Protein AF-0000000082337049 (afdb_homodimer)

Nearest PDB structures (foldseek):
  9dze-assembly1_S  TM=2.254E-01  e=1.108E+00  synthetic construct
  5g5p-assembly1_B  TM=1.837E-01  e=4.618E+00  Saccharomyces cerevisiae

pLDDT: mean 73.56, std 24.33, range [17.11, 98.38]

Structure (mmCIF, N/CA/C/O backbone):
data_AF-0000000082337049-model_v1
#
loop_
_entity.id
_entity.type
_entity.pdbx_description
1 polymer 'Transcription factor domain-containing protein'
#
loop_
_atom_site.group_PDB
_atom_site.id
_atom_site.type_symbol
_atom_site.label_atom_id
_atom_site.label_alt_id
_atom_site.label_comp_id
_atom_site.label_asym_id
_atom_site.label_entity_id
_atom_site.label_seq_id
_atom_site.pdbx_PDB_ins_code
_atom_site.Cartn_x
_atom_site.Cartn_y
_atom_site.Cartn_z
_atom_site.occupancy
_atom_site.B_iso_or_equiv
_atom_site.auth_seq_id
_atom_site.auth_comp_id
_atom_site.auth_asym_id
_atom_site.auth_atom_id
_atom_site.pdbx_PDB_model_num
ATOM 1 N N . MET A 1 1 ? 36.562 -21.688 10.922 1 17.11 1 MET A N 1
ATOM 2 C CA . MET A 1 1 ? 35.25 -22.328 10.797 1 17.11 1 MET A CA 1
ATOM 3 C C . MET A 1 1 ? 34.125 -21.297 10.766 1 17.11 1 MET A C 1
ATOM 5 O O . MET A 1 1 ? 33 -21.609 10.422 1 17.11 1 MET A O 1
ATOM 9 N N . TYR A 1 2 ? 34.375 -20.062 11.398 1 21.53 2 TYR A N 1
ATOM 10 C CA . TYR A 1 2 ? 33.625 -18.859 11.719 1 21.53 2 TYR A CA 1
ATOM 11 C C . TYR A 1 2 ? 33.312 -18.062 10.461 1 21.53 2 TYR A C 1
ATOM 13 O O . TYR A 1 2 ? 32.375 -17.266 10.438 1 21.53 2 TYR A O 1
ATOM 21 N N . GLU A 1 3 ? 34.125 -18.125 9.523 1 24.75 3 GLU A N 1
ATOM 22 C CA . GLU A 1 3 ? 34.25 -17.266 8.344 1 24.75 3 GLU A CA 1
ATOM 23 C C . GLU A 1 3 ? 33.156 -17.609 7.316 1 24.75 3 GLU A C 1
ATOM 25 O O . GLU A 1 3 ? 32.781 -16.75 6.508 1 24.75 3 GLU A O 1
ATOM 30 N N . VAL A 1 4 ? 32.781 -18.828 7.363 1 28.33 4 VAL A N 1
ATOM 31 C CA . VAL A 1 4 ? 31.891 -19.328 6.316 1 28.33 4 VAL A CA 1
ATOM 32 C C . VAL A 1 4 ? 30.469 -18.797 6.535 1 28.33 4 VAL A C 1
ATOM 34 O O . VAL A 1 4 ? 29.781 -18.453 5.578 1 28.33 4 VAL A O 1
ATOM 37 N N . SER A 1 5 ? 30.109 -18.641 7.828 1 30.53 5 SER A N 1
ATOM 38 C CA . SER A 1 5 ? 28.734 -18.344 8.219 1 30.53 5 SER A CA 1
ATOM 39 C C . SER A 1 5 ? 28.344 -16.922 7.797 1 30.53 5 SER A C 1
ATOM 41 O O . SER A 1 5 ? 27.25 -16.719 7.273 1 30.53 5 SER A O 1
ATOM 43 N N . LEU A 1 6 ? 29.234 -16 8.047 1 28.12 6 LEU A N 1
ATOM 44 C CA . LEU A 1 6 ? 29.047 -14.602 7.684 1 28.12 6 LEU A CA 1
ATOM 45 C C . LEU A 1 6 ? 28.875 -14.453 6.18 1 28.12 6 LEU A C 1
ATOM 47 O O . LEU A 1 6 ? 28.031 -13.664 5.723 1 28.12 6 LEU A O 1
ATOM 51 N N . TYR A 1 7 ? 29.609 -15.352 5.555 1 26.38 7 TYR A N 1
ATOM 52 C CA . TYR A 1 7 ? 29.562 -15.234 4.102 1 26.38 7 TYR A CA 1
ATOM 53 C C . TYR A 1 7 ? 28.203 -15.648 3.566 1 26.38 7 TYR A C 1
ATOM 55 O O . TYR A 1 7 ? 27.672 -15.031 2.639 1 26.38 7 TYR A O 1
ATOM 63 N N . GLU A 1 8 ? 27.656 -16.688 4.23 1 34.69 8 GLU A N 1
ATOM 64 C CA . GLU A 1 8 ? 26.328 -17.125 3.789 1 34.69 8 GLU A CA 1
ATOM 65 C C . GLU A 1 8 ? 25.297 -16.016 4 1 34.69 8 GLU A C 1
ATOM 67 O O . GLU A 1 8 ? 24.453 -15.781 3.131 1 34.69 8 GLU A O 1
ATOM 72 N N . GLU A 1 9 ? 25.438 -15.445 5.137 1 36.62 9 GLU A N 1
ATOM 73 C CA . GLU A 1 9 ? 24.516 -14.352 5.426 1 36.62 9 GLU A CA 1
ATOM 74 C C . GLU A 1 9 ? 24.719 -13.195 4.449 1 36.62 9 GLU A C 1
ATOM 76 O O . GLU A 1 9 ? 23.734 -12.594 3.992 1 36.62 9 GLU A O 1
ATOM 81 N N . ILE A 1 10 ? 26 -12.977 4.195 1 33.16 10 ILE A N 1
ATOM 82 C CA . ILE A 1 10 ? 26.312 -11.883 3.277 1 33.16 10 ILE A CA 1
ATOM 83 C C . ILE A 1 10 ? 25.812 -12.227 1.879 1 33.16 10 ILE A C 1
ATOM 85 O O . ILE A 1 10 ? 25.219 -11.383 1.203 1 33.16 10 ILE A O 1
ATOM 89 N N . MET A 1 11 ? 26.109 -13.516 1.624 1 34.97 11 MET A N 1
ATOM 90 C CA . MET A 1 11 ? 25.688 -13.891 0.28 1 34.97 11 MET A CA 1
ATOM 91 C C . MET A 1 11 ? 24.156 -13.852 0.162 1 34.97 11 MET A C 1
ATOM 93 O O . MET A 1 11 ? 23.625 -13.383 -0.843 1 34.97 11 MET A O 1
ATOM 97 N N . LEU A 1 12 ? 23.641 -14.406 1.204 1 38.03 12 LEU A N 1
ATOM 98 C CA . LEU A 1 12 ? 22.188 -14.383 1.16 1 38.03 12 LEU A CA 1
ATOM 99 C C . LEU A 1 12 ? 21.672 -12.945 1.192 1 38.03 12 LEU A C 1
ATOM 101 O O . LEU A 1 12 ? 20.734 -12.602 0.462 1 38.03 12 LEU A O 1
ATOM 105 N N . ARG A 1 13 ? 22.328 -12.289 2.09 1 39.44 13 ARG A N 1
ATOM 106 C CA . ARG A 1 13 ? 21.938 -10.883 2.123 1 39.44 13 ARG A CA 1
ATOM 107 C C . ARG A 1 13 ? 22.297 -10.188 0.816 1 39.44 13 ARG A C 1
ATOM 109 O O . ARG A 1 13 ? 21.531 -9.359 0.312 1 39.44 13 ARG A O 1
ATOM 116 N N . ALA A 1 14 ? 23.578 -10.469 0.424 1 35.12 14 ALA A N 1
ATOM 117 C CA . ALA A 1 14 ? 24 -9.867 -0.84 1 35.12 14 ALA A CA 1
ATOM 118 C C . ALA A 1 14 ? 23.094 -10.32 -1.987 1 35.12 14 ALA A C 1
ATOM 120 O O . ALA A 1 14 ? 22.734 -9.523 -2.852 1 35.12 14 ALA A O 1
ATOM 121 N N . CYS A 1 15 ? 23.047 -11.617 -2.004 1 34.19 15 CYS A N 1
ATOM 122 C CA . CYS A 1 15 ? 22.141 -12.117 -3.021 1 34.19 15 CYS A CA 1
ATOM 123 C C . CYS A 1 15 ? 20.734 -11.547 -2.828 1 34.19 15 CYS A C 1
ATOM 125 O O . CYS A 1 15 ? 20.062 -11.188 -3.799 1 34.19 15 CYS A O 1
ATOM 127 N N . TYR A 1 16 ? 20.438 -11.656 -1.552 1 31.75 16 TYR A N 1
ATOM 128 C CA . TYR A 1 16 ? 19.156 -11.016 -1.273 1 31.75 16 TYR A CA 1
ATOM 129 C C . TYR A 1 16 ? 19.219 -9.523 -1.585 1 31.75 16 TYR A C 1
ATOM 131 O O . TYR A 1 16 ? 18.297 -8.977 -2.195 1 31.75 16 TYR A O 1
ATOM 139 N N . ASP A 1 17 ? 20.281 -8.891 -1.075 1 35.31 17 ASP A N 1
ATOM 140 C CA . ASP A 1 17 ? 20.469 -7.469 -1.357 1 35.31 17 ASP A CA 1
ATOM 141 C C . ASP A 1 17 ? 20.625 -7.223 -2.857 1 35.31 17 ASP A C 1
ATOM 143 O O . ASP A 1 17 ? 20.125 -6.219 -3.375 1 35.31 17 ASP A O 1
ATOM 147 N N . SER A 1 18 ? 21.5 -8.023 -3.504 1 31.12 18 SER A N 1
ATOM 148 C CA . SER A 1 18 ? 21.609 -7.918 -4.953 1 31.12 18 SER A CA 1
ATOM 149 C C . SER A 1 18 ? 20.312 -8.305 -5.637 1 31.12 18 SER A C 1
ATOM 151 O O . SER A 1 18 ? 19.938 -7.715 -6.652 1 31.12 18 SER A O 1
ATOM 153 N N . ALA A 1 19 ? 19.844 -9.5 -5.32 1 30.38 19 ALA A N 1
ATOM 154 C CA . ALA A 1 19 ? 18.516 -9.758 -5.848 1 30.38 19 ALA A CA 1
ATOM 155 C C . ALA A 1 19 ? 17.516 -8.703 -5.355 1 30.38 19 ALA A C 1
ATOM 157 O O . ALA A 1 19 ? 16.578 -8.359 -6.066 1 30.38 19 ALA A O 1
ATOM 158 N N . VAL A 1 20 ? 17.672 -8.328 -3.977 1 29.47 20 VAL A N 1
ATOM 159 C CA . VAL A 1 20 ? 17.016 -7.125 -3.471 1 29.47 20 VAL A CA 1
ATOM 160 C C . VAL A 1 20 ? 18 -5.949 -3.527 1 29.47 20 VAL A C 1
ATOM 162 O O . VAL A 1 20 ? 19.203 -6.137 -3.418 1 29.47 20 VAL A O 1
ATOM 165 N N . GLY A 1 21 ? 18.047 -5.09 -4.516 1 26.38 21 GLY A N 1
ATOM 166 C CA . GLY A 1 21 ? 18.828 -3.904 -4.812 1 26.38 21 GLY A CA 1
ATOM 167 C C . GLY A 1 21 ? 19.5 -3.312 -3.59 1 26.38 21 GLY A C 1
ATOM 168 O O . GLY A 1 21 ? 19.781 -2.113 -3.545 1 26.38 21 GLY A O 1
ATOM 169 N N . ILE A 1 22 ? 19.734 -4.121 -2.549 1 25.06 22 ILE A N 1
ATOM 170 C CA . ILE A 1 22 ? 20.375 -3.4 -1.458 1 25.06 22 ILE A CA 1
ATOM 171 C C . ILE A 1 22 ? 21.891 -3.387 -1.673 1 25.06 22 ILE A C 1
ATOM 173 O O . ILE A 1 22 ? 22.516 -4.438 -1.832 1 25.06 22 ILE A O 1
ATOM 177 N N . GLN A 1 23 ? 22.547 -2.359 -2.166 1 24.55 23 GLN A N 1
ATOM 178 C CA . GLN A 1 23 ? 23.984 -2.051 -2.207 1 24.55 23 GLN A CA 1
ATOM 179 C C . GLN A 1 23 ? 24.609 -2.215 -0.83 1 24.55 23 GLN A C 1
ATOM 181 O O . GLN A 1 23 ? 24.281 -1.487 0.106 1 24.55 23 GLN A O 1
ATOM 186 N N . CYS A 1 24 ? 24.906 -3.389 -0.401 1 23.39 24 CYS A N 1
ATOM 187 C CA . CYS A 1 24 ? 25.75 -3.447 0.786 1 23.39 24 CYS A CA 1
ATOM 188 C C . CYS A 1 24 ? 27.172 -2.979 0.473 1 23.39 24 CYS A C 1
ATOM 190 O O . CYS A 1 24 ? 27.812 -3.508 -0.433 1 23.39 24 CYS A O 1
ATOM 192 N N . GLU A 1 25 ? 27.781 -1.831 0.875 1 22.2 25 GLU A N 1
ATOM 193 C CA . GLU A 1 25 ? 29.141 -1.283 0.884 1 22.2 25 GLU A CA 1
ATOM 194 C C . GLU A 1 25 ? 30.078 -2.139 1.733 1 22.2 25 GLU A C 1
ATOM 196 O O . GLU A 1 25 ? 29.969 -2.146 2.963 1 22.2 25 GLU A O 1
ATOM 201 N N . THR A 1 26 ? 30.484 -3.371 1.387 1 21.8 26 THR A N 1
ATOM 202 C CA . THR A 1 26 ? 31.578 -4.043 2.082 1 21.8 26 THR A CA 1
ATOM 203 C C . THR A 1 26 ? 32.906 -3.328 1.822 1 21.8 26 THR A C 1
ATOM 205 O O . THR A 1 26 ? 33.406 -3.352 0.703 1 21.8 26 THR A O 1
ATOM 208 N N . GLU A 1 27 ? 33.531 -2.252 2.5 1 21.09 27 GLU A N 1
ATOM 209 C CA . GLU A 1 27 ? 34.844 -1.648 2.488 1 21.09 27 GLU A CA 1
ATOM 210 C C . GLU A 1 27 ? 35.875 -2.555 3.168 1 21.09 27 GLU A C 1
ATOM 212 O O . GLU A 1 27 ? 36.25 -2.311 4.312 1 21.09 27 GLU A O 1
ATOM 217 N N . GLY A 1 28 ? 35.969 -3.881 3.244 1 20.52 28 GLY A N 1
ATOM 218 C CA . GLY A 1 28 ? 37.188 -4.352 3.889 1 20.52 28 GLY A CA 1
ATOM 219 C C . GLY A 1 28 ? 38.438 -4.07 3.08 1 20.52 28 GLY A C 1
ATOM 220 O O . GLY A 1 28 ? 38.406 -4.129 1.848 1 20.52 28 GLY A O 1
ATOM 221 N N . GLU A 1 29 ? 39.594 -3.334 3.662 1 19.11 29 GLU A N 1
ATOM 222 C CA . GLU A 1 29 ? 40.969 -2.947 3.316 1 19.11 29 GLU A CA 1
ATOM 223 C C . GLU A 1 29 ? 41.844 -4.172 3.102 1 19.11 29 GLU A C 1
ATOM 225 O O . GLU A 1 29 ? 42.219 -4.844 4.059 1 19.11 29 GLU A O 1
ATOM 230 N N . TYR A 1 30 ? 41.688 -5.18 2.42 1 18.12 30 TYR A N 1
ATOM 231 C CA . TYR A 1 30 ? 42.844 -6.039 2.184 1 18.12 30 TYR A CA 1
ATOM 232 C C . TYR A 1 30 ? 43.969 -5.258 1.529 1 18.12 30 TYR A C 1
ATOM 234 O O . TYR A 1 30 ? 43.812 -4.707 0.439 1 18.12 30 TYR A O 1
ATOM 242 N N . ARG A 1 31 ? 45.125 -4.789 2.365 1 19.52 31 ARG A N 1
ATOM 243 C CA . ARG A 1 31 ? 46.406 -4.109 2.117 1 19.52 31 ARG A CA 1
ATOM 244 C C . ARG A 1 31 ? 47.344 -4.977 1.282 1 19.52 31 ARG A C 1
ATOM 246 O O . ARG A 1 31 ? 48.562 -4.902 1.427 1 19.52 31 ARG A O 1
ATOM 253 N N . GLY A 1 32 ? 47.062 -6.078 0.606 1 17.61 32 GLY A N 1
ATOM 254 C CA . GLY A 1 32 ? 48.219 -6.691 -0.01 1 17.61 32 GLY A CA 1
ATOM 255 C C . GLY A 1 32 ? 49 -5.742 -0.905 1 17.61 32 GLY A C 1
ATOM 256 O O . GLY A 1 32 ? 48.438 -4.77 -1.419 1 17.61 32 GLY A O 1
ATOM 257 N N . GLY A 1 33 ? 50.438 -5.508 -0.771 1 17.89 33 GLY A N 1
ATOM 258 C CA . GLY A 1 33 ? 51.562 -4.77 -1.292 1 17.89 33 GLY A CA 1
ATOM 259 C C . GLY A 1 33 ? 51.812 -5.016 -2.77 1 17.89 33 GLY A C 1
ATOM 260 O O . GLY A 1 33 ? 52.844 -4.605 -3.311 1 17.89 33 GLY A O 1
ATOM 261 N N . MET A 1 34 ? 51.281 -5.941 -3.438 1 18.14 34 MET A N 1
ATOM 262 C CA . MET A 1 34 ? 52.156 -6.246 -4.574 1 18.14 34 MET A CA 1
ATOM 263 C C . MET A 1 34 ? 52.5 -4.977 -5.344 1 18.14 34 MET A C 1
ATOM 265 O O . MET A 1 34 ? 51.719 -4.031 -5.391 1 18.14 34 MET A O 1
ATOM 269 N N . ALA A 1 35 ? 53.812 -4.867 -5.82 1 18.5 35 ALA A N 1
ATOM 270 C CA . ALA A 1 35 ? 54.812 -4.027 -6.5 1 18.5 35 ALA A CA 1
ATOM 271 C C . ALA A 1 35 ? 54.219 -3.432 -7.781 1 18.5 35 ALA A C 1
ATOM 273 O O . ALA A 1 35 ? 53.219 -3.936 -8.312 1 18.5 35 ALA A O 1
ATOM 274 N N . GLU A 1 36 ? 55.094 -2.607 -8.617 1 17.95 36 GLU A N 1
ATOM 275 C CA . GLU A 1 36 ? 55.219 -1.424 -9.469 1 17.95 36 GLU A CA 1
ATOM 276 C C . GLU A 1 36 ? 54.719 -1.704 -10.883 1 17.95 36 GLU A C 1
ATOM 278 O O . GLU A 1 36 ? 54.312 -0.787 -11.594 1 17.95 36 GLU A O 1
ATOM 283 N N . ASP A 1 37 ? 55.031 -2.918 -11.398 1 17.64 37 ASP A N 1
ATOM 284 C CA . ASP A 1 37 ? 55.625 -2.775 -12.727 1 17.64 37 ASP A CA 1
ATOM 285 C C . ASP A 1 37 ? 54.656 -2.078 -13.68 1 17.64 37 ASP A C 1
ATOM 287 O O . ASP A 1 37 ? 53.438 -1.988 -13.406 1 17.64 37 ASP A O 1
ATOM 291 N N . SER A 1 38 ? 54.844 -2.389 -15.07 1 20.14 38 SER A N 1
ATOM 292 C CA . SER A 1 38 ? 55 -1.72 -16.359 1 20.14 38 SER A CA 1
ATOM 293 C C . SER A 1 38 ? 53.656 -1.335 -16.953 1 20.14 38 SER A C 1
ATOM 295 O O . SER A 1 38 ? 52.625 -1.968 -16.656 1 20.14 38 SER A O 1
ATOM 297 N N . GLN A 1 39 ? 53.594 -0.153 -17.641 1 19.86 39 GLN A N 1
ATOM 298 C CA . GLN A 1 39 ? 52.812 0.885 -18.281 1 19.86 39 GLN A CA 1
ATOM 299 C C . GLN A 1 39 ? 51.969 0.307 -19.422 1 19.86 39 GLN A C 1
ATOM 301 O O . GLN A 1 39 ? 51.875 0.904 -20.5 1 19.86 39 GLN A O 1
ATOM 306 N N . VAL A 1 40 ? 51.844 -1.018 -19.562 1 20.39 40 VAL A N 1
ATOM 307 C CA . VAL A 1 40 ? 51.469 -1.242 -20.953 1 20.39 40 VAL A CA 1
ATOM 308 C C . VAL A 1 40 ? 50.281 -0.356 -21.328 1 20.39 40 VAL A C 1
ATOM 310 O O . VAL A 1 40 ? 49.312 -0.267 -20.562 1 20.39 40 VAL A O 1
ATOM 313 N N . HIS A 1 41 ? 50.469 0.646 -22.312 1 19.8 41 HIS A N 1
ATOM 314 C CA . HIS A 1 41 ? 49.875 1.744 -23.062 1 19.8 41 HIS A CA 1
ATOM 315 C C . HIS A 1 41 ? 48.531 1.324 -23.688 1 19.8 41 HIS A C 1
ATOM 317 O O . HIS A 1 41 ? 48.469 1.079 -24.891 1 19.8 41 HIS A O 1
ATOM 323 N N . LEU A 1 42 ? 47.938 0.273 -23.25 1 21 42 LEU A N 1
ATOM 324 C CA . LEU A 1 42 ? 46.875 -0.065 -24.203 1 21 42 LEU A CA 1
ATOM 325 C C . LEU A 1 42 ? 45.969 1.127 -24.453 1 21 42 LEU A C 1
ATOM 327 O O . LEU A 1 42 ? 45.188 1.517 -23.562 1 21 42 LEU A O 1
ATOM 331 N N . THR A 1 43 ? 46.344 2.219 -25.234 1 20.25 43 THR A N 1
ATOM 332 C CA . THR A 1 43 ? 45.875 3.572 -25.547 1 20.25 43 THR A CA 1
ATOM 333 C C . THR A 1 43 ? 44.438 3.568 -26 1 20.25 43 THR A C 1
ATOM 335 O O . THR A 1 43 ? 43.688 4.535 -25.766 1 20.25 43 THR A O 1
ATOM 338 N N . LYS A 1 44 ? 44.188 2.83 -27.094 1 26.08 44 LYS A N 1
ATOM 339 C CA . LYS A 1 44 ? 43.188 3.381 -28.016 1 26.08 44 LYS A CA 1
ATOM 340 C C . LYS A 1 44 ? 41.812 3.344 -27.406 1 26.08 44 LYS A C 1
ATOM 342 O O . LYS A 1 44 ? 41.406 2.33 -26.828 1 26.08 44 LYS A O 1
ATOM 347 N N . PRO A 1 45 ? 41.188 4.512 -27.344 1 24.02 45 PRO A N 1
ATOM 348 C CA . PRO A 1 45 ? 40.062 4.871 -26.469 1 24.02 45 PRO A CA 1
ATOM 349 C C . PRO A 1 45 ? 38.781 4.105 -26.797 1 24.02 45 PRO A C 1
ATOM 351 O O . PRO A 1 45 ? 38.375 4.043 -27.953 1 24.02 45 PRO A O 1
ATOM 354 N N . LEU A 1 46 ? 38.562 2.939 -26.297 1 24.44 46 LEU A N 1
ATOM 355 C CA . LEU A 1 46 ? 37.438 2.066 -26.625 1 24.44 46 LEU A CA 1
ATOM 356 C C . LEU A 1 46 ? 36.156 2.869 -26.781 1 24.44 46 LEU A C 1
ATOM 358 O O . LEU A 1 46 ? 35.062 2.295 -26.938 1 24.44 46 LEU A O 1
ATOM 362 N N . ASP A 1 47 ? 36.188 4.211 -26.703 1 27.55 47 ASP A N 1
ATOM 363 C CA . ASP A 1 47 ? 35.188 5.262 -26.922 1 27.55 47 ASP A CA 1
ATOM 364 C C . ASP A 1 47 ? 34.5 5.094 -28.266 1 27.55 47 ASP A C 1
ATOM 366 O O . ASP A 1 47 ? 33.281 5.289 -28.375 1 27.55 47 ASP A O 1
ATOM 370 N N . ASN A 1 48 ? 35.312 4.965 -29.328 1 27.72 48 ASN A N 1
ATOM 371 C CA . ASN A 1 48 ? 34.906 5.051 -30.734 1 27.72 48 ASN A CA 1
ATOM 372 C C . ASN A 1 48 ? 34.094 3.834 -31.156 1 27.72 48 ASN A C 1
ATOM 374 O O . ASN A 1 48 ? 33.406 3.871 -32.188 1 27.72 48 ASN A O 1
ATOM 378 N N . LEU A 1 49 ? 34.562 2.707 -30.625 1 27.52 49 LEU A N 1
ATOM 379 C CA . LEU A 1 49 ? 33.938 1.522 -31.203 1 27.52 49 LEU A CA 1
ATOM 380 C C . LEU A 1 49 ? 32.469 1.451 -30.812 1 27.52 49 LEU A C 1
ATOM 382 O O . LEU A 1 49 ? 31.625 1.032 -31.625 1 27.52 49 LEU A O 1
ATOM 386 N N . VAL A 1 50 ? 32.156 1.869 -29.656 1 28.34 50 VAL A N 1
ATOM 387 C CA . VAL A 1 50 ? 30.766 1.696 -29.234 1 28.34 50 VAL A CA 1
ATOM 388 C C . VAL A 1 50 ? 29.859 2.664 -30 1 28.34 50 VAL A C 1
ATOM 390 O O . VAL A 1 50 ? 28.703 2.363 -30.266 1 28.34 50 VAL A O 1
ATOM 393 N N . THR A 1 51 ? 30.406 3.754 -30.578 1 31.25 51 THR A N 1
ATOM 394 C CA . THR A 1 51 ? 29.766 4.68 -31.5 1 31.25 51 THR A CA 1
ATOM 395 C C . THR A 1 51 ? 29.422 3.977 -32.812 1 31.25 51 THR A C 1
ATOM 397 O O . THR A 1 51 ? 28.359 4.207 -33.375 1 31.25 51 THR A O 1
ATOM 400 N N . GLU A 1 52 ? 30.422 3.305 -33.406 1 31.08 52 GLU A N 1
ATOM 401 C CA . GLU A 1 52 ? 30.297 2.695 -34.719 1 31.08 52 GLU A CA 1
ATOM 402 C C . GLU A 1 52 ? 29.328 1.507 -34.688 1 31.08 52 GLU A C 1
ATOM 404 O O . GLU A 1 52 ? 28.594 1.273 -35.656 1 31.08 52 GLU A O 1
ATOM 409 N N . LEU A 1 53 ? 29.438 0.668 -33.719 1 29.89 53 LEU A N 1
ATOM 410 C CA . LEU A 1 53 ? 28.531 -0.482 -33.719 1 29.89 53 LEU A CA 1
ATOM 411 C C . LEU A 1 53 ? 27.078 -0.041 -33.562 1 29.89 53 LEU A C 1
ATOM 413 O O . LEU A 1 53 ? 26.172 -0.661 -34.125 1 29.89 53 LEU A O 1
ATOM 417 N N . HIS A 1 54 ? 26.719 1.064 -32.938 1 28.47 54 HIS A N 1
ATOM 418 C CA . HIS A 1 54 ? 25.406 1.712 -32.969 1 28.47 54 HIS A CA 1
ATOM 419 C C . HIS A 1 54 ? 24.984 2.072 -34.375 1 28.47 54 HIS A C 1
ATOM 421 O O . HIS A 1 54 ? 23.812 1.915 -34.719 1 28.47 54 HIS A O 1
ATOM 427 N N . ASP A 1 55 ? 25.812 2.672 -35.094 1 32.59 55 ASP A N 1
ATOM 428 C CA . ASP A 1 55 ? 25.578 3.006 -36.5 1 32.59 55 ASP A CA 1
ATOM 429 C C . ASP A 1 55 ? 25.234 1.757 -37.312 1 32.59 55 ASP A C 1
ATOM 431 O O . ASP A 1 55 ? 24.422 1.811 -38.219 1 32.59 55 ASP A O 1
ATOM 435 N N . PHE A 1 56 ? 26.125 0.799 -37.312 1 30.16 56 PHE A N 1
ATOM 436 C CA . PHE A 1 56 ? 26.016 -0.378 -38.156 1 30.16 56 PHE A CA 1
ATOM 437 C C . PHE A 1 56 ? 24.75 -1.153 -37.844 1 30.16 56 PHE A C 1
ATOM 439 O O . PHE A 1 56 ? 24.062 -1.645 -38.75 1 30.16 56 PHE A O 1
ATOM 446 N N . LEU A 1 57 ? 24.641 -1.582 -36.5 1 31.77 57 LEU A N 1
ATOM 447 C CA . LEU A 1 57 ? 23.531 -2.521 -36.344 1 31.77 57 LEU A CA 1
ATOM 448 C C . LEU A 1 57 ? 22.188 -1.825 -36.5 1 31.77 57 LEU A C 1
ATOM 450 O O . LEU A 1 57 ? 21.141 -2.461 -36.406 1 31.77 57 LEU A O 1
ATOM 454 N N . GLY A 1 58 ? 21.828 -0.929 -37.562 1 30.12 58 GLY A N 1
ATOM 455 C CA . GLY A 1 58 ? 20.703 -0.22 -38.125 1 30.12 58 GLY A CA 1
ATOM 456 C C . GLY A 1 58 ? 19.719 0.278 -37.094 1 30.12 58 GLY A C 1
ATOM 457 O O . GLY A 1 58 ? 18.516 0.348 -37.344 1 30.12 58 GLY A O 1
ATOM 458 N N . LEU A 1 59 ? 20.156 0.354 -35.938 1 30.16 59 LEU A N 1
ATOM 459 C CA . LEU A 1 59 ? 19.25 0.837 -34.906 1 30.16 59 LEU A CA 1
ATOM 460 C C . LEU A 1 59 ? 18.656 2.188 -35.312 1 30.16 59 LEU A C 1
ATOM 462 O O . LEU A 1 59 ? 19.375 3.117 -35.656 1 30.16 59 LEU A O 1
ATOM 466 N N . GLY A 1 60 ? 17.438 2.195 -35.781 1 31.3 60 GLY A N 1
ATOM 467 C CA . GLY A 1 60 ? 16.609 3.184 -36.469 1 31.3 60 GLY A CA 1
ATOM 468 C C . GLY A 1 60 ? 16.688 4.562 -35.844 1 31.3 60 GLY A C 1
ATOM 469 O O . GLY A 1 60 ? 17.188 4.711 -34.719 1 31.3 60 GLY A O 1
ATOM 470 N N . HIS A 1 61 ? 16.5 5.668 -36.656 1 31.23 61 HIS A N 1
ATOM 471 C CA . HIS A 1 61 ? 16.359 7.109 -36.5 1 31.23 61 HIS A CA 1
ATOM 472 C C . HIS A 1 61 ? 15.602 7.449 -35.219 1 31.23 61 HIS A C 1
ATOM 474 O O . HIS A 1 61 ? 14.43 7.098 -35.094 1 31.23 61 HIS A O 1
ATOM 480 N N . SER A 1 62 ? 16.156 7.453 -34.125 1 33.09 62 SER A N 1
ATOM 481 C CA . SER A 1 62 ? 15.664 7.898 -32.812 1 33.09 62 SER A CA 1
ATOM 482 C C . SER A 1 62 ? 14.969 9.258 -32.938 1 33.09 62 SER A C 1
ATOM 484 O O . SER A 1 62 ? 15.594 10.242 -33.312 1 33.09 62 SER A O 1
ATOM 486 N N . SER A 1 63 ? 13.797 9.5 -33.5 1 37 63 SER A N 1
ATOM 487 C CA . SER A 1 63 ? 13 10.719 -33.469 1 37 63 SER A CA 1
ATOM 488 C C . SER A 1 63 ? 13.258 11.516 -32.188 1 37 63 SER A C 1
ATOM 490 O O . SER A 1 63 ? 13.422 10.93 -31.109 1 37 63 SER A O 1
ATOM 492 N N . LEU A 1 64 ? 13.922 12.656 -32.062 1 40.06 64 LEU A N 1
ATOM 493 C CA . LEU A 1 64 ? 14.32 13.609 -31.031 1 40.06 64 LEU A CA 1
ATOM 494 C C . LEU A 1 64 ? 13.234 13.758 -29.969 1 40.06 64 LEU A C 1
ATOM 496 O O . LEU A 1 64 ? 12.242 14.453 -30.188 1 40.06 64 LEU A O 1
ATOM 500 N N . GLY A 1 65 ? 12.82 12.781 -29.297 1 49.12 65 GLY A N 1
ATOM 501 C CA . GLY A 1 65 ? 11.766 12.711 -28.297 1 49.12 65 GLY A CA 1
ATOM 502 C C . GLY A 1 65 ? 11.766 13.891 -27.344 1 49.12 65 GLY A C 1
ATOM 503 O O . GLY A 1 65 ? 12.719 14.664 -27.297 1 49.12 65 GLY A O 1
ATOM 504 N N . PHE A 1 66 ? 10.648 14.508 -26.938 1 61.81 66 PHE A N 1
ATOM 505 C CA . PHE A 1 66 ? 10.383 15.641 -26.047 1 61.81 66 PHE A CA 1
ATOM 506 C C . PHE A 1 66 ? 11.281 15.594 -24.828 1 61.81 66 PHE A C 1
ATOM 508 O O . PHE A 1 66 ? 11.383 14.555 -24.156 1 61.81 66 PHE A O 1
ATOM 515 N N . VAL A 1 67 ? 12.398 16.453 -24.828 1 67.88 67 VAL A N 1
ATOM 516 C CA . VAL A 1 67 ? 13.164 16.656 -23.609 1 67.88 67 VAL A CA 1
ATOM 517 C C . VAL A 1 67 ? 12.617 17.844 -22.828 1 67.88 67 VAL A C 1
ATOM 519 O O . VAL A 1 67 ? 12.641 18.969 -23.328 1 67.88 67 VAL A O 1
ATOM 522 N N . PRO A 1 68 ? 12.062 17.594 -21.734 1 77.31 68 PRO A N 1
ATOM 523 C CA . PRO A 1 68 ? 11.484 18.688 -20.969 1 77.31 68 PRO A CA 1
ATOM 524 C C . PRO A 1 68 ? 12.539 19.656 -20.438 1 77.31 68 PRO A C 1
ATOM 526 O O . PRO A 1 68 ? 13.672 19.25 -20.172 1 77.31 68 PRO A O 1
ATOM 529 N N . VAL A 1 69 ? 12.258 20.922 -20.516 1 80.31 69 VAL A N 1
ATOM 530 C CA . VAL A 1 69 ? 13.133 21.938 -19.953 1 80.31 69 VAL A CA 1
ATOM 531 C C . VAL A 1 69 ? 12.836 22.094 -18.469 1 80.31 69 VAL A C 1
ATOM 533 O O . VAL A 1 69 ? 11.781 22.625 -18.094 1 80.31 69 VAL A O 1
ATOM 536 N N . LEU A 1 70 ? 13.719 21.562 -17.703 1 88.12 70 LEU A N 1
ATOM 537 C CA . LEU A 1 70 ? 13.555 21.641 -16.25 1 88.12 70 LEU A CA 1
ATOM 538 C C . LEU A 1 70 ? 14.57 22.594 -15.633 1 88.12 70 LEU A C 1
ATOM 540 O O . LEU A 1 70 ? 15.664 22.781 -16.172 1 88.12 70 LEU A O 1
ATOM 544 N N . PRO A 1 71 ? 14.094 23.344 -14.625 1 91.19 71 PRO A N 1
ATOM 545 C CA . PRO A 1 71 ? 15.086 24.156 -13.914 1 91.19 71 PRO A CA 1
ATOM 546 C C . PRO A 1 71 ? 16.281 23.344 -13.445 1 91.19 71 PRO A C 1
ATOM 548 O O . PRO A 1 71 ? 16.203 22.109 -13.344 1 91.19 71 PRO A O 1
ATOM 551 N N . GLN A 1 72 ? 17.328 23.938 -13.117 1 90.44 72 GLN A N 1
ATOM 552 C CA . GLN A 1 72 ? 18.578 23.266 -12.781 1 90.44 72 GLN A CA 1
ATOM 553 C C . GLN A 1 72 ? 18.484 22.562 -11.422 1 90.44 72 GLN A C 1
ATOM 555 O O . GLN A 1 72 ? 19.172 21.578 -11.172 1 90.44 72 GLN A O 1
ATOM 560 N N . PHE A 1 73 ? 17.594 23.109 -10.625 1 93.62 73 PHE A N 1
ATOM 561 C CA . PHE A 1 73 ? 17.531 22.562 -9.273 1 93.62 73 PHE A CA 1
ATOM 562 C C . PHE A 1 73 ? 16.766 21.25 -9.258 1 93.62 73 PHE A C 1
ATOM 564 O O . PHE A 1 73 ? 16.734 20.562 -8.242 1 93.62 73 PHE A O 1
ATOM 571 N N . VAL A 1 74 ? 16.219 20.844 -10.398 1 93.44 74 VAL A N 1
ATOM 572 C CA . VAL A 1 74 ? 15.438 19.609 -10.477 1 93.44 74 VAL A CA 1
ATOM 573 C C . VAL A 1 74 ? 16.328 18.469 -10.984 1 93.44 74 VAL A C 1
ATOM 575 O O . VAL A 1 74 ? 17.109 18.656 -11.914 1 93.44 74 VAL A O 1
ATOM 578 N N . GLN A 1 75 ? 16.141 17.391 -10.328 1 91.31 75 GLN A N 1
ATOM 579 C CA . GLN A 1 75 ? 16.859 16.188 -10.719 1 91.31 75 GLN A CA 1
ATOM 580 C C . GLN A 1 75 ? 16.469 15.742 -12.117 1 91.31 75 GLN A C 1
ATOM 582 O O . GLN A 1 75 ? 15.289 15.82 -12.492 1 91.31 75 GLN A O 1
ATOM 587 N N . SER A 1 76 ? 17.453 15.219 -12.836 1 86.44 76 SER A N 1
ATOM 588 C CA . SER A 1 76 ? 17.203 14.727 -14.188 1 86.44 76 SER A CA 1
ATOM 589 C C . SER A 1 76 ? 16.312 13.484 -14.164 1 86.44 76 SER A C 1
ATOM 591 O O . SER A 1 76 ? 16.359 12.695 -13.219 1 86.44 76 SER A O 1
ATOM 593 N N . LEU A 1 77 ? 15.531 13.367 -15.094 1 86.88 77 LEU A N 1
ATOM 594 C CA . LEU A 1 77 ? 14.625 12.227 -15.195 1 86.88 77 LEU A CA 1
ATOM 595 C C . LEU A 1 77 ? 15.398 10.953 -15.539 1 86.88 77 LEU A C 1
ATOM 597 O O . LEU A 1 77 ? 16.5 11.023 -16.109 1 86.88 77 LEU A O 1
ATOM 601 N N . PRO A 1 78 ? 14.758 9.852 -15.102 1 82.94 78 PRO A N 1
ATOM 602 C CA . PRO A 1 78 ? 15.422 8.602 -15.469 1 82.94 78 PRO A CA 1
ATOM 603 C C . PRO A 1 78 ? 15.484 8.383 -16.969 1 82.94 78 PRO A C 1
ATOM 605 O O . PRO A 1 78 ? 14.578 8.789 -17.703 1 82.94 78 PRO A O 1
ATOM 608 N N . GLY A 1 79 ? 16.531 7.941 -17.484 1 74.44 79 GLY A N 1
ATOM 609 C CA . GLY A 1 79 ? 16.797 7.789 -18.906 1 74.44 79 GLY A CA 1
ATOM 610 C C . GLY A 1 79 ? 15.867 6.789 -19.594 1 74.44 79 GLY A C 1
ATOM 611 O O . GLY A 1 79 ? 15.688 6.832 -20.812 1 74.44 79 GLY A O 1
ATOM 612 N N . ASN A 1 80 ? 15.234 5.934 -18.891 1 78.38 80 ASN A N 1
ATOM 613 C CA . ASN A 1 80 ? 14.492 4.848 -19.516 1 78.38 80 ASN A CA 1
ATOM 614 C C . ASN A 1 80 ? 12.992 5.145 -19.562 1 78.38 80 ASN A C 1
ATOM 616 O O . ASN A 1 80 ? 12.172 4.223 -19.547 1 78.38 80 ASN A O 1
ATOM 620 N N . VAL A 1 81 ? 12.617 6.406 -19.688 1 84 81 VAL A N 1
ATOM 621 C CA . VAL A 1 81 ? 11.188 6.719 -19.781 1 84 81 VAL A CA 1
ATOM 622 C C . VAL A 1 81 ? 10.758 6.73 -21.25 1 84 81 VAL A C 1
ATOM 624 O O . VAL A 1 81 ? 11.328 7.457 -22.062 1 84 81 VAL A O 1
ATOM 627 N N . PRO A 1 82 ? 9.805 5.906 -21.609 1 86 82 PRO A N 1
ATOM 628 C CA . PRO A 1 82 ? 9.312 5.871 -22.984 1 86 82 PRO A CA 1
ATOM 629 C C . PRO A 1 82 ? 8.805 7.23 -23.469 1 86 82 PRO A C 1
ATOM 631 O O . PRO A 1 82 ? 8.305 8.023 -22.656 1 86 82 PRO A O 1
ATOM 634 N N . GLU A 1 83 ? 8.914 7.469 -24.703 1 85.38 83 GLU A N 1
ATOM 635 C CA . GLU A 1 83 ? 8.547 8.75 -25.312 1 85.38 83 GLU A CA 1
ATOM 636 C C . GLU A 1 83 ? 7.066 9.055 -25.094 1 85.38 83 GLU A C 1
ATOM 638 O O . GLU A 1 83 ? 6.691 10.203 -24.875 1 85.38 83 GLU A O 1
ATOM 643 N N . GLU A 1 84 ? 6.223 8.039 -25.234 1 87.31 84 GLU A N 1
ATOM 644 C CA . GLU A 1 84 ? 4.789 8.234 -25.047 1 87.31 84 GLU A CA 1
ATOM 645 C C . GLU A 1 84 ? 4.477 8.711 -23.641 1 87.31 84 GLU A C 1
ATOM 647 O O . GLU A 1 84 ? 3.576 9.531 -23.438 1 87.31 84 GLU A O 1
ATOM 652 N N . ASP A 1 85 ? 5.219 8.203 -22.719 1 90.44 85 ASP A N 1
ATOM 653 C CA . ASP A 1 85 ? 5.035 8.617 -21.328 1 90.44 85 ASP A CA 1
ATOM 654 C C . ASP A 1 85 ? 5.52 10.047 -21.125 1 90.44 85 ASP A C 1
ATOM 656 O O . ASP A 1 85 ? 4.891 10.82 -20.391 1 90.44 85 ASP A O 1
ATOM 660 N N . MET A 1 86 ? 6.594 10.383 -21.797 1 89.81 86 MET A N 1
ATOM 661 C CA . MET A 1 86 ? 7.148 11.734 -21.672 1 89.81 86 MET A CA 1
ATOM 662 C C . MET A 1 86 ? 6.18 12.773 -22.234 1 89.81 86 MET A C 1
ATOM 664 O O . MET A 1 86 ? 6.012 13.844 -21.641 1 89.81 86 MET A O 1
ATOM 668 N N . GLU A 1 87 ? 5.617 12.414 -23.297 1 89 87 GLU A N 1
ATOM 669 C CA . GLU A 1 87 ? 4.645 13.32 -23.906 1 89 87 GLU A CA 1
ATOM 670 C C . GLU A 1 87 ? 3.416 13.492 -23.031 1 89 87 GLU A C 1
ATOM 672 O O . GLU A 1 87 ? 2.889 14.594 -22.891 1 89 87 GLU A O 1
ATOM 677 N N . TYR A 1 88 ? 2.955 12.422 -22.484 1 92.38 88 TYR A N 1
ATOM 678 C CA . TYR A 1 88 ? 1.81 12.469 -21.594 1 92.38 88 TYR A CA 1
ATOM 679 C C . TYR A 1 88 ? 2.113 13.328 -20.359 1 92.38 88 TYR A C 1
ATOM 681 O O . TYR A 1 88 ? 1.285 14.141 -19.938 1 92.38 88 TYR A O 1
ATOM 689 N N . LEU A 1 89 ? 3.287 13.117 -19.781 1 92.69 89 LEU A N 1
ATOM 690 C CA . LEU A 1 89 ? 3.697 13.883 -18.609 1 92.69 89 LEU A CA 1
ATOM 691 C C . LEU A 1 89 ? 3.76 15.375 -18.938 1 92.69 89 LEU A C 1
ATOM 693 O O . LEU A 1 89 ? 3.426 16.219 -18.094 1 92.69 89 LEU A O 1
ATOM 697 N N . GLU A 1 90 ? 4.152 15.68 -20.156 1 90.06 90 GLU A N 1
ATOM 698 C CA . GLU A 1 90 ? 4.203 17.078 -20.594 1 90.06 90 GLU A CA 1
ATOM 699 C C . GLU A 1 90 ? 2.803 17.672 -20.703 1 90.06 90 GLU A C 1
ATOM 701 O O . GLU A 1 90 ? 2.578 18.812 -20.328 1 90.06 90 GLU A O 1
ATOM 706 N N . ILE A 1 91 ? 1.904 16.875 -21.266 1 90.25 91 ILE A N 1
ATOM 707 C CA . ILE A 1 91 ? 0.531 17.328 -21.453 1 90.25 91 ILE A CA 1
ATOM 708 C C . ILE A 1 91 ? -0.118 17.578 -20.094 1 90.25 91 ILE A C 1
ATOM 710 O O . ILE A 1 91 ? -0.912 18.5 -19.922 1 90.25 91 ILE A O 1
ATOM 714 N N . LYS A 1 92 ? 0.236 16.75 -19.109 1 91.56 92 LYS A N 1
ATOM 715 C CA . LYS A 1 92 ? -0.324 16.891 -17.766 1 91.56 92 LYS A CA 1
ATOM 716 C C . LYS A 1 92 ? 0.33 18.047 -17.016 1 91.56 92 LYS A C 1
ATOM 718 O O . LYS A 1 92 ? -0.137 18.438 -15.938 1 91.56 92 LYS A O 1
ATOM 723 N N . GLY A 1 93 ? 1.367 18.625 -17.516 1 90.56 93 GLY A N 1
ATOM 724 C CA . GLY A 1 93 ? 2.002 19.797 -16.969 1 90.56 93 GLY A CA 1
ATOM 725 C C . GLY A 1 93 ? 2.914 19.5 -15.789 1 90.56 93 GLY A C 1
ATOM 726 O O . GLY A 1 93 ? 3.137 20.344 -14.93 1 90.56 93 GLY A O 1
ATOM 727 N N . VAL A 1 94 ? 3.395 18.25 -15.703 1 93.38 94 VAL A N 1
ATOM 728 C CA . VAL A 1 94 ? 4.199 17.828 -14.562 1 93.38 94 VAL A CA 1
ATOM 729 C C . VAL A 1 94 ? 5.543 18.562 -14.578 1 93.38 94 VAL A C 1
ATOM 731 O O . VAL A 1 94 ? 6.148 18.766 -13.523 1 93.38 94 VAL A O 1
ATOM 734 N N . PHE A 1 95 ? 5.988 19.031 -15.758 1 93.12 95 PHE A N 1
ATOM 735 C CA . PHE A 1 95 ? 7.297 19.672 -15.867 1 93.12 95 PHE A CA 1
ATOM 736 C C . PHE A 1 95 ? 7.191 21.172 -15.688 1 93.12 95 PHE A C 1
ATOM 738 O O . PHE A 1 95 ? 8.203 21.875 -15.672 1 93.12 95 PHE A O 1
ATOM 745 N N . ARG A 1 96 ? 6.043 21.641 -15.438 1 91.38 96 ARG A N 1
ATOM 746 C CA . ARG A 1 96 ? 5.836 23.062 -15.227 1 91.38 96 ARG A CA 1
ATOM 747 C C . ARG A 1 96 ? 5.965 23.422 -13.75 1 91.38 96 ARG A C 1
ATOM 749 O O . ARG A 1 96 ? 5.223 22.906 -12.914 1 91.38 96 ARG A O 1
ATOM 756 N N . VAL A 1 97 ? 6.867 24.328 -13.484 1 92.81 97 VAL A N 1
ATOM 757 C CA . VAL A 1 97 ? 7.086 24.797 -12.125 1 92.81 97 VAL A CA 1
ATOM 758 C C . VAL A 1 97 ? 6.426 26.172 -11.945 1 92.81 97 VAL A C 1
ATOM 760 O O . VAL A 1 97 ? 6.281 26.922 -12.906 1 92.81 97 VAL A O 1
ATOM 763 N N . PRO A 1 98 ? 5.961 26.406 -10.781 1 94.12 98 PRO A N 1
ATOM 764 C CA . PRO A 1 98 ? 5.332 27.703 -10.547 1 94.12 98 PRO A CA 1
ATOM 765 C C . PRO A 1 98 ? 6.301 28.859 -10.742 1 94.12 98 PRO A C 1
ATOM 767 O O . PRO A 1 98 ? 7.52 28.688 -10.648 1 94.12 98 PRO A O 1
ATOM 770 N N . ASP A 1 99 ? 5.684 30 -11.023 1 92.56 99 ASP A N 1
ATOM 771 C CA . ASP A 1 99 ? 6.484 31.203 -11.141 1 92.56 99 ASP A CA 1
ATOM 772 C C . ASP A 1 99 ? 7.211 31.516 -9.828 1 92.56 99 ASP A C 1
ATOM 774 O O . ASP A 1 99 ? 6.844 30.984 -8.773 1 92.56 99 ASP A O 1
ATOM 778 N N . ILE A 1 100 ? 8.203 32.406 -9.867 1 93.25 100 ILE A N 1
ATOM 779 C CA . ILE A 1 100 ? 9.102 32.656 -8.742 1 93.25 100 ILE A CA 1
ATOM 780 C C . ILE A 1 100 ? 8.312 33.25 -7.574 1 93.25 100 ILE A C 1
ATOM 782 O O . ILE A 1 100 ? 8.578 32.906 -6.418 1 93.25 100 ILE A O 1
ATOM 786 N N . ILE A 1 101 ? 7.367 34.125 -7.84 1 93.19 101 ILE A N 1
ATOM 787 C CA . ILE A 1 101 ? 6.602 34.75 -6.781 1 93.19 101 ILE A CA 1
ATOM 788 C C . ILE A 1 101 ? 5.742 33.719 -6.062 1 93.19 101 ILE A C 1
ATOM 790 O O . ILE A 1 101 ? 5.766 33.625 -4.832 1 93.19 101 ILE A O 1
ATOM 794 N N . LEU A 1 102 ? 5 32.969 -6.82 1 95.75 102 LEU A N 1
ATOM 795 C CA . LEU A 1 102 ? 4.164 31.938 -6.223 1 95.75 102 LEU A CA 1
ATOM 796 C C . LEU A 1 102 ? 5.016 30.875 -5.535 1 95.75 102 LEU A C 1
ATOM 798 O O . LEU A 1 102 ? 4.656 30.375 -4.469 1 95.75 102 LEU A O 1
ATOM 802 N N . ARG A 1 103 ? 6.066 30.531 -6.156 1 95.75 103 ARG A N 1
ATOM 803 C CA . ARG A 1 103 ? 6.969 29.531 -5.613 1 95.75 103 ARG A CA 1
ATOM 804 C C . ARG A 1 103 ? 7.48 29.938 -4.234 1 95.75 103 ARG A C 1
ATOM 806 O O . ARG A 1 103 ? 7.492 29.125 -3.305 1 95.75 103 ARG A O 1
ATOM 813 N N . HIS A 1 104 ? 7.875 31.172 -4.059 1 95 104 HIS A N 1
ATOM 814 C CA . HIS A 1 104 ? 8.391 31.672 -2.787 1 95 104 HIS A CA 1
ATOM 815 C C . HIS A 1 104 ? 7.281 31.734 -1.737 1 95 104 HIS A C 1
ATOM 817 O O . HIS A 1 104 ? 7.516 31.422 -0.565 1 95 104 HIS A O 1
ATOM 823 N N . GLU A 1 105 ? 6.121 32.125 -2.225 1 95.94 105 GLU A N 1
ATOM 824 C CA . GLU A 1 105 ? 5 32.188 -1.289 1 95.94 105 GLU A CA 1
ATOM 825 C C . GLU A 1 105 ? 4.613 30.781 -0.825 1 95.94 105 GLU A C 1
ATOM 827 O O . GLU A 1 105 ? 4.234 30.594 0.332 1 95.94 105 GLU A O 1
ATOM 832 N N . LEU A 1 106 ? 4.672 29.844 -1.731 1 97.19 106 LEU A N 1
ATOM 833 C CA . LEU A 1 106 ? 4.367 28.469 -1.376 1 97.19 106 LEU A CA 1
ATOM 834 C C . LEU A 1 106 ? 5.414 27.906 -0.42 1 97.19 106 LEU A C 1
ATOM 836 O O . LEU A 1 106 ? 5.074 27.203 0.536 1 97.19 106 LEU A O 1
ATOM 840 N N . LEU A 1 107 ? 6.672 28.203 -0.672 1 97.06 107 LEU A N 1
ATOM 841 C CA . LEU A 1 107 ? 7.734 27.734 0.208 1 97.06 107 LEU A CA 1
ATOM 842 C C . LEU A 1 107 ? 7.598 28.344 1.6 1 97.06 107 LEU A C 1
ATOM 844 O O . LEU A 1 107 ? 7.812 27.656 2.604 1 97.06 107 LEU A O 1
ATOM 848 N N . LYS A 1 108 ? 7.23 29.609 1.645 1 95.06 108 LYS A N 1
ATOM 849 C CA . LYS A 1 108 ? 6.988 30.266 2.926 1 95.06 108 LYS A CA 1
ATOM 850 C C . LYS A 1 108 ? 5.844 29.594 3.682 1 95.06 108 LYS A C 1
ATOM 852 O O . LYS A 1 108 ? 5.953 29.344 4.883 1 95.06 108 LYS A O 1
ATOM 857 N N . ALA A 1 109 ? 4.781 29.344 2.965 1 94.81 109 ALA A N 1
ATOM 858 C CA . ALA A 1 109 ? 3.625 28.688 3.566 1 94.81 109 ALA A CA 1
ATOM 859 C C . ALA A 1 109 ? 3.986 27.281 4.059 1 94.81 109 ALA A C 1
ATOM 861 O O . ALA A 1 109 ? 3.494 26.844 5.098 1 94.81 109 ALA A O 1
ATOM 862 N N . PHE A 1 110 ? 4.793 26.625 3.322 1 96.62 110 PHE A N 1
ATOM 863 C CA . PHE A 1 110 ? 5.215 25.281 3.715 1 96.62 110 PHE A CA 1
ATOM 864 C C . PHE A 1 110 ? 6.004 25.328 5.02 1 96.62 110 PHE A C 1
ATOM 866 O O . PHE A 1 110 ? 5.742 24.547 5.934 1 96.62 110 PHE A O 1
ATOM 873 N N . VAL A 1 111 ? 6.949 26.203 5.121 1 95.88 111 VAL A N 1
ATOM 874 C CA . VAL A 1 111 ? 7.863 26.281 6.254 1 95.88 111 VAL A CA 1
ATOM 875 C C . VAL A 1 111 ? 7.094 26.672 7.512 1 95.88 111 VAL A C 1
ATOM 877 O O . VAL A 1 111 ? 7.379 26.172 8.602 1 95.88 111 VAL A O 1
ATOM 880 N N . GLU A 1 112 ? 6.043 27.422 7.34 1 93.56 112 GLU A N 1
ATOM 881 C CA . GLU A 1 112 ? 5.359 27.969 8.508 1 93.56 112 GLU A CA 1
ATOM 882 C C . GLU A 1 112 ? 4.184 27.094 8.922 1 93.56 112 GLU A C 1
ATOM 884 O O . GLU A 1 112 ? 3.898 26.953 10.117 1 93.56 112 GLU A O 1
ATOM 889 N N . ASN A 1 113 ? 3.559 26.531 7.922 1 93.31 113 ASN A N 1
ATOM 890 C CA . ASN A 1 113 ? 2.266 25.953 8.258 1 93.31 113 ASN A CA 1
ATOM 891 C C . ASN A 1 113 ? 2.275 24.438 8.078 1 93.31 113 ASN A C 1
ATOM 893 O O . ASN A 1 113 ? 1.438 23.734 8.648 1 93.31 113 ASN A O 1
ATOM 897 N N . VAL A 1 114 ? 3.131 23.875 7.332 1 95.12 114 VAL A N 1
ATOM 898 C CA . VAL A 1 114 ? 3.111 22.438 7.066 1 95.12 114 VAL A CA 1
ATOM 899 C C . VAL A 1 114 ? 4.254 21.766 7.824 1 95.12 114 VAL A C 1
ATOM 901 O O . VAL A 1 114 ? 4.031 20.797 8.555 1 95.12 114 VAL A O 1
ATOM 904 N N . TYR A 1 115 ? 5.449 22.328 7.73 1 95.94 115 TYR A N 1
ATOM 905 C CA . TYR A 1 115 ? 6.668 21.719 8.25 1 95.94 115 TYR A CA 1
ATOM 906 C C . TYR A 1 115 ? 6.566 21.5 9.758 1 95.94 115 TYR A C 1
ATOM 908 O O . TYR A 1 115 ? 6.992 20.453 10.266 1 95.94 115 TYR A O 1
ATOM 916 N N . PRO A 1 116 ? 5.996 22.422 10.5 1 93.81 116 PRO A N 1
ATOM 917 C CA . PRO A 1 116 ? 5.934 22.219 11.945 1 93.81 116 PRO A CA 1
ATOM 918 C C . PRO A 1 116 ? 5.082 21 12.328 1 93.81 116 PRO A C 1
ATOM 920 O O . PRO A 1 116 ? 5.324 20.375 13.367 1 93.81 116 PRO A O 1
ATOM 923 N N . PHE A 1 117 ? 4.121 20.734 11.484 1 93.12 117 PHE A N 1
ATOM 924 C CA . PHE A 1 117 ? 3.256 19.594 11.773 1 93.12 117 PHE A CA 1
ATOM 925 C C . PHE A 1 117 ? 3.852 18.297 11.227 1 93.12 117 PHE A C 1
ATOM 927 O O . PHE A 1 117 ? 3.623 17.219 11.773 1 93.12 117 PHE A O 1
ATOM 934 N N . LEU A 1 118 ? 4.527 18.438 10.148 1 95.69 118 LEU A N 1
ATOM 935 C CA . LEU A 1 118 ? 5.109 17.281 9.469 1 95.69 118 LEU A CA 1
ATOM 936 C C . LEU A 1 118 ? 6.512 17.594 8.969 1 95.69 118 LEU A C 1
ATOM 938 O O . LEU A 1 118 ? 6.719 17.797 7.766 1 95.69 118 LEU A O 1
ATOM 942 N N . PRO A 1 119 ? 7.457 17.531 9.898 1 97.06 119 PRO A N 1
ATOM 943 C CA . PRO A 1 119 ? 8.836 17.844 9.516 1 97.06 119 PRO A CA 1
ATOM 944 C C . PRO A 1 119 ? 9.508 16.688 8.773 1 97.06 119 PRO A C 1
ATOM 946 O O . PRO A 1 119 ? 10.438 16.078 9.297 1 97.06 119 PRO A O 1
ATOM 949 N N . VAL A 1 120 ? 9.227 16.531 7.547 1 96.88 120 VAL A N 1
ATOM 950 C CA . VAL A 1 120 ? 9.625 15.344 6.785 1 96.88 120 VAL A CA 1
ATOM 951 C C . VAL A 1 120 ? 10.93 15.625 6.043 1 96.88 120 VAL A C 1
ATOM 953 O O . VAL A 1 120 ? 11.578 14.695 5.547 1 96.88 120 VAL A O 1
ATOM 956 N N . LEU A 1 121 ? 11.336 16.875 5.918 1 95.62 121 LEU A N 1
ATOM 957 C CA . LEU A 1 121 ? 12.539 17.141 5.137 1 95.62 121 LEU A CA 1
ATOM 958 C C . LEU A 1 121 ? 13.438 18.156 5.84 1 95.62 121 LEU A C 1
ATOM 960 O O . LEU A 1 121 ? 13.039 18.75 6.84 1 95.62 121 LEU A O 1
ATOM 964 N N . ASP A 1 122 ? 14.609 18.156 5.383 1 94.31 122 ASP A N 1
ATOM 965 C CA . ASP A 1 122 ? 15.539 19.203 5.82 1 94.31 122 ASP A CA 1
ATOM 966 C C . ASP A 1 122 ? 15.344 20.484 5.02 1 94.31 122 ASP A C 1
ATOM 968 O O . ASP A 1 122 ? 15.609 20.516 3.814 1 94.31 122 ASP A O 1
ATOM 972 N N . LEU A 1 123 ? 15.023 21.562 5.719 1 95.12 123 LEU A N 1
ATOM 973 C CA . LEU A 1 123 ? 14.602 22.797 5.066 1 95.12 123 LEU A CA 1
ATOM 974 C C . LEU A 1 123 ? 15.75 23.406 4.273 1 95.12 123 LEU A C 1
ATOM 976 O O . LEU A 1 123 ? 15.578 23.812 3.123 1 95.12 123 LEU A O 1
ATOM 980 N N . GLU A 1 124 ? 16.891 23.422 4.797 1 92.56 124 GLU A N 1
ATOM 981 C CA . GLU A 1 124 ? 18.016 24.078 4.137 1 92.56 124 GLU A CA 1
ATOM 982 C C . GLU A 1 124 ? 18.422 23.328 2.869 1 92.56 124 GLU A C 1
ATOM 984 O O . GLU A 1 124 ? 18.641 23.938 1.821 1 92.56 124 GLU A O 1
ATOM 989 N N . SER A 1 125 ? 18.547 22.031 2.994 1 92.25 125 SER A N 1
ATOM 990 C CA . SER A 1 125 ? 18.969 21.203 1.87 1 92.25 125 SER A CA 1
ATOM 991 C C . SER A 1 125 ? 17.938 21.219 0.748 1 92.25 125 SER A C 1
ATOM 993 O O . SER A 1 125 ? 18.281 21.078 -0.426 1 92.25 125 SER A O 1
ATOM 995 N N . PHE A 1 126 ? 16.734 21.453 1.037 1 96.19 126 PHE A N 1
ATOM 996 C CA . PHE A 1 126 ? 15.672 21.422 0.039 1 96.19 126 PHE A CA 1
ATOM 997 C C . PHE A 1 126 ? 15.477 22.797 -0.586 1 96.19 126 PHE A C 1
ATOM 999 O O . PHE A 1 126 ? 15.312 22.922 -1.804 1 96.19 126 PHE A O 1
ATOM 1006 N N . ILE A 1 127 ? 15.469 23.891 0.234 1 96.06 127 ILE A N 1
ATOM 1007 C CA . ILE A 1 127 ? 15.055 25.219 -0.226 1 96.06 127 ILE A CA 1
ATOM 1008 C C . ILE A 1 127 ? 16.234 25.906 -0.901 1 96.06 127 ILE A C 1
ATOM 1010 O O . ILE A 1 127 ? 16.047 26.625 -1.891 1 96.06 127 ILE A O 1
ATOM 1014 N N . LEU A 1 128 ? 17.422 25.719 -0.439 1 94.12 128 LEU A N 1
ATOM 1015 C CA . LEU A 1 128 ? 18.578 26.469 -0.931 1 94.12 128 LEU A CA 1
ATOM 1016 C C . LEU A 1 128 ? 18.812 26.203 -2.416 1 94.12 128 LEU A C 1
ATOM 1018 O O . LEU A 1 128 ? 18.984 27.141 -3.199 1 94.12 128 LEU A O 1
ATOM 1022 N N . PRO A 1 129 ? 18.797 24.875 -2.814 1 95.12 129 PRO A N 1
ATOM 1023 C CA . PRO A 1 129 ? 18.969 24.641 -4.25 1 95.12 129 PRO A CA 1
ATOM 1024 C C . PRO A 1 129 ? 17.875 25.281 -5.094 1 95.12 129 PRO A C 1
ATOM 1026 O O . PRO A 1 129 ? 18.125 25.703 -6.227 1 95.12 129 PRO A O 1
ATOM 1029 N N . ILE A 1 130 ? 16.734 25.406 -4.633 1 95.19 130 ILE A N 1
ATOM 1030 C CA . ILE A 1 130 ? 15.602 25.969 -5.375 1 95.19 130 ILE A CA 1
ATOM 1031 C C . ILE A 1 130 ? 15.789 27.469 -5.555 1 95.19 130 ILE A C 1
ATOM 1033 O O . ILE A 1 130 ? 15.57 28 -6.645 1 95.19 130 ILE A O 1
ATOM 1037 N N . ILE A 1 131 ? 16.203 28.125 -4.488 1 93 131 ILE A N 1
ATOM 1038 C CA . ILE A 1 131 ? 16.375 29.562 -4.512 1 93 131 ILE A CA 1
ATOM 1039 C C . ILE A 1 131 ? 17.562 29.938 -5.41 1 93 131 ILE A C 1
ATOM 1041 O O . ILE A 1 131 ? 17.5 30.922 -6.156 1 93 131 ILE A O 1
ATOM 1045 N N . LEU A 1 132 ? 18.609 29.141 -5.352 1 92.19 132 LEU A N 1
ATOM 1046 C CA . LEU A 1 132 ? 19.828 29.453 -6.102 1 92.19 132 LEU A CA 1
ATOM 1047 C C . LEU A 1 132 ? 19.75 28.875 -7.516 1 92.19 132 LEU A C 1
ATOM 1049 O O . LEU A 1 132 ? 20.547 29.234 -8.383 1 92.19 132 LEU A O 1
ATOM 1053 N N . ASN A 1 133 ? 18.75 28.062 -7.75 1 91.56 133 ASN A N 1
ATOM 1054 C CA . ASN A 1 133 ? 18.656 27.328 -9.008 1 91.56 133 ASN A CA 1
ATOM 1055 C C . ASN A 1 133 ? 19.984 26.641 -9.352 1 91.56 133 ASN A C 1
ATOM 1057 O O . ASN A 1 133 ? 20.5 26.797 -10.453 1 91.56 133 ASN A O 1
ATOM 1061 N N . ASP A 1 134 ? 20.516 26.016 -8.312 1 84.69 134 ASP A N 1
ATOM 1062 C CA . ASP A 1 134 ? 21.797 25.328 -8.406 1 84.69 134 ASP A CA 1
ATOM 1063 C C . ASP A 1 134 ? 21.625 23.859 -8.797 1 84.69 134 ASP A C 1
ATOM 1065 O O . ASP A 1 134 ? 20.703 23.203 -8.32 1 84.69 134 ASP A O 1
ATOM 1069 N N . GLY A 1 135 ? 22.375 23.375 -9.695 1 84.19 135 GLY A N 1
ATOM 1070 C CA . GLY A 1 135 ? 22.312 22 -10.141 1 84.19 135 GLY A CA 1
ATOM 1071 C C . GLY A 1 135 ? 23.234 21.078 -9.375 1 84.19 135 GLY A C 1
ATOM 1072 O O . GLY A 1 135 ? 23.297 19.875 -9.648 1 84.19 135 GLY A O 1
ATOM 1073 N N . ALA A 1 136 ? 23.859 21.562 -8.375 1 85.19 136 ALA A N 1
ATOM 1074 C CA . ALA A 1 136 ? 24.828 20.766 -7.625 1 85.19 136 ALA A CA 1
ATOM 1075 C C . ALA A 1 136 ? 24.125 19.75 -6.73 1 85.19 136 ALA A C 1
ATOM 1077 O O . ALA A 1 136 ? 24.578 18.609 -6.605 1 85.19 136 ALA A O 1
ATOM 1078 N N . GLN A 1 137 ? 23.078 20.188 -6.109 1 88.75 137 GLN A N 1
ATOM 1079 C CA . GLN A 1 137 ? 22.25 19.312 -5.285 1 88.75 137 GLN A CA 1
ATOM 1080 C C . GLN A 1 137 ? 20.781 19.359 -5.719 1 88.75 137 GLN A C 1
ATOM 1082 O O . GLN A 1 137 ? 19.953 19.922 -5.016 1 88.75 137 GLN A O 1
ATOM 1087 N N . PRO A 1 138 ? 20.547 18.703 -6.723 1 92.75 138 PRO A N 1
ATOM 1088 C CA . PRO A 1 138 ? 19.203 18.797 -7.281 1 92.75 138 PRO A CA 1
ATOM 1089 C C . PRO A 1 138 ? 18.141 18.141 -6.395 1 92.75 138 PRO A C 1
ATOM 1091 O O . PRO A 1 138 ? 18.469 17.219 -5.625 1 92.75 138 PRO A O 1
ATOM 1094 N N . VAL A 1 139 ? 16.969 18.688 -6.504 1 94.88 139 VAL A N 1
ATOM 1095 C CA . VAL A 1 139 ? 15.844 18.203 -5.719 1 94.88 139 VAL A CA 1
ATOM 1096 C C . VAL A 1 139 ? 14.938 17.344 -6.586 1 94.88 139 VAL A C 1
ATOM 1098 O O . VAL A 1 139 ? 14.836 17.547 -7.797 1 94.88 139 VAL A O 1
ATOM 1101 N N . SER A 1 140 ? 14.375 16.328 -5.996 1 95.75 140 SER A N 1
ATOM 1102 C CA . SER A 1 140 ? 13.438 15.469 -6.707 1 95.75 140 SER A CA 1
ATOM 1103 C C . SER A 1 140 ? 12.211 16.25 -7.168 1 95.75 140 SER A C 1
ATOM 1105 O O . SER A 1 140 ? 11.641 17.031 -6.398 1 95.75 140 SER A O 1
ATOM 1107 N N . LEU A 1 141 ? 11.844 16.078 -8.398 1 96.56 141 LEU A N 1
ATOM 1108 C CA . LEU A 1 141 ? 10.68 16.766 -8.938 1 96.56 141 LEU A CA 1
ATOM 1109 C C . LEU A 1 141 ? 9.406 16.344 -8.203 1 96.56 141 LEU A C 1
ATOM 1111 O O . LEU A 1 141 ? 8.516 17.172 -7.98 1 96.56 141 LEU A O 1
ATOM 1115 N N . LEU A 1 142 ? 9.289 15.07 -7.863 1 97.62 142 LEU A N 1
ATOM 1116 C CA . LEU A 1 142 ? 8.148 14.57 -7.109 1 97.62 142 LEU A CA 1
ATOM 1117 C C . LEU A 1 142 ? 8.047 15.258 -5.75 1 97.62 142 LEU A C 1
ATOM 1119 O O . LEU A 1 142 ? 6.977 15.719 -5.363 1 97.62 142 LEU A O 1
ATOM 1123 N N . LEU A 1 143 ? 9.156 15.281 -5.055 1 98.12 143 LEU A N 1
ATOM 1124 C CA . LEU A 1 143 ? 9.164 15.922 -3.742 1 98.12 143 LEU A CA 1
ATOM 1125 C C . LEU A 1 143 ? 8.828 17.406 -3.857 1 98.12 143 LEU A C 1
ATOM 1127 O O . LEU A 1 143 ? 8.117 17.953 -3.02 1 98.12 143 LEU A O 1
ATOM 1131 N N . PHE A 1 144 ? 9.398 18.062 -4.852 1 98 144 PHE A N 1
ATOM 1132 C CA . PHE A 1 144 ? 9.133 19.469 -5.09 1 98 144 PHE A CA 1
ATOM 1133 C C . PHE A 1 144 ? 7.637 19.719 -5.238 1 98 144 PHE A C 1
ATOM 1135 O O . PHE A 1 144 ? 7.078 20.578 -4.559 1 98 144 PHE A O 1
ATOM 1142 N N . HIS A 1 145 ? 6.973 18.953 -6.133 1 97.94 145 HIS A N 1
ATOM 1143 C CA . HIS A 1 145 ? 5.547 19.156 -6.363 1 97.94 145 HIS A CA 1
ATOM 1144 C C . HIS A 1 145 ? 4.734 18.797 -5.125 1 97.94 145 HIS A C 1
ATOM 1146 O O . HIS A 1 145 ? 3.697 19.406 -4.855 1 97.94 145 HIS A O 1
ATOM 1152 N N . ALA A 1 146 ? 5.129 17.75 -4.387 1 98.25 146 ALA A N 1
ATOM 1153 C CA . ALA A 1 146 ? 4.426 17.391 -3.158 1 98.25 146 ALA A CA 1
ATOM 1154 C C . ALA A 1 146 ? 4.484 18.516 -2.135 1 98.25 146 ALA A C 1
ATOM 1156 O O . ALA A 1 146 ? 3.494 18.797 -1.452 1 98.25 146 ALA A O 1
ATOM 1157 N N . VAL A 1 147 ? 5.652 19.141 -2.035 1 98.31 147 VAL A N 1
ATOM 1158 C CA . VAL A 1 147 ? 5.809 20.281 -1.121 1 98.31 147 VAL A CA 1
ATOM 1159 C C . VAL A 1 147 ? 4.934 21.438 -1.58 1 98.31 147 VAL A C 1
ATOM 1161 O O . VAL A 1 147 ? 4.242 22.062 -0.77 1 98.31 147 VAL A O 1
ATOM 1164 N N . MET A 1 148 ? 4.977 21.75 -2.889 1 98.06 148 MET A N 1
ATOM 1165 C CA . MET A 1 148 ? 4.121 22.812 -3.422 1 98.06 148 MET A CA 1
ATOM 1166 C C . MET A 1 148 ? 2.652 22.516 -3.15 1 98.06 148 MET A C 1
ATOM 1168 O O . MET A 1 148 ? 1.904 23.406 -2.723 1 98.06 148 MET A O 1
ATOM 1172 N N . PHE A 1 149 ? 2.27 21.312 -3.342 1 96.75 149 PHE A N 1
ATOM 1173 C CA . PHE A 1 149 ? 0.893 20.891 -3.119 1 96.75 149 PHE A CA 1
ATOM 1174 C C . PHE A 1 149 ? 0.479 21.125 -1.672 1 96.75 149 PHE A C 1
ATOM 1176 O O . PHE A 1 149 ? -0.577 21.703 -1.411 1 96.75 149 PHE A O 1
ATOM 1183 N N . SER A 1 150 ? 1.228 20.641 -0.748 1 95.75 150 SER A N 1
ATOM 1184 C CA . SER A 1 150 ? 0.871 20.734 0.664 1 95.75 150 SER A CA 1
ATOM 1185 C C . SER A 1 150 ? 0.748 22.188 1.104 1 95.75 150 SER A C 1
ATOM 1187 O O . SER A 1 150 ? -0.064 22.516 1.975 1 95.75 150 SER A O 1
ATOM 1189 N N . ALA A 1 151 ? 1.503 23.047 0.475 1 96.25 151 ALA A N 1
ATOM 1190 C CA . ALA A 1 151 ? 1.539 24.469 0.855 1 96.25 151 ALA A CA 1
ATOM 1191 C C . ALA A 1 151 ? 0.364 25.219 0.248 1 96.25 151 ALA A C 1
ATOM 1193 O O . ALA A 1 151 ? 0.009 26.312 0.718 1 96.25 151 ALA A O 1
ATOM 1194 N N . THR A 1 152 ? -0.299 24.719 -0.807 1 94.75 152 THR A N 1
ATOM 1195 C CA . THR A 1 152 ? -1.374 25.422 -1.506 1 94.75 152 THR A CA 1
ATOM 1196 C C . THR A 1 152 ? -2.557 25.656 -0.573 1 94.75 152 THR A C 1
ATOM 1198 O O . THR A 1 152 ? -3.363 26.562 -0.807 1 94.75 152 THR A O 1
ATOM 1201 N N . ALA A 1 153 ? -2.648 24.891 0.46 1 91.25 153 ALA A N 1
ATOM 1202 C CA . ALA A 1 153 ? -3.762 25.016 1.396 1 91.25 153 ALA A CA 1
ATOM 1203 C C . ALA A 1 153 ? -3.646 26.312 2.203 1 91.25 153 ALA A C 1
ATOM 1205 O O . ALA A 1 153 ? -4.641 26.812 2.734 1 91.25 153 ALA A O 1
ATOM 1206 N N . PHE A 1 154 ? -2.465 26.984 2.213 1 92.19 154 PHE A N 1
ATOM 1207 C CA . PHE A 1 154 ? -2.246 28.047 3.186 1 92.19 154 PHE A CA 1
ATOM 1208 C C . PHE A 1 154 ? -1.831 29.328 2.492 1 92.19 154 PHE A C 1
ATOM 1210 O O . PHE A 1 154 ? -1.572 30.344 3.152 1 92.19 154 PHE A O 1
ATOM 1217 N N . VAL A 1 155 ? -1.779 29.312 1.258 1 92.75 155 VAL A N 1
ATOM 1218 C CA . VAL A 1 155 ? -1.376 30.516 0.526 1 92.75 155 VAL A CA 1
ATOM 1219 C C . VAL A 1 155 ? -2.561 31.469 0.408 1 92.75 155 VAL A C 1
ATOM 1221 O O . VAL A 1 155 ? -3.717 31.047 0.419 1 92.75 155 VAL A O 1
ATOM 1224 N N . GLU A 1 156 ? -2.252 32.719 0.287 1 91 156 GLU A N 1
ATOM 1225 C CA . GLU A 1 156 ? -3.297 33.719 0.154 1 91 156 GLU A CA 1
ATOM 1226 C C . GLU A 1 156 ? -3.982 33.656 -1.207 1 91 156 GLU A C 1
ATOM 1228 O O . GLU A 1 156 ? -3.352 33.281 -2.203 1 91 156 GLU A O 1
ATOM 1233 N N . LEU A 1 157 ? -5.176 34.094 -1.297 1 90.5 157 LEU A N 1
ATOM 1234 C CA . LEU A 1 157 ? -6.016 33.969 -2.484 1 90.5 157 LEU A CA 1
ATOM 1235 C C . LEU A 1 157 ? -5.477 34.812 -3.625 1 90.5 157 LEU A C 1
ATOM 1237 O O . LEU A 1 157 ? -5.602 34.469 -4.797 1 90.5 157 LEU A O 1
ATOM 1241 N N . LYS A 1 158 ? -4.863 35.906 -3.242 1 93.62 158 LYS A N 1
ATOM 1242 C CA . LYS A 1 158 ? -4.336 36.812 -4.266 1 93.62 158 LYS A CA 1
ATOM 1243 C C . LYS A 1 158 ? -3.314 36.094 -5.148 1 93.62 158 LYS A C 1
ATOM 1245 O O . LYS A 1 158 ? -3.299 36.312 -6.367 1 93.62 158 LYS A O 1
ATOM 1250 N N . HIS A 1 159 ? -2.502 35.312 -4.535 1 93.81 159 HIS A N 1
ATOM 1251 C CA . HIS A 1 159 ? -1.465 34.594 -5.281 1 93.81 159 HIS A CA 1
ATOM 1252 C C . HIS A 1 159 ? -2.059 33.469 -6.121 1 93.81 159 HIS A C 1
ATOM 1254 O O . HIS A 1 159 ? -1.521 33.125 -7.18 1 93.81 159 HIS A O 1
ATOM 1260 N N . ILE A 1 160 ? -3.188 32.906 -5.703 1 93.69 160 ILE A N 1
ATOM 1261 C CA . ILE A 1 160 ? -3.871 31.859 -6.434 1 93.69 160 ILE A CA 1
ATOM 1262 C C . ILE A 1 160 ? -4.473 32.406 -7.719 1 93.69 160 ILE A C 1
ATOM 1264 O O . ILE A 1 160 ? -4.309 31.828 -8.797 1 93.69 160 ILE A O 1
ATOM 1268 N N . HIS A 1 161 ? -5.051 33.594 -7.57 1 94.19 161 HIS A N 1
ATOM 1269 C CA . HIS A 1 161 ? -5.668 34.219 -8.727 1 94.19 161 HIS A CA 1
ATOM 1270 C C . HIS A 1 161 ? -4.613 34.719 -9.719 1 94.19 161 HIS A C 1
ATOM 1272 O O . HIS A 1 161 ? -4.801 34.594 -10.93 1 94.19 161 HIS A O 1
ATOM 1278 N N . ASN A 1 162 ? -3.568 35.188 -9.18 1 93.38 162 ASN A N 1
ATOM 1279 C CA . ASN A 1 162 ? -2.484 35.656 -10.039 1 93.38 162 ASN A CA 1
ATOM 1280 C C . ASN A 1 162 ? -1.86 34.531 -10.836 1 93.38 162 ASN A C 1
ATOM 1282 O O . ASN A 1 162 ? -1.321 34.75 -11.922 1 93.38 162 ASN A O 1
ATOM 1286 N N . ALA A 1 163 ? -1.93 33.312 -10.273 1 93.19 163 ALA A N 1
ATOM 1287 C CA . ALA A 1 163 ? -1.371 32.156 -10.945 1 93.19 163 ALA A CA 1
ATOM 1288 C C . ALA A 1 163 ? -2.338 31.609 -12 1 93.19 163 ALA A C 1
ATOM 1290 O O . ALA A 1 163 ? -1.979 30.734 -12.781 1 93.19 163 ALA A O 1
ATOM 1291 N N . GLY A 1 164 ? -3.584 32.125 -12.055 1 92 164 GLY A N 1
ATOM 1292 C CA . GLY A 1 164 ? -4.523 31.75 -13.102 1 92 164 GLY A CA 1
ATOM 1293 C C . GLY A 1 164 ? -5.598 30.797 -12.641 1 92 164 GLY A C 1
ATOM 1294 O O . GLY A 1 164 ? -6.363 30.266 -13.453 1 92 164 GLY A O 1
ATOM 1295 N N . TYR A 1 165 ? -5.621 30.5 -11.352 1 92.31 165 TYR A N 1
ATOM 1296 C CA . TYR A 1 165 ? -6.637 29.594 -10.828 1 92.31 165 TYR A CA 1
ATOM 1297 C C . TYR A 1 165 ? -7.777 30.359 -10.18 1 92.31 165 TYR A C 1
ATOM 1299 O O . TYR A 1 165 ? -7.562 31.453 -9.633 1 92.31 165 TYR A O 1
ATOM 1307 N N . GLU A 1 166 ? -8.906 29.797 -10.164 1 90.62 166 GLU A N 1
ATOM 1308 C CA . GLU A 1 166 ? -10.078 30.469 -9.633 1 90.62 166 GLU A CA 1
ATOM 1309 C C . GLU A 1 166 ? -10.25 30.188 -8.141 1 90.62 166 GLU A C 1
ATOM 1311 O O . GLU A 1 166 ? -10.656 31.078 -7.383 1 90.62 166 GLU A O 1
ATOM 1316 N N . THR A 1 167 ? -10.031 29.016 -7.832 1 88.62 167 THR A N 1
ATOM 1317 C CA . THR A 1 167 ? -10.25 28.625 -6.441 1 88.62 167 THR A CA 1
ATOM 1318 C C . THR A 1 167 ? -9.031 27.906 -5.879 1 88.62 167 THR A C 1
ATOM 1320 O O . THR A 1 167 ? -8.195 27.406 -6.637 1 88.62 167 THR A O 1
ATOM 1323 N N . ARG A 1 168 ? -8.938 27.922 -4.586 1 90.31 168 ARG A N 1
ATOM 1324 C CA . ARG A 1 168 ? -7.875 27.203 -3.896 1 90.31 168 ARG A CA 1
ATOM 1325 C C . ARG A 1 168 ? -7.945 25.703 -4.184 1 90.31 168 ARG A C 1
ATOM 1327 O O . ARG A 1 168 ? -6.918 25.031 -4.309 1 90.31 168 ARG A O 1
ATOM 1334 N N . LYS A 1 169 ? -9.125 25.25 -4.262 1 85.88 169 LYS A N 1
ATOM 1335 C CA . LYS A 1 169 ? -9.328 23.828 -4.531 1 85.88 169 LYS A CA 1
ATOM 1336 C C . LYS A 1 169 ? -8.75 23.438 -5.891 1 85.88 169 LYS A C 1
ATOM 1338 O O . LYS A 1 169 ? -8.148 22.375 -6.027 1 85.88 169 LYS A O 1
ATOM 1343 N N . GLU A 1 170 ? -8.961 24.25 -6.828 1 89.69 170 GLU A N 1
ATOM 1344 C CA . GLU A 1 170 ? -8.453 24 -8.172 1 89.69 170 GLU A CA 1
ATOM 1345 C C . GLU A 1 170 ? -6.926 23.969 -8.188 1 89.69 170 GLU A C 1
ATOM 1347 O O . GLU A 1 170 ? -6.32 23.125 -8.852 1 89.69 170 GLU A O 1
ATOM 1352 N N . LEU A 1 171 ? -6.359 24.984 -7.555 1 93.56 171 LEU A N 1
ATOM 1353 C CA . LEU A 1 171 ? -4.902 25.031 -7.469 1 93.56 171 LEU A CA 1
ATOM 1354 C C . LEU A 1 171 ? -4.363 23.797 -6.75 1 93.56 171 LEU A C 1
ATOM 1356 O O . LEU A 1 171 ? -3.389 23.188 -7.199 1 93.56 171 LEU A O 1
ATOM 1360 N N . ARG A 1 172 ? -4.949 23.453 -5.629 1 92.44 172 ARG A N 1
ATOM 1361 C CA . ARG A 1 172 ? -4.531 22.297 -4.836 1 92.44 172 ARG A CA 1
ATOM 1362 C C . ARG A 1 172 ? -4.641 21.016 -5.641 1 92.44 172 ARG A C 1
ATOM 1364 O O . ARG A 1 172 ? -3.732 20.172 -5.613 1 92.44 172 ARG A O 1
ATOM 1371 N N . GLU A 1 173 ? -5.715 20.812 -6.355 1 90.19 173 GLU A N 1
ATOM 1372 C CA . GLU A 1 173 ? -5.914 19.625 -7.184 1 90.19 173 GLU A CA 1
ATOM 1373 C C . GLU A 1 173 ? -4.875 19.547 -8.297 1 90.19 173 GLU A C 1
ATOM 1375 O O . GLU A 1 173 ? -4.375 18.469 -8.609 1 90.19 173 GLU A O 1
ATOM 1380 N N . ALA A 1 174 ? -4.613 20.672 -8.891 1 93.38 174 ALA A N 1
ATOM 1381 C CA . ALA A 1 174 ? -3.641 20.703 -9.977 1 93.38 174 ALA A CA 1
ATOM 1382 C C . ALA A 1 174 ? -2.27 20.234 -9.5 1 93.38 174 ALA A C 1
ATOM 1384 O O . ALA A 1 174 ? -1.61 19.438 -10.172 1 93.38 174 ALA A O 1
ATOM 1385 N N . TYR A 1 175 ? -1.8 20.703 -8.398 1 95.62 175 TYR A N 1
ATOM 1386 C CA . TYR A 1 175 ? -0.483 20.344 -7.887 1 95.62 175 TYR A CA 1
ATOM 1387 C C . TYR A 1 175 ? -0.489 18.922 -7.332 1 95.62 175 TYR A C 1
ATOM 1389 O O . TYR A 1 175 ? 0.518 18.219 -7.41 1 95.62 175 TYR A O 1
ATOM 1397 N N . TYR A 1 176 ? -1.605 18.531 -6.762 1 94.5 176 TYR A N 1
ATOM 1398 C CA . TYR A 1 176 ? -1.723 17.156 -6.312 1 94.5 176 TYR A CA 1
ATOM 1399 C C . TYR A 1 176 ? -1.583 16.188 -7.48 1 94.5 176 TYR A C 1
ATOM 1401 O O . TYR A 1 176 ? -0.883 15.172 -7.379 1 94.5 176 TYR A O 1
ATOM 1409 N N . LEU A 1 177 ? -2.242 16.484 -8.555 1 93.62 177 LEU A N 1
ATOM 1410 C CA . LEU A 1 177 ? -2.238 15.609 -9.719 1 93.62 177 LEU A CA 1
ATOM 1411 C C . LEU A 1 177 ? -0.85 15.555 -10.352 1 93.62 177 LEU A C 1
ATOM 1413 O O . LEU A 1 177 ? -0.453 14.516 -10.891 1 93.62 177 LEU A O 1
ATOM 1417 N N . LYS A 1 178 ? -0.124 16.688 -10.25 1 95.94 178 LYS A N 1
ATOM 1418 C CA . LYS A 1 178 ? 1.249 16.672 -10.742 1 95.94 178 LYS A CA 1
ATOM 1419 C C . LYS A 1 178 ? 2.104 15.672 -9.961 1 95.94 178 LYS A C 1
ATOM 1421 O O . LYS A 1 178 ? 2.832 14.875 -10.555 1 95.94 178 LYS A O 1
ATOM 1426 N N . ALA A 1 179 ? 1.984 15.75 -8.648 1 96.62 179 ALA A N 1
ATOM 1427 C CA . ALA A 1 179 ? 2.748 14.844 -7.797 1 96.62 179 ALA A CA 1
ATOM 1428 C C . ALA A 1 179 ? 2.295 13.398 -7.988 1 96.62 179 ALA A C 1
ATOM 1430 O O . ALA A 1 179 ? 3.121 12.492 -8.102 1 96.62 179 ALA A O 1
ATOM 1431 N N . ARG A 1 180 ? 1.018 13.219 -8.039 1 94.56 180 ARG A N 1
ATOM 1432 C CA . ARG A 1 180 ? 0.45 11.883 -8.188 1 94.56 180 ARG A CA 1
ATOM 1433 C C . ARG A 1 180 ? 0.896 11.242 -9.5 1 94.56 180 ARG A C 1
ATOM 1435 O O . ARG A 1 180 ? 1.243 10.062 -9.539 1 94.56 180 ARG A O 1
ATOM 1442 N N . THR A 1 181 ? 0.843 11.984 -10.57 1 95.31 181 THR A N 1
ATOM 1443 C CA . THR A 1 181 ? 1.24 11.477 -11.883 1 95.31 181 THR A CA 1
ATOM 1444 C C . THR A 1 181 ? 2.705 11.047 -11.875 1 95.31 181 THR A C 1
ATOM 1446 O O . THR A 1 181 ? 3.059 10 -12.422 1 95.31 181 THR A O 1
ATOM 1449 N N . LEU A 1 182 ? 3.551 11.82 -11.273 1 95.31 182 LEU A N 1
ATOM 1450 C CA . LEU A 1 182 ? 4.965 11.477 -11.18 1 95.31 182 LEU A CA 1
ATOM 1451 C C . LEU A 1 182 ? 5.164 10.188 -10.398 1 95.31 182 LEU A C 1
ATOM 1453 O O . LEU A 1 182 ? 6.012 9.359 -10.75 1 95.31 182 LEU A O 1
ATOM 1457 N N . TYR A 1 183 ? 4.391 10.016 -9.344 1 95.31 183 TYR A N 1
ATOM 1458 C CA . TYR A 1 183 ? 4.465 8.797 -8.555 1 95.31 183 TYR A CA 1
ATOM 1459 C C . TYR A 1 183 ? 3.996 7.586 -9.359 1 95.31 183 TYR A C 1
ATOM 1461 O O . TYR A 1 183 ? 4.629 6.527 -9.32 1 95.31 183 TYR A O 1
ATOM 1469 N N . ASP A 1 184 ? 2.92 7.754 -10.047 1 92.06 184 ASP A N 1
ATOM 1470 C CA . ASP A 1 184 ? 2.334 6.648 -10.797 1 92.06 184 ASP A CA 1
ATOM 1471 C C . ASP A 1 184 ? 3.264 6.195 -11.922 1 92.06 184 ASP A C 1
ATOM 1473 O O . ASP A 1 184 ? 3.301 5.012 -12.258 1 92.06 184 ASP A O 1
ATOM 1477 N N . PHE A 1 185 ? 4.047 7.078 -12.445 1 91.88 185 PHE A N 1
ATOM 1478 C CA . PHE A 1 185 ? 4.91 6.742 -13.57 1 91.88 185 PHE A CA 1
ATOM 1479 C C . PHE A 1 185 ? 6.297 6.336 -13.086 1 91.88 185 PHE A C 1
ATOM 1481 O O . PHE A 1 185 ? 7.215 6.164 -13.891 1 91.88 185 PHE A O 1
ATOM 1488 N N . ASP A 1 186 ? 6.527 6.227 -11.836 1 89.75 186 ASP A N 1
ATOM 1489 C CA . ASP A 1 186 ? 7.758 5.727 -11.227 1 89.75 186 ASP A CA 1
ATOM 1490 C C . ASP A 1 186 ? 8.961 6.562 -11.648 1 89.75 186 ASP A C 1
ATOM 1492 O O . ASP A 1 186 ? 10.008 6.02 -12 1 89.75 186 ASP A O 1
ATOM 1496 N N . ILE A 1 187 ? 8.781 7.812 -11.633 1 89.31 187 ILE A N 1
ATOM 1497 C CA . ILE A 1 187 ? 9.875 8.695 -12.016 1 89.31 187 ILE A CA 1
ATOM 1498 C C . ILE A 1 187 ? 10.898 8.773 -10.883 1 89.31 187 ILE A C 1
ATOM 1500 O O . ILE A 1 187 ? 12.094 8.93 -11.133 1 89.31 187 ILE A O 1
ATOM 1504 N N . GLU A 1 188 ? 10.383 8.656 -9.641 1 90.88 188 GLU A N 1
ATOM 1505 C CA . GLU A 1 188 ? 11.227 8.688 -8.453 1 90.88 188 GLU A CA 1
ATOM 1506 C C . GLU A 1 188 ? 11.422 7.281 -7.883 1 90.88 188 GLU A C 1
ATOM 1508 O O . GLU A 1 188 ? 10.453 6.547 -7.688 1 90.88 188 GLU A O 1
ATOM 1513 N N . ARG A 1 189 ? 12.758 6.965 -7.625 1 87.38 189 ARG A N 1
ATOM 1514 C CA . ARG A 1 189 ? 13.023 5.605 -7.164 1 87.38 189 ARG A CA 1
ATOM 1515 C C . ARG A 1 189 ? 13.578 5.609 -5.742 1 87.38 189 ARG A C 1
ATOM 1517 O O . ARG A 1 189 ? 13.641 4.562 -5.094 1 87.38 189 ARG A O 1
ATOM 1524 N N . ASP A 1 190 ? 13.992 6.816 -5.309 1 91.31 190 ASP A N 1
ATOM 1525 C CA . ASP A 1 190 ? 14.5 6.895 -3.941 1 91.31 190 ASP A CA 1
ATOM 1526 C C . ASP A 1 190 ? 13.375 6.699 -2.928 1 91.31 190 ASP A C 1
ATOM 1528 O O . ASP A 1 190 ? 12.438 7.492 -2.873 1 91.31 190 ASP A O 1
ATOM 1532 N N . ARG A 1 191 ? 13.508 5.707 -2.145 1 92.31 191 ARG A N 1
ATOM 1533 C CA . ARG A 1 191 ? 12.445 5.324 -1.221 1 92.31 191 ARG A CA 1
ATOM 1534 C C . ARG A 1 191 ? 12.234 6.395 -0.155 1 92.31 191 ARG A C 1
ATOM 1536 O O . ARG A 1 191 ? 11.109 6.609 0.299 1 92.31 191 ARG A O 1
ATOM 1543 N N . VAL A 1 192 ? 13.289 7.07 0.306 1 94.19 192 VAL A N 1
ATOM 1544 C CA . VAL A 1 192 ? 13.156 8.125 1.309 1 94.19 192 VAL A CA 1
ATOM 1545 C C . VAL A 1 192 ? 12.336 9.281 0.739 1 94.19 192 VAL A C 1
ATOM 1547 O O . VAL A 1 192 ? 11.438 9.789 1.399 1 94.19 192 VAL A O 1
ATOM 1550 N N . VAL A 1 193 ? 12.68 9.648 -0.482 1 96.38 193 VAL A N 1
ATOM 1551 C CA . VAL A 1 193 ? 11.984 10.742 -1.149 1 96.38 193 VAL A CA 1
ATOM 1552 C C . VAL A 1 193 ? 10.516 10.359 -1.368 1 96.38 193 VAL A C 1
ATOM 1554 O O . VAL A 1 193 ? 9.625 11.203 -1.243 1 96.38 193 VAL A O 1
ATOM 1557 N N . LEU A 1 194 ? 10.297 9.102 -1.682 1 96.94 194 LEU A N 1
ATOM 1558 C CA . LEU A 1 194 ? 8.93 8.617 -1.873 1 96.94 194 LEU A CA 1
ATOM 1559 C C . LEU A 1 194 ? 8.125 8.742 -0.584 1 96.94 194 LEU A C 1
ATOM 1561 O O . LEU A 1 194 ? 6.98 9.203 -0.604 1 96.94 194 LEU A O 1
ATOM 1565 N N . ILE A 1 195 ? 8.719 8.352 0.533 1 96.88 195 ILE A N 1
ATOM 1566 C CA . ILE A 1 195 ? 8.023 8.438 1.813 1 96.88 195 ILE A CA 1
ATOM 1567 C C . ILE A 1 195 ? 7.711 9.898 2.135 1 96.88 195 ILE A C 1
ATOM 1569 O O . ILE A 1 195 ? 6.598 10.219 2.549 1 96.88 195 ILE A O 1
ATOM 1573 N N . GLN A 1 196 ? 8.656 10.75 1.915 1 98.12 196 GLN A N 1
ATOM 1574 C CA . GLN A 1 196 ? 8.461 12.172 2.17 1 98.12 196 GLN A CA 1
ATOM 1575 C C . GLN A 1 196 ? 7.316 12.734 1.334 1 98.12 196 GLN A C 1
ATOM 1577 O O . GLN A 1 196 ? 6.438 13.422 1.859 1 98.12 196 GLN A O 1
ATOM 1582 N N . ALA A 1 197 ? 7.355 12.43 0.082 1 98.12 197 ALA A N 1
ATOM 1583 C CA . ALA A 1 197 ? 6.352 12.953 -0.839 1 98.12 197 ALA A CA 1
ATOM 1584 C C . ALA A 1 197 ? 4.977 12.375 -0.539 1 98.12 197 ALA A C 1
ATOM 1586 O O . ALA A 1 197 ? 3.979 13.102 -0.507 1 98.12 197 ALA A O 1
ATOM 1587 N N . LEU A 1 198 ? 4.895 11.102 -0.289 1 96.94 198 LEU A N 1
ATOM 1588 C CA . LEU A 1 198 ? 3.617 10.438 -0.065 1 96.94 198 LEU A CA 1
ATOM 1589 C C . LEU A 1 198 ? 2.988 10.898 1.247 1 96.94 198 LEU A C 1
ATOM 1591 O O . LEU A 1 198 ? 1.764 11.016 1.346 1 96.94 198 LEU A O 1
ATOM 1595 N N . LEU A 1 199 ? 3.762 11.141 2.24 1 96.94 199 LEU A N 1
ATOM 1596 C CA . LEU A 1 199 ? 3.24 11.656 3.502 1 96.94 199 LEU A CA 1
ATOM 1597 C C . LEU A 1 199 ? 2.555 13 3.299 1 96.94 199 LEU A C 1
ATOM 1599 O O . LEU A 1 199 ? 1.504 13.266 3.887 1 96.94 199 LEU A O 1
ATOM 1603 N N . LEU A 1 200 ? 3.195 13.766 2.473 1 97 200 LEU A N 1
ATOM 1604 C CA . LEU A 1 200 ? 2.6 15.062 2.184 1 97 200 LEU A CA 1
ATOM 1605 C C . LEU A 1 200 ? 1.317 14.906 1.372 1 97 200 LEU A C 1
ATOM 1607 O O . LEU A 1 200 ? 0.372 15.68 1.54 1 97 200 LEU A O 1
ATOM 1611 N N . MET A 1 201 ? 1.319 13.922 0.573 1 94.44 201 MET A N 1
ATOM 1612 C CA . MET A 1 201 ? 0.16 13.695 -0.284 1 94.44 201 MET A CA 1
ATOM 1613 C C . MET A 1 201 ? -1.023 13.18 0.528 1 94.44 201 MET A C 1
ATOM 1615 O O . MET A 1 201 ? -2.164 13.219 0.064 1 94.44 201 MET A O 1
ATOM 1619 N N . THR A 1 202 ? -0.843 12.664 1.723 1 91.25 202 THR A N 1
ATOM 1620 C CA . THR A 1 202 ? -1.932 12.195 2.57 1 91.25 202 THR A CA 1
ATOM 1621 C C . THR A 1 202 ? -2.832 13.352 2.992 1 91.25 202 THR A C 1
ATOM 1623 O O . THR A 1 202 ? -3.936 13.133 3.498 1 91.25 202 THR A O 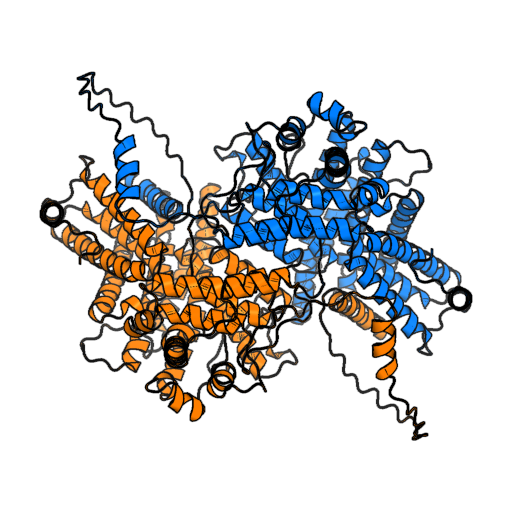1
ATOM 1626 N N . TYR A 1 203 ? -2.406 14.562 2.744 1 88.38 203 TYR A N 1
ATOM 1627 C CA . TYR A 1 203 ? -3.191 15.734 3.129 1 88.38 203 TYR A CA 1
ATOM 1628 C C . TYR A 1 203 ? -4.363 15.945 2.178 1 88.38 203 TYR A C 1
ATOM 1630 O O . TYR A 1 203 ? -5.219 16.797 2.416 1 88.38 203 TYR A O 1
ATOM 1638 N N . TRP A 1 204 ? -4.312 15.109 1.129 1 83.94 204 TRP A N 1
ATOM 1639 C CA . TRP A 1 204 ? -5.379 15.266 0.144 1 83.94 204 TRP A CA 1
ATOM 1640 C C . TRP A 1 204 ? -6.254 14.023 0.081 1 83.94 204 TRP A C 1
ATOM 1642 O O . TRP A 1 204 ? -5.75 12.898 0.155 1 83.94 204 TRP A O 1
ATOM 1652 N N . HIS A 1 205 ? -7.523 14.289 0.092 1 73.31 205 HIS A N 1
ATOM 1653 C CA . HIS A 1 205 ? -8.484 13.219 -0.163 1 73.31 205 HIS A CA 1
ATOM 1654 C C . HIS A 1 205 ? -9.328 13.523 -1.398 1 73.31 205 HIS A C 1
ATOM 1656 O O . HIS A 1 205 ? -10.133 14.453 -1.393 1 73.31 205 HIS A O 1
ATOM 1662 N N . GLU A 1 206 ? -9.078 12.828 -2.504 1 63.59 206 GLU A N 1
ATOM 1663 C CA . GLU A 1 206 ? -9.711 13.094 -3.793 1 63.59 206 GLU A CA 1
ATOM 1664 C C . GLU A 1 206 ? -11.211 12.836 -3.736 1 63.59 206 GLU A C 1
ATOM 1666 O O . GLU A 1 206 ? -12.008 13.727 -4.039 1 63.59 206 GLU A O 1
ATOM 1671 N N . SER A 1 207 ? -11.539 11.602 -3.6 1 64.44 207 SER A N 1
ATOM 1672 C CA . SER A 1 207 ? -12.945 11.203 -3.539 1 64.44 207 SER A CA 1
ATOM 1673 C C . SER A 1 207 ? -13.148 10.047 -2.557 1 64.44 207 SER A C 1
ATOM 1675 O O . SER A 1 207 ? -12.242 9.242 -2.348 1 64.44 207 SER A O 1
ATOM 1677 N N . PRO A 1 208 ? -14.25 10.25 -1.934 1 64.88 208 PRO A N 1
ATOM 1678 C CA . PRO A 1 208 ? -14.523 9.148 -1.01 1 64.88 208 PRO A CA 1
ATOM 1679 C C . PRO A 1 208 ? -14.586 7.793 -1.713 1 64.88 208 PRO A C 1
ATOM 1681 O O . PRO A 1 208 ? -14.391 6.754 -1.078 1 64.88 208 PRO A O 1
ATOM 1684 N N . GLU A 1 209 ? -14.758 7.836 -2.996 1 67.44 209 GLU A N 1
ATOM 1685 C CA . GLU A 1 209 ? -14.914 6.582 -3.725 1 67.44 209 GLU A CA 1
ATOM 1686 C C . GLU A 1 209 ? -13.578 6.062 -4.234 1 67.44 209 GLU A C 1
ATOM 1688 O O . GLU A 1 209 ? -13.469 4.91 -4.66 1 67.44 209 GLU A O 1
ATOM 1693 N N . ASN A 1 210 ? -12.664 6.922 -4.094 1 75.62 210 ASN A N 1
ATOM 1694 C CA . ASN A 1 210 ? -11.359 6.5 -4.582 1 75.62 210 ASN A CA 1
ATOM 1695 C C . ASN A 1 210 ? -10.633 5.629 -3.561 1 75.62 210 ASN A C 1
ATOM 1697 O O . ASN A 1 210 ? -10.414 6.051 -2.422 1 75.62 210 ASN A O 1
ATOM 1701 N N . PRO A 1 211 ? -10.258 4.43 -4.004 1 78.56 211 PRO A N 1
ATOM 1702 C CA . PRO A 1 211 ? -9.578 3.529 -3.068 1 78.56 211 PRO A CA 1
ATOM 1703 C C . PRO A 1 211 ? -8.195 4.043 -2.654 1 78.56 211 PRO A C 1
ATOM 1705 O O . PRO A 1 211 ? -7.656 3.607 -1.635 1 78.56 211 PRO A O 1
ATOM 1708 N N . LYS A 1 212 ? -7.664 4.895 -3.449 1 85.88 212 LYS A N 1
ATOM 1709 C CA . LYS A 1 212 ? -6.363 5.453 -3.092 1 85.88 212 LYS A CA 1
ATOM 1710 C C . LYS A 1 212 ? -6.516 6.684 -2.201 1 85.88 212 LYS A C 1
ATOM 1712 O O . LYS A 1 212 ? -6.199 7.801 -2.613 1 85.88 212 LYS A O 1
ATOM 1717 N N . ASP A 1 213 ? -6.91 6.477 -1.023 1 81.44 213 ASP A N 1
ATOM 1718 C CA . ASP A 1 213 ? -7.121 7.531 -0.036 1 81.44 213 ASP A CA 1
ATOM 1719 C C . ASP A 1 213 ? -5.887 7.719 0.838 1 81.44 213 ASP A C 1
ATOM 1721 O O . ASP A 1 213 ? -4.812 7.203 0.524 1 81.44 213 ASP A O 1
ATOM 1725 N N . SER A 1 214 ? -6.008 8.539 1.869 1 84 214 SER A N 1
ATOM 1726 C CA . SER A 1 214 ? -4.891 8.82 2.764 1 84 214 SER A CA 1
ATOM 1727 C C . SER A 1 214 ? -4.363 7.551 3.416 1 84 214 SER A C 1
ATOM 1729 O O . SER A 1 214 ? -3.16 7.41 3.637 1 84 214 SER A O 1
ATOM 1731 N N . GLN A 1 215 ? -5.262 6.609 3.721 1 83.31 215 GLN A N 1
ATOM 1732 C CA . GLN A 1 215 ? -4.84 5.344 4.312 1 83.31 215 GLN A CA 1
ATOM 1733 C C . GLN A 1 215 ? -3.996 4.531 3.332 1 83.31 215 GLN A C 1
ATOM 1735 O O . GLN A 1 215 ? -3.057 3.846 3.736 1 83.31 215 GLN A O 1
ATOM 1740 N N . HIS A 1 216 ? -4.445 4.609 2.098 1 86.5 216 HIS A N 1
ATOM 1741 C CA . HIS A 1 216 ? -3.668 3.941 1.059 1 86.5 216 HIS A CA 1
ATOM 1742 C C . HIS A 1 216 ? -2.229 4.441 1.043 1 86.5 216 HIS A C 1
ATOM 1744 O O . HIS A 1 216 ? -1.288 3.645 1.051 1 86.5 216 HIS A O 1
ATOM 1750 N N . TRP A 1 217 ? -2.055 5.73 1.006 1 91.25 217 TRP A N 1
ATOM 1751 C CA . TRP A 1 217 ? -0.718 6.316 0.939 1 91.25 217 TRP A CA 1
ATOM 1752 C C . TRP A 1 217 ? 0.077 6 2.201 1 91.25 217 TRP A C 1
ATOM 1754 O O . TRP A 1 217 ? 1.287 5.77 2.139 1 91.25 217 TRP A O 1
ATOM 1764 N N . LEU A 1 218 ? -0.599 6.031 3.311 1 90.69 218 LEU A N 1
ATOM 1765 C CA . LEU A 1 218 ? 0.076 5.723 4.566 1 90.69 218 LEU A CA 1
ATOM 1766 C C . LEU A 1 218 ? 0.572 4.277 4.574 1 90.69 218 LEU A C 1
ATOM 1768 O O . LEU A 1 218 ? 1.677 4 5.047 1 90.69 218 LEU A O 1
ATOM 1772 N N . ASN A 1 219 ? -0.23 3.406 4.105 1 88.38 219 ASN A N 1
ATOM 1773 C CA . ASN A 1 219 ? 0.173 2.006 4.039 1 88.38 219 ASN A CA 1
ATOM 1774 C C . ASN A 1 219 ? 1.384 1.813 3.129 1 88.38 219 ASN A C 1
ATOM 1776 O O . ASN A 1 219 ? 2.266 1.006 3.426 1 88.38 219 ASN A O 1
ATOM 1780 N N . VAL A 1 220 ? 1.315 2.473 2.047 1 91.19 220 VAL A N 1
ATOM 1781 C CA . VAL A 1 220 ? 2.453 2.398 1.136 1 91.19 220 VAL A CA 1
ATOM 1782 C C . VAL A 1 220 ? 3.703 2.939 1.824 1 91.19 220 VAL A C 1
ATOM 1784 O O . VAL A 1 220 ? 4.789 2.375 1.685 1 91.19 220 VAL A O 1
ATOM 1787 N N . CYS A 1 221 ? 3.547 4.027 2.592 1 93.31 221 CYS A N 1
ATOM 1788 C CA . CYS A 1 221 ? 4.676 4.602 3.312 1 93.31 221 CYS A CA 1
ATOM 1789 C C . CYS A 1 221 ? 5.23 3.617 4.332 1 93.31 221 CYS A C 1
ATOM 1791 O O . CYS A 1 221 ? 6.449 3.48 4.473 1 93.31 221 CYS A O 1
ATOM 1793 N N . TRP A 1 222 ? 4.395 2.969 5.008 1 88.88 222 TRP A N 1
ATOM 1794 C CA . TRP A 1 222 ? 4.832 1.989 5.996 1 88.88 222 TRP A CA 1
ATOM 1795 C C . TRP A 1 222 ? 5.617 0.86 5.336 1 88.88 222 TRP A C 1
ATOM 1797 O O . TRP A 1 222 ? 6.664 0.448 5.832 1 88.88 222 TRP A O 1
ATOM 1807 N N . SER A 1 223 ? 5.055 0.378 4.234 1 84.38 223 SER A N 1
ATOM 1808 C CA . SER A 1 223 ? 5.727 -0.695 3.51 1 84.38 223 SER A CA 1
ATOM 1809 C C . SER A 1 223 ? 7.109 -0.262 3.037 1 84.38 223 SER A C 1
ATOM 1811 O O . SER A 1 223 ? 8.078 -1.009 3.176 1 84.38 223 SER A O 1
ATOM 1813 N N . LEU A 1 224 ? 7.203 0.931 2.516 1 88 224 LEU A N 1
ATOM 1814 C CA . LEU A 1 224 ? 8.484 1.473 2.074 1 88 224 LEU A CA 1
ATOM 1815 C C . LEU A 1 224 ? 9.43 1.657 3.254 1 88 224 LEU A C 1
ATOM 1817 O O . LEU A 1 224 ? 10.633 1.393 3.139 1 88 224 LEU A O 1
ATOM 1821 N N . GLY A 1 225 ? 8.875 2.133 4.363 1 87.88 225 GLY A N 1
ATOM 1822 C CA . GLY A 1 225 ? 9.688 2.359 5.547 1 87.88 225 GLY A CA 1
ATOM 1823 C C . GLY A 1 225 ? 10.305 1.088 6.102 1 87.88 225 GLY A C 1
ATOM 1824 O O . GLY A 1 225 ? 11.492 1.059 6.434 1 87.88 225 GLY A O 1
ATOM 1825 N N . VAL A 1 226 ? 9.57 0.034 6.141 1 77.44 226 VAL A N 1
ATOM 1826 C CA . VAL A 1 226 ? 10.055 -1.24 6.66 1 77.44 226 VAL A CA 1
ATOM 1827 C C . VAL A 1 226 ? 11.109 -1.816 5.715 1 77.44 226 VAL A C 1
ATOM 1829 O O . VAL A 1 226 ? 12.094 -2.418 6.164 1 77.44 226 VAL A O 1
ATOM 1832 N N . SER A 1 227 ? 10.883 -1.569 4.457 1 75.88 227 SER A N 1
ATOM 1833 C CA . SER A 1 227 ? 11.812 -2.111 3.471 1 75.88 227 SER A CA 1
ATOM 1834 C C . SER A 1 227 ? 13.195 -1.481 3.611 1 75.88 227 SER A C 1
ATOM 1836 O O . SER A 1 227 ? 14.203 -2.107 3.277 1 75.88 227 SER A O 1
ATOM 1838 N N . ILE A 1 228 ? 13.266 -0.258 4.117 1 82.25 228 ILE A N 1
ATOM 1839 C CA . ILE A 1 228 ? 14.562 0.4 4.242 1 82.25 228 ILE A CA 1
ATOM 1840 C C . ILE A 1 228 ? 15.008 0.393 5.703 1 82.25 228 ILE A C 1
ATOM 1842 O O . ILE A 1 228 ? 16.047 0.96 6.043 1 82.25 228 ILE A O 1
ATOM 1846 N N . GLY A 1 229 ? 14.242 -0.175 6.551 1 79.12 229 GLY A N 1
ATOM 1847 C CA . GLY A 1 229 ? 14.602 -0.281 7.953 1 79.12 229 GLY A CA 1
ATOM 1848 C C . GLY A 1 229 ? 14.352 0.996 8.734 1 79.12 229 GLY A C 1
ATOM 1849 O O . GLY A 1 229 ? 15.164 1.391 9.57 1 79.12 229 GLY A O 1
ATOM 1850 N N . LEU A 1 230 ? 13.32 1.661 8.422 1 85.56 230 LEU A N 1
ATOM 1851 C CA . LEU A 1 230 ? 12.961 2.883 9.133 1 85.56 230 LEU A CA 1
ATOM 1852 C C . LEU A 1 230 ? 12.602 2.58 10.586 1 85.56 230 LEU A C 1
ATOM 1854 O O . LEU A 1 230 ? 12.664 3.463 11.445 1 85.56 230 LEU A O 1
ATOM 1858 N N . ASP A 1 231 ? 12.242 1.374 10.898 1 77.94 231 ASP A N 1
ATOM 1859 C CA . ASP A 1 231 ? 11.805 0.97 12.227 1 77.94 231 ASP A CA 1
ATOM 1860 C C . ASP A 1 231 ? 13 0.605 13.109 1 77.94 231 ASP A C 1
ATOM 1862 O O . ASP A 1 231 ? 12.836 0.345 14.305 1 77.94 231 ASP A O 1
ATOM 1866 N N . CYS A 1 232 ? 14.109 0.634 12.5 1 76.62 232 CYS A N 1
ATOM 1867 C CA . CYS A 1 232 ? 15.312 0.291 13.25 1 76.62 232 CYS A CA 1
ATOM 1868 C C . CYS A 1 232 ? 16 1.542 13.781 1 76.62 232 CYS A C 1
ATOM 1870 O O . CYS A 1 232 ? 15.859 2.625 13.211 1 76.62 232 CYS A O 1
ATOM 1872 N N . ASP A 1 233 ? 16.734 1.305 14.836 1 78.69 233 ASP A N 1
ATOM 1873 C CA . ASP A 1 233 ? 17.469 2.424 15.406 1 78.69 233 ASP A CA 1
ATOM 1874 C C . ASP A 1 233 ? 18.609 2.846 14.484 1 78.69 233 ASP A C 1
ATOM 1876 O O . ASP A 1 233 ? 19.531 2.061 14.219 1 78.69 233 ASP A O 1
ATOM 1880 N N . PRO A 1 234 ? 18.531 4.027 14.023 1 80.81 234 PRO A N 1
ATOM 1881 C CA . PRO A 1 234 ? 19.547 4.484 13.078 1 80.81 234 PRO A CA 1
ATOM 1882 C C . PRO A 1 234 ? 20.906 4.719 13.734 1 80.81 234 PRO A C 1
ATOM 1884 O O . PRO A 1 234 ? 21.922 4.82 13.039 1 80.81 234 PRO A O 1
ATOM 1887 N N . SER A 1 235 ? 21 4.855 15.016 1 77.88 235 SER A N 1
ATOM 1888 C CA . SER A 1 235 ? 22.25 5.148 15.703 1 77.88 235 SER A CA 1
ATOM 1889 C C . SER A 1 235 ? 23.266 4.039 15.484 1 77.88 235 SER A C 1
ATOM 1891 O O . SER A 1 235 ? 24.484 4.281 15.547 1 77.88 235 SER A O 1
ATOM 1893 N N . THR A 1 236 ? 22.797 2.883 15.203 1 72.69 236 THR A N 1
ATOM 1894 C CA . THR A 1 236 ? 23.688 1.746 15.039 1 72.69 236 THR A CA 1
ATOM 1895 C C . THR A 1 236 ? 24.062 1.561 13.57 1 72.69 236 THR A C 1
ATOM 1897 O O . THR A 1 236 ? 24.953 0.768 13.242 1 72.69 236 THR A O 1
ATOM 1900 N N . SER A 1 237 ? 23.516 2.447 12.805 1 72.81 237 SER A N 1
ATOM 1901 C CA . SER A 1 237 ? 23.75 2.314 11.367 1 72.81 237 SER A CA 1
ATOM 1902 C C . SER A 1 237 ? 24.859 3.254 10.906 1 72.81 237 SER A C 1
ATOM 1904 O O . SER A 1 237 ? 25.125 4.285 11.531 1 72.81 237 SER A O 1
ATOM 1906 N N . PRO A 1 238 ? 25.5 2.855 9.938 1 80.44 238 PRO A N 1
ATOM 1907 C CA . PRO A 1 238 ? 26.594 3.682 9.422 1 80.44 238 PRO A CA 1
ATOM 1908 C C . PRO A 1 238 ? 26.094 4.902 8.656 1 80.44 238 PRO A C 1
ATOM 1910 O O . PRO A 1 238 ? 26.891 5.582 7.992 1 80.44 238 PRO A O 1
ATOM 1913 N N . MET A 1 239 ? 25.031 5.355 8.914 1 84.31 239 MET A N 1
ATOM 1914 C CA . MET A 1 239 ? 24.484 6.508 8.211 1 84.31 239 MET A CA 1
ATOM 1915 C C . MET A 1 239 ? 25.078 7.809 8.734 1 84.31 239 MET A C 1
ATOM 1917 O O . MET A 1 239 ? 25.531 7.871 9.883 1 84.31 239 MET A O 1
ATOM 1921 N N . THR A 1 240 ? 25.094 8.836 7.887 1 88.25 240 THR A N 1
ATOM 1922 C CA . THR A 1 240 ? 25.516 10.164 8.312 1 88.25 240 THR A CA 1
ATOM 1923 C C . THR A 1 240 ? 24.547 10.727 9.352 1 88.25 240 THR A C 1
ATOM 1925 O O . THR A 1 240 ? 23.375 10.352 9.391 1 88.25 240 THR A O 1
ATOM 1928 N N . PRO A 1 241 ? 25.031 11.555 10.18 1 88.31 241 PRO A N 1
ATOM 1929 C CA . PRO A 1 241 ? 24.172 12.148 11.203 1 88.31 241 PRO A CA 1
ATOM 1930 C C . PRO A 1 241 ? 22.953 12.852 10.602 1 88.31 241 PRO A C 1
ATOM 1932 O O . PRO A 1 241 ? 21.859 12.82 11.188 1 88.31 241 PRO A O 1
ATOM 1935 N N . GLN A 1 242 ? 23.172 13.477 9.562 1 88.94 242 GLN A N 1
ATOM 1936 C CA . GLN A 1 242 ? 22.047 14.156 8.922 1 88.94 242 GLN A CA 1
ATOM 1937 C C . GLN A 1 242 ? 20.984 13.172 8.477 1 88.94 242 GLN A C 1
ATOM 1939 O O . GLN A 1 242 ? 19.781 13.438 8.625 1 88.94 242 GLN A O 1
ATOM 1944 N N . ARG A 1 243 ? 21.438 12.125 7.988 1 89.81 243 ARG A N 1
ATOM 1945 C CA . ARG A 1 243 ? 20.5 11.094 7.539 1 89.81 243 ARG A CA 1
ATOM 1946 C C . ARG A 1 243 ? 19.797 10.43 8.719 1 89.81 243 ARG A C 1
ATOM 1948 O O . ARG A 1 243 ? 18.641 10.039 8.625 1 89.81 243 ARG A O 1
ATOM 1955 N N . GLN A 1 244 ? 20.531 10.32 9.781 1 91.31 244 GLN A N 1
ATOM 1956 C CA . GLN A 1 244 ? 19.953 9.742 10.984 1 91.31 244 GLN A CA 1
ATOM 1957 C C . GLN A 1 244 ? 18.812 10.609 11.508 1 91.31 244 GLN A C 1
ATOM 1959 O O . GLN A 1 244 ? 17.797 10.086 11.984 1 91.31 244 GLN A O 1
ATOM 1964 N N . LYS A 1 245 ? 19.016 11.891 11.43 1 92.94 245 LYS A N 1
ATOM 1965 C CA . LYS A 1 245 ? 17.984 12.82 11.883 1 92.94 245 LYS A CA 1
ATOM 1966 C C . LYS A 1 245 ? 16.703 12.672 11.047 1 92.94 245 LYS A C 1
ATOM 1968 O O . LYS A 1 245 ? 15.609 12.609 11.594 1 92.94 245 LYS A O 1
ATOM 1973 N N . ILE A 1 246 ? 16.922 12.594 9.773 1 93.94 246 ILE A N 1
ATOM 1974 C CA . ILE A 1 246 ? 15.789 12.484 8.867 1 93.94 246 ILE A CA 1
ATOM 1975 C C . ILE A 1 246 ? 15.086 11.141 9.086 1 93.94 246 ILE A C 1
ATOM 1977 O O . ILE A 1 246 ? 13.859 11.055 9.016 1 93.94 246 ILE A O 1
ATOM 1981 N N . TRP A 1 247 ? 15.883 10.102 9.344 1 92.25 247 TRP A N 1
ATOM 1982 C CA . TRP A 1 247 ? 15.352 8.766 9.578 1 92.25 247 TRP A CA 1
ATOM 1983 C C . TRP A 1 247 ? 14.406 8.75 10.773 1 92.25 247 TRP A C 1
ATOM 1985 O O . TRP A 1 247 ? 13.289 8.242 10.68 1 92.25 247 TRP A O 1
ATOM 1995 N N . LYS A 1 248 ? 14.836 9.344 11.797 1 92.62 248 LYS A N 1
ATOM 1996 C CA . LYS A 1 248 ? 14.047 9.383 13.023 1 92.62 248 LYS A CA 1
ATOM 1997 C C . LYS A 1 248 ? 12.797 10.25 12.844 1 92.62 248 LYS A C 1
ATOM 1999 O O . LYS A 1 248 ? 11.711 9.875 13.281 1 92.62 248 LYS A O 1
ATOM 2004 N N . ARG A 1 249 ? 12.93 11.328 12.242 1 95.94 249 ARG A N 1
ATOM 2005 C CA . ARG A 1 249 ? 11.789 12.219 12.031 1 95.94 249 ARG A CA 1
ATOM 2006 C C . ARG A 1 249 ? 10.75 11.57 11.133 1 95.94 249 ARG A C 1
ATOM 2008 O O . ARG A 1 249 ? 9.547 11.68 11.375 1 95.94 249 ARG A O 1
ATOM 2015 N N . LEU A 1 250 ? 11.195 10.906 10.094 1 95.88 250 LEU A N 1
ATOM 2016 C CA . LEU A 1 250 ? 10.266 10.273 9.164 1 95.88 250 LEU A CA 1
ATOM 2017 C C . LEU A 1 250 ? 9.461 9.188 9.867 1 95.88 250 LEU A C 1
ATOM 2019 O O . LEU A 1 250 ? 8.258 9.047 9.633 1 95.88 250 LEU A O 1
ATOM 2023 N N . TRP A 1 251 ? 10.133 8.445 10.688 1 93.31 251 TRP A N 1
ATOM 2024 C CA . TRP A 1 251 ? 9.422 7.41 11.438 1 93.31 251 TRP A CA 1
ATOM 2025 C C . TRP A 1 251 ? 8.305 8.016 12.273 1 93.31 251 TRP A C 1
ATOM 2027 O O . TRP A 1 251 ? 7.168 7.527 12.242 1 93.31 251 TRP A O 1
ATOM 2037 N N . TRP A 1 252 ? 8.602 9.008 12.953 1 94.56 252 TRP A N 1
ATOM 2038 C CA . TRP A 1 252 ? 7.621 9.57 13.875 1 94.56 252 TRP A CA 1
ATOM 2039 C C . TRP A 1 252 ? 6.562 10.375 13.125 1 94.56 252 TRP A C 1
ATOM 2041 O O . TRP A 1 252 ? 5.418 10.477 13.578 1 94.56 252 TRP A O 1
ATOM 2051 N N . CYS A 1 253 ? 6.973 10.977 11.977 1 96.25 253 CYS A N 1
ATOM 2052 C CA . CYS A 1 253 ? 5.961 11.602 11.133 1 96.25 253 CYS A CA 1
ATOM 2053 C C . CYS A 1 253 ? 4.941 10.57 10.656 1 96.25 253 CYS A C 1
ATOM 2055 O O . CYS A 1 253 ? 3.738 10.836 10.656 1 96.25 253 CYS A O 1
ATOM 2057 N N . LEU A 1 254 ? 5.445 9.461 10.25 1 93.94 254 LEU A N 1
ATOM 2058 C CA . LEU A 1 254 ? 4.57 8.375 9.82 1 93.94 254 LEU A CA 1
ATOM 2059 C C . LEU A 1 254 ? 3.688 7.898 10.969 1 93.94 254 LEU A C 1
ATOM 2061 O O . LEU A 1 254 ? 2.479 7.734 10.797 1 93.94 254 LEU A O 1
ATOM 2065 N N . TYR A 1 255 ? 4.301 7.738 12.102 1 91.69 255 TYR A N 1
ATOM 2066 C CA . TYR A 1 255 ? 3.596 7.254 13.281 1 91.69 255 TYR A CA 1
ATOM 2067 C C . TYR A 1 255 ? 2.496 8.219 13.703 1 91.69 255 TYR A C 1
ATOM 2069 O O . TYR A 1 255 ? 1.367 7.809 13.977 1 91.69 255 TYR A O 1
ATOM 2077 N N . THR A 1 256 ? 2.844 9.453 13.766 1 93.12 256 THR A N 1
ATOM 2078 C CA . THR A 1 256 ? 1.886 10.461 14.203 1 93.12 256 THR A CA 1
ATOM 2079 C C . THR A 1 256 ? 0.75 10.609 13.195 1 93.12 256 THR A C 1
ATOM 2081 O O . THR A 1 256 ? -0.418 10.711 13.578 1 93.12 256 THR A O 1
ATOM 2084 N N . ARG A 1 257 ? 1.103 10.633 11.945 1 92.44 257 ARG A N 1
ATOM 2085 C CA . ARG A 1 257 ? 0.073 10.789 10.922 1 92.44 257 ARG A CA 1
ATOM 2086 C C . ARG A 1 257 ? -0.882 9.602 10.922 1 92.44 257 ARG A C 1
ATOM 2088 O O . ARG A 1 257 ? -2.094 9.773 10.766 1 92.44 257 ARG A O 1
ATOM 2095 N N . ASP A 1 258 ? -0.381 8.43 11.07 1 89.62 258 ASP A N 1
ATOM 2096 C CA . ASP A 1 258 ? -1.188 7.211 11.086 1 89.62 258 ASP A CA 1
ATOM 2097 C C . ASP A 1 258 ? -2.141 7.195 12.273 1 89.62 258 ASP A C 1
ATOM 2099 O O . ASP A 1 258 ? -3.33 6.91 12.125 1 89.62 258 ASP A O 1
ATOM 2103 N N . THR A 1 259 ? -1.627 7.504 13.43 1 89.5 259 THR A N 1
ATOM 2104 C CA . THR A 1 259 ? -2.439 7.465 14.641 1 89.5 259 THR A CA 1
ATOM 2105 C C . THR A 1 259 ? -3.521 8.539 14.594 1 89.5 259 THR A C 1
ATOM 2107 O O . THR A 1 259 ? -4.648 8.305 15.039 1 89.5 259 THR A O 1
ATOM 2110 N N . LEU A 1 260 ? -3.133 9.664 14.102 1 88.69 260 LEU A N 1
ATOM 2111 C CA . LEU A 1 260 ? -4.105 10.75 14.047 1 88.69 260 LEU A CA 1
ATOM 2112 C C . LEU A 1 260 ? -5.203 10.445 13.031 1 88.69 260 LEU A C 1
ATOM 2114 O O . LEU A 1 260 ? -6.367 10.781 13.25 1 88.69 260 LEU A O 1
ATOM 2118 N N . LEU A 1 261 ? -4.844 9.852 11.969 1 84.19 261 LEU A N 1
ATOM 2119 C CA . LEU A 1 261 ? -5.84 9.469 10.977 1 84.19 261 LEU A CA 1
ATOM 2120 C C . LEU A 1 261 ? -6.738 8.359 11.516 1 84.19 261 LEU A C 1
ATOM 2122 O O . LEU A 1 261 ? -7.941 8.336 11.234 1 84.19 261 LEU A O 1
ATOM 2126 N N . ALA A 1 262 ? -6.156 7.426 12.211 1 82.81 262 ALA A N 1
ATOM 2127 C CA . ALA A 1 262 ? -6.938 6.34 12.797 1 82.81 262 ALA A CA 1
ATOM 2128 C C . ALA A 1 262 ? -7.922 6.867 13.844 1 82.81 262 ALA A C 1
ATOM 2130 O O . ALA A 1 262 ? -9.039 6.367 13.953 1 82.81 262 ALA A O 1
ATOM 2131 N N . LEU A 1 263 ? -7.477 7.758 14.57 1 78.31 263 LEU A N 1
ATOM 2132 C CA . LEU A 1 263 ? -8.344 8.367 15.578 1 78.31 263 LEU A CA 1
ATOM 2133 C C . LEU A 1 263 ? -9.547 9.031 14.93 1 78.31 263 LEU A C 1
ATOM 2135 O O . LEU A 1 263 ? -10.672 8.906 15.414 1 78.31 263 LEU A O 1
ATOM 2139 N N . ASN A 1 264 ? -9.242 9.523 13.828 1 66.19 264 ASN A N 1
ATOM 2140 C CA . ASN A 1 264 ? -10.242 10.367 13.188 1 66.19 264 ASN A CA 1
ATOM 2141 C C . ASN A 1 264 ? -11.211 9.547 12.344 1 66.19 264 ASN A C 1
ATOM 2143 O O . ASN A 1 264 ? -12.414 9.812 12.344 1 66.19 264 ASN A O 1
ATOM 2147 N N . LEU A 1 265 ? -10.648 8.648 11.68 1 59.28 265 LEU A N 1
ATOM 2148 C CA . LEU A 1 265 ? -11.461 7.93 10.703 1 59.28 265 LEU A CA 1
ATOM 2149 C C . LEU A 1 265 ? -11.953 6.602 11.281 1 59.28 265 LEU A C 1
ATOM 2151 O O . LEU A 1 265 ? -12.773 5.922 10.664 1 59.28 265 LEU A O 1
ATOM 2155 N N . ARG A 1 266 ? -11.602 6.406 12.469 1 57.03 266 ARG A N 1
ATOM 2156 C CA . ARG A 1 266 ? -11.953 5.148 13.117 1 57.03 266 ARG A CA 1
ATOM 2157 C C . ARG A 1 266 ? -11.539 3.957 12.266 1 57.03 266 ARG A C 1
ATOM 2159 O O . ARG A 1 266 ? -12.336 3.043 12.039 1 57.03 266 ARG A O 1
ATOM 2166 N N . ARG A 1 267 ? -10.516 4.164 11.688 1 64.12 267 ARG A N 1
ATOM 2167 C CA . ARG A 1 267 ? -9.938 3.107 10.867 1 64.12 267 ARG A CA 1
ATOM 2168 C C . ARG A 1 267 ? -8.812 2.389 11.602 1 64.12 267 ARG A C 1
ATOM 2170 O O . ARG A 1 267 ? -8.266 2.914 12.578 1 64.12 267 ARG A O 1
ATOM 2177 N N . PRO A 1 268 ? -8.672 1.156 11.148 1 65.5 268 PRO A N 1
ATOM 2178 C CA . PRO A 1 268 ? -7.594 0.421 11.805 1 65.5 268 PRO A CA 1
ATOM 2179 C C . PRO A 1 268 ? -6.215 1.01 11.508 1 65.5 268 PRO A C 1
ATOM 2181 O O . PRO A 1 268 ? -6.02 1.648 10.469 1 65.5 268 PRO A O 1
ATOM 2184 N N . LEU A 1 269 ? -5.438 0.875 12.547 1 68.06 269 LEU A N 1
ATOM 2185 C CA . LEU A 1 269 ? -4.059 1.324 12.383 1 68.06 269 LEU A CA 1
ATOM 2186 C C . LEU A 1 269 ? -3.352 0.527 11.297 1 68.06 269 LEU A C 1
ATOM 2188 O O . LEU A 1 269 ? -3.553 -0.684 11.18 1 68.06 269 LEU A O 1
ATOM 2192 N N . CYS A 1 270 ? -2.703 1.235 10.484 1 61.47 270 CYS A N 1
ATOM 2193 C CA . CYS A 1 270 ? -1.923 0.585 9.438 1 61.47 270 CYS A CA 1
ATOM 2194 C C . CYS A 1 270 ? -0.73 -0.157 10.031 1 61.47 270 CYS A C 1
ATOM 2196 O O . CYS A 1 270 ? -0.387 -1.249 9.57 1 61.47 270 CYS A O 1
ATOM 2198 N N . TYR A 1 271 ? -0.192 0.536 11.016 1 61.19 271 TYR A N 1
ATOM 2199 C CA . TYR A 1 271 ? 1 -0.045 11.625 1 61.19 271 TYR A CA 1
ATOM 2200 C C . TYR A 1 271 ? 0.625 -1.036 12.719 1 61.19 271 TYR A C 1
ATOM 2202 O O . TYR A 1 271 ? -0.135 -0.705 13.633 1 61.19 271 TYR A O 1
ATOM 2210 N N . GLY A 1 272 ? 0.66 -2.311 12.523 1 57.03 272 GLY A N 1
ATOM 2211 C CA . GLY A 1 272 ? 0.184 -3.32 13.453 1 57.03 272 GLY A CA 1
ATOM 2212 C C . GLY A 1 272 ? 1.064 -3.465 14.68 1 57.03 272 GLY A C 1
ATOM 2213 O O . GLY A 1 272 ? 0.627 -3.99 15.711 1 57.03 272 GLY A O 1
ATOM 2214 N N . GLN A 1 273 ? 2.471 -3.539 14.633 1 55.75 273 GLN A N 1
ATOM 2215 C CA . GLN A 1 273 ? 3.209 -4.078 15.773 1 55.75 273 GLN A CA 1
ATOM 2216 C C . GLN A 1 273 ? 3.932 -2.969 16.531 1 55.75 273 GLN A C 1
ATOM 2218 O O . GLN A 1 273 ? 4.859 -2.352 16.016 1 55.75 273 GLN A O 1
ATOM 2223 N N . ASP A 1 274 ? 3.225 -2.258 17.438 1 51.5 274 ASP A N 1
ATOM 2224 C CA . ASP A 1 274 ? 3.877 -1.229 18.25 1 51.5 274 ASP A CA 1
ATOM 2225 C C . ASP A 1 274 ? 5.043 -1.809 19.047 1 51.5 274 ASP A C 1
ATOM 2227 O O . ASP A 1 274 ? 6.051 -1.132 19.266 1 51.5 274 ASP A O 1
ATOM 2231 N N . ASP A 1 275 ? 4.742 -2.965 19.641 1 50.69 275 ASP A N 1
ATOM 2232 C CA . ASP A 1 275 ? 5.59 -3.355 20.75 1 50.69 275 ASP A CA 1
ATOM 2233 C C . ASP A 1 275 ? 7.062 -3.371 20.359 1 50.69 275 ASP A C 1
ATOM 2235 O O . ASP A 1 275 ? 7.945 -3.328 21.219 1 50.69 275 ASP A O 1
ATOM 2239 N N . ASP A 1 276 ? 7.301 -3.434 19.016 1 50.78 276 ASP A N 1
ATOM 2240 C CA . ASP A 1 276 ? 8.688 -3.832 18.766 1 50.78 276 ASP A CA 1
ATOM 2241 C C . ASP A 1 276 ? 9.508 -2.66 18.234 1 50.78 276 ASP A C 1
ATOM 2243 O O . ASP A 1 276 ? 10.648 -2.842 17.812 1 50.78 276 ASP A O 1
ATOM 2247 N N . SER A 1 277 ? 8.844 -1.528 18.125 1 56.66 277 SER A N 1
ATOM 2248 C CA . SER A 1 277 ? 9.703 -0.51 17.531 1 56.66 277 SER A CA 1
ATOM 2249 C C . SER A 1 277 ? 10.766 -0.037 18.516 1 56.66 277 SER A C 1
ATOM 2251 O O . SER A 1 277 ? 10.445 0.301 19.656 1 56.66 277 SER A O 1
ATOM 2253 N N . GLN A 1 278 ? 11.875 -0.39 18.297 1 61.34 278 GLN A N 1
ATOM 2254 C CA . GLN A 1 278 ? 13.07 -0.074 19.078 1 61.34 278 GLN A CA 1
ATOM 2255 C C . GLN A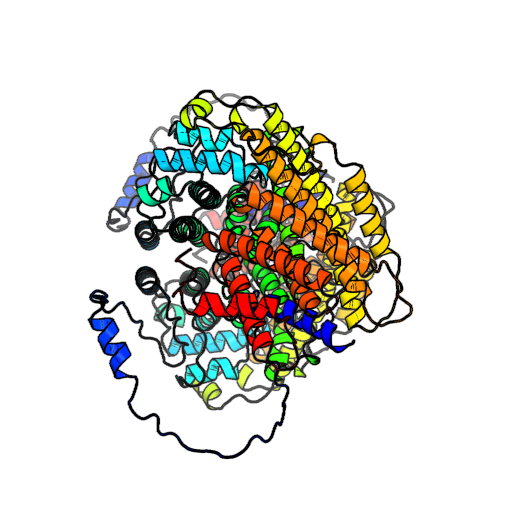 1 278 ? 13.516 1.367 18.844 1 61.34 278 GLN A C 1
ATOM 2257 O O . GLN A 1 278 ? 14.594 1.77 19.281 1 61.34 278 GLN A O 1
ATOM 2262 N N . LEU A 1 279 ? 12.609 2.176 18.266 1 75 279 LEU A N 1
ATOM 2263 C CA . LEU A 1 279 ? 13.148 3.492 17.938 1 75 279 LEU A CA 1
ATOM 2264 C C . LEU A 1 279 ? 12.906 4.469 19.078 1 75 279 LEU A C 1
ATOM 2266 O O . LEU A 1 279 ? 11.797 4.566 19.609 1 75 279 LEU A O 1
ATOM 2270 N N . PRO A 1 280 ? 13.977 5.031 19.453 1 84.69 280 PRO A N 1
ATOM 2271 C CA . PRO A 1 280 ? 13.836 6.062 20.484 1 84.69 280 PRO A CA 1
ATOM 2272 C C . PRO A 1 280 ? 12.984 7.246 20.016 1 84.69 280 PRO A C 1
ATOM 2274 O O . PRO A 1 280 ? 12.867 7.488 18.812 1 84.69 280 PRO A O 1
ATOM 2277 N N . LEU A 1 281 ? 12.414 7.875 20.969 1 90.94 281 LEU A N 1
ATOM 2278 C CA . LEU A 1 281 ? 11.602 9.055 20.703 1 90.94 281 LEU A CA 1
ATOM 2279 C C . LEU A 1 281 ? 12.438 10.156 20.062 1 90.94 281 LEU A C 1
ATOM 2281 O O . LEU A 1 281 ? 13.633 10.273 20.328 1 90.94 281 LEU A O 1
ATOM 2285 N N . VAL A 1 282 ? 11.852 10.898 19.25 1 93.38 282 VAL A N 1
ATOM 2286 C CA . VAL A 1 282 ? 12.516 12.039 18.609 1 93.38 282 VAL A CA 1
ATOM 2287 C C . VAL A 1 282 ? 12.867 13.086 19.656 1 93.38 282 VAL A C 1
ATOM 2289 O O . VAL A 1 282 ? 12.094 13.328 20.594 1 93.38 282 VAL A O 1
ATOM 2292 N N . SER A 1 283 ? 14.008 13.648 19.531 1 94.38 283 SER A N 1
ATOM 2293 C CA . SER A 1 283 ? 14.492 14.68 20.438 1 94.38 283 SER A CA 1
ATOM 2294 C C . SER A 1 283 ? 14.812 15.969 19.688 1 94.38 283 SER A C 1
ATOM 2296 O O . SER A 1 283 ? 14.758 16 18.453 1 94.38 283 SER A O 1
ATOM 2298 N N . LEU A 1 284 ? 15.133 17.062 20.406 1 95 284 LEU A N 1
ATOM 2299 C CA . LEU A 1 284 ? 15.438 18.359 19.812 1 95 284 LEU A CA 1
ATOM 2300 C C . LEU A 1 284 ? 16.672 18.281 18.922 1 95 284 LEU A C 1
ATOM 2302 O O . LEU A 1 284 ? 16.797 19.047 17.969 1 95 284 LEU A O 1
ATOM 2306 N N . GLU A 1 285 ? 17.453 17.281 19.141 1 93.19 285 GLU A N 1
ATOM 2307 C CA . GLU A 1 285 ? 18.688 17.125 18.391 1 93.19 285 GLU A CA 1
ATOM 2308 C C . GLU A 1 285 ? 18.422 16.609 16.984 1 93.19 285 GLU A C 1
ATOM 2310 O O . GLU A 1 285 ? 19.25 16.719 16.094 1 93.19 285 GLU A O 1
ATOM 2315 N N . ASP A 1 286 ? 17.312 16.078 16.859 1 94.38 286 ASP A N 1
ATOM 2316 C CA . ASP A 1 286 ? 16.969 15.508 15.562 1 94.38 286 ASP A CA 1
ATOM 2317 C C . ASP A 1 286 ? 16.438 16.578 14.609 1 94.38 286 ASP A C 1
ATOM 2319 O O . ASP A 1 286 ? 16.188 16.297 13.438 1 94.38 286 ASP A O 1
ATOM 2323 N N . PHE A 1 287 ? 16.25 17.797 15.125 1 95.25 287 PHE A N 1
ATOM 2324 C CA . PHE A 1 287 ? 15.789 18.922 14.312 1 95.25 287 PHE A CA 1
ATOM 2325 C C . PHE A 1 287 ? 16.938 19.875 14.008 1 95.25 287 PHE A C 1
ATOM 2327 O O . PHE A 1 287 ? 17.891 19.969 14.789 1 95.25 287 PHE A O 1
ATOM 2334 N N . ASN A 1 288 ? 16.875 20.469 12.883 1 90.94 288 ASN A N 1
ATOM 2335 C CA . ASN A 1 288 ? 17.875 21.469 12.531 1 90.94 288 ASN A CA 1
ATOM 2336 C C . ASN A 1 288 ? 17.453 22.875 12.969 1 90.94 288 ASN A C 1
ATOM 2338 O O . ASN A 1 288 ? 17.016 23.672 12.148 1 90.94 288 ASN A O 1
ATOM 2342 N N . ILE A 1 289 ? 17.719 23.078 14.25 1 92.88 289 ILE A N 1
ATOM 2343 C CA . ILE A 1 289 ? 17.359 24.359 14.844 1 92.88 289 ILE A CA 1
ATOM 2344 C C . ILE A 1 289 ? 18.531 25.328 14.719 1 92.88 289 ILE A C 1
ATOM 2346 O O . ILE A 1 289 ? 19.656 24.984 15.086 1 92.88 289 ILE A O 1
ATOM 2350 N N . GLY A 1 290 ? 18.359 26.406 14.125 1 89.88 290 GLY A N 1
ATOM 2351 C CA . GLY A 1 290 ? 19.422 27.391 13.953 1 89.88 290 GLY A CA 1
ATOM 2352 C C . GLY A 1 290 ? 19.125 28.391 12.852 1 89.88 290 GLY A C 1
ATOM 2353 O O . GLY A 1 290 ? 18.016 28.406 12.289 1 89.88 290 GLY A O 1
ATOM 2354 N N . TYR A 1 291 ? 20.062 29.203 12.672 1 88.19 291 TYR A N 1
ATOM 2355 C CA . TYR A 1 291 ? 19.922 30.219 11.641 1 88.19 291 TYR A CA 1
ATOM 2356 C C . TYR A 1 291 ? 20.062 29.609 10.25 1 88.19 291 TYR A C 1
ATOM 2358 O O . TYR A 1 291 ? 20.922 28.781 10.016 1 88.19 291 TYR A O 1
ATOM 2366 N N . HIS A 1 292 ? 19.125 29.953 9.414 1 89.5 292 HIS A N 1
ATOM 2367 C CA . HIS A 1 292 ? 19.188 29.5 8.031 1 89.5 292 HIS A CA 1
ATOM 2368 C C . HIS A 1 292 ? 20.016 30.453 7.172 1 89.5 292 HIS A C 1
ATOM 2370 O O . HIS A 1 292 ? 20.359 31.547 7.617 1 89.5 292 HIS A O 1
ATOM 2376 N N . SER A 1 293 ? 20.391 30.031 6.066 1 89.62 293 SER A N 1
ATOM 2377 C CA . SER A 1 293 ? 21.188 30.844 5.156 1 89.62 293 SER A CA 1
ATOM 2378 C C . SER A 1 293 ? 20.516 32.188 4.863 1 89.62 293 SER A C 1
ATOM 2380 O O . SER A 1 293 ? 19.297 32.25 4.742 1 89.62 293 SER A O 1
ATOM 2382 N N . THR A 1 294 ? 21.328 33.219 4.758 1 90.88 294 THR A N 1
ATOM 2383 C CA . THR A 1 294 ? 20.828 34.562 4.488 1 90.88 294 THR A CA 1
ATOM 2384 C C . THR A 1 294 ? 20.109 34.625 3.139 1 90.88 294 THR A C 1
ATOM 2386 O O . THR A 1 294 ? 19.188 35.406 2.951 1 90.88 294 THR A O 1
ATOM 2389 N N . LYS A 1 295 ? 20.547 33.781 2.277 1 91.12 295 LYS A N 1
ATOM 2390 C CA . LYS A 1 295 ? 19.938 33.719 0.954 1 91.12 295 LYS A CA 1
ATOM 2391 C C . LYS A 1 295 ? 18.484 33.281 1.041 1 91.12 295 LYS A C 1
ATOM 2393 O O . LYS A 1 295 ? 17.609 33.812 0.346 1 91.12 295 LYS A O 1
ATOM 2398 N N . ILE A 1 296 ? 18.25 32.312 1.91 1 92.62 296 ILE A N 1
ATOM 2399 C CA . ILE A 1 296 ? 16.906 31.797 2.104 1 92.62 296 ILE A CA 1
ATOM 2400 C C . ILE A 1 296 ? 16.031 32.844 2.775 1 92.62 296 ILE A C 1
ATOM 2402 O O . ILE A 1 296 ? 14.906 33.094 2.35 1 92.62 296 ILE A O 1
ATOM 2406 N N . ILE A 1 297 ? 16.594 33.531 3.764 1 91.5 297 ILE A N 1
ATOM 2407 C CA . ILE A 1 297 ? 15.867 34.531 4.543 1 91.5 297 ILE A CA 1
ATOM 2408 C C . ILE A 1 297 ? 15.5 35.719 3.65 1 91.5 297 ILE A C 1
ATOM 2410 O O . ILE A 1 297 ? 14.383 36.219 3.73 1 91.5 297 ILE A O 1
ATOM 2414 N N . THR A 1 298 ? 16.406 36.094 2.816 1 90.81 298 THR A N 1
ATOM 2415 C CA . THR A 1 298 ? 16.172 37.219 1.94 1 90.81 298 THR A CA 1
ATOM 2416 C C . THR A 1 298 ? 15.148 36.875 0.857 1 90.81 298 THR A C 1
ATOM 2418 O O . THR A 1 298 ? 14.305 37.719 0.51 1 90.81 298 THR A O 1
ATOM 2421 N N . ALA A 1 299 ? 15.242 35.719 0.314 1 90.75 299 ALA A N 1
ATOM 2422 C CA . ALA A 1 299 ? 14.367 35.312 -0.784 1 90.75 299 ALA A CA 1
ATOM 2423 C C . ALA A 1 299 ? 12.93 35.156 -0.31 1 90.75 299 ALA A C 1
ATOM 2425 O O . ALA A 1 299 ? 11.992 35.594 -0.98 1 90.75 299 ALA A O 1
ATOM 2426 N N . LEU A 1 300 ? 12.656 34.406 0.766 1 91.31 300 LEU A N 1
ATOM 2427 C CA . LEU A 1 300 ? 11.305 34.156 1.247 1 91.31 300 LEU A CA 1
ATOM 2428 C C . LEU A 1 300 ? 10.75 35.344 2.01 1 91.31 300 LEU A C 1
ATOM 2430 O O . LEU A 1 300 ? 9.547 35.594 2.01 1 91.31 300 LEU A O 1
ATOM 2434 N N . GLY A 1 301 ? 11.492 36.094 2.568 1 84.75 301 GLY A N 1
ATOM 2435 C CA . GLY A 1 301 ? 11.102 37.312 3.268 1 84.75 301 GLY A CA 1
ATOM 2436 C C . GLY A 1 301 ? 9.977 37.094 4.266 1 84.75 301 GLY A C 1
ATOM 2437 O O . GLY A 1 301 ? 9.094 36.281 4.039 1 84.75 301 GLY A O 1
ATOM 2438 N N . GLY A 1 302 ? 9.992 37.75 5.359 1 77.94 302 GLY A N 1
ATOM 2439 C CA . GLY A 1 302 ? 8.875 37.844 6.289 1 77.94 302 GLY A CA 1
ATOM 2440 C C . GLY A 1 302 ? 8.477 36.531 6.887 1 77.94 302 GLY A C 1
ATOM 2441 O O . GLY A 1 302 ? 7.289 36.25 7.062 1 77.94 302 GLY A O 1
ATOM 2442 N N . CYS A 1 303 ? 9.359 35.594 6.945 1 84.62 303 CYS A N 1
ATOM 2443 C CA . CYS A 1 303 ? 9.055 34.312 7.539 1 84.62 303 CYS A CA 1
ATOM 2444 C C . CYS A 1 303 ? 9.586 34.219 8.961 1 84.62 303 CYS A C 1
ATOM 2446 O O . CYS A 1 303 ? 10.797 34.062 9.172 1 84.62 303 CYS A O 1
ATOM 2448 N N . ASP A 1 304 ? 8.711 34.281 9.922 1 83.06 304 ASP A N 1
ATOM 2449 C CA . ASP A 1 304 ? 9.086 34.312 11.328 1 83.06 304 ASP A CA 1
ATOM 2450 C C . ASP A 1 304 ? 9.797 33 11.719 1 83.06 304 ASP A C 1
ATOM 2452 O O . ASP A 1 304 ? 10.711 33 12.547 1 83.06 304 ASP A O 1
ATOM 2456 N N . PHE A 1 305 ? 9.43 32 11.148 1 88.75 305 PHE A N 1
ATOM 2457 C CA . PHE A 1 305 ? 10.008 30.703 11.477 1 88.75 305 PHE A CA 1
ATOM 2458 C C . PHE A 1 305 ? 11.5 30.688 11.188 1 88.75 305 PHE A C 1
ATOM 2460 O O . PHE A 1 305 ? 12.289 30.141 11.969 1 88.75 305 PHE A O 1
ATOM 2467 N N . LEU A 1 306 ? 11.898 31.312 10.133 1 88.69 306 LEU A N 1
ATOM 2468 C CA . LEU A 1 306 ? 13.297 31.266 9.703 1 88.69 306 LEU A CA 1
ATOM 2469 C C . LEU A 1 306 ? 14.148 32.219 10.531 1 88.69 306 LEU A C 1
ATOM 2471 O O . LEU A 1 306 ? 15.359 32.031 10.656 1 88.69 306 LEU A O 1
ATOM 2475 N N . LEU A 1 307 ? 13.5 33.188 11.102 1 86.94 307 LEU A N 1
ATOM 2476 C CA . LEU A 1 307 ? 14.242 34.25 11.781 1 86.94 307 LEU A CA 1
ATOM 2477 C C . LEU A 1 307 ? 14.273 34.031 13.289 1 86.94 307 LEU A C 1
ATOM 2479 O O . LEU A 1 307 ? 15.172 34.5 13.977 1 86.94 307 LEU A O 1
ATOM 2483 N N . ASN A 1 308 ? 13.32 33.312 13.773 1 91.06 308 ASN A N 1
ATOM 2484 C CA . ASN A 1 308 ? 13.133 33.156 15.219 1 91.06 308 ASN A CA 1
ATOM 2485 C C . ASN A 1 308 ? 13.523 31.781 15.695 1 91.06 308 ASN A C 1
ATOM 2487 O O . ASN A 1 308 ? 12.727 30.844 15.609 1 91.06 308 ASN A O 1
ATOM 2491 N N . ILE A 1 309 ? 14.641 31.672 16.359 1 92.94 309 ILE A N 1
ATOM 2492 C CA . ILE A 1 309 ? 15.18 30.391 16.828 1 92.94 309 ILE A CA 1
ATOM 2493 C C . ILE A 1 309 ? 14.289 29.844 17.938 1 92.94 309 ILE A C 1
ATOM 2495 O O . ILE A 1 309 ? 14.078 28.625 18.031 1 92.94 309 ILE A O 1
ATOM 2499 N N . GLN A 1 310 ? 13.844 30.734 18.734 1 92.69 310 GLN A N 1
ATOM 2500 C CA . GLN A 1 310 ? 12.984 30.297 19.844 1 92.69 310 GLN A CA 1
ATOM 2501 C C . GLN A 1 310 ? 11.68 29.703 19.312 1 92.69 310 GLN A C 1
ATOM 2503 O O . GLN A 1 310 ? 11.164 28.734 19.875 1 92.69 310 GLN A O 1
ATOM 2508 N N . LEU A 1 311 ? 11.148 30.328 18.312 1 93.94 311 LEU A N 1
ATOM 2509 C CA . LEU A 1 311 ? 9.945 29.797 17.688 1 93.94 311 LEU A CA 1
ATOM 2510 C C . LEU A 1 311 ? 10.211 28.406 17.109 1 93.94 311 LEU A C 1
ATOM 2512 O O . LEU A 1 311 ? 9.391 27.5 17.266 1 93.94 311 LEU A O 1
ATOM 2516 N N . GLN A 1 312 ? 11.359 28.219 16.453 1 94.94 312 GLN A N 1
ATOM 2517 C CA . GLN A 1 312 ? 11.734 26.922 15.898 1 94.94 312 GLN A CA 1
ATOM 2518 C C . GLN A 1 312 ? 11.789 25.859 17 1 94.94 312 GLN A C 1
ATOM 2520 O O . GLN A 1 312 ? 11.297 24.75 16.812 1 94.94 312 GLN A O 1
ATOM 2525 N N . ARG A 1 313 ? 12.383 26.203 18.062 1 95.06 313 ARG A N 1
ATOM 2526 C CA . ARG A 1 313 ? 12.547 25.281 19.172 1 95.06 313 ARG A CA 1
ATOM 2527 C C . ARG A 1 313 ? 11.188 24.891 19.766 1 95.06 313 ARG A C 1
ATOM 2529 O O . ARG A 1 313 ? 10.953 23.719 20.031 1 95.06 313 ARG A O 1
ATOM 2536 N N . GLN A 1 314 ? 10.359 25.859 19.938 1 94.62 314 GLN A N 1
ATOM 2537 C CA . GLN A 1 314 ? 9.047 25.594 20.516 1 94.62 314 GLN A CA 1
ATOM 2538 C C . GLN A 1 314 ? 8.203 24.719 19.594 1 94.62 314 GLN A C 1
ATOM 2540 O O . GLN A 1 314 ? 7.473 23.844 20.062 1 94.62 314 GLN A O 1
ATOM 2545 N N . LEU A 1 315 ? 8.297 25 18.344 1 94.94 315 LEU A N 1
ATOM 2546 C CA . LEU A 1 315 ? 7.543 24.188 17.391 1 94.94 315 LEU A CA 1
ATOM 2547 C C . LEU A 1 315 ? 8.094 22.766 17.328 1 94.94 315 LEU A C 1
ATOM 2549 O O . LEU A 1 315 ? 7.328 21.812 17.203 1 94.94 315 LEU A O 1
ATOM 2553 N N . ALA A 1 316 ? 9.398 22.609 17.391 1 96.56 316 ALA A N 1
ATOM 2554 C CA . ALA A 1 316 ? 10 21.281 17.453 1 96.56 316 ALA A CA 1
ATOM 2555 C C . ALA A 1 316 ? 9.555 20.547 18.719 1 96.56 316 ALA A C 1
ATOM 2557 O O . ALA A 1 316 ? 9.273 19.344 18.672 1 96.56 316 ALA A O 1
ATOM 2558 N N . MET A 1 317 ? 9.516 21.297 19.781 1 96.38 317 MET A N 1
ATOM 2559 C CA . MET A 1 317 ? 9.023 20.703 21.031 1 96.38 317 MET A CA 1
ATOM 2560 C C . MET A 1 317 ? 7.566 20.281 20.891 1 96.38 317 MET A C 1
ATOM 2562 O O . MET A 1 317 ? 7.156 19.266 21.453 1 96.38 317 MET A O 1
ATOM 2566 N N . GLY A 1 318 ? 6.855 21.109 20.203 1 95.75 318 GLY A N 1
ATOM 2567 C CA . GLY A 1 318 ? 5.477 20.75 19.922 1 95.75 318 GLY A CA 1
ATOM 2568 C C . GLY A 1 318 ? 5.352 19.422 19.188 1 95.75 318 GLY A C 1
ATOM 2569 O O . GLY A 1 318 ? 4.484 18.609 19.5 1 95.75 318 GLY A O 1
ATOM 2570 N N . PHE A 1 319 ? 6.195 19.203 18.234 1 96.81 319 PHE A N 1
ATOM 2571 C CA . PHE A 1 319 ? 6.152 17.953 17.484 1 96.81 319 PHE A CA 1
ATOM 2572 C C . PHE A 1 319 ? 6.535 16.781 18.375 1 96.81 319 PHE A C 1
ATOM 2574 O O . PHE A 1 319 ? 5.969 15.695 18.25 1 96.81 319 PHE A O 1
ATOM 2581 N N . ILE A 1 320 ? 7.488 16.953 19.188 1 96.88 320 ILE A N 1
ATOM 2582 C CA . ILE A 1 320 ? 7.922 15.898 20.094 1 96.88 320 ILE A CA 1
ATOM 2583 C C . ILE A 1 320 ? 6.762 15.492 21 1 96.88 320 ILE A C 1
ATOM 2585 O O . ILE A 1 320 ? 6.52 14.297 21.203 1 96.88 320 ILE A O 1
ATOM 2589 N N . GLU A 1 321 ? 6.059 16.469 21.469 1 96.5 321 GLU A N 1
ATOM 2590 C CA . GLU A 1 321 ? 4.91 16.172 22.328 1 96.5 321 GLU A CA 1
ATOM 2591 C C . GLU A 1 321 ? 3.787 15.508 21.531 1 96.5 321 GLU A C 1
ATOM 2593 O O . GLU A 1 321 ? 3.057 14.664 22.062 1 96.5 321 GLU A O 1
ATOM 2598 N N . LYS A 1 322 ? 3.693 15.984 20.375 1 95.25 322 LYS A N 1
ATOM 2599 C CA . LYS A 1 322 ? 2.725 15.328 19.5 1 95.25 322 LYS A CA 1
ATOM 2600 C C . LYS A 1 322 ? 3.062 13.852 19.312 1 95.25 322 LYS A C 1
ATOM 2602 O O . LYS A 1 322 ? 2.168 13 19.281 1 95.25 322 LYS A O 1
ATOM 2607 N N . ALA A 1 323 ? 4.285 13.547 19.156 1 94.94 323 ALA A N 1
ATOM 2608 C CA . ALA A 1 323 ? 4.723 12.156 19.062 1 94.94 323 ALA A CA 1
ATOM 2609 C C . ALA A 1 323 ? 4.402 11.383 20.328 1 94.94 323 ALA A C 1
ATOM 2611 O O . ALA A 1 323 ? 3.943 10.234 20.266 1 94.94 323 ALA A O 1
ATOM 2612 N N . LYS A 1 324 ? 4.645 12.023 21.438 1 94.62 324 LYS A N 1
ATOM 2613 C CA . LYS A 1 324 ? 4.367 11.375 22.703 1 94.62 324 LYS A CA 1
ATOM 2614 C C . LYS A 1 324 ? 2.879 11.062 22.844 1 94.62 324 LYS A C 1
ATOM 2616 O O . LYS A 1 324 ? 2.508 9.961 23.266 1 94.62 324 LYS A O 1
ATOM 2621 N N . ILE A 1 325 ? 2.086 12.047 22.547 1 94.69 325 ILE A N 1
ATOM 2622 C CA . ILE A 1 325 ? 0.655 11.812 22.719 1 94.69 325 ILE A CA 1
ATOM 2623 C C . ILE A 1 325 ? 0.173 10.789 21.688 1 94.69 325 ILE A C 1
ATOM 2625 O O . ILE A 1 325 ? -0.766 10.031 21.953 1 94.69 325 ILE A O 1
ATOM 2629 N N . SER A 1 326 ? 0.775 10.742 20.531 1 92.62 326 SER A N 1
ATOM 2630 C CA . SER A 1 326 ? 0.399 9.758 19.516 1 92.62 326 SER A CA 1
ATOM 2631 C C . SER A 1 326 ? 0.629 8.336 20.016 1 92.62 326 SER A C 1
ATOM 2633 O O . SER A 1 326 ? -0.108 7.418 19.656 1 92.62 326 SER A O 1
ATOM 2635 N N . MET A 1 327 ? 1.626 8.133 20.797 1 90.56 327 MET A N 1
ATOM 2636 C CA . MET A 1 327 ? 1.857 6.82 21.406 1 90.56 327 MET A CA 1
ATOM 2637 C C . MET A 1 327 ? 0.715 6.438 22.328 1 90.56 327 MET A C 1
ATOM 2639 O O . MET A 1 327 ? 0.318 5.273 22.391 1 90.56 327 MET A O 1
ATOM 2643 N N . LEU A 1 328 ? 0.262 7.41 23.016 1 90.62 328 LEU A N 1
ATOM 2644 C CA . LEU A 1 328 ? -0.852 7.168 23.922 1 90.62 328 LEU A CA 1
ATOM 2645 C C . LEU A 1 328 ? -2.145 6.934 23.156 1 90.62 328 LEU A C 1
ATOM 2647 O O . LEU A 1 328 ? -2.984 6.129 23.562 1 90.62 328 LEU A O 1
ATOM 2651 N N . ILE A 1 329 ? -2.271 7.727 22.094 1 89.44 329 ILE A N 1
ATOM 2652 C CA . ILE A 1 329 ? -3.43 7.523 21.234 1 89.44 329 ILE A CA 1
ATOM 2653 C C . ILE A 1 329 ? -3.426 6.094 20.688 1 89.44 329 ILE A C 1
ATOM 2655 O O . ILE A 1 329 ? -4.473 5.445 20.625 1 89.44 329 ILE A O 1
ATOM 2659 N N . TYR A 1 330 ? -2.287 5.664 20.312 1 86.06 330 TYR A N 1
ATOM 2660 C CA . TYR A 1 330 ? -2.148 4.301 19.812 1 86.06 330 TYR A CA 1
ATOM 2661 C C . TYR A 1 330 ? -2.656 3.289 20.828 1 86.06 330 TYR A C 1
ATOM 2663 O O . TYR A 1 330 ? -3.408 2.373 20.484 1 86.06 330 TYR A O 1
ATOM 2671 N N . ARG A 1 331 ? -2.277 3.426 21.969 1 83.38 331 ARG A N 1
ATOM 2672 C CA . ARG A 1 331 ? -2.705 2.523 23.031 1 83.38 331 ARG A CA 1
ATOM 2673 C C . ARG A 1 331 ? -4.215 2.602 23.25 1 83.38 331 ARG A C 1
ATOM 2675 O O . ARG A 1 331 ? -4.867 1.583 23.469 1 83.38 331 ARG A O 1
ATOM 2682 N N . ALA A 1 332 ? -4.688 3.803 23.188 1 84.31 332 ALA A N 1
ATOM 2683 C CA . ALA A 1 332 ? -6.129 3.996 23.359 1 84.31 332 ALA A CA 1
ATOM 2684 C C . ALA A 1 332 ? -6.906 3.311 22.25 1 84.31 332 ALA A C 1
ATOM 2686 O O . ALA A 1 332 ? -7.977 2.742 22.484 1 84.31 332 ALA A O 1
ATOM 2687 N N . LEU A 1 333 ? -6.371 3.389 21.094 1 81.5 333 LEU A N 1
ATOM 2688 C CA . LEU A 1 333 ? -7.039 2.773 19.953 1 81.5 333 LEU A CA 1
ATOM 2689 C C . LEU A 1 333 ? -6.992 1.253 20.047 1 81.5 333 LEU A C 1
ATOM 2691 O O . LEU A 1 333 ? -7.938 0.571 19.656 1 81.5 333 LEU A O 1
ATOM 2695 N N . LEU A 1 334 ? -5.906 0.737 20.547 1 77.12 334 LEU A N 1
ATOM 2696 C CA . LEU A 1 334 ? -5.809 -0.705 20.75 1 77.12 334 LEU A CA 1
ATOM 2697 C C . LEU A 1 334 ? -6.848 -1.188 21.766 1 77.12 334 LEU A C 1
ATOM 2699 O O . LEU A 1 334 ? -7.441 -2.254 21.578 1 77.12 334 LEU A O 1
ATOM 2703 N N . VAL A 1 335 ? -6.973 -0.427 22.812 1 76 335 VAL A N 1
ATOM 2704 C CA . VAL A 1 335 ? -7.965 -0.759 23.844 1 76 335 VAL A CA 1
ATOM 2705 C C . VAL A 1 335 ? -9.367 -0.737 23.234 1 76 335 VAL A C 1
ATOM 2707 O O . VAL A 1 335 ? -10.172 -1.631 23.484 1 76 335 VAL A O 1
ATOM 2710 N N . ARG A 1 336 ? -9.562 0.201 22.438 1 72.75 336 ARG A N 1
ATOM 2711 C CA . ARG A 1 336 ? -10.859 0.328 21.766 1 72.75 336 ARG A CA 1
ATOM 2712 C C . ARG A 1 336 ? -11.117 -0.857 20.844 1 72.75 336 ARG A C 1
ATOM 2714 O O . ARG A 1 336 ? -12.219 -1.413 20.844 1 72.75 336 ARG A O 1
ATOM 2721 N N . ASP A 1 337 ? -10.195 -1.2 20.062 1 69.38 337 ASP A N 1
ATOM 2722 C CA . ASP A 1 337 ? -10.352 -2.299 19.109 1 69.38 337 ASP A CA 1
ATOM 2723 C C . ASP A 1 337 ? -10.555 -3.627 19.844 1 69.38 337 ASP A C 1
ATOM 2725 O O . ASP A 1 337 ? -11.336 -4.469 19.406 1 69.38 337 ASP A O 1
ATOM 2729 N N . HIS A 1 338 ? -9.805 -3.787 20.859 1 69 338 HIS A N 1
ATOM 2730 C CA . HIS A 1 338 ? -9.953 -4.996 21.672 1 69 338 HIS A CA 1
ATOM 2731 C C . HIS A 1 338 ? -11.352 -5.086 22.266 1 69 338 HIS A C 1
ATOM 2733 O O . HIS A 1 338 ? -11.945 -6.164 22.312 1 69 338 HIS A O 1
ATOM 2739 N N . GLN A 1 339 ? -11.828 -4.039 22.703 1 65.56 339 GLN A N 1
ATOM 2740 C CA . GLN A 1 339 ? -13.164 -3.998 23.281 1 65.56 339 GLN A CA 1
ATOM 2741 C C . GLN A 1 339 ? -14.234 -4.258 22.234 1 65.56 339 GLN A C 1
ATOM 2743 O O . GLN A 1 339 ? -15.227 -4.945 22.516 1 65.56 339 GLN A O 1
ATOM 2748 N N . GLU A 1 340 ? -14.016 -3.744 21.109 1 62.97 340 GLU A N 1
ATOM 2749 C CA . GLU A 1 340 ? -14.977 -3.947 20.031 1 62.97 340 GLU A CA 1
ATOM 2750 C C . GLU A 1 340 ? -14.984 -5.402 19.578 1 62.97 340 GLU A C 1
ATOM 2752 O O . GLU A 1 340 ? -16.047 -5.953 19.266 1 62.97 340 GLU A O 1
ATOM 2757 N N . LYS A 1 341 ? -13.875 -5.941 19.531 1 61.91 341 LYS A N 1
ATOM 2758 C CA . LYS A 1 341 ? -13.773 -7.348 19.141 1 61.91 341 LYS A CA 1
ATOM 2759 C C . LYS A 1 341 ? -14.445 -8.242 20.188 1 61.91 341 LYS A C 1
ATOM 2761 O O . LYS A 1 341 ? -15.141 -9.195 19.828 1 61.91 341 LYS A O 1
ATOM 2766 N N . HIS A 1 342 ? -14.18 -7.961 21.359 1 62.28 342 HIS A N 1
ATOM 2767 C CA . HIS A 1 342 ? -14.781 -8.742 22.438 1 62.28 342 HIS A CA 1
ATOM 2768 C C . HIS A 1 342 ? -16.297 -8.562 22.453 1 62.28 342 HIS A C 1
ATOM 2770 O O . HIS A 1 342 ? -17.031 -9.5 22.781 1 62.28 342 HIS A O 1
ATOM 2776 N N . ARG A 1 343 ? -16.641 -7.457 22.125 1 56.38 343 ARG A N 1
ATOM 2777 C CA . ARG A 1 343 ? -18.078 -7.211 22.047 1 56.38 343 ARG A CA 1
ATOM 2778 C C . ARG A 1 343 ? -18.703 -8.039 20.938 1 56.38 343 ARG A C 1
ATOM 2780 O O . ARG A 1 343 ? -19.812 -8.578 21.094 1 56.38 343 ARG A O 1
ATOM 2787 N N . ARG A 1 344 ? -18.016 -8.148 20.016 1 55.81 344 ARG A N 1
ATOM 2788 C CA . ARG A 1 344 ? -18.516 -8.922 18.891 1 55.81 344 ARG A CA 1
ATOM 2789 C C . ARG A 1 344 ? -18.531 -10.406 19.203 1 55.81 344 ARG A C 1
ATOM 2791 O O . ARG A 1 344 ? -19.406 -11.141 18.734 1 55.81 344 ARG A O 1
ATOM 2798 N N . GLN A 1 345 ? -17.484 -10.891 20.016 1 54.78 345 GLN A N 1
ATOM 2799 C CA . GLN A 1 345 ? -17.391 -12.305 20.375 1 54.78 345 GLN A CA 1
ATOM 2800 C C . GLN A 1 345 ? -18.25 -12.617 21.594 1 54.78 345 GLN A C 1
ATOM 2802 O O . GLN A 1 345 ? -18.453 -13.781 21.938 1 54.78 345 GLN A O 1
ATOM 2807 N N . GLY A 1 346 ? -18.984 -11.695 22.016 1 52.44 346 GLY A N 1
ATOM 2808 C CA . GLY A 1 346 ? -19.828 -11.922 23.172 1 52.44 346 GLY A CA 1
ATOM 2809 C C . GLY A 1 346 ? -19.062 -12.172 24.453 1 52.44 346 GLY A C 1
ATOM 2810 O O . GLY A 1 346 ? -19.625 -12.633 25.453 1 52.44 346 GLY A O 1
ATOM 2811 N N . SER A 1 347 ? -17.812 -12.266 24.328 1 49.41 347 SER A N 1
ATOM 2812 C CA . SER A 1 347 ? -17.062 -12.609 25.516 1 49.41 347 SER A CA 1
ATOM 2813 C C . SER A 1 347 ? -16.875 -11.391 26.422 1 49.41 347 SER A C 1
ATOM 2815 O O . SER A 1 347 ? -16.469 -10.328 25.969 1 49.41 347 SER A O 1
ATOM 2817 N N . LEU A 1 348 ? -17.75 -11.312 27.422 1 44.66 348 LEU A N 1
ATOM 2818 C CA . LEU A 1 348 ? -17.828 -10.289 28.453 1 44.66 348 LEU A CA 1
ATOM 2819 C C . LEU A 1 348 ? -16.531 -10.195 29.234 1 44.66 348 LEU A C 1
ATOM 2821 O O . LEU A 1 348 ? -16.516 -10.305 30.453 1 44.66 348 LEU A O 1
ATOM 2825 N N . GLU A 1 349 ? -15.5 -10.648 28.812 1 45.16 349 GLU A N 1
ATOM 2826 C CA . GLU A 1 349 ? -14.445 -10.484 29.797 1 45.16 349 GLU A CA 1
ATOM 2827 C C . GLU A 1 349 ? -14.109 -9.016 30.016 1 45.16 349 GLU A C 1
ATOM 2829 O O . GLU A 1 349 ? -13.789 -8.297 29.062 1 45.16 349 GLU A O 1
ATOM 2834 N N . SER A 1 350 ? -14.758 -8.406 30.984 1 45.12 350 SER A N 1
ATOM 2835 C CA . SER A 1 350 ? -14.625 -7.102 31.625 1 45.12 350 SER A CA 1
ATOM 2836 C C . SER A 1 350 ? -13.164 -6.77 31.891 1 45.12 350 SER A C 1
ATOM 2838 O O . SER A 1 350 ? -12.656 -7.031 33 1 45.12 350 SER A O 1
ATOM 2840 N N . SER A 1 351 ? -12.266 -7.07 31.266 1 44.97 351 SER A N 1
ATOM 2841 C CA . SER A 1 351 ? -10.945 -6.734 31.781 1 44.97 351 SER A CA 1
ATOM 2842 C C . SER A 1 351 ? -10.766 -5.227 31.922 1 44.97 351 SER A C 1
ATOM 2844 O O . SER A 1 351 ? -10.773 -4.5 30.922 1 44.97 351 SER A O 1
ATOM 2846 N N . LYS A 1 352 ? -11.43 -4.508 32.969 1 48.38 352 LYS A N 1
ATOM 2847 C CA . LYS A 1 352 ? -11.359 -3.176 33.562 1 48.38 352 LYS A CA 1
ATOM 2848 C C . LYS A 1 352 ? -10.016 -2.512 33.281 1 48.38 352 LYS A C 1
ATOM 2850 O O . LYS A 1 352 ? -9.945 -1.294 33.094 1 48.38 352 LYS A O 1
ATOM 2855 N N . ASP A 1 353 ? -8.773 -3.186 32.938 1 62.81 353 ASP A N 1
ATOM 2856 C CA . ASP A 1 353 ? -7.398 -2.812 33.219 1 62.81 353 ASP A CA 1
ATOM 2857 C C . ASP A 1 353 ? -6.762 -2.072 32.062 1 62.81 353 ASP A C 1
ATOM 2859 O O . ASP A 1 353 ? -6.176 -1.004 32.25 1 62.81 353 ASP A O 1
ATOM 2863 N N . PRO A 1 354 ? -7.332 -2.174 30.844 1 66.31 354 PRO A N 1
ATOM 2864 C CA . PRO A 1 354 ? -6.52 -1.522 29.812 1 66.31 354 PRO A CA 1
ATOM 2865 C C . PRO A 1 354 ? -7.012 -0.116 29.484 1 66.31 354 PRO A C 1
ATOM 2867 O O . PRO A 1 354 ? -6.203 0.768 29.188 1 66.31 354 PRO A O 1
ATOM 2870 N N . GLY A 1 355 ? -8.289 0.214 29.781 1 72.81 355 GLY A N 1
ATOM 2871 C CA . GLY A 1 355 ? -8.82 1.543 29.531 1 72.81 355 GLY A CA 1
ATOM 2872 C C . GLY A 1 355 ? -8.398 2.564 30.578 1 72.81 355 GLY A C 1
ATOM 2873 O O . GLY A 1 355 ? -8.094 3.709 30.234 1 72.81 355 GLY A O 1
ATOM 2874 N N . TRP A 1 356 ? -8.352 2.115 31.75 1 77.38 356 TRP A N 1
ATOM 2875 C CA . TRP A 1 356 ? -7.949 2.994 32.844 1 77.38 356 TRP A CA 1
ATOM 2876 C C . TRP A 1 356 ? -6.477 3.375 32.719 1 77.38 356 TRP A C 1
ATOM 2878 O O . TRP A 1 356 ? -6.102 4.52 33 1 77.38 356 TRP A O 1
ATOM 2888 N N . GLU A 1 357 ? -5.746 2.408 32.312 1 82.06 357 GLU A N 1
ATOM 2889 C CA . GLU A 1 357 ? -4.324 2.682 32.125 1 82.06 357 GLU A CA 1
ATOM 2890 C C . GLU A 1 357 ? -4.094 3.695 31.016 1 82.06 357 GLU A C 1
ATOM 2892 O O . GLU A 1 357 ? -3.207 4.547 31.109 1 82.06 357 GLU A O 1
ATOM 2897 N N . ALA A 1 358 ? -4.891 3.576 30.031 1 85.31 358 ALA A N 1
ATOM 2898 C CA . ALA A 1 358 ? -4.777 4.508 28.922 1 85.31 358 ALA A CA 1
ATOM 2899 C C . ALA A 1 358 ? -5.184 5.918 29.328 1 85.31 358 ALA A C 1
ATOM 2901 O O . ALA A 1 358 ? -4.539 6.898 28.938 1 85.31 358 ALA A O 1
ATOM 2902 N N . LEU A 1 359 ? -6.199 6.031 30.203 1 83.81 359 LEU A N 1
ATOM 2903 C CA . LEU A 1 359 ? -6.656 7.328 30.672 1 83.81 359 LEU A CA 1
ATOM 2904 C C . LEU A 1 359 ? -5.625 7.961 31.609 1 83.81 359 LEU A C 1
ATOM 2906 O O . LEU A 1 359 ? -5.391 9.172 31.547 1 83.81 359 LEU A O 1
ATOM 2910 N N . GLN A 1 360 ? -5.102 7.133 32.344 1 87.75 360 GLN A N 1
ATOM 2911 C CA . GLN A 1 360 ? -4.078 7.625 33.281 1 87.75 360 GLN A CA 1
ATOM 2912 C C . GLN A 1 360 ? -2.861 8.141 32.5 1 87.75 360 GLN A C 1
ATOM 2914 O O . GLN A 1 360 ? -2.258 9.141 32.906 1 87.75 360 GLN A O 1
ATOM 2919 N N . GLY A 1 361 ? -2.529 7.402 31.5 1 90.19 361 GLY A N 1
ATOM 2920 C CA . GLY A 1 361 ? -1.421 7.848 30.656 1 90.19 361 GLY A CA 1
ATOM 2921 C C . GLY A 1 361 ? -1.674 9.188 30 1 90.19 361 GLY A C 1
ATOM 2922 O O . GLY A 1 361 ? -0.773 10.023 29.922 1 90.19 361 GLY A O 1
ATOM 2923 N N . LEU A 1 362 ? -2.84 9.43 29.609 1 91.56 362 LEU A N 1
ATOM 2924 C CA . LEU A 1 362 ? -3.219 10.68 28.953 1 91.56 362 LEU A CA 1
ATOM 2925 C C . LEU A 1 362 ? -3.219 11.836 29.953 1 91.56 362 LEU A C 1
ATOM 2927 O O . LEU A 1 362 ? -2.76 12.938 29.641 1 91.56 362 LEU A O 1
ATOM 2931 N N . GLN A 1 363 ? -3.746 11.523 31.094 1 91.06 363 GLN A N 1
ATOM 2932 C CA . GLN A 1 363 ? -3.777 12.555 32.125 1 91.06 363 GLN A CA 1
ATOM 2933 C C . GLN A 1 363 ? -2.367 12.93 32.562 1 91.06 363 GLN A C 1
ATOM 2935 O O . GLN A 1 363 ? -2.07 14.102 32.812 1 91.06 363 GLN A O 1
ATOM 2940 N N . ALA A 1 364 ? -1.597 11.914 32.656 1 94.56 364 ALA A N 1
ATOM 2941 C CA . ALA A 1 364 ? -0.206 12.172 33.031 1 94.56 364 ALA A CA 1
ATOM 2942 C C . ALA A 1 364 ? 0.488 13.031 31.969 1 94.56 364 ALA A C 1
ATOM 2944 O O . ALA A 1 364 ? 1.265 13.93 32.312 1 94.56 364 ALA A O 1
ATOM 2945 N N . TRP A 1 365 ? 0.264 12.734 30.766 1 95.62 365 TRP A N 1
ATOM 2946 C CA . TRP A 1 365 ? 0.838 13.508 29.672 1 95.62 365 TRP A CA 1
ATOM 2947 C C . TRP A 1 365 ? 0.373 14.961 29.734 1 95.62 365 TRP A C 1
ATOM 2949 O O . TRP A 1 365 ? 1.168 15.883 29.531 1 95.62 365 TRP A O 1
ATOM 2959 N N . CYS A 1 366 ? -0.884 15.203 29.984 1 93 366 CYS A N 1
ATOM 2960 C CA . CYS A 1 366 ? -1.449 16.547 30.047 1 93 366 CYS A CA 1
ATOM 2961 C C . CYS A 1 366 ? -0.827 17.344 31.172 1 93 366 CYS A C 1
ATOM 2963 O O . CYS A 1 366 ? -0.564 18.547 31.031 1 93 366 CYS A O 1
ATOM 2965 N N . GLU A 1 367 ? -0.568 16.641 32.219 1 93.38 367 GLU A N 1
ATOM 2966 C CA . GLU A 1 367 ? -0.001 17.312 33.406 1 93.38 367 GLU A CA 1
ATOM 2967 C C . GLU A 1 367 ? 1.479 17.625 33.188 1 93.38 367 GLU A C 1
ATOM 2969 O O . GLU A 1 367 ? 1.994 18.594 33.75 1 93.38 367 GLU A O 1
ATOM 2974 N N . GLU A 1 368 ? 2.133 16.812 32.438 1 94.19 368 GLU A N 1
ATOM 2975 C CA . GLU A 1 368 ? 3.568 16.969 32.219 1 94.19 368 GLU A CA 1
ATOM 2976 C C . GLU A 1 368 ? 3.859 17.859 31.031 1 94.19 368 GLU A C 1
ATOM 2978 O O . GLU A 1 368 ? 5.016 18.203 30.766 1 94.19 368 GLU A O 1
ATOM 2983 N N . LEU A 1 369 ? 2.838 18.25 30.375 1 94.75 369 LEU A N 1
ATOM 2984 C CA . LEU A 1 369 ? 3.025 19.109 29.203 1 94.75 369 LEU A CA 1
ATOM 2985 C C . LEU A 1 369 ? 3.678 20.422 29.594 1 94.75 369 LEU A C 1
ATOM 2987 O O . LEU A 1 369 ? 3.223 21.094 30.531 1 94.75 369 LEU A O 1
ATOM 2991 N N . PRO A 1 370 ? 4.785 20.766 28.984 1 93.31 370 PRO A N 1
ATOM 2992 C CA . PRO A 1 370 ? 5.426 22.047 29.281 1 93.31 370 PRO A CA 1
ATOM 2993 C C . PRO A 1 370 ? 4.465 23.219 29.188 1 93.31 370 PRO A C 1
ATOM 2995 O O . PRO A 1 370 ? 3.602 23.25 28.297 1 93.31 370 PRO A O 1
ATOM 2998 N N . VAL A 1 371 ? 4.691 24.266 29.906 1 91.19 371 VAL A N 1
ATOM 2999 C CA . VAL A 1 371 ? 3.805 25.422 30.016 1 91.19 371 VAL A CA 1
ATOM 3000 C C . VAL A 1 371 ? 3.746 26.156 28.688 1 91.19 371 VAL A C 1
ATOM 3002 O O . VAL A 1 371 ? 2.705 26.703 28.312 1 91.19 371 VAL A O 1
ATOM 3005 N N . GLU A 1 372 ? 4.859 26.062 27.969 1 89.81 372 GLU A N 1
ATOM 3006 C CA . GLU A 1 372 ? 4.949 26.766 26.703 1 89.81 372 GLU A CA 1
ATOM 3007 C C . GLU A 1 372 ? 4.02 26.156 25.656 1 89.81 372 GLU A C 1
ATOM 3009 O O . GLU A 1 372 ? 3.646 26.812 24.688 1 89.81 372 GLU A O 1
ATOM 3014 N N . LEU A 1 373 ? 3.602 24.938 25.906 1 93.06 373 LEU A N 1
ATOM 3015 C CA . LEU A 1 373 ? 2.818 24.219 24.891 1 93.06 373 LEU A CA 1
ATOM 3016 C C . LEU A 1 373 ? 1.382 24.031 25.359 1 93.06 373 LEU A C 1
ATOM 3018 O O . LEU A 1 373 ? 0.577 23.406 24.672 1 93.06 373 LEU A O 1
ATOM 3022 N N . GLN A 1 374 ? 1.021 24.578 26.453 1 93.81 374 GLN A N 1
ATOM 3023 C CA . GLN A 1 374 ? -0.337 24.453 26.969 1 93.81 374 GLN A CA 1
ATOM 3024 C C . GLN A 1 374 ? -1.266 25.484 26.344 1 93.81 374 GLN A C 1
ATOM 3026 O O . GLN A 1 374 ? -0.868 26.625 26.125 1 93.81 374 GLN A O 1
ATOM 3031 N N . TYR A 1 375 ? -2.393 25.094 26.062 1 93.88 375 TYR A N 1
ATOM 3032 C CA . TYR A 1 375 ? -3.371 25.969 25.438 1 93.88 375 TYR A CA 1
ATOM 3033 C C . TYR A 1 375 ? -4.047 26.859 26.484 1 93.88 375 TYR A C 1
ATOM 3035 O O . TYR A 1 375 ? -4.434 26.391 27.547 1 93.88 375 TYR A O 1
ATOM 3043 N N . ALA A 1 376 ? -4.113 28.094 26.172 1 89.5 376 ALA A N 1
ATOM 3044 C CA . ALA A 1 376 ? -4.895 29.078 26.906 1 89.5 376 ALA A CA 1
ATOM 3045 C C . ALA A 1 376 ? -5.543 30.094 25.953 1 89.5 376 ALA A C 1
ATOM 3047 O O . ALA A 1 376 ? -4.91 30.547 25 1 89.5 376 ALA A O 1
ATOM 3048 N N . PRO A 1 377 ? -6.855 30.219 26.141 1 87.69 377 PRO A N 1
ATOM 3049 C CA . PRO A 1 377 ? -7.508 31.188 25.266 1 87.69 377 PRO A CA 1
ATOM 3050 C C . PRO A 1 377 ? -6.836 32.562 25.297 1 87.69 377 PRO A C 1
ATOM 3052 O O . PRO A 1 377 ? -6.383 33 26.359 1 87.69 377 PRO A O 1
ATOM 3055 N N . LEU A 1 378 ? -6.691 33.062 24.172 1 80.62 378 LEU A N 1
ATOM 3056 C CA . LEU A 1 378 ? -6.016 34.375 24.094 1 80.62 378 LEU A CA 1
ATOM 3057 C C . LEU A 1 378 ? -7.016 35.5 24.203 1 80.62 378 LEU A C 1
ATOM 3059 O O . LEU A 1 378 ? -8.133 35.406 23.688 1 80.62 378 LEU A O 1
ATOM 3063 N N . GLN A 1 379 ? -6.719 36.406 25.062 1 68.62 379 GLN A N 1
ATOM 3064 C CA . GLN A 1 379 ? -7.586 37.562 25.312 1 68.62 379 GLN A CA 1
ATOM 3065 C C . GLN A 1 379 ? -7.359 38.656 24.281 1 68.62 379 GLN A C 1
ATOM 3067 O O . GLN A 1 379 ? -8.25 39.469 24.031 1 68.62 379 GLN A O 1
ATOM 3072 N N . SER A 1 380 ? -6.215 38.594 23.625 1 70.5 380 SER A N 1
ATOM 3073 C CA . SER A 1 380 ? -5.938 39.719 22.734 1 70.5 380 SER A CA 1
ATOM 3074 C C . SER A 1 380 ? -6.035 39.312 21.266 1 70.5 380 SER A C 1
ATOM 3076 O O . SER A 1 380 ? -5.629 38.188 20.906 1 70.5 380 SER A O 1
ATOM 3078 N N . ASP A 1 381 ? -6.586 40.25 20.531 1 67.69 381 ASP A N 1
ATOM 3079 C CA . ASP A 1 381 ? -6.773 40.031 19.094 1 67.69 381 ASP A CA 1
ATOM 3080 C C . ASP A 1 381 ? -5.52 40.406 18.312 1 67.69 381 ASP A C 1
ATOM 3082 O O . ASP A 1 381 ? -5.379 40.031 17.141 1 67.69 381 ASP A O 1
ATOM 3086 N N . ASN A 1 382 ? -4.695 41.125 18.922 1 73.12 382 ASN A N 1
ATOM 3087 C CA . ASN A 1 382 ? -3.527 41.594 18.172 1 73.12 382 ASN A CA 1
ATOM 3088 C C . ASN A 1 382 ? -2.312 40.688 18.453 1 73.12 382 ASN A C 1
ATOM 3090 O O . ASN A 1 382 ? -1.446 41.062 19.25 1 73.12 382 ASN A O 1
ATOM 3094 N N . LEU A 1 383 ? -2.312 39.594 17.797 1 80.88 383 LEU A N 1
ATOM 3095 C CA . LEU A 1 383 ? -1.256 38.625 18.047 1 80.88 383 LEU A CA 1
ATOM 3096 C C . LEU A 1 383 ? -0.207 38.688 16.938 1 80.88 383 LEU A C 1
ATOM 3098 O O . LEU A 1 383 ? -0.536 38.906 15.773 1 80.88 383 LEU A O 1
ATOM 3102 N N . ASP A 1 384 ? 1.02 38.594 17.422 1 85.81 384 ASP A N 1
ATOM 3103 C CA . ASP A 1 384 ? 2.105 38.469 16.453 1 85.81 384 ASP A CA 1
ATOM 3104 C C . ASP A 1 384 ? 1.997 37.125 15.703 1 85.81 384 ASP A C 1
ATOM 3106 O O . ASP A 1 384 ? 1.326 36.219 16.172 1 85.81 384 ASP A O 1
ATOM 3110 N N . HIS A 1 385 ? 2.551 37.156 14.539 1 86.94 385 HIS A N 1
ATOM 3111 C CA . HIS A 1 385 ? 2.459 35.969 13.672 1 86.94 385 HIS A CA 1
ATOM 3112 C C . HIS A 1 385 ? 3.041 34.75 14.344 1 86.94 385 HIS A C 1
ATOM 3114 O O . HIS A 1 385 ? 2.486 33.656 14.234 1 86.94 385 HIS A O 1
ATOM 3120 N N . ALA A 1 386 ? 4.145 34.844 14.992 1 89.06 386 ALA A N 1
ATOM 3121 C CA . ALA A 1 386 ? 4.781 33.75 15.695 1 89.06 386 ALA A CA 1
ATOM 3122 C C . ALA A 1 386 ? 3.863 33.188 16.781 1 89.06 386 ALA A C 1
ATOM 3124 O O . ALA A 1 386 ? 3.781 31.969 16.953 1 89.06 386 ALA A O 1
ATOM 3125 N N . THR A 1 387 ? 3.213 34.062 17.438 1 89.31 387 THR A N 1
ATOM 3126 C CA . THR A 1 387 ? 2.305 33.656 18.5 1 89.31 387 THR A CA 1
ATOM 3127 C C . THR A 1 387 ? 1.094 32.938 17.922 1 89.31 387 THR A C 1
ATOM 3129 O O . THR A 1 387 ? 0.575 31.984 18.547 1 89.31 387 THR A O 1
ATOM 3132 N N . LYS A 1 388 ? 0.692 33.375 16.797 1 90.69 388 LYS A N 1
ATOM 3133 C CA . LYS A 1 388 ? -0.43 32.719 16.141 1 90.69 388 LYS A CA 1
ATOM 3134 C C . LYS A 1 388 ? -0.08 31.281 15.781 1 90.69 388 LYS A C 1
ATOM 3136 O O . LYS A 1 388 ? -0.887 30.375 15.984 1 90.69 388 LYS A O 1
ATOM 3141 N N . LEU A 1 389 ? 1.112 31.109 15.281 1 91.44 389 LEU A N 1
ATOM 3142 C CA . LEU A 1 389 ? 1.556 29.781 14.898 1 91.44 389 LEU A CA 1
ATOM 3143 C C . LEU A 1 389 ? 1.609 28.859 16.109 1 91.44 389 LEU A C 1
ATOM 3145 O O . LEU A 1 389 ? 1.167 27.703 16.031 1 91.44 389 LEU A O 1
ATOM 3149 N N . LEU A 1 390 ? 2.094 29.328 17.188 1 93.06 390 LEU A N 1
ATOM 3150 C CA . LEU A 1 390 ? 2.199 28.531 18.406 1 93.06 390 LEU A CA 1
ATOM 3151 C C . LEU A 1 390 ? 0.82 28.234 18.984 1 93.06 390 LEU A C 1
ATOM 3153 O O . LEU A 1 390 ? 0.584 27.141 19.516 1 93.06 390 LEU A O 1
ATOM 3157 N N . HIS A 1 391 ? -0.022 29.266 18.859 1 93.31 391 HIS A N 1
ATOM 3158 C CA . HIS A 1 391 ? -1.37 29.109 19.391 1 93.31 391 HIS A CA 1
ATOM 3159 C C . HIS A 1 391 ? -2.131 28.016 18.656 1 93.31 391 HIS A C 1
ATOM 3161 O O . HIS A 1 391 ? -2.902 27.266 19.266 1 93.31 391 HIS A O 1
ATOM 3167 N N . ILE A 1 392 ? -1.93 27.953 17.406 1 92.81 392 ILE A N 1
ATOM 3168 C CA . ILE A 1 392 ? -2.57 26.922 16.609 1 92.81 392 ILE A CA 1
ATOM 3169 C C . ILE A 1 392 ? -2.113 25.547 17.094 1 92.81 392 ILE A C 1
ATOM 3171 O O . ILE A 1 392 ? -2.928 24.625 17.25 1 92.81 392 ILE A O 1
ATOM 3175 N N . GLN A 1 393 ? -0.867 25.375 17.297 1 92.62 393 GLN A N 1
ATOM 3176 C CA . GLN A 1 393 ? -0.305 24.094 17.734 1 92.62 393 GLN A CA 1
ATOM 3177 C C . GLN A 1 393 ? -0.824 23.719 19.109 1 92.62 393 GLN A C 1
ATOM 3179 O O . GLN A 1 393 ? -1.153 22.547 19.359 1 92.62 393 GLN A O 1
ATOM 3184 N N . ARG A 1 394 ? -0.851 24.688 19.969 1 94.56 394 ARG A N 1
ATOM 3185 C CA . ARG A 1 394 ? -1.337 24.438 21.312 1 94.56 394 ARG A CA 1
ATOM 3186 C C . ARG A 1 394 ? -2.803 24.016 21.312 1 94.56 394 ARG A C 1
ATOM 3188 O O . ARG A 1 394 ? -3.186 23.062 21.984 1 94.56 394 ARG A O 1
ATOM 3195 N N . ALA A 1 395 ? -3.539 24.766 20.578 1 93.94 395 ALA A N 1
ATOM 3196 C CA . ALA A 1 395 ? -4.965 24.469 20.484 1 93.94 395 ALA A CA 1
ATOM 3197 C C . ALA A 1 395 ? -5.199 23.078 19.875 1 93.94 395 ALA A C 1
ATOM 3199 O O . ALA A 1 395 ? -6.031 22.312 20.375 1 93.94 395 ALA A O 1
ATOM 3200 N N . TRP A 1 396 ? -4.488 22.859 18.875 1 92.38 396 TRP A N 1
ATOM 3201 C CA . TRP A 1 396 ? -4.656 21.578 18.188 1 92.38 396 TRP A CA 1
ATOM 3202 C C . TRP A 1 396 ? -4.277 20.422 19.109 1 92.38 396 TRP A C 1
ATOM 3204 O O . TRP A 1 396 ? -4.953 19.391 19.125 1 92.38 396 TRP A O 1
ATOM 3214 N N . MET A 1 397 ? -3.23 20.484 19.828 1 93.38 397 MET A N 1
ATOM 3215 C CA . MET A 1 397 ? -2.797 19.453 20.75 1 93.38 397 MET A CA 1
ATOM 3216 C C . MET A 1 397 ? -3.859 19.188 21.812 1 93.38 397 MET A C 1
ATOM 3218 O O . MET A 1 397 ? -4.102 18.047 22.188 1 93.38 397 MET A O 1
ATOM 3222 N N . ARG A 1 398 ? -4.441 20.234 22.219 1 94 398 ARG A N 1
ATOM 3223 C CA . ARG A 1 398 ? -5.504 20.094 23.203 1 94 398 ARG A CA 1
ATOM 3224 C C . ARG A 1 398 ? -6.715 19.375 22.625 1 94 398 ARG A C 1
ATOM 3226 O O . ARG A 1 398 ? -7.34 18.547 23.281 1 94 398 ARG A O 1
ATOM 3233 N N . VAL A 1 399 ? -7.016 19.781 21.469 1 91.75 399 VAL A N 1
ATOM 3234 C CA . VAL A 1 399 ? -8.156 19.156 20.797 1 91.75 399 VAL A CA 1
ATOM 3235 C C . VAL A 1 399 ? -7.902 17.656 20.641 1 91.75 399 VAL A C 1
ATOM 3237 O O . VAL A 1 399 ? -8.805 16.844 20.844 1 91.75 399 VAL A O 1
ATOM 3240 N N . ILE A 1 400 ? -6.742 17.266 20.25 1 91.44 400 ILE A N 1
ATOM 3241 C CA . ILE A 1 400 ? -6.391 15.867 20.078 1 91.44 400 ILE A CA 1
ATOM 3242 C C . ILE A 1 400 ? -6.5 15.133 21.422 1 91.44 400 ILE A C 1
ATOM 3244 O O . ILE A 1 400 ? -6.969 14 21.469 1 91.44 400 ILE A O 1
ATOM 3248 N N . PHE A 1 401 ? -5.996 15.797 22.391 1 93.12 401 PHE A N 1
ATOM 3249 C CA . PHE A 1 401 ? -6.086 15.234 23.734 1 93.12 401 PHE A CA 1
ATOM 3250 C C . PHE A 1 401 ? -7.539 14.969 24.109 1 93.12 401 PHE A C 1
ATOM 3252 O O . PHE A 1 401 ? -7.879 13.867 24.562 1 93.12 401 PHE A O 1
ATOM 3259 N N . LEU A 1 402 ? -8.43 15.891 23.891 1 90.38 402 LEU A N 1
ATOM 3260 C CA . LEU A 1 402 ? -9.844 15.773 24.234 1 90.38 402 LEU A CA 1
ATOM 3261 C C . LEU A 1 402 ? -10.516 14.703 23.375 1 90.38 402 LEU A C 1
ATOM 3263 O O . LEU A 1 402 ? -11.328 13.922 23.875 1 90.38 402 LEU A O 1
ATOM 3267 N N . ALA A 1 403 ? -10.156 14.711 22.156 1 86.88 403 ALA A N 1
ATOM 3268 C CA . ALA A 1 403 ? -10.734 13.719 21.25 1 86.88 403 ALA A CA 1
ATOM 3269 C C . ALA A 1 403 ? -10.344 12.305 21.672 1 86.88 403 ALA A C 1
ATOM 3271 O O . ALA A 1 403 ? -11.141 11.367 21.547 1 86.88 403 ALA A O 1
ATOM 3272 N N . THR A 1 404 ? -9.141 12.109 22.109 1 88.25 404 THR A N 1
ATOM 3273 C CA . THR A 1 404 ? -8.664 10.805 22.547 1 88.25 404 THR A CA 1
ATOM 3274 C C . THR A 1 404 ? -9.422 10.336 23.781 1 88.25 404 THR A C 1
ATOM 3276 O O . THR A 1 404 ? -9.812 9.172 23.891 1 88.25 404 THR A O 1
ATOM 3279 N N . ILE A 1 405 ? -9.633 11.266 24.641 1 85.94 405 ILE A N 1
ATOM 3280 C CA . ILE A 1 405 ? -10.398 10.93 25.844 1 85.94 405 ILE A CA 1
ATOM 3281 C C . ILE A 1 405 ? -11.828 10.562 25.453 1 85.94 405 ILE A C 1
ATOM 3283 O O . ILE A 1 405 ? -12.414 9.633 26.016 1 85.94 405 ILE A O 1
ATOM 3287 N N . GLY A 1 406 ? -12.375 11.242 24.531 1 80 406 GLY A N 1
ATOM 3288 C CA . GLY A 1 406 ? -13.727 10.953 24.062 1 80 406 GLY A CA 1
ATOM 3289 C C . GLY A 1 406 ? -13.859 9.57 23.453 1 80 406 GLY A C 1
ATOM 3290 O O . GLY A 1 406 ? -14.906 8.93 23.578 1 80 406 GLY A O 1
ATOM 3291 N N . THR A 1 407 ? -12.906 9.156 22.781 1 76.31 407 THR A N 1
ATOM 3292 C CA . THR A 1 407 ? -12.938 7.84 22.156 1 76.31 407 THR A CA 1
ATOM 3293 C C . THR A 1 407 ? -12.945 6.734 23.203 1 76.31 407 THR A C 1
ATOM 3295 O O . THR A 1 407 ? -13.516 5.664 22.984 1 76.31 407 THR A O 1
ATOM 3298 N N . LEU A 1 408 ? -12.258 6.938 24.266 1 74.19 408 LEU A N 1
ATOM 3299 C CA . LEU A 1 408 ? -12.219 5.953 25.344 1 74.19 408 LEU A CA 1
ATOM 3300 C C . LEU A 1 408 ? -13.547 5.918 26.094 1 74.19 408 LEU A C 1
ATOM 3302 O O . LEU A 1 408 ? -13.953 4.871 26.594 1 74.19 408 LEU A O 1
ATOM 3306 N N . HIS A 1 409 ? -14.234 7.02 26.172 1 61.88 409 HIS A N 1
ATOM 3307 C CA . HIS A 1 409 ? -15.523 7.125 26.844 1 61.88 409 HIS A CA 1
ATOM 3308 C C . HIS A 1 409 ? -16.625 6.457 26.031 1 61.88 409 HIS A C 1
ATOM 3310 O O . HIS A 1 409 ? -17.484 5.777 26.594 1 61.88 409 HIS A O 1
ATOM 3316 N N . ARG A 1 410 ? -16.766 6.695 24.859 1 54.28 410 ARG A N 1
ATOM 3317 C CA . ARG A 1 410 ? -17.828 6.219 23.984 1 54.28 410 ARG A CA 1
ATOM 3318 C C . ARG A 1 410 ? -17.984 4.703 24.078 1 54.28 410 ARG A C 1
ATOM 3320 O O . ARG A 1 410 ? -19.094 4.176 23.969 1 54.28 410 ARG A O 1
ATOM 3327 N N . GLU A 1 411 ? -17.016 3.877 24.312 1 50.44 411 GLU A N 1
ATOM 3328 C CA . GLU A 1 411 ? -17.031 2.416 24.312 1 50.44 411 GLU A CA 1
ATOM 3329 C C . GLU A 1 411 ? -17.641 1.879 25.609 1 50.44 411 GLU A C 1
ATOM 3331 O O . GLU A 1 411 ? -18.281 0.825 25.609 1 50.44 411 GLU A O 1
ATOM 3336 N N . SER A 1 412 ? -17.5 2.535 26.797 1 44.72 412 SER A N 1
ATOM 3337 C CA . SER A 1 412 ? -17.984 2.023 28.078 1 44.72 412 SER A CA 1
ATOM 3338 C C . SER A 1 412 ? -19.5 2.084 28.172 1 44.72 412 SER A C 1
ATOM 3340 O O . SER A 1 412 ? -20.109 1.514 29.078 1 44.72 412 SER A O 1
ATOM 3342 N N . GLN A 1 413 ? -20.188 2.732 27.328 1 41.09 413 GLN A N 1
ATOM 3343 C CA . GLN A 1 413 ? -21.641 2.809 27.484 1 41.09 413 GLN A CA 1
ATOM 3344 C C . GLN A 1 413 ? -22.312 1.571 26.906 1 41.09 413 GLN A C 1
ATOM 3346 O O . GLN A 1 413 ? -23.531 1.569 26.703 1 41.09 413 GLN A O 1
ATOM 3351 N N . SER A 1 414 ? -21.562 0.487 26.719 1 39.56 414 SER A N 1
ATOM 3352 C CA . SER A 1 414 ? -22.25 -0.767 26.422 1 39.56 414 SER A CA 1
ATOM 3353 C C . SER A 1 414 ? -23.109 -1.225 27.594 1 39.56 414 SER A C 1
ATOM 3355 O O . SER A 1 414 ? -22.734 -0.998 28.75 1 39.56 414 SER A O 1
ATOM 3357 N N . PRO A 1 415 ? -24.438 -1.688 27.469 1 36.09 415 PRO A N 1
ATOM 3358 C CA . PRO A 1 415 ? -25.375 -2.111 28.516 1 36.09 415 PRO A CA 1
ATOM 3359 C C . PRO A 1 415 ? -24.781 -3.178 29.438 1 36.09 415 PRO A C 1
ATOM 3361 O O . PRO A 1 415 ? -25.484 -3.727 30.281 1 36.09 415 PRO A O 1
ATOM 3364 N N . SER A 1 416 ? -23.719 -3.883 29.234 1 35.12 416 SER A N 1
ATOM 3365 C CA . SER A 1 416 ? -23.531 -4.887 30.266 1 35.12 416 SER A CA 1
ATOM 3366 C C . SER A 1 416 ? -23.234 -4.238 31.625 1 35.12 416 SER A C 1
ATOM 3368 O O . SER A 1 416 ? -22.469 -3.283 31.703 1 35.12 416 SER A O 1
ATOM 3370 N N . PRO A 1 417 ? -24.094 -4.512 32.688 1 33.94 417 PRO A N 1
ATOM 3371 C CA . PRO A 1 417 ? -23.984 -4.051 34.062 1 33.94 417 PRO A CA 1
ATOM 3372 C C . PRO A 1 417 ? -22.547 -3.924 34.531 1 33.94 417 PRO A C 1
ATOM 3374 O O . PRO A 1 417 ? -22.219 -3.006 35.312 1 33.94 417 PRO A O 1
ATOM 3377 N N . SER A 1 418 ? -21.766 -5.031 34.469 1 33.16 418 SER A N 1
ATOM 3378 C CA . SER A 1 418 ? -20.516 -5.176 35.188 1 33.16 418 SER A CA 1
ATOM 3379 C C . SER A 1 418 ? -19.438 -4.258 34.625 1 33.16 418 SER A C 1
ATOM 3381 O O . SER A 1 418 ? -18.344 -4.133 35.188 1 33.16 418 SER A O 1
ATOM 3383 N N . LEU A 1 419 ? -19.359 -4.16 33.438 1 34.25 419 LEU A N 1
ATOM 3384 C CA . LEU A 1 419 ? -18.281 -3.301 32.969 1 34.25 419 LEU A CA 1
ATOM 3385 C C . LEU A 1 419 ? -18.578 -1.835 33.25 1 34.25 419 LEU A C 1
ATOM 3387 O O . LEU A 1 419 ? -19.156 -1.135 32.438 1 34.25 419 LEU A O 1
ATOM 3391 N N . GLN A 1 420 ? -19 -1.387 34.344 1 33.81 420 GLN A N 1
ATOM 3392 C CA . GLN A 1 420 ? -18.859 -0.089 35 1 33.81 420 GLN A CA 1
ATOM 3393 C C . GLN A 1 420 ? -17.531 0.565 34.625 1 33.81 420 GLN A C 1
ATOM 3395 O O . GLN A 1 420 ? -16.844 1.093 35.5 1 33.81 420 GLN A O 1
ATOM 3400 N N . VAL A 1 421 ? -16.766 0.036 33.719 1 34.97 421 VAL A N 1
ATOM 3401 C CA . VAL A 1 421 ? -15.5 0.681 33.406 1 34.97 421 VAL A CA 1
ATOM 3402 C C . VAL A 1 421 ? -15.703 2.188 33.281 1 34.97 421 VAL A C 1
ATOM 3404 O O . VAL A 1 421 ? -16.828 2.658 33.156 1 34.97 421 VAL A O 1
ATOM 3407 N N . LEU A 1 422 ? -14.438 3.035 32.781 1 38.75 422 LEU A N 1
ATOM 3408 C CA . LEU A 1 422 ? -14.242 4.48 32.781 1 38.75 422 LEU A CA 1
ATOM 3409 C C . LEU A 1 422 ? -15.344 5.188 32 1 38.75 422 LEU A C 1
ATOM 3411 O O . LEU A 1 422 ? -15.336 5.199 30.781 1 38.75 422 LEU A O 1
ATOM 3415 N N . SER A 1 423 ? -16.484 4.938 32.156 1 42.19 423 SER A N 1
ATOM 3416 C CA . SER A 1 423 ? -17.578 5.82 31.734 1 42.19 423 SER A CA 1
ATOM 3417 C C . SER A 1 423 ? -17.203 7.285 31.906 1 42.19 423 SER A C 1
ATOM 3419 O O . SER A 1 423 ? -16.969 7.738 33.031 1 42.19 423 SER A O 1
ATOM 3421 N N . LEU A 1 424 ? -16.344 7.844 31.234 1 48.34 424 LEU A N 1
ATOM 3422 C CA . LEU A 1 424 ? -16.547 9.281 31.391 1 48.34 424 LEU A CA 1
ATOM 3423 C C . LEU A 1 424 ? -18.016 9.594 31.609 1 48.34 424 LEU A C 1
ATOM 3425 O O . LEU A 1 424 ? -18.891 9 30.969 1 48.34 424 LEU A O 1
ATOM 3429 N N . SER A 1 425 ? -18.391 9.891 32.812 1 55.41 425 SER A N 1
ATOM 3430 C CA . SER A 1 425 ? -19.75 10.336 33.094 1 55.41 425 SER A CA 1
ATOM 3431 C C . SER A 1 425 ? -20.297 11.172 31.953 1 55.41 425 SER A C 1
ATOM 3433 O O . SER A 1 425 ? -19.547 11.742 31.172 1 55.41 425 SER A O 1
ATOM 3435 N N . GLY A 1 426 ? -21.453 10.789 31.438 1 61.25 426 GLY A N 1
ATOM 3436 C CA . GLY A 1 426 ? -22.172 11.664 30.531 1 61.25 426 GLY A CA 1
ATOM 3437 C C . GLY A 1 426 ? -21.781 13.125 30.672 1 61.25 426 GLY A C 1
ATOM 3438 O O . GLY A 1 426 ? -21.625 13.828 29.672 1 61.25 426 GLY A O 1
ATOM 3439 N N . VAL A 1 427 ? -21.359 13.367 31.906 1 68.62 427 VAL A N 1
ATOM 3440 C CA . VAL A 1 427 ? -21.016 14.75 32.219 1 68.62 427 VAL A CA 1
ATOM 3441 C C . VAL A 1 427 ? -19.609 15.047 31.688 1 68.62 427 VAL A C 1
ATOM 3443 O O . VAL A 1 427 ? -19.359 16.125 31.125 1 68.62 427 VAL A O 1
ATOM 3446 N N . GLN A 1 428 ? -18.766 14.086 31.812 1 74.94 428 GLN A N 1
ATOM 3447 C CA . GLN A 1 428 ? -17.406 14.297 31.359 1 74.94 428 GLN A CA 1
ATOM 3448 C C . GLN A 1 428 ? -17.328 14.414 29.828 1 74.94 428 GLN A C 1
ATOM 3450 O O . GLN A 1 428 ? -16.578 15.219 29.297 1 74.94 428 GLN A O 1
ATOM 3455 N N . TYR A 1 429 ? -18.141 13.648 29.281 1 76.25 429 TYR A N 1
ATOM 3456 C CA . TYR A 1 429 ? -18.188 13.711 27.828 1 76.25 429 TYR A CA 1
ATOM 3457 C C . TYR A 1 429 ? -18.766 15.039 27.344 1 76.25 429 TYR A C 1
ATOM 3459 O O . TYR A 1 429 ? -18.297 15.609 26.359 1 76.25 429 TYR A O 1
ATOM 3467 N N . GLU A 1 430 ? -19.703 15.516 28.047 1 77.5 430 GLU A N 1
ATOM 3468 C CA . GLU A 1 430 ? -20.281 16.812 27.719 1 77.5 430 GLU A CA 1
ATOM 3469 C C . GLU A 1 430 ? -19.25 17.922 27.891 1 77.5 430 GLU A C 1
ATOM 3471 O O . GLU A 1 430 ? -19.25 18.891 27.125 1 77.5 430 GLU A O 1
ATOM 3476 N N . ASN A 1 431 ? -18.469 17.719 28.828 1 83 431 ASN A N 1
ATOM 3477 C CA . ASN A 1 431 ? -17.422 18.703 29.047 1 83 431 ASN A CA 1
ATOM 3478 C C . ASN A 1 431 ? -16.391 18.688 27.922 1 83 431 ASN A C 1
ATOM 3480 O O . ASN A 1 431 ? -15.852 19.734 27.547 1 83 431 ASN A O 1
ATOM 3484 N N . ILE A 1 432 ? -16.141 17.531 27.469 1 85.38 432 ILE A N 1
ATOM 3485 C CA . ILE A 1 432 ? -15.188 17.391 26.375 1 85.38 432 ILE A CA 1
ATOM 3486 C C . ILE A 1 432 ? -15.734 18.078 25.125 1 85.38 432 ILE A C 1
ATOM 3488 O O . ILE A 1 432 ? -15 18.797 24.422 1 85.38 432 ILE A O 1
ATOM 3492 N N . ILE A 1 433 ? -16.969 17.938 24.922 1 82 433 ILE A N 1
ATOM 3493 C CA . ILE A 1 433 ? -17.594 18.516 23.734 1 82 433 ILE A CA 1
ATOM 3494 C C . ILE A 1 433 ? -17.625 20.047 23.875 1 82 433 ILE A C 1
ATOM 3496 O O . ILE A 1 433 ? -17.344 20.766 22.922 1 82 433 ILE A O 1
ATOM 3500 N N . ARG A 1 434 ? -17.891 20.453 25.016 1 83.5 434 ARG A N 1
ATOM 3501 C CA . ARG A 1 434 ? -17.953 21.891 25.266 1 83.5 434 ARG A CA 1
ATOM 3502 C C . ARG A 1 434 ? -16.578 22.531 25.125 1 83.5 434 ARG A C 1
ATOM 3504 O O . ARG A 1 434 ? -16.453 23.594 24.516 1 83.5 434 ARG A O 1
ATOM 3511 N N . GLU A 1 435 ? -15.648 21.891 25.672 1 89.19 435 GLU A N 1
ATOM 3512 C CA . GLU A 1 435 ? -14.297 22.438 25.594 1 89.19 435 GLU A CA 1
ATOM 3513 C C . GLU A 1 435 ? -13.789 22.453 24.172 1 89.19 435 GLU A C 1
ATOM 3515 O O . GLU A 1 435 ? -13.141 23.406 23.734 1 89.19 435 GLU A O 1
ATOM 3520 N N . THR A 1 436 ? -14 21.359 23.453 1 88.38 436 THR A N 1
ATOM 3521 C CA . THR A 1 436 ? -13.586 21.297 22.047 1 88.38 436 THR A CA 1
ATOM 3522 C C . THR A 1 436 ? -14.258 22.406 21.25 1 88.38 436 THR A C 1
ATOM 3524 O O . THR A 1 436 ? -13.609 23.078 20.438 1 88.38 436 THR A O 1
ATOM 3527 N N . SER A 1 437 ? -15.5 22.641 21.531 1 83.94 437 SER A N 1
ATOM 3528 C CA . SER A 1 437 ? -16.234 23.688 20.844 1 83.94 437 SER A CA 1
ATOM 3529 C C . SER A 1 437 ? -15.688 25.062 21.188 1 83.94 437 SER A C 1
ATOM 3531 O O . SER A 1 437 ? -15.617 25.953 20.328 1 83.94 437 SER A O 1
ATOM 3533 N N . SER A 1 438 ? -15.391 25.188 22.375 1 88.56 438 SER A N 1
ATOM 3534 C CA . SER A 1 438 ? -14.852 26.469 22.828 1 88.56 438 SER A CA 1
ATOM 3535 C C . SER A 1 438 ? -13.516 26.766 22.156 1 88.56 438 SER A C 1
ATOM 3537 O O . SER A 1 438 ? -13.234 27.922 21.797 1 88.56 438 SER A O 1
ATOM 3539 N N . ILE A 1 439 ? -12.688 25.797 22.016 1 91.31 439 ILE A N 1
ATOM 3540 C CA . ILE A 1 439 ? -11.391 25.969 21.375 1 91.31 439 ILE A CA 1
ATOM 3541 C C . ILE A 1 439 ? -11.57 26.344 19.906 1 91.31 439 ILE A C 1
ATOM 3543 O O . ILE A 1 439 ? -10.898 27.234 19.391 1 91.31 439 ILE A O 1
ATOM 3547 N N . LEU A 1 440 ? -12.461 25.719 19.297 1 84.94 440 LEU A N 1
ATOM 3548 C CA . LEU A 1 440 ? -12.703 25.969 17.891 1 84.94 440 LEU A CA 1
ATOM 3549 C C . LEU A 1 440 ? -13.281 27.359 17.672 1 84.94 440 LEU A C 1
ATOM 3551 O O . LEU A 1 440 ? -12.977 28.031 16.688 1 84.94 440 LEU A O 1
ATOM 3555 N N . GLN A 1 441 ? -14.094 27.734 18.594 1 83.38 441 GLN A N 1
ATOM 3556 C CA . GLN A 1 441 ? -14.641 29.094 18.531 1 83.38 441 GLN A CA 1
ATOM 3557 C C . GLN A 1 441 ? -13.547 30.141 18.703 1 83.38 441 GLN A C 1
ATOM 3559 O O . GLN A 1 441 ? -13.555 31.172 18.031 1 83.38 441 GLN A O 1
ATOM 3564 N N . ASP A 1 442 ? -12.711 29.828 19.547 1 89 442 ASP A N 1
ATOM 3565 C CA . ASP A 1 442 ? -11.578 30.719 19.781 1 89 442 ASP A CA 1
ATOM 3566 C C . ASP A 1 442 ? -10.719 30.844 18.516 1 89 442 ASP A C 1
ATOM 3568 O O . ASP A 1 442 ? -10.367 31.938 18.109 1 89 442 ASP A O 1
ATOM 3572 N N . LEU A 1 443 ? -10.43 29.75 17.906 1 89.19 443 LEU A N 1
ATOM 3573 C CA . LEU A 1 443 ? -9.617 29.75 16.703 1 89.19 443 LEU A CA 1
ATOM 3574 C C . LEU A 1 443 ? -10.344 30.438 15.547 1 89.19 443 LEU A C 1
ATOM 3576 O O . LEU A 1 443 ? -9.727 31.109 14.734 1 89.19 443 LEU A O 1
ATOM 3580 N N . ASN A 1 444 ? -11.586 30.25 15.523 1 84.12 444 ASN A N 1
ATOM 3581 C CA . ASN A 1 444 ? -12.383 30.875 14.477 1 84.12 444 ASN A CA 1
ATOM 3582 C C . ASN A 1 444 ? -12.398 32.406 14.625 1 84.12 444 ASN A C 1
ATOM 3584 O O . ASN A 1 444 ? -12.328 33.125 13.633 1 84.12 444 ASN A O 1
ATOM 3588 N N . HIS A 1 445 ? -12.547 32.844 15.82 1 84.25 445 HIS A N 1
ATOM 3589 C CA . HIS A 1 445 ? -12.555 34.25 16.094 1 84.25 445 HIS A CA 1
ATOM 3590 C C . HIS A 1 445 ? -11.242 34.906 15.688 1 84.25 445 HIS A C 1
ATOM 3592 O O . HIS A 1 445 ? -11.219 36.062 15.242 1 84.25 445 HIS A O 1
ATOM 3598 N N . LEU A 1 446 ? -10.203 34.156 15.852 1 88.5 446 LEU A N 1
ATOM 3599 C CA . LEU A 1 446 ? -8.883 34.688 15.523 1 88.5 446 LEU A CA 1
ATOM 3600 C C . LEU A 1 446 ? -8.555 34.438 14.047 1 88.5 446 LEU A C 1
ATOM 3602 O O . LEU A 1 446 ? -7.504 34.875 13.562 1 88.5 446 LEU A O 1
ATOM 3606 N N . GLY A 1 447 ? -9.445 33.812 13.32 1 85.38 447 GLY A N 1
ATOM 3607 C CA . GLY A 1 447 ? -9.227 33.5 11.914 1 85.38 447 GLY A CA 1
ATOM 3608 C C . GLY A 1 447 ? -8.125 32.469 11.688 1 85.38 447 GLY A C 1
ATOM 3609 O O . GLY A 1 447 ? -7.406 32.531 10.695 1 85.38 447 GLY A O 1
ATOM 3610 N N . LEU A 1 448 ? -7.938 31.562 12.648 1 90 448 LEU A N 1
ATOM 3611 C CA . LEU A 1 448 ? -6.824 30.609 12.594 1 90 448 LEU A CA 1
ATOM 3612 C C . LEU A 1 448 ? -7.316 29.219 12.227 1 90 448 LEU A C 1
ATOM 3614 O O . LEU A 1 448 ? -6.516 28.297 12.07 1 90 448 LEU A O 1
ATOM 3618 N N . VAL A 1 449 ? -8.57 29.031 11.938 1 86.75 449 VAL A N 1
ATOM 3619 C CA . VAL A 1 449 ? -9.156 27.719 11.688 1 86.75 449 VAL A CA 1
ATOM 3620 C C . VAL A 1 449 ? -8.641 27.156 10.367 1 86.75 449 VAL A C 1
ATOM 3622 O O . VAL A 1 449 ? -8.469 25.953 10.219 1 86.75 449 VAL A O 1
ATOM 3625 N N . GLN A 1 450 ? -8.344 27.969 9.477 1 86 450 GLN A N 1
ATOM 3626 C CA . GLN A 1 450 ? -7.918 27.547 8.148 1 86 450 GLN A CA 1
ATOM 3627 C C . GLN A 1 450 ? -6.531 26.906 8.195 1 86 450 GLN A C 1
ATOM 3629 O O . GLN A 1 450 ? -6.137 26.203 7.266 1 86 450 GLN A O 1
ATOM 3634 N N . TYR A 1 451 ? -5.828 27.125 9.281 1 88.62 451 TYR A N 1
ATOM 3635 C CA . TYR A 1 451 ? -4.457 26.641 9.375 1 88.62 451 TYR A CA 1
ATOM 3636 C C . TYR A 1 451 ? -4.406 25.312 10.125 1 88.62 451 TYR A C 1
ATOM 3638 O O . TYR A 1 451 ? -3.334 24.734 10.297 1 88.62 451 TYR A O 1
ATOM 3646 N N . LEU A 1 452 ? -5.559 24.859 10.508 1 87 452 LEU A N 1
ATOM 3647 C CA . LEU A 1 452 ? -5.613 23.562 11.18 1 87 452 LEU A CA 1
ATOM 3648 C C . LEU A 1 452 ? -5.461 22.422 10.18 1 87 452 LEU A C 1
ATOM 3650 O O . LEU A 1 452 ? -5.828 22.562 9.016 1 87 452 LEU A O 1
ATOM 3654 N N . PRO A 1 453 ? -4.863 21.328 10.641 1 82.69 453 PRO A N 1
ATOM 3655 C CA . PRO A 1 453 ? -4.695 20.172 9.75 1 82.69 453 PRO A CA 1
ATOM 3656 C C . PRO A 1 453 ? -6.027 19.594 9.289 1 82.69 453 PRO A C 1
ATOM 3658 O O . PRO A 1 453 ? -7.055 19.797 9.938 1 82.69 453 PRO A O 1
ATOM 3661 N N . THR A 1 454 ? -5.934 18.828 8.234 1 77.06 454 THR A N 1
ATOM 3662 C CA . THR A 1 454 ? -7.105 18.219 7.613 1 77.06 454 THR A CA 1
ATOM 3663 C C . THR A 1 454 ? -7.77 17.219 8.562 1 77.06 454 THR A C 1
ATOM 3665 O O . THR A 1 454 ? -8.977 16.984 8.477 1 77.06 454 THR A O 1
ATOM 3668 N N . THR A 1 455 ? -7.066 16.688 9.43 1 78.75 455 THR A N 1
ATOM 3669 C CA . THR A 1 455 ? -7.59 15.688 10.352 1 78.75 455 THR A CA 1
ATOM 3670 C C . THR A 1 455 ? -8.594 16.312 11.32 1 78.75 455 THR A C 1
ATOM 3672 O O . THR A 1 455 ? -9.367 15.602 11.961 1 78.75 455 THR A O 1
ATOM 3675 N N . THR A 1 456 ? -8.586 17.594 11.383 1 80.38 456 THR A N 1
ATOM 3676 C CA . THR A 1 456 ? -9.523 18.281 12.273 1 80.38 456 THR A CA 1
ATOM 3677 C C . THR A 1 456 ? -10.961 18.078 11.805 1 80.38 456 THR A C 1
ATOM 3679 O O . THR A 1 456 ? -11.891 18.062 12.617 1 80.38 456 THR A O 1
ATOM 3682 N N . VAL A 1 457 ? -11.133 17.875 10.523 1 78.06 457 VAL A N 1
ATOM 3683 C CA . VAL A 1 457 ? -12.477 17.672 9.977 1 78.06 457 VAL A CA 1
ATOM 3684 C C . VAL A 1 457 ? -13.117 16.453 10.617 1 78.06 457 VAL A C 1
ATOM 3686 O O . VAL A 1 457 ? -14.266 16.5 11.055 1 78.06 457 VAL A O 1
ATOM 3689 N N . ALA A 1 458 ? -12.367 15.477 10.711 1 73.31 458 ALA A N 1
ATOM 3690 C CA . ALA A 1 458 ? -12.891 14.227 11.258 1 73.31 458 ALA A CA 1
ATOM 3691 C C . ALA A 1 458 ? -13.148 14.352 12.758 1 73.31 458 ALA A C 1
ATOM 3693 O O . ALA A 1 458 ? -14.078 13.734 13.281 1 73.31 458 ALA A O 1
ATOM 3694 N N . LEU A 1 459 ? -12.469 15.164 13.383 1 77.88 459 LEU A N 1
ATOM 3695 C CA . LEU A 1 459 ? -12.609 15.328 14.82 1 77.88 459 LEU A CA 1
ATOM 3696 C C . LEU A 1 459 ? -13.859 16.141 15.164 1 77.88 459 LEU A C 1
ATOM 3698 O O . LEU A 1 459 ? -14.359 16.062 16.281 1 77.88 459 LEU A O 1
ATOM 3702 N N . LEU A 1 460 ? -14.352 16.828 14.164 1 81.06 460 LEU A N 1
ATOM 3703 C CA . LEU A 1 460 ? -15.523 17.672 14.383 1 81.06 460 LEU A CA 1
ATOM 3704 C C . LEU A 1 460 ? -16.812 16.859 14.297 1 81.06 460 LEU A C 1
ATOM 3706 O O . LEU A 1 460 ? -17.844 17.25 14.828 1 81.06 460 LEU A O 1
ATOM 3710 N N . VAL A 1 461 ? -16.672 15.758 13.703 1 76.69 461 VAL A N 1
ATOM 3711 C CA . VAL A 1 461 ? -17.859 14.977 13.391 1 76.69 461 VAL A CA 1
ATOM 3712 C C . VAL A 1 461 ? -18.531 14.516 14.688 1 76.69 461 VAL A C 1
ATOM 3714 O O . VAL A 1 461 ? -19.719 14.742 14.898 1 76.69 461 VAL A O 1
ATOM 3717 N N . PRO A 1 462 ? -17.812 13.898 15.586 1 73.06 462 PRO A N 1
ATOM 3718 C CA . PRO A 1 462 ? -18.469 13.477 16.828 1 73.06 462 PRO A CA 1
ATOM 3719 C C . PRO A 1 462 ? -18.953 14.656 17.656 1 73.06 462 PRO A C 1
ATOM 3721 O O . PRO A 1 462 ? -19.969 14.547 18.359 1 73.06 462 PRO A O 1
ATOM 3724 N N . VAL A 1 463 ? -18.328 15.703 17.594 1 80.81 463 VAL A N 1
ATOM 3725 C CA . VAL A 1 463 ? -18.719 16.891 18.344 1 80.81 463 VAL A CA 1
ATOM 3726 C C . VAL A 1 463 ? -20.047 17.438 17.797 1 80.81 463 VAL A C 1
ATOM 3728 O O . VAL A 1 463 ? -20.969 17.719 18.562 1 80.81 463 VAL A O 1
ATOM 3731 N N . LEU A 1 464 ? -20.125 17.516 16.5 1 80.12 464 LEU A N 1
ATOM 3732 C CA . LEU A 1 464 ? -21.344 18.016 15.859 1 80.12 464 LEU A CA 1
ATOM 3733 C C . LEU A 1 464 ? -22.5 17.047 16.047 1 80.12 464 LEU A C 1
ATOM 3735 O O . LEU A 1 464 ? -23.641 17.484 16.281 1 80.12 464 LEU A O 1
ATOM 3739 N N . ALA A 1 465 ? -22.172 15.836 16 1 73.31 465 ALA A N 1
ATOM 3740 C CA . ALA A 1 465 ? -23.203 14.828 16.188 1 73.31 465 ALA A CA 1
ATOM 3741 C C . ALA A 1 465 ? -23.797 14.906 17.594 1 73.31 465 ALA A C 1
ATOM 3743 O O . ALA A 1 465 ? -25.016 14.805 17.781 1 73.31 465 ALA A O 1
ATOM 3744 N N . ARG A 1 466 ? -22.969 15.102 18.5 1 75.81 466 ARG A N 1
ATOM 3745 C CA . ARG A 1 466 ? -23.422 15.195 19.875 1 75.81 466 ARG A CA 1
ATOM 3746 C C . ARG A 1 466 ? -24.234 16.469 20.109 1 75.81 466 ARG A C 1
ATOM 3748 O O . ARG A 1 466 ? -25.188 16.484 20.891 1 75.81 466 ARG A O 1
ATOM 3755 N N . GLN A 1 467 ? -23.812 17.469 19.484 1 76.69 467 GLN A N 1
ATOM 3756 C CA . GLN A 1 467 ? -24.562 18.719 19.594 1 76.69 467 GLN A CA 1
ATOM 3757 C C . GLN A 1 467 ? -25.969 18.578 19.016 1 76.69 467 GLN A C 1
ATOM 3759 O O . GLN A 1 467 ? -26.922 19.094 19.578 1 76.69 467 GLN A O 1
ATOM 3764 N N . VAL A 1 468 ? -26.031 17.859 17.969 1 73.06 468 VAL A N 1
ATOM 3765 C CA . VAL A 1 468 ? -27.328 17.641 17.344 1 73.06 468 VAL A CA 1
ATOM 3766 C C . VAL A 1 468 ? -28.219 16.828 18.266 1 73.06 468 VAL A C 1
ATOM 3768 O O . VAL A 1 468 ? -29.406 17.109 18.406 1 73.06 468 VAL A O 1
ATOM 3771 N N . LEU A 1 469 ? -27.625 15.898 18.953 1 68 469 LEU A N 1
ATOM 3772 C CA . LEU A 1 469 ? -28.391 15.047 19.859 1 68 469 LEU A CA 1
ATOM 3773 C C . LEU A 1 469 ? -28.875 15.844 21.062 1 68 469 LEU A C 1
ATOM 3775 O O . LEU A 1 469 ? -29.906 15.508 21.656 1 68 469 LEU A O 1
ATOM 3779 N N . ARG A 1 470 ? -28.266 16.859 21.359 1 71.69 470 ARG A N 1
ATOM 3780 C CA . ARG A 1 470 ? -28.594 17.672 22.531 1 71.69 470 ARG A CA 1
ATOM 3781 C C . ARG A 1 470 ? -29.656 18.719 22.172 1 71.69 470 ARG A C 1
ATOM 3783 O O . ARG A 1 470 ? -30.203 19.359 23.062 1 71.69 470 ARG A O 1
ATOM 3790 N N . PHE A 1 471 ? -29.859 18.766 20.875 1 66.38 471 PHE A N 1
ATOM 3791 C CA . PHE A 1 471 ? -30.922 19.688 20.484 1 66.38 471 PHE A CA 1
ATOM 3792 C C . PHE A 1 471 ? -32.25 19.312 21.156 1 66.38 471 PHE A C 1
ATOM 3794 O O . PHE A 1 471 ? -33.031 20.203 21.484 1 66.38 471 PHE A O 1
ATOM 3801 N N . LYS A 1 472 ? -32.375 18 21.344 1 58.69 472 LYS A N 1
ATOM 3802 C CA . LYS A 1 472 ? -33.625 17.5 21.875 1 58.69 472 LYS A CA 1
ATOM 3803 C C . LYS A 1 472 ? -33.75 17.797 23.375 1 58.69 472 LYS A C 1
ATOM 3805 O O . LYS A 1 472 ? -34.844 17.734 23.938 1 58.69 472 LYS A O 1
ATOM 3810 N N . ASP A 1 473 ? -32.625 17.875 23.922 1 55.56 473 ASP A N 1
ATOM 3811 C CA . ASP A 1 473 ? -32.719 18.047 25.375 1 55.56 473 ASP A CA 1
ATOM 3812 C C . ASP A 1 473 ? -33.312 19.406 25.734 1 55.56 473 ASP A C 1
ATOM 3814 O O . ASP A 1 473 ? -32.812 20.453 25.281 1 55.56 473 ASP A O 1
ATOM 3818 N N . SER A 1 474 ? -34.625 19.484 25.844 1 52.97 474 SER A N 1
ATOM 3819 C CA . SER A 1 474 ? -35.625 20.516 26.078 1 52.97 474 SER A CA 1
ATOM 3820 C C . SER A 1 474 ? -35.188 21.484 27.172 1 52.97 474 SER A C 1
ATOM 3822 O O . SER A 1 474 ? -35.906 22.453 27.469 1 52.97 474 SER A O 1
ATOM 3824 N N . THR A 1 475 ? -34.188 21.188 28.047 1 53.19 475 THR A N 1
ATOM 3825 C CA . THR A 1 475 ? -34.156 22.266 29.016 1 53.19 475 THR A CA 1
ATOM 3826 C C . THR A 1 475 ? -33.531 23.531 28.406 1 53.19 475 THR A C 1
ATOM 3828 O O . THR A 1 475 ? -32.531 23.453 27.719 1 53.19 475 THR A O 1
ATOM 3831 N N . GLY A 1 476 ? -34.344 24.406 27.953 1 55.06 476 GLY A N 1
ATOM 3832 C CA . GLY A 1 476 ? -34.25 25.672 27.234 1 55.06 476 GLY A CA 1
ATOM 3833 C C . GLY A 1 476 ? -32.844 26.141 27.047 1 55.06 476 GLY A C 1
ATOM 3834 O O . GLY A 1 476 ? -32.438 26.531 25.938 1 55.06 476 GLY A O 1
ATOM 3835 N N . CYS A 1 477 ? -31.906 26.109 28.062 1 61.69 477 CYS A N 1
ATOM 3836 C CA . CYS A 1 477 ? -30.578 26.703 28 1 61.69 477 CYS A CA 1
ATOM 3837 C C . CYS A 1 477 ? -29.594 25.75 27.344 1 61.69 477 CYS A C 1
ATOM 3839 O O . CYS A 1 477 ? -28.719 26.172 26.578 1 61.69 477 CYS A O 1
ATOM 3841 N N . VAL A 1 478 ? -29.859 24.453 27.5 1 70.88 478 VAL A N 1
ATOM 3842 C CA . VAL A 1 478 ? -28.922 23.453 26.984 1 70.88 478 VAL A CA 1
ATOM 3843 C C . VAL A 1 478 ? -29.094 23.312 25.469 1 70.88 478 VAL A C 1
ATOM 3845 O O . VAL A 1 478 ? -28.109 23.172 24.734 1 70.88 478 VAL A O 1
ATOM 3848 N N . GLY A 1 479 ? -30.219 23.5 25.047 1 68.56 479 GLY A N 1
ATOM 3849 C CA . GLY A 1 479 ? -30.516 23.406 23.625 1 68.56 479 GLY A CA 1
ATOM 3850 C C . GLY A 1 479 ? -29.922 24.531 22.812 1 68.56 479 GLY A C 1
ATOM 3851 O O . GLY A 1 479 ? -29.391 24.312 21.719 1 68.56 479 GLY A O 1
ATOM 3852 N N . ILE A 1 480 ? -30 25.734 23.453 1 72.31 480 ILE A N 1
ATOM 3853 C CA . ILE A 1 480 ? -29.469 26.906 22.766 1 72.31 480 ILE A CA 1
ATOM 3854 C C . ILE A 1 480 ? -27.953 26.828 22.672 1 72.31 480 ILE A C 1
ATOM 3856 O O . ILE A 1 480 ? -27.375 27.156 21.641 1 72.31 480 ILE A O 1
ATOM 3860 N N . GLU A 1 481 ? -27.406 26.406 23.734 1 74.75 481 GLU A N 1
ATOM 3861 C CA . GLU A 1 481 ? -25.953 26.266 23.734 1 74.75 481 GLU A CA 1
ATOM 3862 C C . GLU A 1 481 ? -25.484 25.219 22.719 1 74.75 481 GLU A C 1
ATOM 3864 O O . GLU A 1 481 ? -24.469 25.391 22.062 1 74.75 481 GLU A O 1
ATOM 3869 N N . ALA A 1 482 ? -26.234 24.141 22.688 1 74.69 482 ALA A N 1
ATOM 3870 C CA . ALA A 1 482 ? -25.906 23.078 21.734 1 74.69 482 ALA A CA 1
ATOM 3871 C C . ALA A 1 482 ? -26.047 23.578 20.297 1 74.69 482 ALA A C 1
ATOM 3873 O O . ALA A 1 482 ? -25.25 23.203 19.422 1 74.69 482 ALA A O 1
ATOM 3874 N N . PHE A 1 483 ? -26.938 24.406 20.125 1 73.12 483 PHE A N 1
ATOM 3875 C CA . PHE A 1 483 ? -27.156 24.938 18.781 1 73.12 483 PHE A CA 1
ATOM 3876 C C . PHE A 1 483 ? -26.047 25.891 18.391 1 73.12 483 PHE A C 1
ATOM 3878 O O . PHE A 1 483 ? -25.594 25.875 17.25 1 73.12 483 PHE A O 1
ATOM 3885 N N . GLU A 1 484 ? -25.719 26.703 19.312 1 75.81 484 GLU A N 1
ATOM 3886 C CA . GLU A 1 484 ? -24.625 27.609 19.031 1 75.81 484 GLU A CA 1
ATOM 3887 C C . GLU A 1 484 ? -23.328 26.844 18.734 1 75.81 484 GLU A C 1
ATOM 3889 O O . GLU A 1 484 ? -22.578 27.219 17.828 1 75.81 484 GLU A O 1
ATOM 3894 N N . GLY A 1 485 ? -23.172 25.875 19.516 1 78.56 485 GLY A N 1
ATOM 3895 C CA . GLY A 1 485 ? -22 25.047 19.25 1 78.56 485 GLY A CA 1
ATOM 3896 C C . GLY A 1 485 ? -22.047 24.359 17.906 1 78.56 485 GLY A C 1
ATOM 3897 O O . GLY A 1 485 ? -21.031 24.266 17.219 1 78.56 485 GLY A O 1
ATOM 3898 N N . PHE A 1 486 ? -23.172 23.938 17.562 1 80.06 486 PHE A N 1
ATOM 3899 C CA . PHE A 1 486 ? -23.359 23.297 16.266 1 80.06 486 PHE A CA 1
ATOM 3900 C C . PHE A 1 486 ? -23.141 24.281 15.133 1 80.06 486 PHE A C 1
ATOM 3902 O O . PHE A 1 486 ? -22.484 23.953 14.148 1 80.06 486 PHE A O 1
ATOM 3909 N N . TYR A 1 487 ? -23.609 25.422 15.352 1 78.25 487 TYR A N 1
ATOM 3910 C CA . TYR A 1 487 ? -23.469 26.453 14.328 1 78.25 487 TYR A CA 1
ATOM 3911 C C . TYR A 1 487 ? -22 26.812 14.117 1 78.25 487 TYR A C 1
ATOM 3913 O O . TYR A 1 487 ? -21.547 26.969 12.977 1 78.25 487 TYR A O 1
ATOM 3921 N N . GLN A 1 488 ? -21.344 26.906 15.18 1 80.44 488 GLN A N 1
ATOM 3922 C CA . GLN A 1 488 ? -19.922 27.234 15.086 1 80.44 488 GLN A CA 1
ATOM 3923 C C . GLN A 1 488 ? -19.156 26.094 14.422 1 80.44 488 GLN A C 1
ATOM 3925 O O . GLN A 1 488 ? -18.219 26.328 13.656 1 80.44 488 GLN A O 1
ATOM 3930 N N . GLY A 1 489 ? -19.531 24.891 14.789 1 84.19 489 GLY A N 1
ATOM 3931 C CA . GLY A 1 489 ? -18.906 23.75 14.141 1 84.19 489 GLY A CA 1
ATOM 3932 C C . GLY A 1 489 ? -19.156 23.703 12.648 1 84.19 489 GLY A C 1
ATOM 3933 O O . GLY A 1 489 ? -18.25 23.359 11.875 1 84.19 489 GLY A O 1
ATOM 3934 N N . MET A 1 490 ? -20.266 24.156 12.289 1 83.5 490 MET A N 1
ATOM 3935 C CA . MET A 1 490 ? -20.625 24.172 10.867 1 83.5 490 MET A CA 1
ATOM 3936 C C . MET A 1 490 ? -19.859 25.25 10.125 1 83.5 490 MET A C 1
ATOM 3938 O O . MET A 1 490 ? -19.484 25.078 8.961 1 83.5 490 MET A O 1
ATOM 3942 N N . ARG A 1 491 ? -19.641 26.281 10.805 1 82.19 491 ARG A N 1
ATOM 3943 C CA . ARG A 1 491 ? -18.859 27.359 10.203 1 82.19 491 ARG A CA 1
ATOM 3944 C C . ARG A 1 491 ? -17.422 26.938 9.977 1 82.19 491 ARG A C 1
ATOM 3946 O O . ARG A 1 491 ? -16.828 27.266 8.953 1 82.19 491 ARG A O 1
ATOM 3953 N N . VAL A 1 492 ? -16.969 26.266 10.961 1 84.69 492 VAL A N 1
ATOM 3954 C CA . VAL A 1 492 ? -15.609 25.75 10.844 1 84.69 492 VAL A CA 1
ATOM 3955 C C . VAL A 1 492 ? -15.523 24.781 9.664 1 84.69 492 VAL A C 1
ATOM 3957 O O . VAL A 1 492 ? -14.57 24.844 8.883 1 84.69 492 VAL A O 1
ATOM 3960 N N . LEU A 1 493 ? -16.547 23.953 9.531 1 83.81 493 LEU A N 1
ATOM 3961 C CA . LEU A 1 493 ? -16.578 23.016 8.414 1 83.81 493 LEU A CA 1
ATOM 3962 C C . LEU A 1 493 ? -16.672 23.75 7.086 1 83.81 493 LEU A C 1
ATOM 3964 O O . LEU A 1 493 ? -16.109 23.297 6.086 1 83.81 493 LEU A O 1
ATOM 3968 N N . GLY A 1 494 ? -17.375 24.844 7.059 1 82.69 494 GLY A N 1
ATOM 3969 C CA . GLY A 1 494 ? -17.453 25.656 5.859 1 82.69 494 GLY A CA 1
ATOM 3970 C C . GLY A 1 494 ? -16.125 26.219 5.426 1 82.69 494 GLY A C 1
ATOM 3971 O O . GLY A 1 494 ? -15.812 26.266 4.234 1 82.69 494 GLY A O 1
ATOM 3972 N N . THR A 1 495 ? -15.375 26.594 6.402 1 83.31 495 THR A N 1
ATOM 3973 C CA . THR A 1 495 ? -14.047 27.109 6.109 1 83.31 495 THR A CA 1
ATOM 3974 C C . THR A 1 495 ? -13.141 26 5.562 1 83.31 495 THR A C 1
ATOM 3976 O O . THR A 1 495 ? -12.383 26.219 4.621 1 83.31 495 THR A O 1
ATOM 3979 N N . PHE A 1 496 ? -13.312 24.828 6.145 1 83 496 PHE A N 1
ATOM 3980 C CA . PHE A 1 496 ? -12.539 23.688 5.676 1 83 496 PHE A CA 1
ATOM 3981 C C . PHE A 1 496 ? -12.984 23.266 4.281 1 83 496 PHE A C 1
ATOM 3983 O O . PHE A 1 496 ? -12.188 22.75 3.494 1 83 496 PHE A O 1
ATOM 3990 N N . GLY A 1 497 ? -14.242 23.453 3.947 1 81.31 497 GLY A N 1
ATOM 3991 C CA . GLY A 1 497 ? -14.812 23.047 2.674 1 81.31 497 GLY A CA 1
ATOM 3992 C C . GLY A 1 497 ? -14.211 23.781 1.489 1 81.31 497 GLY A C 1
ATOM 3993 O O . GLY A 1 497 ? -14.273 23.297 0.357 1 81.31 497 GLY A O 1
ATOM 3994 N N . GLU A 1 498 ? -13.539 24.891 1.817 1 79.19 498 GLU A N 1
ATOM 3995 C CA . GLU A 1 498 ? -12.883 25.641 0.752 1 79.19 498 GLU A CA 1
ATOM 3996 C C . GLU A 1 498 ? -11.586 24.969 0.314 1 79.19 498 GLU A C 1
ATOM 3998 O O . GLU A 1 498 ? -11.094 25.219 -0.786 1 79.19 498 GLU A O 1
ATOM 4003 N N . VAL A 1 499 ? -11.109 24.156 1.171 1 78.81 499 VAL A N 1
ATOM 4004 C CA . VAL A 1 499 ? -9.805 23.547 0.902 1 78.81 499 VAL A CA 1
ATOM 4005 C C . VAL A 1 499 ? -9.969 22.031 0.726 1 78.81 499 VAL A C 1
ATOM 4007 O O . VAL A 1 499 ? -9.344 21.438 -0.15 1 78.81 499 VAL A O 1
ATOM 4010 N N . TYR A 1 500 ? -10.891 21.484 1.553 1 76.12 500 TYR A N 1
ATOM 4011 C CA . TYR A 1 500 ? -10.961 20.031 1.599 1 76.12 500 TYR A CA 1
ATOM 4012 C C . TYR A 1 500 ? -12.32 19.531 1.128 1 76.12 500 TYR A C 1
ATOM 4014 O O . TYR A 1 500 ? -13.352 19.859 1.727 1 76.12 500 TYR A O 1
ATOM 4022 N N . PRO A 1 501 ? -12.305 18.656 0.151 1 72.25 501 PRO A N 1
ATOM 4023 C CA . PRO A 1 501 ? -13.578 18.094 -0.298 1 72.25 501 PRO A CA 1
ATOM 4024 C C . PRO A 1 501 ? -14.266 17.25 0.777 1 72.25 501 PRO A C 1
ATOM 4026 O O . PRO A 1 501 ? -15.5 17.172 0.815 1 72.25 501 PRO A O 1
ATOM 4029 N N . SER A 1 502 ? -13.578 16.672 1.621 1 72.44 502 SER A N 1
ATOM 4030 C CA . SER A 1 502 ? -14.148 15.859 2.688 1 72.44 502 SER A CA 1
ATOM 4031 C C . SER A 1 502 ? -15 16.703 3.629 1 72.44 502 SER A C 1
ATOM 4033 O O . SER A 1 502 ? -16.016 16.234 4.148 1 72.44 502 SER A O 1
ATOM 4035 N N . ALA A 1 503 ? -14.609 17.906 3.898 1 79.56 503 ALA A N 1
ATOM 4036 C CA . ALA A 1 503 ? -15.375 18.797 4.766 1 79.56 503 ALA A CA 1
ATOM 4037 C C . ALA A 1 503 ? -16.734 19.141 4.148 1 79.56 503 ALA A C 1
ATOM 4039 O O . ALA A 1 503 ? -17.719 19.281 4.863 1 79.56 503 ALA A O 1
ATOM 4040 N N . VAL A 1 504 ? -16.688 19.203 2.834 1 76.44 504 VAL A N 1
ATOM 4041 C CA . VAL A 1 504 ? -17.938 19.484 2.141 1 76.44 504 VAL A CA 1
ATOM 4042 C C . VAL A 1 504 ? -18.891 18.312 2.281 1 76.44 504 VAL A C 1
ATOM 4044 O O . VAL A 1 504 ? -20.094 18.5 2.486 1 76.44 504 VAL A O 1
ATOM 4047 N N . THR A 1 505 ? -18.359 17.203 2.195 1 71.94 505 THR A N 1
ATOM 4048 C CA . THR A 1 505 ? -19.172 16 2.334 1 71.94 505 THR A CA 1
ATOM 4049 C C . THR A 1 505 ? -19.766 15.906 3.736 1 71.94 505 THR A C 1
ATOM 4051 O O . THR A 1 505 ? -20.938 15.57 3.895 1 71.94 505 THR A O 1
ATOM 4054 N N . VAL A 1 506 ? -19.031 16.234 4.73 1 74 506 VAL A N 1
ATOM 4055 C CA . VAL A 1 506 ? -19.5 16.203 6.109 1 74 506 VAL A CA 1
ATOM 4056 C C . VAL A 1 506 ? -20.547 17.281 6.328 1 74 506 VAL A C 1
ATOM 4058 O O . VAL A 1 506 ? -21.547 17.062 7.012 1 74 506 VAL A O 1
ATOM 4061 N N . GLN A 1 507 ? -20.266 18.359 5.715 1 79.31 507 GLN A N 1
ATOM 4062 C CA . GLN A 1 507 ? -21.234 19.453 5.816 1 79.31 507 GLN A CA 1
ATOM 4063 C C . GLN A 1 507 ? -22.578 19.062 5.207 1 79.31 507 GLN A C 1
ATOM 4065 O O . GLN A 1 507 ? -23.625 19.312 5.801 1 79.31 507 GLN A O 1
ATOM 4070 N N . ARG A 1 508 ? -22.453 18.469 4.082 1 72.5 508 ARG A N 1
ATOM 4071 C CA . ARG A 1 508 ? -23.672 18.031 3.402 1 72.5 508 ARG A CA 1
ATOM 4072 C C . ARG A 1 508 ? -24.391 16.969 4.211 1 72.5 508 ARG A C 1
ATOM 4074 O O . ARG A 1 508 ? -25.625 16.922 4.23 1 72.5 508 ARG A O 1
ATOM 4081 N N . PHE A 1 509 ? -23.75 16.281 4.844 1 70.88 509 PHE A N 1
ATOM 4082 C CA . PHE A 1 509 ? -24.328 15.227 5.676 1 70.88 509 PHE A CA 1
ATOM 4083 C C . PHE A 1 509 ? -25.125 15.828 6.828 1 70.88 509 PHE A C 1
ATOM 4085 O O . PHE A 1 509 ? -26.266 15.43 7.07 1 70.88 509 PHE A O 1
ATOM 4092 N N . PHE A 1 510 ? -24.547 16.75 7.484 1 76.69 510 PHE A N 1
ATOM 4093 C CA . PHE A 1 510 ? -25.219 17.328 8.648 1 76.69 510 PHE A CA 1
ATOM 4094 C C . PHE A 1 510 ? -26.375 18.234 8.211 1 76.69 510 PHE A C 1
ATOM 4096 O O . PHE A 1 510 ? -27.391 18.312 8.898 1 76.69 510 PHE A O 1
ATOM 4103 N N . GLU A 1 511 ? -26.156 18.75 7.059 1 72.56 511 GLU A N 1
ATOM 4104 C CA . GLU A 1 511 ? -27.266 19.531 6.508 1 72.56 511 GLU A CA 1
ATOM 4105 C C . GLU A 1 511 ? -28.453 18.625 6.148 1 72.56 511 GLU A C 1
ATOM 4107 O O . GLU A 1 511 ? -29.609 18.984 6.391 1 72.56 511 GLU A O 1
ATOM 4112 N N . GLY A 1 512 ? -28.078 17.562 5.566 1 68.25 512 GLY A N 1
ATOM 4113 C CA . GLY A 1 512 ? -29.125 16.578 5.262 1 68.25 512 GLY A CA 1
ATOM 4114 C C . GLY A 1 512 ? -29.797 16.016 6.5 1 68.25 512 GLY A C 1
ATOM 4115 O O . GLY A 1 512 ? -31.016 15.852 6.531 1 68.25 512 GLY A O 1
ATOM 4116 N N . ALA A 1 513 ? -29.047 15.781 7.496 1 63.59 513 ALA A N 1
ATOM 4117 C CA . ALA A 1 513 ? -29.562 15.242 8.75 1 63.59 513 ALA A CA 1
ATOM 4118 C C . ALA A 1 513 ? -30.484 16.25 9.438 1 63.59 513 ALA A C 1
ATOM 4120 O O . ALA A 1 513 ? -31.516 15.867 10.016 1 63.59 513 ALA A O 1
ATOM 4121 N N . LEU A 1 514 ? -30.156 17.547 9.375 1 65.69 514 LEU A N 1
ATOM 4122 C CA . LEU A 1 514 ? -30.969 18.594 9.984 1 65.69 514 LEU A CA 1
ATOM 4123 C C . LEU A 1 514 ? -32.281 18.781 9.219 1 65.69 514 LEU A C 1
ATOM 4125 O O . LEU A 1 514 ? -33.312 19.047 9.82 1 65.69 514 LEU A O 1
ATOM 4129 N N . ARG A 1 515 ? -32.156 18.531 7.926 1 64.31 515 ARG A N 1
ATOM 4130 C CA . ARG A 1 515 ? -33.344 18.641 7.105 1 64.31 515 ARG A CA 1
ATOM 4131 C C . ARG A 1 515 ? -34.344 17.516 7.395 1 64.31 515 ARG A C 1
ATOM 4133 O O . ARG A 1 515 ? -35.531 17.734 7.469 1 64.31 515 ARG A O 1
ATOM 4140 N N . SER A 1 516 ? -33.812 16.359 7.477 1 57.31 516 SER A N 1
ATOM 4141 C CA . SER A 1 516 ? -34.656 15.211 7.773 1 57.31 516 SER A CA 1
ATOM 4142 C C . SER A 1 516 ? -35.25 15.312 9.172 1 57.31 516 SER A C 1
ATOM 4144 O O . SER A 1 516 ? -36.375 14.867 9.398 1 57.31 516 SER A O 1
ATOM 4146 N N . ALA A 1 517 ? -34.5 15.773 10.109 1 54.69 517 ALA A N 1
ATOM 4147 C CA . ALA A 1 517 ? -35 15.953 11.469 1 54.69 517 ALA A CA 1
ATOM 4148 C C . ALA A 1 517 ? -36.125 16.984 11.508 1 54.69 517 ALA A C 1
ATOM 4150 O O . ALA A 1 517 ? -37.031 16.875 12.312 1 54.69 517 ALA A O 1
ATOM 4151 N N . LYS A 1 518 ? -36.031 17.953 10.703 1 53.91 518 LYS A N 1
ATOM 4152 C CA . LYS A 1 518 ? -37.094 18.953 10.617 1 53.91 518 LYS A CA 1
ATOM 4153 C C . LYS A 1 518 ? -38.375 18.344 10.055 1 53.91 518 LYS A C 1
ATOM 4155 O O . LYS A 1 518 ? -39.469 18.734 10.453 1 53.91 518 LYS A O 1
ATOM 4160 N N . GLN A 1 519 ? -38.219 17.516 8.984 1 47.12 519 GLN A N 1
ATOM 4161 C CA . GLN A 1 519 ? -39.406 16.938 8.359 1 47.12 519 GLN A CA 1
ATOM 4162 C C . GLN A 1 519 ? -40.031 15.859 9.234 1 47.12 519 GLN A C 1
ATOM 4164 O O . GLN A 1 519 ? -41.219 15.594 9.141 1 47.12 519 GLN A O 1
ATOM 4169 N N . GLY A 1 520 ? -39.281 15.195 9.953 1 40.44 520 GLY A N 1
ATOM 4170 C CA . GLY A 1 520 ? -39.906 14.164 10.766 1 40.44 520 GLY A CA 1
ATOM 4171 C C . GLY A 1 520 ? -40.5 14.703 12.062 1 40.44 520 GLY A C 1
ATOM 4172 O O . GLY A 1 520 ? -40.031 15.727 12.578 1 40.44 520 GLY A O 1
ATOM 4173 N N . PRO A 1 521 ? -41.906 14.43 12.469 1 36.69 521 PRO A N 1
ATOM 4174 C CA . PRO A 1 521 ? -42.656 14.945 13.602 1 36.69 521 PRO A CA 1
ATOM 4175 C C . PRO A 1 521 ? -41.812 15.086 14.867 1 36.69 521 PRO A C 1
ATOM 4177 O O . PRO A 1 521 ? -42.094 15.961 15.688 1 36.69 521 PRO A O 1
ATOM 4180 N N . ASN A 1 522 ? -41.188 14.039 15.258 1 34.16 522 ASN A N 1
ATOM 4181 C CA . ASN A 1 522 ? -40.844 13.883 16.672 1 34.16 522 ASN A CA 1
ATOM 4182 C C . ASN A 1 522 ? -39.594 14.664 17.031 1 34.16 522 ASN A C 1
ATOM 4184 O O . ASN A 1 522 ? -39.031 14.484 18.125 1 34.16 522 ASN A O 1
ATOM 4188 N N . ILE A 1 523 ? -38.781 15.031 16.141 1 37.03 523 ILE A N 1
ATOM 4189 C CA . ILE A 1 523 ? -37.719 15.828 16.75 1 37.03 523 ILE A CA 1
ATOM 4190 C C . ILE A 1 523 ? -38.219 17.266 16.938 1 37.03 523 ILE A C 1
ATOM 4192 O O . ILE A 1 523 ? -38.438 17.984 15.969 1 37.03 523 ILE A O 1
ATOM 4196 N N . SER A 1 524 ? -39 17.594 17.875 1 33.94 524 SER A N 1
ATOM 4197 C CA . SER A 1 524 ? -39.375 18.938 18.312 1 33.94 524 SER A CA 1
ATOM 4198 C C . SER A 1 524 ? -38.188 19.891 18.281 1 33.94 524 SER A C 1
ATOM 4200 O O . SER A 1 524 ? -37.344 19.828 19.172 1 33.94 524 SER A O 1
ATOM 4202 N N . MET A 1 525 ? -37.719 20.188 17.188 1 38.06 525 MET A N 1
ATOM 4203 C CA . MET A 1 525 ? -36.719 21.234 17.172 1 38.06 525 MET A CA 1
ATOM 4204 C C . MET A 1 525 ? -37.219 22.5 17.875 1 38.06 525 MET A C 1
ATOM 4206 O O . MET A 1 525 ? -38.375 22.891 17.688 1 38.06 525 MET A O 1
ATOM 4210 N N . PRO A 1 526 ? -36.656 22.984 18.891 1 33.75 526 PRO A N 1
ATOM 4211 C CA . PRO A 1 526 ? -37.156 24.219 19.516 1 33.75 526 PRO A CA 1
ATOM 4212 C C . PRO A 1 526 ? -37.469 25.312 18.5 1 33.75 526 PRO A C 1
ATOM 4214 O O . PRO A 1 526 ? -36.875 25.359 17.422 1 33.75 526 PRO A O 1
ATOM 4217 N N . SER A 1 527 ? -38.625 26.062 18.609 1 36.59 527 SER A N 1
ATOM 4218 C CA . SER A 1 527 ? -39.156 27.125 17.781 1 36.59 527 SER A CA 1
ATOM 4219 C C . SER A 1 527 ? -38.062 28.078 17.328 1 36.59 527 SER A C 1
ATOM 4221 O O . SER A 1 527 ? -38.062 28.562 16.188 1 36.59 527 SER A O 1
ATOM 4223 N N . ALA A 1 528 ? -37.156 28.359 18.234 1 32.03 528 ALA A N 1
ATOM 4224 C CA . ALA A 1 528 ? -36.125 29.328 17.953 1 32.03 528 ALA A CA 1
ATOM 4225 C C . ALA A 1 528 ? -35.188 28.828 16.828 1 32.03 528 ALA A C 1
ATOM 4227 O O . ALA A 1 528 ? -34.719 29.625 16.016 1 32.03 528 ALA A O 1
ATOM 4228 N N . ILE A 1 529 ? -35.062 27.625 16.766 1 35.75 529 ILE A N 1
ATOM 4229 C CA . ILE A 1 529 ? -34.219 27.047 15.734 1 35.75 529 ILE A CA 1
ATOM 4230 C C . ILE A 1 529 ? -34.969 27 14.406 1 35.75 529 ILE A C 1
ATOM 4232 O O . ILE A 1 529 ? -34.375 27.266 13.352 1 35.75 529 ILE A O 1
ATOM 4236 N N . ARG A 1 530 ? -36.312 26.969 14.461 1 36.47 530 ARG A N 1
ATOM 4237 C CA . ARG A 1 530 ? -37.156 27.031 13.281 1 36.47 530 ARG A CA 1
ATOM 4238 C C . ARG A 1 530 ? -37.031 28.375 12.586 1 36.47 530 ARG A C 1
ATOM 4240 O O . ARG A 1 530 ? -36.969 28.438 11.359 1 36.47 530 ARG A O 1
ATOM 4247 N N . ASN A 1 531 ? -37.156 29.422 13.328 1 34.31 531 ASN A N 1
ATOM 4248 C CA . ASN A 1 531 ? -37.062 30.766 12.758 1 34.31 531 ASN A CA 1
ATOM 4249 C C . ASN A 1 531 ? -35.719 31.016 12.094 1 34.31 531 ASN A C 1
ATOM 4251 O O . ASN A 1 531 ? -35.656 31.703 11.078 1 34.31 531 ASN A O 1
ATOM 4255 N N . LEU A 1 532 ? -34.719 30.531 12.656 1 30.75 532 LEU A N 1
ATOM 4256 C CA . LEU A 1 532 ? -33.406 30.734 12.062 1 30.75 532 LEU A CA 1
ATOM 4257 C C . LEU A 1 532 ? -33.281 30 10.727 1 30.75 532 LEU A C 1
ATOM 4259 O O . LEU A 1 532 ? -32.688 30.516 9.789 1 30.75 532 LEU A O 1
ATOM 4263 N N . LEU A 1 533 ? -33.969 28.938 10.586 1 33.03 533 LEU A N 1
ATOM 4264 C CA . LEU A 1 533 ? -33.938 28.188 9.336 1 33.03 533 LEU A CA 1
ATOM 4265 C C . LEU A 1 533 ? -34.906 28.797 8.32 1 33.03 533 LEU A C 1
ATOM 4267 O O . LEU A 1 533 ? -34.656 28.75 7.113 1 33.03 533 LEU A O 1
ATOM 4271 N N . THR A 1 534 ? -36.094 29.359 8.602 1 32.25 534 THR A N 1
ATOM 4272 C CA . THR A 1 534 ? -37.062 29.953 7.688 1 32.25 534 THR A CA 1
ATOM 4273 C C . THR A 1 534 ? -36.531 31.281 7.152 1 32.25 534 THR A C 1
ATOM 4275 O O . THR A 1 534 ? -36.844 31.672 6.023 1 32.25 534 THR A O 1
ATOM 4278 N N . GLU A 1 535 ? -36.094 32.219 7.922 1 30.61 535 GLU A N 1
ATOM 4279 C CA . GLU A 1 535 ? -35.688 33.5 7.359 1 30.61 535 GLU A CA 1
ATOM 4280 C C . GLU A 1 535 ? -34.625 33.312 6.289 1 30.61 535 GLU A C 1
ATOM 4282 O O . GLU A 1 535 ? -34.531 34.062 5.328 1 30.61 535 GLU A O 1
ATOM 4287 N N . GLU A 1 536 ? -33.781 32.344 6.363 1 30.58 536 GLU A N 1
ATOM 4288 C CA . GLU A 1 536 ? -32.781 32.188 5.309 1 30.58 536 GLU A CA 1
ATOM 4289 C C . GLU A 1 536 ? -33.375 31.469 4.094 1 30.58 536 GLU A C 1
ATOM 4291 O O . GLU A 1 536 ? -32.656 31.266 3.1 1 30.58 536 GLU A O 1
ATOM 4296 N N . GLU A 1 537 ? -34.562 31 3.914 1 29.98 537 GLU A N 1
ATOM 4297 C CA . GLU A 1 537 ? -35.188 30.625 2.654 1 29.98 537 GLU A CA 1
ATOM 4298 C C . GLU A 1 537 ? -35.219 31.797 1.679 1 29.98 537 GLU A C 1
ATOM 4300 O O . GLU A 1 537 ? -35.281 31.609 0.464 1 29.98 537 GLU A O 1
ATO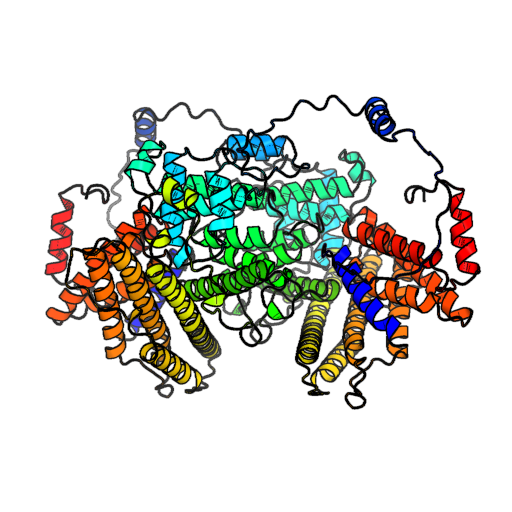M 4305 N N . GLN A 1 538 ? -35.75 32.969 1.942 1 28 538 GLN A N 1
ATOM 4306 C CA . GLN A 1 538 ? -35.906 34.094 1 1 28 538 GLN A CA 1
ATOM 4307 C C . GLN A 1 538 ? -34.531 34.5 0.427 1 28 538 GLN A C 1
ATOM 4309 O O . GLN A 1 538 ? -34.469 35.156 -0.608 1 28 538 GLN A O 1
ATOM 4314 N N . THR A 1 539 ? -33.594 34.906 1.2 1 26.86 539 THR A N 1
ATOM 4315 C CA . THR A 1 539 ? -32.344 35.25 0.519 1 26.86 539 THR A CA 1
ATOM 4316 C C . THR A 1 539 ? -31.688 34.031 -0.053 1 26.86 539 THR A C 1
ATOM 4318 O O . THR A 1 539 ? -31.656 32.969 0.595 1 26.86 539 THR A O 1
ATOM 4321 N N . ASN A 1 540 ? -31.891 33.781 -1.494 1 26.36 540 ASN A N 1
ATOM 4322 C CA . ASN A 1 540 ? -31.188 32.875 -2.381 1 26.36 540 ASN A CA 1
ATOM 4323 C C . ASN A 1 540 ? -29.797 32.531 -1.861 1 26.36 540 ASN A C 1
ATOM 4325 O O . ASN A 1 540 ? -28.812 33.156 -2.275 1 26.36 540 ASN A O 1
ATOM 4329 N N . TRP A 1 541 ? -29.672 32.531 -0.731 1 22.39 541 TRP A N 1
ATOM 4330 C CA . TRP A 1 541 ? -28.297 32.344 -0.283 1 22.39 541 TRP A CA 1
ATOM 4331 C C . TRP A 1 541 ? -27.734 31 -0.732 1 22.39 541 TRP A C 1
ATOM 4333 O O . TRP A 1 541 ? -28.297 29.953 -0.419 1 22.39 541 TRP A O 1
ATOM 4343 N N . ARG A 1 542 ? -27.391 30.953 -1.977 1 26.72 542 ARG A N 1
ATOM 4344 C CA . ARG A 1 542 ? -26.359 30 -2.387 1 26.72 542 ARG A CA 1
ATOM 4345 C C . ARG A 1 542 ? -25.188 30.016 -1.416 1 26.72 542 ARG A C 1
ATOM 4347 O O . ARG A 1 542 ? -24.734 31.078 -0.985 1 26.72 542 ARG A O 1
ATOM 4354 N N . PHE A 1 543 ? -25.047 28.875 -0.659 1 25.05 543 PHE A N 1
ATOM 4355 C CA . PHE A 1 543 ? -24 28.812 0.349 1 25.05 543 PHE A CA 1
ATOM 4356 C C . PHE A 1 543 ? -22.75 29.531 -0.128 1 25.05 543 PHE A C 1
ATOM 4358 O O . PHE A 1 543 ? -21.766 29.625 0.607 1 25.05 543 PHE A O 1
ATOM 4365 N N . GLY A 1 544 ? -22.516 29.781 -1.359 1 23.47 544 GLY A N 1
ATOM 4366 C CA . GLY A 1 544 ? -21.562 30.688 -1.974 1 23.47 544 GLY A CA 1
ATOM 4367 C C . GLY A 1 544 ? -21.719 32.125 -1.502 1 23.47 544 GLY A C 1
ATOM 4368 O O . GLY A 1 544 ? -20.828 32.938 -1.698 1 23.47 544 GLY A O 1
ATOM 4369 N N . ASP A 1 545 ? -22.938 32.625 -1.391 1 24.5 545 ASP A N 1
ATOM 4370 C CA . ASP A 1 545 ? -23.141 34.062 -1.313 1 24.5 545 ASP A CA 1
ATOM 4371 C C . ASP A 1 545 ? -22.797 34.594 0.077 1 24.5 545 ASP A C 1
ATOM 4373 O O . ASP A 1 545 ? -23.016 35.781 0.369 1 24.5 545 ASP A O 1
ATOM 4377 N N . ILE A 1 546 ? -22.641 33.844 1.128 1 20.22 546 ILE A N 1
ATOM 4378 C CA . ILE A 1 546 ? -21.906 34.594 2.148 1 20.22 546 ILE A CA 1
ATOM 4379 C C . ILE A 1 546 ? -20.438 34.688 1.746 1 20.22 546 ILE A C 1
ATOM 4381 O O . ILE A 1 546 ? -19.812 33.688 1.399 1 20.22 546 ILE A O 1
ATOM 4385 N N . MET B 1 1 ? -34.812 5.238 25.5 1 17.36 1 MET B N 1
ATOM 4386 C CA . MET B 1 1 ? -33.469 5.691 25.844 1 17.36 1 MET B CA 1
ATOM 4387 C C . MET B 1 1 ? -32.438 5.008 24.953 1 17.36 1 MET B C 1
ATOM 4389 O O . MET B 1 1 ? -31.297 5.457 24.875 1 17.36 1 MET B O 1
ATOM 4393 N N . TYR B 1 2 ? -32.75 3.748 24.453 1 21.77 2 TYR B N 1
ATOM 4394 C CA . TYR B 1 2 ? -32.062 2.715 23.672 1 21.77 2 TYR B CA 1
ATOM 4395 C C . TYR B 1 2 ? -31.875 3.164 22.234 1 21.77 2 TYR B C 1
ATOM 4397 O O . TYR B 1 2 ? -30.922 2.73 21.562 1 21.77 2 TYR B O 1
ATOM 4405 N N . GLU B 1 3 ? -32.75 3.887 21.75 1 25.08 3 GLU B N 1
ATOM 4406 C CA . GLU B 1 3 ? -32.969 4.227 20.344 1 25.08 3 GLU B CA 1
ATOM 4407 C C . GLU B 1 3 ? -31.922 5.242 19.859 1 25.08 3 GLU B C 1
ATOM 4409 O O . GLU B 1 3 ? -31.594 5.285 18.672 1 25.08 3 GLU B O 1
ATOM 4414 N N . VAL B 1 4 ? -31.469 6.023 20.781 1 28.62 4 VAL B N 1
ATOM 4415 C CA . VAL B 1 4 ? -30.625 7.148 20.438 1 28.62 4 VAL B CA 1
ATOM 4416 C C . VAL B 1 4 ? -29.203 6.648 20.125 1 28.62 4 VAL B C 1
ATOM 4418 O O . VAL B 1 4 ? -28.562 7.148 19.188 1 28.62 4 VAL B O 1
ATOM 4421 N N . SER B 1 5 ? -28.812 5.562 20.812 1 30.64 5 SER B N 1
ATOM 4422 C CA . SER B 1 5 ? -27.438 5.07 20.766 1 30.64 5 SER B CA 1
ATOM 4423 C C . SER B 1 5 ? -27.109 4.461 19.406 1 30.64 5 SER B C 1
ATOM 4425 O O . SER B 1 5 ? -26.031 4.715 18.844 1 30.64 5 SER B O 1
ATOM 4427 N N . LEU B 1 6 ? -28.016 3.645 18.922 1 28.34 6 LEU B N 1
ATOM 4428 C CA . LEU B 1 6 ? -27.891 3.002 17.609 1 28.34 6 LEU B CA 1
ATOM 4429 C C . LEU B 1 6 ? -27.781 4.043 16.5 1 28.34 6 LEU B C 1
ATOM 4431 O O . LEU B 1 6 ? -27 3.881 15.57 1 28.34 6 LEU B O 1
ATOM 4435 N N . TYR B 1 7 ? -28.516 5.098 16.812 1 26.64 7 TYR B N 1
ATOM 4436 C CA . TYR B 1 7 ? -28.516 6.113 15.758 1 26.64 7 TYR B CA 1
ATOM 4437 C C . TYR B 1 7 ? -27.172 6.801 15.656 1 26.64 7 TYR B C 1
ATOM 4439 O O . TYR B 1 7 ? -26.703 7.117 14.555 1 26.64 7 TYR B O 1
ATOM 4447 N N . GLU B 1 8 ? -26.562 6.969 16.844 1 35.38 8 GLU B N 1
ATOM 4448 C CA . GLU B 1 8 ? -25.234 7.59 16.812 1 35.38 8 GLU B CA 1
ATOM 4449 C C . GLU B 1 8 ? -24.234 6.723 16.062 1 35.38 8 GLU B C 1
ATOM 4451 O O . GLU B 1 8 ? -23.438 7.227 15.273 1 35.38 8 GLU B O 1
ATOM 4456 N N . GLU B 1 9 ? -24.359 5.48 16.375 1 37.25 9 GLU B N 1
ATOM 4457 C CA . GLU B 1 9 ? -23.469 4.551 15.695 1 37.25 9 GLU B CA 1
ATOM 4458 C C . GLU B 1 9 ? -23.734 4.531 14.195 1 37.25 9 GLU B C 1
ATOM 4460 O O . GLU B 1 9 ? -22.812 4.488 13.391 1 37.25 9 GLU B O 1
ATOM 4465 N N . ILE B 1 10 ? -25.047 4.551 13.93 1 33.41 10 ILE B N 1
ATOM 4466 C CA . ILE B 1 10 ? -25.422 4.523 12.523 1 33.41 10 ILE B CA 1
ATOM 4467 C C . ILE B 1 10 ? -24.969 5.812 11.844 1 33.41 10 ILE B C 1
ATOM 4469 O O . ILE B 1 10 ? -24.422 5.773 10.734 1 33.41 10 ILE B O 1
ATOM 4473 N N . MET B 1 11 ? -25.219 6.844 12.641 1 34.97 11 MET B N 1
ATOM 4474 C CA . MET B 1 11 ? -24.844 8.109 12.023 1 34.97 11 MET B CA 1
ATOM 4475 C C . MET B 1 11 ? -23.328 8.188 11.836 1 34.97 11 MET B C 1
ATOM 4477 O O . MET B 1 11 ? -22.859 8.641 10.789 1 34.97 11 MET B O 1
ATOM 4481 N N . LEU B 1 12 ? -22.75 7.754 12.898 1 38.72 12 LEU B N 1
ATOM 4482 C CA . LEU B 1 12 ? -21.297 7.793 12.781 1 38.72 12 LEU B CA 1
ATOM 4483 C C . LEU B 1 12 ? -20.812 6.832 11.695 1 38.72 12 LEU B C 1
ATOM 4485 O O . LEU B 1 12 ? -19.922 7.172 10.914 1 38.72 12 LEU B O 1
ATOM 4489 N N . ARG B 1 13 ? -21.453 5.715 11.828 1 39.78 13 ARG B N 1
ATOM 4490 C CA . ARG B 1 13 ? -21.109 4.77 10.773 1 39.78 13 ARG B CA 1
ATOM 4491 C C . ARG B 1 13 ? -21.547 5.289 9.406 1 39.78 13 ARG B C 1
ATOM 4493 O O . ARG B 1 13 ? -20.812 5.148 8.422 1 39.78 13 ARG B O 1
ATOM 4500 N N . ALA B 1 14 ? -22.828 5.738 9.422 1 35.22 14 ALA B N 1
ATOM 4501 C CA . ALA B 1 14 ? -23.312 6.293 8.164 1 35.22 14 ALA B CA 1
ATOM 4502 C C . ALA B 1 14 ? -22.453 7.465 7.707 1 35.22 14 ALA B C 1
ATOM 4504 O O . ALA B 1 14 ? -22.156 7.598 6.52 1 35.22 14 ALA B O 1
ATOM 4505 N N . CYS B 1 15 ? -22.344 8.312 8.68 1 34.84 15 CYS B N 1
ATOM 4506 C CA . CYS B 1 15 ? -21.453 9.422 8.344 1 34.84 15 CYS B CA 1
ATOM 4507 C C . CYS B 1 15 ? -20.078 8.914 7.961 1 34.84 15 CYS B C 1
ATOM 4509 O O . CYS B 1 15 ? -19.469 9.422 7.02 1 34.84 15 CYS B O 1
ATOM 4511 N N . TYR B 1 16 ? -19.719 8.023 8.852 1 32.34 16 TYR B N 1
ATOM 4512 C CA . TYR B 1 16 ? -18.453 7.402 8.484 1 32.34 16 TYR B CA 1
ATOM 4513 C C . TYR B 1 16 ? -18.562 6.66 7.16 1 32.34 16 TYR B C 1
ATOM 4515 O O . TYR B 1 16 ? -17.688 6.773 6.297 1 32.34 16 TYR B O 1
ATOM 4523 N N . ASP B 1 17 ? -19.641 5.848 7.098 1 36.03 17 ASP B N 1
ATOM 4524 C CA . ASP B 1 17 ? -19.891 5.125 5.855 1 36.03 17 ASP B CA 1
ATOM 4525 C C . ASP B 1 17 ? -20.109 6.09 4.695 1 36.03 17 ASP B C 1
ATOM 4527 O O . ASP B 1 17 ? -19.656 5.832 3.572 1 36.03 17 ASP B O 1
ATOM 4531 N N . SER B 1 18 ? -21 7.078 4.941 1 31.92 18 SER B N 1
ATOM 4532 C CA . SER B 1 18 ? -21.188 8.102 3.918 1 31.92 18 SER B CA 1
ATOM 4533 C C . SER B 1 18 ? -19.891 8.875 3.682 1 31.92 18 SER B C 1
ATOM 4535 O O . SER B 1 18 ? -19.578 9.25 2.549 1 31.92 18 SER B O 1
ATOM 4537 N N . ALA B 1 19 ? -19.359 9.367 4.789 1 29.94 19 ALA B N 1
ATOM 4538 C CA . ALA B 1 19 ? -18.047 9.953 4.555 1 29.94 19 ALA B CA 1
ATOM 4539 C C . ALA B 1 19 ? -17.078 8.914 3.996 1 29.94 19 ALA B C 1
ATOM 4541 O O . ALA B 1 19 ? -16.203 9.242 3.203 1 29.94 19 ALA B O 1
ATOM 4542 N N . VAL B 1 20 ? -17.109 7.703 4.594 1 29.84 20 VAL B N 1
ATOM 4543 C CA . VAL B 1 20 ? -16.344 6.574 4.051 1 29.84 20 VAL B CA 1
ATOM 4544 C C . VAL B 1 20 ? -17.266 5.715 3.178 1 29.84 20 VAL B C 1
ATOM 4546 O O . VAL B 1 20 ? -18.344 5.328 3.602 1 29.84 20 VAL B O 1
ATOM 4549 N N . GLY B 1 21 ? -17.766 6.219 1.964 1 27 21 GLY B N 1
ATOM 4550 C CA . GLY B 1 21 ? -18.562 5.664 0.886 1 27 21 GLY B CA 1
ATOM 4551 C C . GLY B 1 21 ? -19.188 4.32 1.233 1 27 21 GLY B C 1
ATOM 4552 O O . GLY B 1 21 ? -19.469 3.516 0.346 1 27 21 GLY B O 1
ATOM 4553 N N . ILE B 1 22 ? -19.359 4 2.502 1 25.59 22 ILE B N 1
ATOM 4554 C CA . ILE B 1 22 ? -19.969 2.686 2.684 1 25.59 22 ILE B CA 1
ATOM 4555 C C . ILE B 1 22 ? -21.484 2.801 2.607 1 25.59 22 ILE B C 1
ATOM 4557 O O . ILE B 1 22 ? -22.094 3.59 3.338 1 25.59 22 ILE B O 1
ATOM 4561 N N . GLN B 1 23 ? -22.219 2.486 1.562 1 24.77 23 GLN B N 1
ATOM 4562 C CA . GLN B 1 23 ? -23.641 2.281 1.393 1 24.77 23 GLN B CA 1
ATOM 4563 C C . GLN B 1 23 ? -24.188 1.309 2.434 1 24.77 23 GLN B C 1
ATOM 4565 O O . GLN B 1 23 ? -23.812 0.136 2.453 1 24.77 23 GLN B O 1
ATOM 4570 N N . CYS B 1 24 ? -24.422 1.728 3.617 1 23.47 24 CYS B N 1
ATOM 4571 C CA . CYS B 1 24 ? -25.203 0.837 4.473 1 23.47 24 CYS B CA 1
ATOM 4572 C C . CYS B 1 24 ? -26.641 0.715 3.977 1 23.47 24 CYS B C 1
ATOM 4574 O O . CYS B 1 24 ? -27.328 1.722 3.812 1 23.47 24 CYS B O 1
ATOM 4576 N N . GLU B 1 25 ? -27.219 -0.345 3.385 1 22.56 25 GLU B N 1
ATOM 4577 C CA . GLU B 1 25 ? -28.578 -0.751 3.035 1 22.56 25 GLU B CA 1
ATOM 4578 C C . GLU B 1 25 ? -29.453 -0.902 4.281 1 22.56 25 GLU B C 1
ATOM 4580 O O . GLU B 1 25 ? -29.281 -1.857 5.043 1 22.56 25 GLU B O 1
ATOM 4585 N N . THR B 1 26 ? -29.797 0.104 5.062 1 21.64 26 THR B N 1
ATOM 4586 C CA . THR B 1 26 ? -30.859 -0.076 6.043 1 21.64 26 THR B CA 1
ATOM 4587 C C . THR B 1 26 ? -32.188 -0.295 5.352 1 21.64 26 THR B C 1
ATOM 4589 O O . THR B 1 26 ? -32.75 0.626 4.742 1 21.64 26 THR B O 1
ATOM 4592 N N . GLU B 1 27 ? -32.781 -1.464 4.875 1 21.36 27 GLU B N 1
ATOM 4593 C CA . GLU B 1 27 ? -34.125 -1.828 4.445 1 21.36 27 GLU B CA 1
ATOM 4594 C C . GLU B 1 27 ? -35.094 -1.882 5.629 1 21.36 27 GLU B C 1
ATOM 4596 O O . GLU B 1 27 ? -35.375 -2.959 6.16 1 21.36 27 GLU B O 1
ATOM 4601 N N . GLY B 1 28 ? -35.125 -1.121 6.719 1 20.36 28 GLY B N 1
ATOM 4602 C CA . GLY B 1 28 ? -36.312 -1.38 7.512 1 20.36 28 GLY B CA 1
ATOM 4603 C C . GLY B 1 28 ? -37.594 -0.996 6.801 1 20.36 28 GLY B C 1
ATOM 4604 O O . GLY B 1 28 ? -37.625 -0.015 6.055 1 20.36 28 GLY B O 1
ATOM 4605 N N . GLU B 1 29 ? -38.656 -1.969 6.613 1 19.34 29 GLU B N 1
ATOM 4606 C CA . GLU B 1 29 ? -40.031 -1.993 6.145 1 19.34 29 GLU B CA 1
ATOM 4607 C C . GLU B 1 29 ? -40.906 -1.062 6.973 1 19.34 29 GLU B C 1
ATOM 4609 O O . GLU B 1 29 ? -41.219 -1.352 8.133 1 19.34 29 GLU B O 1
ATOM 4614 N N . TYR B 1 30 ? -40.719 0.118 7.301 1 18.17 30 TYR B N 1
ATOM 4615 C CA . TYR B 1 30 ? -41.875 0.795 7.816 1 18.17 30 TYR B CA 1
ATOM 4616 C C . TYR B 1 30 ? -43.031 0.747 6.809 1 18.17 30 TYR B C 1
ATOM 4618 O O . TYR B 1 30 ? -42.906 1.228 5.68 1 18.17 30 TYR B O 1
ATOM 4626 N N . ARG B 1 31 ? -44.062 -0.26 7.012 1 20.67 31 ARG B N 1
ATOM 4627 C CA . ARG B 1 31 ? -45.344 -0.583 6.379 1 20.67 31 ARG B CA 1
ATOM 4628 C C . ARG B 1 31 ? -46.344 0.58 6.496 1 20.67 31 ARG B C 1
ATOM 4630 O O . ARG B 1 31 ? -47.438 0.416 7.016 1 20.67 31 ARG B O 1
ATOM 4637 N N . GLY B 1 32 ? -46.062 1.874 6.77 1 17.27 32 GLY B N 1
ATOM 4638 C CA . GLY B 1 32 ? -47.25 2.711 6.828 1 17.27 32 GLY B CA 1
ATOM 4639 C C . GLY B 1 32 ? -48.031 2.721 5.531 1 17.27 32 GLY B C 1
ATOM 4640 O O . GLY B 1 32 ? -47.469 2.564 4.449 1 17.27 32 GLY B O 1
ATOM 4641 N N . GLY B 1 33 ? -49.469 2.344 5.484 1 18.31 33 GLY B N 1
ATOM 4642 C CA . GLY B 1 33 ? -50.625 2.262 4.594 1 18.31 33 GLY B CA 1
ATOM 4643 C C . GLY B 1 33 ? -50.938 3.58 3.918 1 18.31 33 GLY B C 1
ATOM 4644 O O . GLY B 1 33 ? -52.031 3.764 3.406 1 18.31 33 GLY B O 1
ATOM 4645 N N . MET B 1 34 ? -50.188 4.602 3.961 1 18.84 34 MET B N 1
ATOM 4646 C CA . MET B 1 34 ? -51 5.73 3.48 1 18.84 34 MET B CA 1
ATOM 4647 C C . MET B 1 34 ? -51.594 5.434 2.105 1 18.84 34 MET B C 1
ATOM 4649 O O . MET B 1 34 ? -51.031 4.641 1.344 1 18.84 34 MET B O 1
ATOM 4653 N N . ALA B 1 35 ? -52.875 5.969 1.881 1 18.36 35 ALA B N 1
ATOM 4654 C CA . ALA B 1 35 ? -53.969 5.996 0.92 1 18.36 35 ALA B CA 1
ATOM 4655 C C . ALA B 1 35 ? -53.469 6.281 -0.489 1 18.36 35 ALA B C 1
ATOM 4657 O O . ALA B 1 35 ? -52.375 6.824 -0.662 1 18.36 35 ALA B O 1
ATOM 4658 N N . GLU B 1 36 ? -54.344 6.148 -1.61 1 18.59 36 GLU B N 1
ATOM 4659 C CA . GLU B 1 36 ? -54.531 5.91 -3.039 1 18.59 36 GLU B CA 1
ATOM 4660 C C . GLU B 1 36 ? -54.094 7.129 -3.857 1 18.59 36 GLU B C 1
ATOM 4662 O O . GLU B 1 36 ? -53.906 7.031 -5.07 1 18.59 36 GLU B O 1
ATOM 4667 N N . ASP B 1 37 ? -54.219 8.336 -3.205 1 17.97 37 ASP B N 1
ATOM 4668 C CA . ASP B 1 37 ? -54.781 9.305 -4.137 1 17.97 37 ASP B CA 1
ATOM 4669 C C . ASP B 1 37 ? -53.938 9.391 -5.418 1 17.97 37 ASP B C 1
ATOM 4671 O O . ASP B 1 37 ? -52.781 8.961 -5.441 1 17.97 37 ASP B O 1
ATOM 4675 N N . SER B 1 38 ? -54.281 10.492 -6.246 1 20.14 38 SER B N 1
ATOM 4676 C CA . SER B 1 38 ? -54.5 10.938 -7.617 1 20.14 38 SER B CA 1
ATOM 4677 C C . SER B 1 38 ? -53.188 11.156 -8.352 1 20.14 38 SER B C 1
ATOM 4679 O O . SER B 1 38 ? -52.188 11.508 -7.738 1 20.14 38 SER B O 1
ATOM 4681 N N . GLN B 1 39 ? -53.156 10.664 -9.602 1 20.31 39 GLN B N 1
ATOM 4682 C CA . GLN B 1 39 ? -52.312 10.43 -10.773 1 20.31 39 GLN B CA 1
ATOM 4683 C C . GLN B 1 39 ? -51.656 11.734 -11.258 1 20.31 39 GLN B C 1
ATOM 4685 O O . GLN B 1 39 ? -52.125 12.336 -12.227 1 20.31 39 GLN B O 1
ATOM 4690 N N . VAL B 1 40 ? -51.562 12.781 -10.406 1 20.59 40 VAL B N 1
ATOM 4691 C CA . VAL B 1 40 ? -51.344 13.977 -11.211 1 20.59 40 VAL B CA 1
ATOM 4692 C C . VAL B 1 40 ? -50.188 13.734 -12.195 1 20.59 40 VAL B C 1
ATOM 4694 O O . VAL B 1 40 ? -49.125 13.25 -11.812 1 20.59 40 VAL B O 1
ATOM 4697 N N . HIS B 1 41 ? -50.562 13.648 -13.547 1 20.02 41 HIS B N 1
ATOM 4698 C CA . HIS B 1 41 ? -50 13.484 -14.875 1 20.02 41 HIS B CA 1
ATOM 4699 C C . HIS B 1 41 ? -48.812 14.445 -15.102 1 20.02 41 HIS B C 1
ATOM 4701 O O . HIS B 1 41 ? -49.031 15.578 -15.539 1 20.02 41 HIS B O 1
ATOM 4707 N N . LEU B 1 42 ? -48.156 14.859 -14.117 1 21.11 42 LEU B N 1
ATOM 4708 C CA . LEU B 1 42 ? -47.25 15.938 -14.516 1 21.11 42 LEU B CA 1
ATOM 4709 C C . LEU B 1 42 ? -46.438 15.539 -15.742 1 21.11 42 LEU B C 1
ATOM 4711 O O . LEU B 1 42 ? -45.594 14.641 -15.664 1 21.11 42 LEU B O 1
ATOM 4715 N N . THR B 1 43 ? -46.969 15.617 -17.031 1 20.61 43 THR B N 1
ATOM 4716 C CA . THR B 1 43 ? -46.688 15.234 -18.406 1 20.61 43 THR B CA 1
ATOM 4717 C C . THR B 1 43 ? -45.281 15.641 -18.812 1 20.61 43 THR B C 1
ATOM 4719 O O . THR B 1 43 ? -44.594 14.891 -19.5 1 20.61 43 THR B O 1
ATOM 4722 N N . LYS B 1 44 ? -45.125 16.984 -19.031 1 26.23 44 LYS B N 1
ATOM 4723 C CA . LYS B 1 44 ? -44.281 17.453 -20.125 1 26.23 44 LYS B CA 1
ATOM 4724 C C . LYS B 1 44 ? -42.812 17.188 -19.828 1 26.23 44 LYS B C 1
ATOM 4726 O O . LYS B 1 44 ? -42.344 17.453 -18.719 1 26.23 44 LYS B O 1
ATOM 4731 N N . PRO B 1 45 ? -42.156 16.531 -20.781 1 24.75 45 PRO B N 1
ATOM 4732 C CA . PRO B 1 45 ? -40.969 15.703 -20.641 1 24.75 45 PRO B CA 1
ATOM 4733 C C . PRO B 1 45 ? -39.719 16.516 -20.297 1 24.75 45 PRO B C 1
ATOM 4735 O O . PRO B 1 45 ? -39.375 17.469 -21.016 1 24.75 45 PRO B O 1
ATOM 4738 N N . LEU B 1 46 ? -39.531 16.938 -19.125 1 24.88 46 LEU B N 1
ATOM 4739 C CA . LEU B 1 46 ? -38.469 17.844 -18.703 1 24.88 46 LEU B CA 1
ATOM 4740 C C . LEU B 1 46 ? -37.156 17.5 -19.391 1 24.88 46 LEU B C 1
ATOM 4742 O O . LEU B 1 46 ? -36.094 18 -19.016 1 24.88 46 LEU B O 1
ATOM 4746 N N . ASP B 1 47 ? -37.156 16.578 -20.391 1 27.7 47 ASP B N 1
ATOM 4747 C CA . ASP B 1 47 ? -36.156 16.094 -21.359 1 27.7 47 ASP B CA 1
ATOM 4748 C C . ASP B 1 47 ? -35.5 17.234 -22.109 1 27.7 47 ASP B C 1
ATOM 4750 O O . ASP B 1 47 ? -3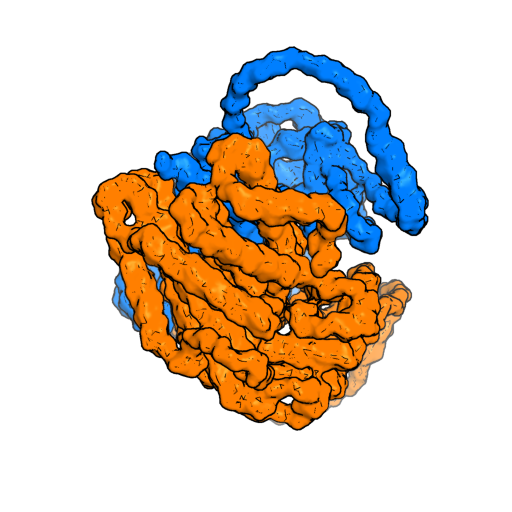4.312 17.219 -22.359 1 27.7 47 ASP B O 1
ATOM 4754 N N . ASN B 1 48 ? -36.375 18.125 -22.641 1 27.61 48 ASN B N 1
ATOM 4755 C CA . ASN B 1 48 ? -36.031 19.156 -23.609 1 27.61 48 ASN B CA 1
ATOM 4756 C C . ASN B 1 48 ? -35.25 20.297 -22.953 1 27.61 48 ASN B C 1
ATOM 4758 O O . ASN B 1 48 ? -34.531 21.016 -23.641 1 27.61 48 ASN B O 1
ATOM 4762 N N . LEU B 1 49 ? -35.719 20.594 -21.766 1 27.38 49 LEU B N 1
ATOM 4763 C CA . LEU B 1 49 ? -35.125 21.812 -21.219 1 27.38 49 LEU B CA 1
ATOM 4764 C C . LEU B 1 49 ? -33.656 21.609 -20.891 1 27.38 49 LEU B C 1
ATOM 4766 O O . LEU B 1 49 ? -32.812 22.5 -21.094 1 27.38 49 LEU B O 1
ATOM 4770 N N . VAL B 1 50 ? -33.312 20.484 -20.438 1 28.91 50 VAL B N 1
ATOM 4771 C CA . VAL B 1 50 ? -31.938 20.312 -20.031 1 28.91 50 VAL B CA 1
ATOM 4772 C C . VAL B 1 50 ? -31.031 20.234 -21.266 1 28.91 50 VAL B C 1
ATOM 4774 O O . VAL B 1 50 ? -29.875 20.641 -21.219 1 28.91 50 VAL B O 1
ATOM 4777 N N . THR B 1 51 ? -31.578 19.953 -22.484 1 31.41 51 THR B N 1
ATOM 4778 C CA . THR B 1 51 ? -30.984 20.047 -23.797 1 31.41 51 THR B CA 1
ATOM 4779 C C . THR B 1 51 ? -30.672 21.5 -24.156 1 31.41 51 THR B C 1
ATOM 4781 O O . THR B 1 51 ? -29.625 21.797 -24.734 1 31.41 51 THR B O 1
ATOM 4784 N N . GLU B 1 52 ? -31.688 22.359 -23.984 1 30.97 52 GLU B N 1
ATOM 4785 C CA . GLU B 1 52 ? -31.609 23.766 -24.391 1 30.97 52 GLU B CA 1
ATOM 4786 C C . GLU B 1 52 ? -30.656 24.547 -23.484 1 30.97 52 GLU B C 1
ATOM 4788 O O . GLU B 1 52 ? -29.953 25.438 -23.938 1 30.97 52 GLU B O 1
ATOM 4793 N N . LEU B 1 53 ? -30.75 24.359 -22.219 1 30.09 53 LEU B N 1
ATOM 4794 C CA . LEU B 1 53 ? -29.875 25.172 -21.359 1 30.09 53 LEU B CA 1
ATOM 4795 C C . LEU B 1 53 ? -28.422 24.797 -21.578 1 30.09 53 LEU B C 1
ATOM 4797 O O . LEU B 1 53 ? -27.531 25.656 -21.531 1 30.09 53 LEU B O 1
ATOM 4801 N N . HIS B 1 54 ? -28.016 23.578 -21.969 1 28.77 54 HIS B N 1
ATOM 4802 C CA . HIS B 1 54 ? -26.703 23.188 -22.484 1 28.77 54 HIS B CA 1
ATOM 4803 C C . HIS B 1 54 ? -26.328 24.016 -23.703 1 28.77 54 HIS B C 1
ATOM 4805 O O . HIS B 1 54 ? -25.172 24.422 -23.859 1 28.77 54 HIS B O 1
ATOM 4811 N N . ASP B 1 55 ? -27.188 24.156 -24.609 1 32.75 55 ASP B N 1
ATOM 4812 C CA . ASP B 1 55 ? -27.016 25 -25.781 1 32.75 55 ASP B CA 1
ATOM 4813 C C . ASP B 1 55 ? -26.703 26.438 -25.391 1 32.75 55 ASP B C 1
ATOM 4815 O O . ASP B 1 55 ? -25.922 27.125 -26.047 1 32.75 55 ASP B O 1
ATOM 4819 N N . PHE B 1 56 ? -27.594 27.031 -24.641 1 30.3 56 PHE B N 1
ATOM 4820 C CA . PHE B 1 56 ? -27.531 28.453 -24.312 1 30.3 56 PHE B CA 1
ATOM 4821 C C . PHE B 1 56 ? -26.25 28.766 -23.547 1 30.3 56 PHE B C 1
ATOM 4823 O O . PHE B 1 56 ? -25.609 29.797 -23.797 1 30.3 56 PHE B O 1
ATOM 4830 N N . LEU B 1 57 ? -26.109 28.062 -22.344 1 32.31 57 LEU B N 1
ATOM 4831 C CA . LEU B 1 57 ? -25.031 28.594 -21.531 1 32.31 57 LEU B CA 1
ATOM 4832 C C . LEU B 1 57 ? -23.672 28.312 -22.172 1 32.31 57 LEU B C 1
ATOM 4834 O O . LEU B 1 57 ? -22.641 28.672 -21.609 1 32.31 57 LEU B O 1
ATOM 4838 N N . GLY B 1 58 ? -23.375 28.438 -23.578 1 30.31 58 GLY B N 1
ATOM 4839 C CA . GLY B 1 58 ? -22.25 28.422 -24.516 1 30.31 58 GLY B CA 1
ATOM 4840 C C . GLY B 1 58 ? -21.25 27.328 -24.203 1 30.31 58 GLY B C 1
ATOM 4841 O O . GLY B 1 58 ? -20.047 27.5 -24.438 1 30.31 58 GLY B O 1
ATOM 4842 N N . LEU B 1 59 ? -21.641 26.406 -23.5 1 30.45 59 LEU B N 1
ATOM 4843 C CA . LEU B 1 59 ? -20.719 25.312 -23.188 1 30.45 59 LEU B CA 1
ATOM 4844 C C . LEU B 1 59 ? -20.141 24.703 -24.453 1 30.45 59 LEU B C 1
ATOM 4846 O O . LEU B 1 59 ? -20.875 24.344 -25.375 1 30.45 59 LEU B O 1
ATOM 4850 N N . GLY B 1 60 ? -18.953 25.109 -24.828 1 31.12 60 GLY B N 1
ATOM 4851 C CA . GLY B 1 60 ? -18.172 24.969 -26.047 1 31.12 60 GLY B CA 1
ATOM 4852 C C . GLY B 1 60 ? -18.234 23.562 -26.641 1 31.12 60 GLY B C 1
ATOM 4853 O O . GLY B 1 60 ? -18.672 22.625 -25.969 1 31.12 60 GLY B O 1
ATOM 4854 N N . HIS B 1 61 ? -18.109 23.406 -28.016 1 31.33 61 HIS B N 1
ATOM 4855 C CA . HIS B 1 61 ? -17.984 22.297 -28.953 1 31.33 61 HIS B CA 1
ATOM 4856 C C . HIS B 1 61 ? -17.172 21.156 -28.359 1 31.33 61 HIS B C 1
ATOM 4858 O O . HIS B 1 61 ? -16 21.328 -28.031 1 31.33 61 HIS B O 1
ATOM 4864 N N . SER B 1 62 ? -17.688 20.328 -27.594 1 33.03 62 SER B N 1
ATOM 4865 C CA . SER B 1 62 ? -17.172 19.062 -27.062 1 33.03 62 SER B CA 1
ATOM 4866 C C . SER B 1 62 ? -16.484 18.25 -28.141 1 33.03 62 SER B C 1
ATOM 4868 O O . SER B 1 62 ? -17.109 17.844 -29.125 1 33.03 62 SER B O 1
ATOM 4870 N N . SER B 1 63 ? -15.344 18.531 -28.719 1 36.94 63 SER B N 1
ATOM 4871 C CA . SER B 1 63 ? -14.555 17.688 -29.625 1 36.94 63 SER B CA 1
ATOM 4872 C C . SER B 1 63 ? -14.766 16.203 -29.328 1 36.94 63 SER B C 1
ATOM 4874 O O . SER B 1 63 ? -14.852 15.805 -28.172 1 36.94 63 SER B O 1
ATOM 4876 N N . LEU B 1 64 ? -15.461 15.336 -30.047 1 40.28 64 LEU B N 1
ATOM 4877 C CA . LEU B 1 64 ? -15.844 13.922 -30.031 1 40.28 64 LEU B CA 1
ATOM 4878 C C . LEU B 1 64 ? -14.711 13.062 -29.484 1 40.28 64 LEU B C 1
ATOM 4880 O O . LEU B 1 64 ? -13.734 12.789 -30.188 1 40.28 64 LEU B O 1
ATOM 4884 N N . GLY B 1 65 ? -14.258 13.234 -28.312 1 48.91 65 GLY B N 1
ATOM 4885 C CA . GLY B 1 65 ? -13.164 12.555 -27.641 1 48.91 65 GLY B CA 1
ATOM 4886 C C . GLY B 1 65 ? -13.133 11.062 -27.891 1 48.91 65 GLY B C 1
ATOM 4887 O O . GLY B 1 65 ? -14.102 10.492 -28.406 1 48.91 65 GLY B O 1
ATOM 4888 N N . PHE B 1 66 ? -12.016 10.398 -28.141 1 61.41 66 PHE B N 1
ATOM 4889 C CA . PHE B 1 66 ? -11.727 9 -28.422 1 61.41 66 PHE B CA 1
ATOM 4890 C C . PHE B 1 66 ? -12.57 8.086 -27.531 1 61.41 66 PHE B C 1
ATOM 4892 O O . PHE B 1 66 ? -12.594 8.242 -26.312 1 61.41 66 PHE B O 1
ATOM 4899 N N . VAL B 1 67 ? -13.711 7.496 -28.109 1 67.75 67 VAL B N 1
ATOM 4900 C CA . VAL B 1 67 ? -14.414 6.426 -27.422 1 67.75 67 VAL B CA 1
ATOM 4901 C C . VAL B 1 67 ? -13.852 5.074 -27.844 1 67.75 67 VAL B C 1
ATOM 4903 O O . VAL B 1 67 ? -13.93 4.703 -29.016 1 67.75 67 VAL B O 1
ATOM 4906 N N . PRO B 1 68 ? -13.242 4.438 -26.953 1 77.12 68 PRO B N 1
ATOM 4907 C CA . PRO B 1 68 ? -12.648 3.148 -27.312 1 77.12 68 PRO B CA 1
ATOM 4908 C C . PRO B 1 68 ? -13.703 2.092 -27.641 1 77.12 68 PRO B C 1
ATOM 4910 O O . PRO B 1 68 ? -14.805 2.125 -27.109 1 77.12 68 PRO B O 1
ATOM 4913 N N . VAL B 1 69 ? -13.461 1.347 -28.672 1 80.31 69 VAL B N 1
ATOM 4914 C CA . VAL B 1 69 ? -14.32 0.226 -29.016 1 80.31 69 VAL B CA 1
ATOM 4915 C C . VAL B 1 69 ? -13.953 -0.998 -28.188 1 80.31 69 VAL B C 1
ATOM 4917 O O . VAL B 1 69 ? -12.883 -1.589 -28.375 1 80.31 69 VAL B O 1
ATOM 4920 N N . LEU B 1 70 ? -14.781 -1.244 -27.234 1 88.12 70 LEU B N 1
ATOM 4921 C CA . LEU B 1 70 ? -14.539 -2.381 -26.344 1 88.12 70 LEU B CA 1
ATOM 4922 C C . LEU B 1 70 ? -15.539 -3.502 -26.625 1 88.12 70 LEU B C 1
ATOM 4924 O O . LEU B 1 70 ? -16.656 -3.244 -27.047 1 88.12 70 LEU B O 1
ATOM 4928 N N . PRO B 1 71 ? -15.023 -4.738 -26.562 1 91.31 71 PRO B N 1
ATOM 4929 C CA . PRO B 1 71 ? -15.984 -5.836 -26.656 1 91.31 71 PRO B CA 1
ATOM 4930 C C . PRO B 1 71 ? -17.141 -5.691 -25.672 1 91.31 71 PRO B C 1
ATOM 4932 O O . PRO B 1 71 ? -17.031 -4.969 -24.688 1 91.31 71 PRO B O 1
ATOM 4935 N N . GLN B 1 72 ? -18.188 -6.355 -25.859 1 90.5 72 GLN B N 1
ATOM 4936 C CA . GLN B 1 72 ? -19.406 -6.203 -25.062 1 90.5 72 GLN B CA 1
ATOM 4937 C C . GLN B 1 72 ? -19.219 -6.773 -23.672 1 90.5 72 GLN B C 1
ATOM 4939 O O . GLN B 1 72 ? -19.859 -6.336 -22.719 1 90.5 72 GLN B O 1
ATOM 4944 N N . PHE B 1 73 ? -18.297 -7.711 -23.609 1 93.69 73 PHE B N 1
ATOM 4945 C CA . PHE B 1 73 ? -18.141 -8.375 -22.312 1 93.69 73 PHE B CA 1
ATOM 4946 C C . PHE B 1 73 ? -17.359 -7.5 -21.344 1 93.69 73 PHE B C 1
ATOM 4948 O O . PHE B 1 73 ? -17.25 -7.824 -20.156 1 93.69 73 PHE B O 1
ATOM 4955 N N . VAL B 1 74 ? -16.859 -6.359 -21.812 1 93.44 74 VAL B N 1
ATOM 4956 C CA . VAL B 1 74 ? -16.062 -5.477 -20.969 1 93.44 74 VAL B CA 1
ATOM 4957 C C . VAL B 1 74 ? -16.938 -4.375 -20.391 1 93.44 74 VAL B C 1
ATOM 4959 O O . VAL B 1 74 ? -17.797 -3.814 -21.094 1 93.44 74 VAL B O 1
ATOM 4962 N N . GLN B 1 75 ? -16.703 -4.16 -19.156 1 91.31 75 GLN B N 1
ATOM 4963 C CA . GLN B 1 75 ? -17.422 -3.098 -18.453 1 91.31 75 GLN B CA 1
ATOM 4964 C C . GLN B 1 75 ? -17.094 -1.729 -19.047 1 91.31 75 GLN B C 1
ATOM 4966 O O . GLN B 1 75 ? -15.945 -1.469 -19.406 1 91.31 75 GLN B O 1
ATOM 4971 N N . SER B 1 76 ? -18.094 -0.871 -19.078 1 86.44 76 SER B N 1
ATOM 4972 C CA . SER B 1 76 ? -17.906 0.479 -19.594 1 86.44 76 SER B CA 1
ATOM 4973 C C . SER B 1 76 ? -16.984 1.293 -18.688 1 86.44 76 SER B C 1
ATOM 4975 O O . SER B 1 76 ? -16.969 1.084 -17.469 1 86.44 76 SER B O 1
ATOM 4977 N N . LEU B 1 77 ? -16.266 2.092 -19.25 1 86.94 77 LEU B N 1
ATOM 4978 C CA . LEU B 1 77 ? -15.352 2.943 -18.5 1 86.94 77 LEU B CA 1
ATOM 4979 C C . LEU B 1 77 ? -16.109 4.012 -17.719 1 86.94 77 LEU B C 1
ATOM 4981 O O . LEU B 1 77 ? -17.234 4.371 -18.078 1 86.94 77 LEU B O 1
ATOM 4985 N N . PRO B 1 78 ? -15.422 4.434 -16.625 1 82.69 78 PRO B N 1
ATOM 4986 C CA . PRO B 1 78 ? -16.078 5.508 -15.883 1 82.69 78 PRO B CA 1
ATOM 4987 C C . PRO B 1 78 ? -16.219 6.793 -16.703 1 82.69 78 PRO B C 1
ATOM 4989 O O . PRO B 1 78 ? -15.359 7.094 -17.531 1 82.69 78 PRO B O 1
ATOM 4992 N N . GLY B 1 79 ? -17.266 7.441 -16.656 1 74.38 79 GLY B N 1
ATOM 4993 C CA . GLY B 1 79 ? -17.609 8.609 -17.453 1 74.38 79 GLY B CA 1
ATOM 4994 C C . GLY B 1 79 ? -16.703 9.797 -17.188 1 74.38 79 GLY B C 1
ATOM 4995 O O . GLY B 1 79 ? -16.594 10.695 -18.016 1 74.38 79 GLY B O 1
ATOM 4996 N N . ASN B 1 80 ? -16 9.844 -16.125 1 78.19 80 ASN B N 1
ATOM 4997 C CA . ASN B 1 80 ? -15.273 11.047 -15.75 1 78.19 80 ASN B CA 1
ATOM 4998 C C . ASN B 1 80 ? -13.781 10.922 -16.078 1 78.19 80 ASN B C 1
ATOM 5000 O O . ASN B 1 80 ? -12.945 11.523 -15.406 1 78.19 80 ASN B O 1
ATOM 5004 N N . VAL B 1 81 ? -13.445 10.211 -17.156 1 83.94 81 VAL B N 1
ATOM 5005 C CA . VAL B 1 81 ? -12.031 10.117 -17.516 1 83.94 81 VAL B CA 1
ATOM 5006 C C . VAL B 1 81 ? -11.672 11.227 -18.5 1 83.94 81 VAL B C 1
ATOM 5008 O O . VAL B 1 81 ? -12.297 11.352 -19.562 1 83.94 81 VAL B O 1
ATOM 5011 N N . PRO B 1 82 ? -10.727 12.07 -18.141 1 86 82 PRO B N 1
ATOM 5012 C CA . PRO B 1 82 ? -10.297 13.148 -19.047 1 86 82 PRO B CA 1
ATOM 5013 C C . PRO B 1 82 ? -9.844 12.633 -20.406 1 86 82 PRO B C 1
ATOM 5015 O O . PRO B 1 82 ? -9.328 11.523 -20.516 1 86 82 PRO B O 1
ATOM 5018 N N . GLU B 1 83 ? -10.031 13.406 -21.406 1 85.44 83 GLU B N 1
ATOM 5019 C CA . GLU B 1 83 ? -9.727 13.031 -22.781 1 85.44 83 GLU B CA 1
ATOM 5020 C C . GLU B 1 83 ? -8.242 12.711 -22.953 1 85.44 83 GLU B C 1
ATOM 5022 O O . GLU B 1 83 ? -7.883 11.797 -23.688 1 85.44 83 GLU B O 1
ATOM 5027 N N . GLU B 1 84 ? -7.387 13.508 -22.328 1 87.38 84 GLU B N 1
ATOM 5028 C CA . GLU B 1 84 ? -5.949 13.273 -22.422 1 87.38 84 GLU B CA 1
ATOM 5029 C C . GLU B 1 84 ? -5.574 11.898 -21.875 1 87.38 84 GLU B C 1
ATOM 5031 O O . GLU B 1 84 ? -4.684 11.234 -22.406 1 87.38 84 GLU B O 1
ATOM 5036 N N . ASP B 1 85 ? -6.242 11.523 -20.859 1 90.44 85 ASP B N 1
ATOM 5037 C CA . ASP B 1 85 ? -5.996 10.203 -20.281 1 90.44 85 ASP B CA 1
ATOM 5038 C C . ASP B 1 85 ? -6.504 9.094 -21.188 1 90.44 85 ASP B C 1
ATOM 5040 O O . ASP B 1 85 ? -5.852 8.055 -21.328 1 90.44 85 ASP B O 1
ATOM 5044 N N . MET B 1 86 ? -7.629 9.359 -21.828 1 90 86 MET B N 1
ATOM 5045 C CA . MET B 1 86 ? -8.211 8.367 -22.734 1 90 86 MET B CA 1
ATOM 5046 C C . MET B 1 86 ? -7.297 8.133 -23.938 1 90 86 MET B C 1
ATOM 5048 O O . MET B 1 86 ? -7.117 6.992 -24.375 1 90 86 MET B O 1
ATOM 5052 N N . GLU B 1 87 ? -6.781 9.188 -24.391 1 88.88 87 GLU B N 1
ATOM 5053 C CA . GLU B 1 87 ? -5.863 9.078 -25.531 1 88.88 87 GLU B CA 1
ATOM 5054 C C . GLU B 1 87 ? -4.594 8.328 -25.141 1 88.88 87 GLU B C 1
ATOM 5056 O O . GLU B 1 87 ? -4.086 7.516 -25.922 1 88.88 87 GLU B O 1
ATOM 5061 N N . TYR B 1 88 ? -4.078 8.633 -24 1 92.44 88 TYR B N 1
ATOM 5062 C CA . TYR B 1 88 ? -2.889 7.945 -23.5 1 92.44 88 TYR B CA 1
ATOM 5063 C C . TYR B 1 88 ? -3.15 6.453 -23.344 1 92.44 88 TYR B C 1
ATOM 5065 O O . TYR B 1 88 ? -2.32 5.625 -23.734 1 92.44 88 TYR B O 1
ATOM 5073 N N . LEU B 1 89 ? -4.285 6.121 -22.75 1 92.62 89 LEU B N 1
ATOM 5074 C CA . LEU B 1 89 ? -4.652 4.723 -22.547 1 92.62 89 LEU B CA 1
ATOM 5075 C C . LEU B 1 89 ? -4.766 3.994 -23.875 1 92.62 89 LEU B C 1
ATOM 5077 O O . LEU B 1 89 ? -4.41 2.818 -23.984 1 92.62 89 LEU B O 1
ATOM 5081 N N . GLU B 1 90 ? -5.223 4.703 -24.875 1 90.06 90 GLU B N 1
ATOM 5082 C CA . GLU B 1 90 ? -5.332 4.121 -26.219 1 90.06 90 GLU B CA 1
ATOM 5083 C C . GLU B 1 90 ? -3.955 3.855 -26.812 1 90.06 90 GLU B C 1
ATOM 5085 O O . GLU B 1 90 ? -3.738 2.826 -27.453 1 90.06 90 GLU B O 1
ATOM 5090 N N . ILE B 1 91 ? -3.074 4.824 -26.625 1 90.25 91 ILE B N 1
ATOM 5091 C CA . ILE B 1 91 ? -1.725 4.703 -27.172 1 90.25 91 ILE B CA 1
ATOM 5092 C C . ILE B 1 91 ? -1.008 3.527 -26.5 1 90.25 91 ILE B C 1
ATOM 5094 O O . ILE B 1 91 ? -0.23 2.822 -27.141 1 90.25 91 ILE B O 1
ATOM 5098 N N . LYS B 1 92 ? -1.291 3.312 -25.219 1 91.5 92 LYS B N 1
ATOM 5099 C CA . LYS B 1 92 ? -0.665 2.221 -24.484 1 91.5 92 LYS B CA 1
ATOM 5100 C C . LYS B 1 92 ? -1.304 0.88 -24.828 1 91.5 92 LYS B C 1
ATOM 5102 O O . LYS B 1 92 ? -0.789 -0.177 -24.469 1 91.5 92 LYS B O 1
ATOM 5107 N N . GLY B 1 93 ? -2.383 0.871 -25.547 1 90.5 93 GLY B N 1
ATOM 5108 C CA . GLY B 1 93 ? -3.014 -0.341 -26.047 1 90.5 93 GLY B CA 1
ATOM 5109 C C . GLY B 1 93 ? -3.857 -1.046 -25 1 90.5 93 GLY B C 1
ATOM 5110 O O . GLY B 1 93 ? -4.062 -2.26 -25.078 1 90.5 93 GLY B O 1
ATOM 5111 N N . VAL B 1 94 ? -4.305 -0.322 -23.984 1 93.44 94 VAL B N 1
ATOM 5112 C CA . VAL B 1 94 ? -5.039 -0.924 -22.875 1 93.44 94 VAL B CA 1
ATOM 5113 C C . VAL B 1 94 ? -6.398 -1.422 -23.359 1 93.44 94 VAL B C 1
ATOM 5115 O O . VAL B 1 94 ? -6.957 -2.369 -22.797 1 93.44 94 VAL B O 1
ATOM 5118 N N . PHE B 1 95 ? -6.918 -0.853 -24.469 1 93 95 PHE B N 1
ATOM 5119 C CA . PHE B 1 95 ? -8.25 -1.211 -24.953 1 93 95 PHE B CA 1
ATOM 5120 C C . PHE B 1 95 ? -8.172 -2.334 -25.969 1 93 95 PHE B C 1
ATOM 5122 O O . PHE B 1 95 ? -9.195 -2.832 -26.438 1 93 95 PHE B O 1
ATOM 5129 N N . ARG B 1 96 ? -7.012 -2.797 -26.219 1 91.44 96 ARG B N 1
ATOM 5130 C CA . ARG B 1 96 ? -6.832 -3.883 -27.172 1 91.44 96 ARG B CA 1
ATOM 5131 C C . ARG B 1 96 ? -6.891 -5.242 -26.484 1 91.44 96 ARG B C 1
ATOM 5133 O O . ARG B 1 96 ? -6.09 -5.523 -25.594 1 91.44 96 ARG B O 1
ATOM 5140 N N . VAL B 1 97 ? -7.805 -6.051 -26.938 1 92.88 97 VAL B N 1
ATOM 5141 C CA . VAL B 1 97 ? -7.961 -7.398 -26.406 1 92.88 97 VAL B CA 1
ATOM 5142 C C . VAL B 1 97 ? -7.32 -8.406 -27.359 1 92.88 97 VAL B C 1
ATOM 5144 O O . VAL B 1 97 ? -7.25 -8.172 -28.578 1 92.88 97 VAL B O 1
ATOM 5147 N N . PRO B 1 98 ? -6.793 -9.43 -26.797 1 94.19 98 PRO B N 1
ATOM 5148 C CA . PRO B 1 98 ? -6.184 -10.438 -27.672 1 94.19 98 PRO B CA 1
ATOM 5149 C C . PRO B 1 98 ? -7.188 -11.07 -28.625 1 94.19 98 PRO B C 1
ATOM 5151 O O . PRO B 1 98 ? -8.391 -11.062 -28.359 1 94.19 98 PRO B O 1
ATOM 5154 N N . ASP B 1 99 ? -6.605 -11.578 -29.703 1 92.56 99 ASP B N 1
ATOM 5155 C CA . ASP B 1 99 ? -7.441 -12.305 -30.656 1 92.56 99 ASP B CA 1
ATOM 5156 C C . ASP B 1 99 ? -8.102 -13.516 -29.984 1 92.56 99 ASP B C 1
ATOM 5158 O O . ASP B 1 99 ? -7.664 -13.961 -28.922 1 92.56 99 ASP B O 1
ATOM 5162 N N . ILE B 1 100 ? -9.117 -14.109 -30.641 1 93.25 100 ILE B N 1
ATOM 5163 C CA . ILE B 1 100 ? -9.953 -15.141 -30.047 1 93.25 100 ILE B CA 1
ATOM 5164 C C . ILE B 1 100 ? -9.117 -16.391 -29.781 1 93.25 100 ILE B C 1
ATOM 5166 O O . ILE B 1 100 ? -9.305 -17.062 -28.75 1 93.25 100 ILE B O 1
ATOM 5170 N N . ILE B 1 101 ? -8.195 -16.719 -30.656 1 93.19 101 ILE B N 1
ATOM 5171 C CA . ILE B 1 101 ? -7.391 -17.922 -30.484 1 93.19 101 ILE B CA 1
ATOM 5172 C C . ILE B 1 101 ? -6.469 -17.781 -29.281 1 93.19 101 ILE B C 1
ATOM 5174 O O . ILE B 1 101 ? -6.426 -18.641 -28.406 1 93.19 101 ILE B O 1
ATOM 5178 N N . LEU B 1 102 ? -5.758 -16.688 -29.266 1 95.81 102 LEU B N 1
ATOM 5179 C CA . LEU B 1 102 ? -4.867 -16.453 -28.125 1 95.81 102 LEU B CA 1
ATOM 5180 C C . LEU B 1 102 ? -5.656 -16.297 -26.844 1 95.81 102 LEU B C 1
ATOM 5182 O O . LEU B 1 102 ? -5.227 -16.766 -25.781 1 95.81 102 LEU B O 1
ATOM 5186 N N . ARG B 1 103 ? -6.727 -15.633 -26.922 1 95.81 103 ARG B N 1
ATOM 5187 C CA . ARG B 1 103 ? -7.578 -15.414 -25.766 1 95.81 103 ARG B CA 1
ATOM 5188 C C . ARG B 1 103 ? -8.023 -16.734 -25.141 1 95.81 103 ARG B C 1
ATOM 5190 O O . ARG B 1 103 ? -7.961 -16.906 -23.922 1 95.81 103 ARG B O 1
ATOM 5197 N N . HIS B 1 104 ? -8.445 -17.672 -25.938 1 95.12 104 HIS B N 1
ATOM 5198 C CA . HIS B 1 104 ? -8.898 -18.969 -25.453 1 95.12 104 HIS B CA 1
ATOM 5199 C C . HIS B 1 104 ? -7.742 -19.781 -24.891 1 95.12 104 HIS B C 1
ATOM 5201 O O . HIS B 1 104 ? -7.902 -20.484 -23.875 1 95.12 104 HIS B O 1
ATOM 5207 N N . GLU B 1 105 ? -6.613 -19.656 -25.578 1 95.94 105 GLU B N 1
ATOM 5208 C CA . GLU B 1 105 ? -5.445 -20.359 -25.062 1 95.94 105 GLU B CA 1
ATOM 5209 C C . GLU B 1 105 ? -5 -19.797 -23.719 1 95.94 105 GLU B C 1
ATOM 5211 O O . GLU B 1 105 ? -4.555 -20.531 -22.828 1 95.94 105 GLU B O 1
ATOM 5216 N N . LEU B 1 106 ? -5.09 -18.5 -23.594 1 97.25 106 LEU B N 1
ATOM 5217 C CA . LEU B 1 106 ? -4.73 -17.859 -22.328 1 97.25 106 LEU B CA 1
ATOM 5218 C C . LEU B 1 106 ? -5.711 -18.234 -21.219 1 97.25 106 LEU B C 1
ATOM 5220 O O . LEU B 1 106 ? -5.305 -18.5 -20.094 1 97.25 106 LEU B O 1
ATOM 5224 N N . LEU B 1 107 ? -6.98 -18.281 -21.547 1 97.06 107 LEU B N 1
ATOM 5225 C CA . LEU B 1 107 ? -7.984 -18.656 -20.562 1 97.06 107 LEU B CA 1
ATOM 5226 C C . LEU B 1 107 ? -7.789 -20.109 -20.125 1 97.06 107 LEU B C 1
ATOM 5228 O O . LEU B 1 107 ? -7.926 -20.422 -18.938 1 97.06 107 LEU B O 1
ATOM 5232 N N . LYS B 1 108 ? -7.453 -20.953 -21.078 1 95.12 108 LYS B N 1
ATOM 5233 C CA . LYS B 1 108 ? -7.156 -22.359 -20.766 1 95.12 108 LYS B CA 1
ATOM 5234 C C . LYS B 1 108 ? -5.957 -22.453 -19.828 1 95.12 108 LYS B C 1
ATOM 5236 O O . LYS B 1 108 ? -5.996 -23.203 -18.844 1 95.12 108 LYS B O 1
ATOM 5241 N N . ALA B 1 109 ? -4.934 -21.719 -20.141 1 94.81 109 ALA B N 1
ATOM 5242 C CA . ALA B 1 109 ? -3.732 -21.719 -19.312 1 94.81 109 ALA B CA 1
ATOM 5243 C C . ALA B 1 109 ? -4.035 -21.188 -17.922 1 94.81 109 ALA B C 1
ATOM 5245 O O . ALA B 1 109 ? -3.479 -21.672 -16.922 1 94.81 109 ALA B O 1
ATOM 5246 N N . PHE B 1 110 ? -4.871 -20.234 -17.859 1 96.62 110 PHE B N 1
ATOM 5247 C CA . PHE B 1 110 ? -5.238 -19.672 -16.562 1 96.62 110 PHE B CA 1
ATOM 5248 C C . PHE B 1 110 ? -5.961 -20.703 -15.703 1 96.62 110 PHE B C 1
ATOM 5250 O O . PHE B 1 110 ? -5.633 -20.875 -14.531 1 96.62 110 PHE B O 1
ATOM 5257 N N . VAL B 1 111 ? -6.91 -21.375 -16.25 1 95.94 111 VAL B N 1
ATOM 5258 C CA . VAL B 1 111 ? -7.766 -22.297 -15.531 1 95.94 111 VAL B CA 1
ATOM 5259 C C . VAL B 1 111 ? -6.941 -23.5 -15.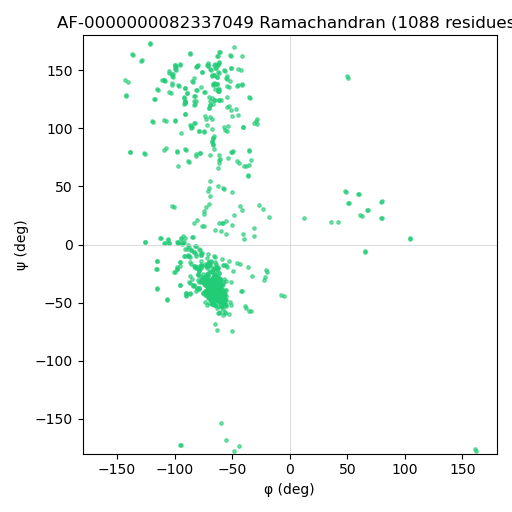047 1 95.94 111 VAL B C 1
ATOM 5261 O O . VAL B 1 111 ? -7.148 -24 -13.945 1 95.94 111 VAL B O 1
ATOM 5264 N N . GLU B 1 112 ? -5.918 -23.828 -15.789 1 93.56 112 GLU B N 1
ATOM 5265 C CA . GLU B 1 112 ? -5.184 -25.047 -15.484 1 93.56 112 GLU B CA 1
ATOM 5266 C C . GLU B 1 112 ? -3.967 -24.766 -14.609 1 93.56 112 GLU B C 1
ATOM 5268 O O . GLU B 1 112 ? -3.623 -25.562 -13.742 1 93.56 112 GLU B O 1
ATOM 5273 N N . ASN B 1 113 ? -3.385 -23.609 -14.859 1 93.31 113 ASN B N 1
ATOM 5274 C CA . ASN B 1 113 ? -2.064 -23.453 -14.258 1 93.31 113 ASN B CA 1
ATOM 5275 C C . ASN B 1 113 ? -2.051 -22.328 -13.227 1 93.31 113 ASN B C 1
ATOM 5277 O O . ASN B 1 113 ? -1.168 -22.281 -12.367 1 93.31 113 ASN B O 1
ATOM 5281 N N . VAL B 1 114 ? -2.932 -21.422 -13.25 1 95.12 114 VAL B N 1
ATOM 5282 C CA . VAL B 1 114 ? -2.895 -20.281 -12.336 1 95.12 114 VAL B CA 1
ATOM 5283 C C . VAL B 1 114 ? -3.975 -20.438 -11.266 1 95.12 114 VAL B C 1
ATOM 5285 O O . VAL B 1 114 ? -3.691 -20.359 -10.07 1 95.12 114 VAL B O 1
ATOM 5288 N N . TYR B 1 115 ? -5.184 -20.781 -11.695 1 95.94 115 TYR B N 1
ATOM 5289 C CA . TYR B 1 115 ? -6.359 -20.812 -10.828 1 95.94 115 TYR B CA 1
ATOM 5290 C C . TYR B 1 115 ? -6.172 -21.797 -9.688 1 95.94 115 TYR B C 1
ATOM 5292 O O . TYR B 1 115 ? -6.547 -21.516 -8.547 1 95.94 115 TYR B O 1
ATOM 5300 N N . PRO B 1 116 ? -5.59 -22.953 -9.93 1 93.81 116 PRO B N 1
ATOM 5301 C CA . PRO B 1 116 ? -5.445 -23.906 -8.828 1 93.81 116 PRO B CA 1
ATOM 5302 C C . PRO B 1 116 ? -4.547 -23.391 -7.707 1 93.81 116 PRO B C 1
ATOM 5304 O O . PRO B 1 116 ? -4.719 -23.766 -6.547 1 93.81 116 PRO B O 1
ATOM 5307 N N . PHE B 1 117 ? -3.633 -22.531 -8.102 1 93.12 117 PHE B N 1
ATOM 5308 C CA . PHE B 1 117 ? -2.729 -21.984 -7.098 1 93.12 117 PHE B CA 1
ATOM 5309 C C . PHE B 1 117 ? -3.324 -20.734 -6.449 1 93.12 117 PHE B C 1
ATOM 5311 O O . PHE B 1 117 ? -3.041 -20.438 -5.285 1 93.12 117 PHE B O 1
ATOM 5318 N N . LEU B 1 118 ? -4.059 -20.031 -7.211 1 95.69 118 LEU B N 1
ATOM 5319 C CA . LEU B 1 118 ? -4.645 -18.781 -6.75 1 95.69 118 LEU B CA 1
ATOM 5320 C C . LEU B 1 118 ? -6.082 -18.641 -7.238 1 95.69 118 LEU B C 1
ATOM 5322 O O . LEU B 1 118 ? -6.359 -17.875 -8.164 1 95.69 118 LEU B O 1
ATOM 5326 N N . PRO B 1 119 ? -6.969 -19.328 -6.531 1 97.12 119 PRO B N 1
ATOM 5327 C CA . PRO B 1 119 ? -8.375 -19.281 -6.945 1 97.12 119 PRO B CA 1
ATOM 5328 C C . PRO B 1 119 ? -9.062 -17.984 -6.523 1 97.12 119 PRO B C 1
ATOM 5330 O O . PRO B 1 119 ? -9.938 -18 -5.66 1 97.12 119 PRO B O 1
ATOM 5333 N N . VAL B 1 120 ? -8.836 -16.953 -7.219 1 96.88 120 VAL B N 1
ATOM 5334 C CA . VAL B 1 120 ? -9.25 -15.609 -6.801 1 96.88 120 VAL B CA 1
ATOM 5335 C C . VAL B 1 120 ? -10.594 -15.266 -7.426 1 96.88 120 VAL B C 1
ATOM 5337 O O . VAL B 1 120 ? -11.25 -14.297 -7.016 1 96.88 120 VAL B O 1
ATOM 5340 N N . LEU B 1 121 ? -11.039 -16 -8.43 1 95.75 121 LEU B N 1
ATOM 5341 C CA . LEU B 1 121 ? -12.289 -15.609 -9.07 1 95.75 121 LEU B CA 1
ATOM 5342 C C . LEU B 1 121 ? -13.164 -16.828 -9.344 1 95.75 121 LEU B C 1
ATOM 5344 O O . LEU B 1 121 ? -12.719 -17.969 -9.172 1 95.75 121 LEU B O 1
ATOM 5348 N N . ASP B 1 122 ? -14.352 -16.531 -9.586 1 94.38 122 ASP B N 1
ATOM 5349 C CA . ASP B 1 122 ? -15.281 -17.562 -10.039 1 94.38 122 ASP B CA 1
ATOM 5350 C C . ASP B 1 122 ? -15.156 -17.781 -11.547 1 94.38 122 ASP B C 1
ATOM 5352 O O . ASP B 1 122 ? -15.492 -16.891 -12.344 1 94.38 122 ASP B O 1
ATOM 5356 N N . LEU B 1 123 ? -14.82 -19 -11.93 1 95.19 123 LEU B N 1
ATOM 5357 C CA . LEU B 1 123 ? -14.469 -19.297 -13.312 1 95.19 123 LEU B CA 1
ATOM 5358 C C . LEU B 1 123 ? -15.672 -19.141 -14.227 1 95.19 123 LEU B C 1
ATOM 5360 O O . LEU B 1 123 ? -15.57 -18.516 -15.289 1 95.19 123 LEU B O 1
ATOM 5364 N N . GLU B 1 124 ? -16.766 -19.562 -13.836 1 92.69 124 GLU B N 1
ATOM 5365 C CA . GLU B 1 124 ? -17.953 -19.516 -14.703 1 92.69 124 GLU B CA 1
ATOM 5366 C C . GLU B 1 124 ? -18.406 -18.078 -14.938 1 92.69 124 GLU B C 1
ATOM 5368 O O . GLU B 1 124 ? -18.688 -17.688 -16.062 1 92.69 124 GLU B O 1
ATOM 5373 N N . SER B 1 125 ? -18.5 -17.328 -13.867 1 92.25 125 SER B N 1
ATOM 5374 C CA . SER B 1 125 ? -18.953 -15.953 -13.945 1 92.25 125 SER B CA 1
ATOM 5375 C C . SER B 1 125 ? -17.984 -15.094 -14.75 1 92.25 125 SER B C 1
ATOM 5377 O O . SER B 1 125 ? -18.406 -14.117 -15.383 1 92.25 125 SER B O 1
ATOM 5379 N N . PHE B 1 126 ? -16.781 -15.438 -14.789 1 96.19 126 PHE B N 1
ATOM 5380 C CA . PHE B 1 126 ? -15.766 -14.633 -15.469 1 96.19 126 PHE B CA 1
ATOM 5381 C C . PHE B 1 126 ? -15.633 -15.047 -16.938 1 96.19 126 PHE B C 1
ATOM 5383 O O . PHE B 1 126 ? -15.547 -14.203 -17.812 1 96.19 126 PHE B O 1
ATOM 5390 N N . ILE B 1 127 ? -15.609 -16.375 -17.234 1 96.12 127 ILE B N 1
ATOM 5391 C CA . ILE B 1 127 ? -15.25 -16.875 -18.547 1 96.12 127 ILE B CA 1
ATOM 5392 C C . ILE B 1 127 ? -16.484 -16.859 -19.469 1 96.12 127 ILE B C 1
ATOM 5394 O O . ILE B 1 127 ? -16.359 -16.562 -20.656 1 96.12 127 ILE B O 1
ATOM 5398 N N . LEU B 1 128 ? -17.641 -17.109 -18.953 1 94.25 128 LEU B N 1
ATOM 5399 C CA . LEU B 1 128 ? -18.844 -17.25 -19.781 1 94.25 128 LEU B CA 1
ATOM 5400 C C . LEU B 1 128 ? -19.141 -15.961 -20.531 1 94.25 128 LEU B C 1
ATOM 5402 O O . LEU B 1 128 ? -19.375 -15.984 -21.75 1 94.25 128 LEU B O 1
ATOM 5406 N N . PRO B 1 129 ? -19.125 -14.797 -19.797 1 95.19 129 PRO B N 1
ATOM 5407 C CA . PRO B 1 129 ? -19.375 -13.562 -20.547 1 95.19 129 PRO B CA 1
ATOM 5408 C C . PRO B 1 129 ? -18.344 -13.312 -21.641 1 95.19 129 PRO B C 1
ATOM 5410 O O . PRO B 1 129 ? -18.656 -12.727 -22.672 1 95.19 129 PRO B O 1
ATOM 5413 N N . ILE B 1 130 ? -17.172 -13.711 -21.484 1 95.25 130 ILE B N 1
ATOM 5414 C CA . ILE B 1 130 ? -16.094 -13.484 -22.453 1 95.25 130 ILE B CA 1
ATOM 5415 C C . ILE B 1 130 ? -16.328 -14.328 -23.703 1 95.25 130 ILE B C 1
ATOM 5417 O O . ILE B 1 130 ? -16.188 -13.852 -24.828 1 95.25 130 ILE B O 1
ATOM 5421 N N . ILE B 1 131 ? -16.703 -15.57 -23.469 1 93.19 131 ILE B N 1
ATOM 5422 C CA . ILE B 1 131 ? -16.906 -16.5 -24.578 1 93.19 131 ILE B CA 1
ATOM 5423 C C . ILE B 1 131 ? -18.141 -16.094 -25.375 1 93.19 131 ILE B C 1
ATOM 5425 O O . ILE B 1 131 ? -18.141 -16.156 -26.609 1 93.19 131 ILE B O 1
ATOM 5429 N N . LEU B 1 132 ? -19.156 -15.648 -24.688 1 92.25 132 LEU B N 1
ATOM 5430 C CA . LEU B 1 132 ? -20.422 -15.305 -25.328 1 92.25 132 LEU B CA 1
ATOM 5431 C C . LEU B 1 132 ? -20.406 -13.859 -25.828 1 92.25 132 LEU B C 1
ATOM 5433 O O . LEU B 1 132 ? -21.25 -13.461 -26.625 1 92.25 132 LEU B O 1
ATOM 5437 N N . ASN B 1 133 ? -19.406 -13.133 -25.422 1 91.69 133 ASN B N 1
ATOM 5438 C CA . ASN B 1 133 ? -19.375 -11.695 -25.688 1 91.69 133 ASN B CA 1
ATOM 5439 C C . ASN B 1 133 ? -20.703 -11.031 -25.328 1 91.69 133 ASN B C 1
ATOM 5441 O O . ASN B 1 133 ? -21.281 -10.312 -26.141 1 91.69 133 ASN B O 1
ATOM 5445 N N . ASP B 1 134 ? -21.156 -11.414 -24.141 1 84.69 134 ASP B N 1
ATOM 5446 C CA . ASP B 1 134 ? -22.422 -10.938 -23.609 1 84.69 134 ASP B CA 1
ATOM 5447 C C . ASP B 1 134 ? -22.234 -9.68 -22.781 1 84.69 134 ASP B C 1
ATOM 5449 O O . ASP B 1 134 ? -21.266 -9.562 -22.016 1 84.69 134 ASP B O 1
ATOM 5453 N N . GLY B 1 135 ? -23.031 -8.703 -22.953 1 84.25 135 GLY B N 1
ATOM 5454 C CA . GLY B 1 135 ? -22.953 -7.461 -22.203 1 84.25 135 GLY B CA 1
ATOM 5455 C C . GLY B 1 135 ? -23.828 -7.465 -20.953 1 84.25 135 GLY B C 1
ATOM 5456 O O . GLY B 1 135 ? -23.859 -6.477 -20.219 1 84.25 135 GLY B O 1
ATOM 5457 N N . ALA B 1 136 ? -24.391 -8.562 -20.641 1 85.25 136 ALA B N 1
ATOM 5458 C CA . ALA B 1 136 ? -25.297 -8.641 -19.5 1 85.25 136 ALA B CA 1
ATOM 5459 C C . ALA B 1 136 ? -24.531 -8.625 -18.188 1 85.25 136 ALA B C 1
ATOM 5461 O O . ALA B 1 136 ? -24.953 -7.988 -17.219 1 85.25 136 ALA B O 1
ATOM 5462 N N . GLN B 1 137 ? -23.453 -9.344 -18.156 1 88.94 137 GLN B N 1
ATOM 5463 C CA . GLN B 1 137 ? -22.562 -9.367 -16.984 1 88.94 137 GLN B CA 1
ATOM 5464 C C . GLN B 1 137 ? -21.125 -9.039 -17.391 1 88.94 137 GLN B C 1
ATOM 5466 O O . GLN B 1 137 ? -20.266 -9.914 -17.406 1 88.94 137 GLN B O 1
ATOM 5471 N N . PRO B 1 138 ? -20.938 -7.844 -17.562 1 92.88 138 PRO B N 1
ATOM 5472 C CA . PRO B 1 138 ? -19.625 -7.449 -18.062 1 92.88 138 PRO B CA 1
ATOM 5473 C C . PRO B 1 138 ? -18.5 -7.664 -17.047 1 92.88 138 PRO B C 1
ATOM 5475 O O . PRO B 1 138 ? -18.766 -7.66 -15.844 1 92.88 138 PRO B O 1
ATOM 5478 N N . VAL B 1 139 ? -17.359 -7.91 -17.594 1 94.94 139 VAL B N 1
ATOM 5479 C CA . VAL B 1 139 ? -16.172 -8.164 -16.781 1 94.94 139 VAL B CA 1
ATOM 5480 C C . VAL B 1 139 ? -15.297 -6.918 -16.734 1 94.94 139 VAL B C 1
ATOM 5482 O O . VAL B 1 139 ? -15.273 -6.137 -17.688 1 94.94 139 VAL B O 1
ATOM 5485 N N . SER B 1 140 ? -14.688 -6.691 -15.617 1 95.75 140 SER B N 1
ATOM 5486 C CA . SER B 1 140 ? -13.773 -5.566 -15.484 1 95.75 140 SER B CA 1
ATOM 5487 C C . SER B 1 140 ? -12.586 -5.699 -16.438 1 95.75 140 SER B C 1
ATOM 5489 O O . SER B 1 140 ? -11.992 -6.773 -16.547 1 95.75 140 SER B O 1
ATOM 5491 N N . LEU B 1 141 ? -12.289 -4.645 -17.141 1 96.62 141 LEU B N 1
ATOM 5492 C CA . LEU B 1 141 ? -11.172 -4.652 -18.062 1 96.62 141 LEU B CA 1
ATOM 5493 C C . LEU B 1 141 ? -9.852 -4.898 -17.328 1 96.62 141 LEU B C 1
ATOM 5495 O O . LEU B 1 141 ? -8.969 -5.582 -17.844 1 96.62 141 LEU B O 1
ATOM 5499 N N . LEU B 1 142 ? -9.695 -4.324 -16.141 1 97.62 142 LEU B N 1
ATOM 5500 C CA . LEU B 1 142 ? -8.5 -4.539 -15.336 1 97.62 142 LEU B CA 1
ATOM 5501 C C . LEU B 1 142 ? -8.344 -6.016 -14.977 1 97.62 142 LEU B C 1
ATOM 5503 O O . LEU B 1 142 ? -7.262 -6.582 -15.133 1 97.62 142 LEU B O 1
ATOM 5507 N N . LEU B 1 143 ? -9.398 -6.582 -14.484 1 98.12 143 LEU B N 1
ATOM 5508 C CA . LEU B 1 143 ? -9.352 -7.992 -14.109 1 98.12 143 LEU B CA 1
ATOM 5509 C C . LEU B 1 143 ? -9.062 -8.867 -15.328 1 98.12 143 LEU B C 1
ATOM 5511 O O . LEU B 1 143 ? -8.312 -9.836 -15.234 1 98.12 143 LEU B O 1
ATOM 5515 N N . PHE B 1 144 ? -9.695 -8.547 -16.438 1 98.06 144 PHE B N 1
ATOM 5516 C CA . PHE B 1 144 ? -9.477 -9.281 -17.672 1 98.06 144 PHE B CA 1
ATOM 5517 C C . PHE B 1 144 ? -7.992 -9.297 -18.031 1 98.06 144 PHE B C 1
ATOM 5519 O O . PHE B 1 144 ? -7.418 -10.359 -18.281 1 98.06 144 PHE B O 1
ATOM 5526 N N . HIS B 1 145 ? -7.371 -8.117 -18.078 1 97.94 145 HIS B N 1
ATOM 5527 C CA . HIS B 1 145 ? -5.965 -8.039 -18.453 1 97.94 145 HIS B CA 1
ATOM 5528 C C . HIS B 1 145 ? -5.078 -8.719 -17.422 1 97.94 145 HIS B C 1
ATOM 5530 O O . HIS B 1 145 ? -4.039 -9.289 -17.75 1 97.94 145 HIS B O 1
ATOM 5536 N N . ALA B 1 146 ? -5.402 -8.602 -16.125 1 98.25 146 ALA B N 1
ATOM 5537 C CA . ALA B 1 146 ? -4.629 -9.273 -15.094 1 98.25 146 ALA B CA 1
ATOM 5538 C C . ALA B 1 146 ? -4.652 -10.789 -15.281 1 98.25 146 ALA B C 1
ATOM 5540 O O . ALA B 1 146 ? -3.635 -11.461 -15.094 1 98.25 146 ALA B O 1
ATOM 5541 N N . VAL B 1 147 ? -5.832 -11.305 -15.625 1 98.38 147 VAL B N 1
ATOM 5542 C CA . VAL B 1 147 ? -5.965 -12.734 -15.875 1 98.38 147 VAL B CA 1
ATOM 5543 C C . VAL B 1 147 ? -5.145 -13.125 -17.109 1 98.38 147 VAL B C 1
ATOM 5545 O O . VAL B 1 147 ? -4.426 -14.125 -17.078 1 98.38 147 VAL B O 1
ATOM 5548 N N . MET B 1 148 ? -5.266 -12.344 -18.203 1 98.06 148 MET B N 1
ATOM 5549 C CA . MET B 1 148 ? -4.469 -12.609 -19.391 1 98.06 148 MET B CA 1
ATOM 5550 C C . MET B 1 148 ? -2.979 -12.586 -19.062 1 98.06 148 MET B C 1
ATOM 5552 O O . MET B 1 148 ? -2.232 -13.461 -19.5 1 98.06 148 MET B O 1
ATOM 5556 N N . PHE B 1 149 ? -2.576 -11.641 -18.297 1 96.69 149 PHE B N 1
ATOM 5557 C CA . PHE B 1 149 ? -1.179 -11.492 -17.906 1 96.69 149 PHE B CA 1
ATOM 5558 C C . PHE B 1 149 ? -0.694 -12.734 -17.172 1 96.69 149 PHE B C 1
ATOM 5560 O O . PHE B 1 149 ? 0.36 -13.289 -17.484 1 96.69 149 PHE B O 1
ATOM 5567 N N . SER B 1 150 ? -1.386 -13.148 -16.156 1 95.69 150 SER B N 1
ATOM 5568 C CA . SER B 1 150 ? -0.957 -14.266 -15.328 1 95.69 150 SER B CA 1
ATOM 5569 C C . SER B 1 150 ? -0.844 -15.547 -16.156 1 95.69 150 SER B C 1
ATOM 5571 O O . SER B 1 150 ? 0.004 -16.406 -15.875 1 95.69 150 SER B O 1
ATOM 5573 N N . ALA B 1 151 ? -1.649 -15.648 -17.172 1 96.25 151 ALA B N 1
ATOM 5574 C CA . ALA B 1 151 ? -1.698 -16.859 -17.984 1 96.25 151 ALA B CA 1
ATOM 5575 C C . ALA B 1 151 ? -0.577 -16.859 -19.031 1 96.25 151 ALA B C 1
ATOM 5577 O O . ALA B 1 151 ? -0.221 -17.922 -19.562 1 96.25 151 ALA B O 1
ATOM 5578 N N . THR B 1 152 ? 0.037 -15.719 -19.375 1 94.69 152 THR B N 1
ATOM 5579 C CA . THR B 1 152 ? 1.056 -15.617 -20.422 1 94.69 152 THR B CA 1
ATOM 5580 C C . THR B 1 152 ? 2.283 -16.453 -20.047 1 94.69 152 THR B C 1
ATOM 5582 O O . THR B 1 152 ? 3.057 -16.844 -20.938 1 94.69 152 THR B O 1
ATOM 5585 N N . ALA B 1 153 ? 2.447 -16.734 -18.797 1 91.06 153 ALA B N 1
ATOM 5586 C CA . ALA B 1 153 ? 3.607 -17.5 -18.344 1 91.06 153 ALA B CA 1
ATOM 5587 C C . ALA B 1 153 ? 3.512 -18.953 -18.797 1 91.06 153 ALA B C 1
ATOM 5589 O O . ALA B 1 153 ? 4.523 -19.656 -18.875 1 91.06 153 ALA B O 1
ATOM 5590 N N . PHE B 1 154 ? 2.32 -19.422 -19.234 1 92.12 154 PHE B N 1
ATOM 5591 C CA . PHE B 1 154 ? 2.135 -20.859 -19.391 1 92.12 154 PHE B CA 1
ATOM 5592 C C . PHE B 1 154 ? 1.655 -21.188 -20.797 1 92.12 154 PHE B C 1
ATOM 5594 O O . PHE B 1 154 ? 1.402 -22.344 -21.125 1 92.12 154 PHE B O 1
ATOM 5601 N N . VAL B 1 155 ? 1.535 -20.25 -21.594 1 92.69 155 VAL B N 1
ATOM 5602 C CA . VAL B 1 155 ? 1.067 -20.484 -22.953 1 92.69 155 VAL B CA 1
ATOM 5603 C C . VAL B 1 155 ? 2.223 -20.984 -23.812 1 92.69 155 VAL B C 1
ATOM 5605 O O . VAL B 1 155 ? 3.387 -20.672 -23.547 1 92.69 155 VAL B O 1
ATOM 5608 N N . GLU B 1 156 ? 1.881 -21.703 -24.812 1 90.94 156 GLU B N 1
ATOM 5609 C CA . GLU B 1 156 ? 2.896 -22.234 -25.719 1 90.94 156 GLU B CA 1
ATOM 5610 C C . GLU B 1 156 ? 3.504 -21.125 -26.578 1 90.94 156 GLU B C 1
ATOM 5612 O O . GLU B 1 156 ? 2.826 -20.156 -26.922 1 90.94 156 GLU B O 1
ATOM 5617 N N . LEU B 1 157 ? 4.672 -21.328 -27.062 1 90.44 157 LEU B N 1
ATOM 5618 C CA . LEU B 1 157 ? 5.445 -20.328 -27.781 1 90.44 157 LEU B CA 1
ATOM 5619 C C . LEU B 1 157 ? 4.816 -20.031 -29.141 1 90.44 157 LEU B C 1
ATOM 5621 O O . LEU B 1 157 ? 4.891 -18.906 -29.641 1 90.44 157 LEU B O 1
ATOM 5625 N N . LYS B 1 158 ? 4.207 -21.047 -29.688 1 93.62 158 LYS B N 1
ATOM 5626 C CA . LYS B 1 158 ? 3.6 -20.875 -31 1 93.62 158 LYS B CA 1
ATOM 5627 C C . LYS B 1 158 ? 2.549 -19.766 -30.984 1 93.62 158 LYS B C 1
ATOM 5629 O O . LYS B 1 158 ? 2.461 -18.969 -31.922 1 93.62 158 LYS B O 1
ATOM 5634 N N . HIS B 1 159 ? 1.787 -19.734 -29.938 1 93.69 159 HIS B N 1
ATOM 5635 C CA . HIS B 1 159 ? 0.729 -18.75 -29.828 1 93.69 159 HIS B CA 1
ATOM 5636 C C . HIS B 1 159 ? 1.302 -17.359 -29.562 1 93.69 159 HIS B C 1
ATOM 5638 O O . HIS B 1 159 ? 0.715 -16.344 -29.953 1 93.69 159 HIS B O 1
ATOM 5644 N N . ILE B 1 160 ? 2.469 -17.281 -28.922 1 93.56 160 ILE B N 1
ATOM 5645 C CA . ILE B 1 160 ? 3.137 -16.016 -28.625 1 93.56 160 ILE B CA 1
ATOM 5646 C C . ILE B 1 160 ? 3.652 -15.391 -29.922 1 93.56 160 ILE B C 1
ATOM 5648 O O . ILE B 1 160 ? 3.441 -14.203 -30.172 1 93.56 160 ILE B O 1
ATOM 5652 N N . HIS B 1 161 ? 4.199 -16.25 -30.75 1 94.12 161 HIS B N 1
ATOM 5653 C CA . HIS B 1 161 ? 4.738 -15.781 -32.031 1 94.12 161 HIS B CA 1
ATOM 5654 C C . HIS B 1 161 ? 3.621 -15.375 -32.969 1 94.12 161 HIS B C 1
ATOM 5656 O O . HIS B 1 161 ? 3.746 -14.383 -33.688 1 94.12 161 HIS B O 1
ATOM 5662 N N . ASN B 1 162 ? 2.602 -16.125 -32.938 1 93.44 162 ASN B N 1
ATOM 5663 C CA . ASN B 1 162 ? 1.461 -15.812 -33.781 1 93.44 162 ASN B CA 1
ATOM 5664 C C . ASN B 1 162 ? 0.82 -14.477 -33.406 1 93.44 162 ASN B C 1
ATOM 5666 O O . ASN B 1 162 ? 0.217 -13.812 -34.25 1 93.44 162 ASN B O 1
ATOM 5670 N N . ALA B 1 163 ? 0.942 -14.117 -32.156 1 93.19 163 ALA B N 1
ATOM 5671 C CA . ALA B 1 163 ? 0.374 -12.859 -31.656 1 93.19 163 ALA B CA 1
ATOM 5672 C C . ALA B 1 163 ? 1.293 -11.688 -31.984 1 93.19 163 ALA B C 1
ATOM 5674 O O . ALA B 1 163 ? 0.911 -10.523 -31.812 1 93.19 163 ALA B O 1
ATOM 5675 N N . GLY B 1 164 ? 2.527 -11.938 -32.469 1 92 164 GLY B N 1
ATOM 5676 C CA . GLY B 1 164 ? 3.416 -10.883 -32.938 1 92 164 GLY B CA 1
ATOM 5677 C C . GLY B 1 164 ? 4.539 -10.586 -31.953 1 92 164 GLY B C 1
ATOM 5678 O O . GLY B 1 164 ? 5.277 -9.609 -32.125 1 92 164 GLY B O 1
ATOM 5679 N N . TYR B 1 165 ? 4.629 -11.367 -30.891 1 92.25 165 TYR B N 1
ATOM 5680 C CA . TYR B 1 165 ? 5.695 -11.148 -29.906 1 92.25 165 TYR B CA 1
ATOM 5681 C C . TYR B 1 165 ? 6.848 -12.117 -30.141 1 92.25 165 TYR B C 1
ATOM 5683 O O . TYR B 1 165 ? 6.641 -13.242 -30.594 1 92.25 165 TYR B O 1
ATOM 5691 N N . GLU B 1 166 ? 7.996 -11.719 -29.766 1 90.62 166 GLU B N 1
ATOM 5692 C CA . GLU B 1 166 ? 9.188 -12.531 -30 1 90.62 166 GLU B CA 1
ATOM 5693 C C . GLU B 1 166 ? 9.445 -13.477 -28.828 1 90.62 166 GLU B C 1
ATOM 5695 O O . GLU B 1 166 ? 9.867 -14.617 -29.016 1 90.62 166 GLU B O 1
ATOM 5700 N N . THR B 1 167 ? 9.266 -12.945 -27.719 1 88.62 167 THR B N 1
ATOM 5701 C CA . THR B 1 167 ? 9.562 -13.742 -26.531 1 88.62 167 THR B CA 1
ATOM 5702 C C . THR B 1 167 ? 8.391 -13.734 -25.562 1 88.62 167 THR B C 1
ATOM 5704 O O . THR B 1 167 ? 7.531 -12.852 -25.625 1 88.62 167 THR B O 1
ATOM 5707 N N . ARG B 1 168 ? 8.375 -14.719 -24.719 1 90.31 168 ARG B N 1
ATOM 5708 C CA . ARG B 1 168 ? 7.367 -14.805 -23.672 1 90.31 168 ARG B CA 1
ATOM 5709 C C . ARG B 1 168 ? 7.461 -13.609 -22.719 1 90.31 168 ARG B C 1
ATOM 5711 O O . ARG B 1 168 ? 6.441 -13.109 -22.25 1 90.31 168 ARG B O 1
ATOM 5718 N N . LYS B 1 169 ? 8.633 -13.227 -22.484 1 85.69 169 LYS B N 1
ATOM 5719 C CA . LYS B 1 169 ? 8.852 -12.086 -21.594 1 85.69 169 LYS B CA 1
ATOM 5720 C C . LYS B 1 169 ? 8.211 -10.82 -22.156 1 85.69 169 LYS B C 1
ATOM 5722 O O . LYS B 1 169 ? 7.625 -10.031 -21.406 1 85.69 169 LYS B O 1
ATOM 5727 N N . GLU B 1 170 ? 8.352 -10.633 -23.406 1 89.56 170 GLU B N 1
ATOM 5728 C CA . GLU B 1 170 ? 7.777 -9.461 -24.047 1 89.56 170 GLU B CA 1
ATOM 5729 C C . GLU B 1 170 ? 6.254 -9.469 -23.969 1 89.56 170 GLU B C 1
ATOM 5731 O O . GLU B 1 170 ? 5.637 -8.43 -23.719 1 89.56 170 GLU B O 1
ATOM 5736 N N . LEU B 1 171 ? 5.703 -10.625 -24.297 1 93.5 171 LEU B N 1
ATOM 5737 C CA . LEU B 1 171 ? 4.254 -10.766 -24.188 1 93.5 171 LEU B CA 1
ATOM 5738 C C . LEU B 1 171 ? 3.781 -10.516 -22.766 1 93.5 171 LEU B C 1
ATOM 5740 O O . LEU B 1 171 ? 2.801 -9.805 -22.547 1 93.5 171 LEU B O 1
ATOM 5744 N N . ARG B 1 172 ? 4.426 -11.125 -21.797 1 92.31 172 ARG B N 1
ATOM 5745 C CA . ARG B 1 172 ? 4.082 -10.984 -20.391 1 92.31 172 ARG B CA 1
ATOM 5746 C C . ARG B 1 172 ? 4.176 -9.531 -19.938 1 92.31 172 ARG B C 1
ATOM 5748 O O . ARG B 1 172 ? 3.291 -9.023 -19.234 1 92.31 172 ARG B O 1
ATOM 5755 N N . GLU B 1 173 ? 5.219 -8.836 -20.312 1 90 173 GLU B N 1
ATOM 5756 C CA . GLU B 1 173 ? 5.406 -7.434 -19.953 1 90 173 GLU B CA 1
ATOM 5757 C C . GLU B 1 173 ? 4.309 -6.559 -20.562 1 90 173 GLU B C 1
ATOM 5759 O O . GLU B 1 173 ? 3.828 -5.625 -19.922 1 90 173 GLU B O 1
ATOM 5764 N N . ALA B 1 174 ? 3.99 -6.848 -21.797 1 93.31 174 ALA B N 1
ATOM 5765 C CA . ALA B 1 174 ? 2.957 -6.066 -22.469 1 93.31 174 ALA B CA 1
ATOM 5766 C C . ALA B 1 174 ? 1.628 -6.152 -21.719 1 93.31 174 ALA B C 1
ATOM 5768 O O . ALA B 1 174 ? 0.955 -5.137 -21.516 1 93.31 174 ALA B O 1
ATOM 5769 N N . TYR B 1 175 ? 1.21 -7.316 -21.359 1 95.56 175 TYR B N 1
ATOM 5770 C CA . TYR B 1 175 ? -0.068 -7.492 -20.672 1 95.56 175 TYR B CA 1
ATOM 5771 C C . TYR B 1 175 ? 0.004 -6.988 -19.234 1 95.56 175 TYR B C 1
ATOM 5773 O O . TYR B 1 175 ? -0.989 -6.496 -18.688 1 95.56 175 TYR B O 1
ATOM 5781 N N . TYR B 1 176 ? 1.159 -7.137 -18.625 1 94.44 176 TYR B N 1
ATOM 5782 C CA . TYR B 1 176 ? 1.336 -6.574 -17.297 1 94.44 176 TYR B CA 1
ATOM 5783 C C . TYR B 1 176 ? 1.157 -5.059 -17.312 1 94.44 176 TYR B C 1
ATOM 5785 O O . TYR B 1 176 ? 0.487 -4.496 -16.453 1 94.44 176 TYR B O 1
ATOM 5793 N N . LEU B 1 177 ? 1.74 -4.43 -18.281 1 93.56 177 LEU B N 1
ATOM 5794 C CA . LEU B 1 177 ? 1.693 -2.977 -18.391 1 93.56 177 LEU B CA 1
ATOM 5795 C C . LEU B 1 177 ? 0.275 -2.494 -18.672 1 93.56 177 LEU B C 1
ATOM 5797 O O . LEU B 1 177 ? -0.125 -1.42 -18.219 1 93.56 177 LEU B O 1
ATOM 5801 N N . LYS B 1 178 ? -0.472 -3.332 -19.422 1 96 178 LYS B N 1
ATOM 5802 C CA . LYS B 1 178 ? -1.869 -2.98 -19.656 1 96 178 LYS B CA 1
ATOM 5803 C C . LYS B 1 178 ? -2.654 -2.943 -18.359 1 96 178 LYS B C 1
ATOM 5805 O O . LYS B 1 178 ? -3.395 -1.992 -18.094 1 96 178 LYS B O 1
ATOM 5810 N N . ALA B 1 179 ? -2.467 -3.99 -17.562 1 96.56 179 ALA B N 1
ATOM 5811 C CA . ALA B 1 179 ? -3.16 -4.062 -16.281 1 96.56 179 ALA B CA 1
ATOM 5812 C C . ALA B 1 179 ? -2.682 -2.963 -15.336 1 96.56 179 ALA B C 1
ATOM 5814 O O . ALA B 1 179 ? -3.49 -2.303 -14.68 1 96.56 179 ALA B O 1
ATOM 5815 N N . ARG B 1 180 ? -1.402 -2.768 -15.305 1 94.56 180 ARG B N 1
ATOM 5816 C CA . ARG B 1 180 ? -0.812 -1.767 -14.422 1 94.56 180 ARG B CA 1
ATOM 5817 C C . ARG B 1 180 ? -1.312 -0.368 -14.766 1 94.56 180 ARG B C 1
ATOM 5819 O O . ARG B 1 180 ? -1.632 0.421 -13.875 1 94.56 180 ARG B O 1
ATOM 5826 N N . THR B 1 181 ? -1.333 -0.036 -16.031 1 95.31 181 THR B N 1
ATOM 5827 C CA . THR B 1 181 ? -1.788 1.276 -16.469 1 95.31 181 THR B CA 1
ATOM 5828 C C . THR B 1 181 ? -3.242 1.51 -16.062 1 95.31 181 THR B C 1
ATOM 5830 O O . THR B 1 181 ? -3.598 2.6 -15.617 1 95.31 181 THR B O 1
ATOM 5833 N N . LEU B 1 182 ? -4.07 0.523 -16.219 1 95.31 182 LEU B N 1
ATOM 5834 C CA . LEU B 1 182 ? -5.469 0.644 -15.828 1 95.31 182 LEU B CA 1
ATOM 5835 C C . LEU B 1 182 ? -5.598 0.891 -14.328 1 95.31 182 LEU B C 1
ATOM 5837 O O . LEU B 1 182 ? -6.445 1.671 -13.891 1 95.31 182 LEU B O 1
ATOM 5841 N N . TYR B 1 183 ? -4.758 0.231 -13.555 1 95.31 183 TYR B N 1
ATOM 5842 C CA . TYR B 1 183 ? -4.762 0.423 -12.109 1 95.31 183 TYR B CA 1
ATOM 5843 C C . TYR B 1 183 ? -4.312 1.832 -11.742 1 95.31 183 TYR B C 1
ATOM 5845 O O . TYR B 1 183 ? -4.914 2.482 -10.891 1 95.31 183 TYR B O 1
ATOM 5853 N N . ASP B 1 184 ? -3.275 2.273 -12.367 1 92.06 184 ASP B N 1
ATOM 5854 C CA . ASP B 1 184 ? -2.705 3.58 -12.055 1 92.06 184 ASP B CA 1
ATOM 5855 C C . ASP B 1 184 ? -3.682 4.703 -12.398 1 92.06 184 ASP B C 1
ATOM 5857 O O . ASP B 1 184 ? -3.713 5.73 -11.719 1 92.06 184 ASP B O 1
ATOM 5861 N N . PHE B 1 185 ? -4.504 4.504 -13.359 1 91.88 185 PHE B N 1
ATOM 5862 C CA . PHE B 1 185 ? -5.418 5.551 -13.797 1 91.88 185 PHE B CA 1
ATOM 5863 C C . PHE B 1 185 ? -6.77 5.414 -13.109 1 91.88 185 PHE B C 1
ATOM 5865 O O . PHE B 1 185 ? -7.723 6.113 -13.453 1 91.88 185 PHE B O 1
ATOM 5872 N N . ASP B 1 186 ? -6.938 4.516 -12.203 1 89.81 186 ASP B N 1
ATOM 5873 C CA . ASP B 1 186 ? -8.117 4.348 -11.359 1 89.81 186 ASP B CA 1
ATOM 5874 C C . ASP B 1 186 ? -9.359 4.09 -12.211 1 89.81 186 ASP B C 1
ATOM 5876 O O . ASP B 1 186 ? -10.414 4.688 -11.969 1 89.81 186 ASP B O 1
ATOM 5880 N N . ILE B 1 187 ? -9.211 3.285 -13.156 1 89.44 187 ILE B N 1
ATOM 5881 C CA . ILE B 1 187 ? -10.344 2.967 -14.016 1 89.44 187 ILE B CA 1
ATOM 5882 C C . ILE B 1 187 ? -11.305 2.031 -13.289 1 89.44 187 ILE B C 1
ATOM 5884 O O . ILE B 1 187 ? -12.516 2.066 -13.516 1 89.44 187 ILE B O 1
ATOM 5888 N N . GLU B 1 188 ? -10.727 1.188 -12.398 1 90.88 188 GLU B N 1
ATOM 5889 C CA . GLU B 1 188 ? -11.508 0.25 -11.602 1 90.88 188 GLU B CA 1
ATOM 5890 C C . GLU B 1 188 ? -11.633 0.729 -10.156 1 90.88 188 GLU B C 1
ATOM 5892 O O . GLU B 1 188 ? -10.641 1.103 -9.531 1 90.88 188 GLU B O 1
ATOM 5897 N N . ARG B 1 189 ? -12.945 0.702 -9.672 1 87.31 189 ARG B N 1
ATOM 5898 C CA . ARG B 1 189 ? -13.156 1.232 -8.328 1 87.31 189 ARG B CA 1
ATOM 5899 C C . ARG B 1 189 ? -13.633 0.142 -7.371 1 87.31 189 ARG B C 1
ATOM 5901 O O . ARG B 1 189 ? -13.633 0.331 -6.156 1 87.31 189 ARG B O 1
ATOM 5908 N N . ASP B 1 190 ? -14.055 -0.991 -7.977 1 91.31 190 ASP B N 1
ATOM 5909 C CA . ASP B 1 190 ? -14.484 -2.092 -7.121 1 91.31 190 ASP B CA 1
ATOM 5910 C C . ASP B 1 190 ? -13.305 -2.699 -6.367 1 91.31 190 ASP B C 1
ATOM 5912 O O . ASP B 1 190 ? -12.383 -3.234 -6.98 1 91.31 190 ASP B O 1
ATOM 5916 N N . ARG B 1 191 ? -13.383 -2.656 -5.105 1 92.38 191 ARG B N 1
ATOM 5917 C CA . ARG B 1 191 ? -12.266 -3.076 -4.266 1 92.38 191 ARG B CA 1
ATOM 5918 C C . ARG B 1 191 ? -12.016 -4.574 -4.398 1 92.38 191 ARG B C 1
ATOM 5920 O O . ARG B 1 191 ? -10.875 -5.031 -4.32 1 92.38 191 ARG B O 1
ATOM 5927 N N . VAL B 1 192 ? -13.055 -5.391 -4.551 1 94.25 192 VAL B N 1
ATOM 5928 C CA . VAL B 1 192 ? -12.891 -6.832 -4.703 1 94.25 192 VAL B CA 1
ATOM 5929 C C . VAL B 1 192 ? -12.133 -7.133 -5.996 1 94.25 192 VAL B C 1
ATOM 5931 O O . VAL B 1 192 ? -11.203 -7.941 -6 1 94.25 192 VAL B O 1
ATOM 5934 N N . VAL B 1 193 ? -12.547 -6.465 -7.051 1 96.44 193 VAL B N 1
ATOM 5935 C CA . VAL B 1 193 ? -11.906 -6.652 -8.352 1 96.44 193 VAL B CA 1
ATOM 5936 C C . VAL B 1 193 ? -10.445 -6.199 -8.281 1 96.44 193 VAL B C 1
ATOM 5938 O O . VAL B 1 193 ? -9.57 -6.82 -8.883 1 96.44 193 VAL B O 1
ATOM 5941 N N . LEU B 1 194 ? -10.227 -5.133 -7.543 1 97 194 LEU B N 1
ATOM 5942 C CA . LEU B 1 194 ? -8.859 -4.637 -7.371 1 97 194 LEU B CA 1
ATOM 5943 C C . LEU B 1 194 ? -7.988 -5.672 -6.668 1 97 194 LEU B C 1
ATOM 5945 O O . LEU B 1 194 ? -6.859 -5.922 -7.086 1 97 194 LEU B O 1
ATOM 5949 N N . ILE B 1 195 ? -8.516 -6.277 -5.617 1 96.94 195 ILE B N 1
ATOM 5950 C CA . ILE B 1 195 ? -7.754 -7.285 -4.883 1 96.94 195 ILE B CA 1
ATOM 5951 C C . ILE B 1 195 ? -7.453 -8.469 -5.797 1 96.94 195 ILE B C 1
ATOM 5953 O O . ILE B 1 195 ? -6.324 -8.961 -5.828 1 96.94 195 ILE B O 1
ATOM 5957 N N . GLN B 1 196 ? -8.414 -8.883 -6.535 1 98.12 196 GLN B N 1
ATOM 5958 C CA . GLN B 1 196 ? -8.242 -10 -7.453 1 98.12 196 GLN B CA 1
ATOM 5959 C C . GLN B 1 196 ? -7.156 -9.703 -8.484 1 98.12 196 GLN B C 1
ATOM 5961 O O . GLN B 1 196 ? -6.262 -10.523 -8.703 1 98.12 196 GLN B O 1
ATOM 5966 N N . ALA B 1 197 ? -7.27 -8.562 -9.078 1 98.19 197 ALA B N 1
ATOM 5967 C CA . ALA B 1 197 ? -6.328 -8.188 -10.125 1 98.19 197 ALA B CA 1
ATOM 5968 C C . ALA B 1 197 ? -4.922 -7.996 -9.562 1 98.19 197 ALA B C 1
ATOM 5970 O O . ALA B 1 197 ? -3.945 -8.469 -10.141 1 98.19 197 ALA B O 1
ATOM 5971 N N . LEU B 1 198 ? -4.801 -7.355 -8.438 1 96.94 198 LEU B N 1
ATOM 5972 C CA . LEU B 1 198 ? -3.496 -7.059 -7.855 1 96.94 198 LEU B CA 1
ATOM 5973 C C . LEU B 1 198 ? -2.811 -8.336 -7.383 1 96.94 198 LEU B C 1
ATOM 5975 O O . LEU B 1 198 ? -1.585 -8.453 -7.469 1 96.94 198 LEU B O 1
ATOM 5979 N N . LEU B 1 199 ? -3.535 -9.266 -6.879 1 96.94 199 LEU B N 1
ATOM 5980 C CA . LEU B 1 199 ? -2.961 -10.547 -6.48 1 96.94 199 LEU B CA 1
ATOM 5981 C C . LEU B 1 199 ? -2.318 -11.25 -7.668 1 96.94 199 LEU B C 1
ATOM 5983 O O . LEU B 1 199 ? -1.242 -11.836 -7.539 1 96.94 199 LEU B O 1
ATOM 5987 N N . LEU B 1 200 ? -3.02 -11.133 -8.75 1 97 200 LEU B N 1
ATOM 5988 C CA . LEU B 1 200 ? -2.469 -11.75 -9.953 1 97 200 LEU B CA 1
ATOM 5989 C C . LEU B 1 200 ? -1.229 -11 -10.43 1 97 200 LEU B C 1
ATOM 5991 O O . LEU B 1 200 ? -0.29 -11.602 -10.953 1 97 200 LEU B O 1
ATOM 5995 N N . MET B 1 201 ? -1.254 -9.75 -10.203 1 94.44 201 MET B N 1
ATOM 5996 C CA . MET B 1 201 ? -0.135 -8.922 -10.648 1 94.44 201 MET B CA 1
ATOM 5997 C C . MET B 1 201 ? 1.101 -9.172 -9.789 1 94.44 201 MET B C 1
ATOM 5999 O O . MET B 1 201 ? 2.215 -8.812 -10.18 1 94.44 201 MET B O 1
ATOM 6003 N N . THR B 1 202 ? 0.99 -9.742 -8.617 1 91.12 202 THR B N 1
ATOM 6004 C CA . THR B 1 202 ? 2.133 -10.055 -7.762 1 91.12 202 THR B CA 1
ATOM 6005 C C . THR B 1 202 ? 3.023 -11.109 -8.406 1 91.12 202 THR B C 1
ATOM 6007 O O . THR B 1 202 ? 4.156 -11.328 -7.973 1 91.12 202 THR B O 1
ATOM 6010 N N . TYR B 1 203 ? 2.564 -11.719 -9.477 1 88.25 203 TYR B N 1
ATOM 6011 C CA . TYR B 1 203 ? 3.338 -12.75 -10.148 1 88.25 203 TYR B CA 1
ATOM 6012 C C . TYR B 1 203 ? 4.453 -12.141 -10.992 1 88.25 203 TYR B C 1
ATOM 6014 O O . TYR B 1 203 ? 5.297 -12.859 -11.531 1 88.25 203 TYR B O 1
ATOM 6022 N N . TRP B 1 204 ? 4.363 -10.805 -11.047 1 83.88 204 TRP B N 1
ATOM 6023 C CA . TRP B 1 204 ? 5.371 -10.141 -11.859 1 83.88 204 TRP B CA 1
ATOM 6024 C C . TRP B 1 204 ? 6.281 -9.273 -11 1 83.88 204 TRP B C 1
ATOM 6026 O O . TRP B 1 204 ? 5.816 -8.602 -10.078 1 83.88 204 TRP B O 1
ATOM 6036 N N . HIS B 1 205 ? 7.555 -9.438 -11.266 1 72.94 205 HIS B N 1
ATOM 6037 C CA . HIS B 1 205 ? 8.523 -8.531 -10.664 1 72.94 205 HIS B CA 1
ATOM 6038 C C . HIS B 1 205 ? 9.289 -7.754 -11.727 1 72.94 205 HIS B C 1
ATOM 6040 O O . HIS B 1 205 ? 10.031 -8.344 -12.523 1 72.94 205 HIS B O 1
ATOM 6046 N N . GLU B 1 206 ? 8.984 -6.461 -11.906 1 62.91 206 GLU B N 1
ATOM 6047 C CA . GLU B 1 206 ? 9.555 -5.637 -12.969 1 62.91 206 GLU B CA 1
ATOM 6048 C C . GLU B 1 206 ? 11.062 -5.492 -12.805 1 62.91 206 GLU B C 1
ATOM 6050 O O . GLU B 1 206 ? 11.828 -5.809 -13.719 1 62.91 206 GLU B O 1
ATOM 6055 N N . SER B 1 207 ? 11.445 -4.723 -11.852 1 64.31 207 SER B N 1
ATOM 6056 C CA . SER B 1 207 ? 12.859 -4.477 -11.57 1 64.31 207 SER B CA 1
ATOM 6057 C C . SER B 1 207 ? 13.133 -4.438 -10.07 1 64.31 207 SER B C 1
ATOM 6059 O O . SER B 1 207 ? 12.258 -4.059 -9.289 1 64.31 207 SER B O 1
ATOM 6061 N N . PRO B 1 208 ? 14.25 -5.051 -9.875 1 64.69 208 PRO B N 1
ATOM 6062 C CA . PRO B 1 208 ? 14.586 -5.012 -8.445 1 64.69 208 PRO B CA 1
ATOM 6063 C C . PRO B 1 208 ? 14.656 -3.586 -7.898 1 64.69 208 PRO B C 1
ATOM 6065 O O . PRO B 1 208 ? 14.516 -3.379 -6.691 1 64.69 208 PRO B O 1
ATOM 6068 N N . GLU B 1 209 ? 14.766 -2.652 -8.781 1 67.12 209 GLU B N 1
ATOM 6069 C CA . GLU B 1 209 ? 14.914 -1.271 -8.336 1 67.12 209 GLU B CA 1
ATOM 6070 C C . GLU B 1 209 ? 13.562 -0.581 -8.195 1 67.12 209 GLU B C 1
ATOM 6072 O O . GLU B 1 209 ? 13.461 0.492 -7.602 1 67.12 209 GLU B O 1
ATOM 6077 N N . ASN B 1 210 ? 12.625 -1.287 -8.688 1 75.69 210 ASN B N 1
ATOM 6078 C CA . ASN B 1 210 ? 11.305 -0.675 -8.617 1 75.69 210 ASN B CA 1
ATOM 6079 C C . ASN B 1 210 ? 10.656 -0.898 -7.254 1 75.69 210 ASN B C 1
ATOM 6081 O O . ASN B 1 210 ? 10.5 -2.039 -6.816 1 75.69 210 ASN B O 1
ATOM 6085 N N . PRO B 1 211 ? 10.297 0.22 -6.613 1 78.56 211 PRO B N 1
ATOM 6086 C CA . PRO B 1 211 ? 9.688 0.08 -5.285 1 78.56 211 PRO B CA 1
ATOM 6087 C C . PRO B 1 211 ? 8.328 -0.606 -5.328 1 78.56 211 PRO B C 1
ATOM 6089 O O . PRO B 1 211 ? 7.852 -1.107 -4.305 1 78.56 211 PRO B O 1
ATOM 6092 N N . LYS B 1 212 ? 7.723 -0.592 -6.465 1 86.25 212 LYS B N 1
ATOM 6093 C CA . LYS B 1 212 ? 6.43 -1.255 -6.578 1 86.25 212 LYS B CA 1
ATOM 6094 C C . LYS B 1 212 ? 6.598 -2.727 -6.949 1 86.25 212 LYS B C 1
ATOM 6096 O O . LYS B 1 212 ? 6.234 -3.141 -8.047 1 86.25 212 LYS B O 1
ATOM 6101 N N . ASP B 1 213 ? 7.047 -3.475 -6.043 1 81.56 213 ASP B N 1
ATOM 6102 C CA . ASP B 1 213 ? 7.281 -4.906 -6.215 1 81.56 213 ASP B CA 1
ATOM 6103 C C . ASP B 1 213 ? 6.086 -5.719 -5.723 1 81.56 213 ASP B C 1
ATOM 6105 O O . ASP B 1 213 ? 5.012 -5.164 -5.473 1 81.56 213 ASP B O 1
ATOM 6109 N N . SER B 1 214 ? 6.242 -7.035 -5.676 1 84 214 SER B N 1
ATOM 6110 C CA . SER B 1 214 ? 5.168 -7.926 -5.25 1 84 214 SER B CA 1
ATOM 6111 C C . SER B 1 214 ? 4.715 -7.602 -3.83 1 84 214 SER B C 1
ATOM 6113 O O . SER B 1 214 ? 3.529 -7.707 -3.512 1 84 214 SER B O 1
ATOM 6115 N N . GLN B 1 215 ? 5.641 -7.191 -2.975 1 83.31 215 GLN B N 1
ATOM 6116 C CA . GLN B 1 215 ? 5.289 -6.824 -1.608 1 83.31 215 GLN B CA 1
ATOM 6117 C C . GLN B 1 215 ? 4.41 -5.578 -1.585 1 83.31 215 GLN B C 1
ATOM 6119 O O . GLN B 1 215 ? 3.51 -5.461 -0.75 1 83.31 215 GLN B O 1
ATOM 6124 N N . HIS B 1 216 ? 4.793 -4.672 -2.465 1 86.56 216 HIS B N 1
ATOM 6125 C CA . HIS B 1 216 ? 3.975 -3.471 -2.592 1 86.56 216 HIS B CA 1
ATOM 6126 C C . HIS B 1 216 ? 2.525 -3.824 -2.904 1 86.56 216 HIS B C 1
ATOM 6128 O O . HIS B 1 216 ? 1.606 -3.334 -2.244 1 86.56 216 HIS B O 1
ATOM 6134 N N . TRP B 1 217 ? 2.318 -4.645 -3.9 1 91.38 217 TRP B N 1
ATOM 6135 C CA . TRP B 1 217 ? 0.968 -5.012 -4.316 1 91.38 217 TRP B CA 1
ATOM 6136 C C . TRP B 1 217 ? 0.25 -5.781 -3.213 1 91.38 217 TRP B C 1
ATOM 6138 O O . TRP B 1 217 ? -0.955 -5.613 -3.012 1 91.38 217 TRP B O 1
ATOM 6148 N N . LEU B 1 218 ? 0.981 -6.629 -2.549 1 90.75 218 LEU B N 1
ATOM 6149 C CA . LEU B 1 218 ? 0.384 -7.395 -1.46 1 90.75 218 LEU B CA 1
ATOM 6150 C C . LEU B 1 218 ? -0.075 -6.473 -0.336 1 90.75 218 LEU B C 1
ATOM 6152 O O . LEU B 1 218 ? -1.145 -6.676 0.244 1 90.75 218 LEU B O 1
ATOM 6156 N N . ASN B 1 219 ? 0.729 -5.523 -0.022 1 88.31 219 ASN B N 1
ATOM 6157 C CA . ASN B 1 219 ? 0.356 -4.57 1.017 1 88.31 219 ASN B CA 1
ATOM 6158 C C . ASN B 1 219 ? -0.898 -3.789 0.635 1 88.31 219 ASN B C 1
ATOM 6160 O O . ASN B 1 219 ? -1.748 -3.518 1.485 1 88.31 219 ASN B O 1
ATOM 6164 N N . VAL B 1 220 ? -0.902 -3.396 -0.571 1 91.12 220 VAL B N 1
ATOM 6165 C CA . VAL B 1 220 ? -2.086 -2.689 -1.049 1 91.12 220 VAL B CA 1
ATOM 6166 C C . VAL B 1 220 ? -3.309 -3.596 -0.943 1 91.12 220 VAL B C 1
ATOM 6168 O O . VAL B 1 220 ? -4.387 -3.15 -0.549 1 91.12 220 VAL B O 1
ATOM 6171 N N . CYS B 1 221 ? -3.143 -4.875 -1.266 1 93.44 221 CYS B N 1
ATOM 6172 C CA . CYS B 1 221 ? -4.242 -5.824 -1.175 1 93.44 221 CYS B CA 1
ATOM 6173 C C . CYS B 1 221 ? -4.723 -5.969 0.265 1 93.44 221 CYS B C 1
ATOM 6175 O O . CYS B 1 221 ? -5.926 -6.016 0.522 1 93.44 221 CYS B O 1
ATOM 6177 N N . TRP B 1 222 ? -3.834 -6.043 1.146 1 89 222 TRP B N 1
ATOM 6178 C CA . TRP B 1 222 ? -4.199 -6.164 2.553 1 89 222 TRP B CA 1
ATOM 6179 C C . TRP B 1 222 ? -4.984 -4.945 3.021 1 89 222 TRP B C 1
ATOM 6181 O O . TRP B 1 222 ? -5.996 -5.078 3.715 1 89 222 TRP B O 1
ATOM 6191 N N . SER B 1 223 ? -4.465 -3.787 2.637 1 84.31 223 SER B N 1
ATOM 6192 C CA . SER B 1 223 ? -5.152 -2.555 3.014 1 84.31 223 SER B CA 1
ATOM 6193 C C . SER B 1 223 ? -6.566 -2.518 2.449 1 84.31 223 SER B C 1
ATOM 6195 O O . SER B 1 223 ? -7.512 -2.162 3.156 1 84.31 223 SER B O 1
ATOM 6197 N N . LEU B 1 224 ? -6.723 -2.9 1.215 1 88.06 224 LEU B N 1
ATOM 6198 C CA . LEU B 1 224 ? -8.039 -2.951 0.585 1 88.06 224 LEU B CA 1
ATOM 6199 C C . LEU B 1 224 ? -8.922 -3.99 1.263 1 88.06 224 LEU B C 1
ATOM 6201 O O . LEU B 1 224 ? -10.125 -3.762 1.455 1 88.06 224 LEU B O 1
ATOM 6205 N N . GLY B 1 225 ? -8.328 -5.129 1.588 1 87.94 225 GLY B N 1
ATOM 6206 C CA . GLY B 1 225 ? -9.078 -6.195 2.23 1 87.94 225 GLY B CA 1
ATOM 6207 C C . GLY B 1 225 ? -9.633 -5.801 3.586 1 87.94 225 GLY B C 1
ATOM 6208 O O . GLY B 1 225 ? -10.797 -6.059 3.885 1 87.94 225 GLY B O 1
ATOM 6209 N N . VAL B 1 226 ? -8.867 -5.117 4.371 1 77.69 226 VAL B N 1
ATOM 6210 C CA . VAL B 1 226 ? -9.289 -4.691 5.699 1 77.69 226 VAL B CA 1
ATOM 6211 C C . VAL B 1 226 ? -10.383 -3.629 5.582 1 77.69 226 VAL B C 1
ATOM 6213 O O . VAL B 1 226 ? -11.32 -3.598 6.383 1 77.69 226 VAL B O 1
ATOM 6216 N N . SER B 1 227 ? -10.234 -2.832 4.562 1 75.75 227 SER B N 1
ATOM 6217 C CA . SER B 1 227 ? -11.203 -1.757 4.379 1 75.75 227 SER B CA 1
ATOM 6218 C C . SER B 1 227 ? -12.586 -2.309 4.07 1 75.75 227 SER B C 1
ATOM 6220 O O . SER B 1 227 ? -13.594 -1.678 4.387 1 75.75 227 SER B O 1
ATOM 6222 N N . ILE B 1 228 ? -12.664 -3.484 3.479 1 82.06 228 ILE B N 1
ATOM 6223 C CA . ILE B 1 228 ? -13.969 -4.039 3.131 1 82.06 228 ILE B CA 1
ATOM 6224 C C . ILE B 1 228 ? -14.328 -5.152 4.109 1 82.06 228 ILE B C 1
ATOM 6226 O O . ILE B 1 228 ? -15.367 -5.809 3.959 1 82.06 228 ILE B O 1
ATOM 6230 N N . GLY B 1 229 ? -13.508 -5.406 5.047 1 79.06 229 GLY B N 1
ATOM 6231 C CA . GLY B 1 229 ? -13.789 -6.406 6.066 1 79.06 229 GLY B CA 1
ATOM 6232 C C . GLY B 1 229 ? -13.523 -7.824 5.598 1 79.06 229 GLY B C 1
ATOM 6233 O O . GLY B 1 229 ? -14.297 -8.734 5.891 1 79.06 229 GLY B O 1
ATOM 6234 N N . LEU B 1 230 ? -12.523 -8.008 4.84 1 85.75 230 LEU B N 1
ATOM 6235 C CA . LEU B 1 230 ? -12.156 -9.336 4.363 1 85.75 230 LEU B CA 1
ATOM 6236 C C . LEU B 1 230 ? -11.703 -10.227 5.523 1 85.75 230 LEU B C 1
ATOM 6238 O O . LEU B 1 230 ? -11.742 -11.453 5.418 1 85.75 230 LEU B O 1
ATOM 6242 N N . ASP B 1 231 ? -11.305 -9.656 6.609 1 78.19 231 ASP B N 1
ATOM 6243 C CA . ASP B 1 231 ? -10.789 -10.391 7.762 1 78.19 231 ASP B CA 1
ATOM 6244 C C . ASP B 1 231 ? -11.922 -10.852 8.672 1 78.19 231 ASP B C 1
ATOM 6246 O O . ASP B 1 231 ? -11.695 -11.586 9.641 1 78.19 231 ASP B O 1
ATOM 6250 N N . CYS B 1 232 ? -13.07 -10.438 8.32 1 76.81 232 CYS B N 1
ATOM 6251 C CA . CYS B 1 232 ? -14.227 -10.805 9.125 1 76.81 232 CYS B CA 1
ATOM 6252 C C . CYS B 1 232 ? -14.914 -12.047 8.555 1 76.81 232 CYS B C 1
ATOM 6254 O O . CYS B 1 232 ? -14.836 -12.305 7.355 1 76.81 232 CYS B O 1
ATOM 6256 N N . ASP B 1 233 ? -15.586 -12.711 9.469 1 78.88 233 ASP B N 1
ATOM 6257 C CA . ASP B 1 233 ? -16.328 -13.883 9.031 1 78.88 233 ASP B CA 1
ATOM 6258 C C . ASP B 1 233 ? -17.531 -13.484 8.172 1 78.88 233 ASP B C 1
ATOM 6260 O O . ASP B 1 233 ? -18.438 -12.797 8.648 1 78.88 233 ASP B O 1
ATOM 6264 N N . PRO B 1 234 ? -17.5 -13.914 6.969 1 80.75 234 PRO B N 1
ATOM 6265 C CA . PRO B 1 234 ? -18.578 -13.516 6.062 1 80.75 234 PRO B CA 1
ATOM 6266 C C . PRO B 1 234 ? -19.906 -14.195 6.387 1 80.75 234 PRO B C 1
ATOM 6268 O O . PRO B 1 234 ? -20.953 -13.758 5.91 1 80.75 234 PRO B O 1
ATOM 6271 N N . SER B 1 235 ? -19.922 -15.25 7.121 1 77.75 235 SER B N 1
ATOM 6272 C CA . SER B 1 235 ? -21.141 -15.992 7.414 1 77.75 235 SER B CA 1
ATOM 6273 C C . SER B 1 235 ? -22.141 -15.125 8.164 1 77.75 235 SER B C 1
ATOM 6275 O O . SER B 1 235 ? -23.359 -15.359 8.086 1 77.75 235 SER B O 1
ATOM 6277 N N . THR B 1 236 ? -21.656 -14.148 8.836 1 72.56 236 THR B N 1
ATOM 6278 C CA . THR B 1 236 ? -22.531 -13.305 9.633 1 72.56 236 THR B CA 1
ATOM 6279 C C . THR B 1 236 ? -22.969 -12.078 8.836 1 72.56 236 THR B C 1
ATOM 6281 O O . THR B 1 236 ? -23.859 -11.336 9.266 1 72.56 236 THR B O 1
ATOM 6284 N N . SER B 1 237 ? -22.484 -12.07 7.629 1 72.62 237 SER B N 1
ATOM 6285 C CA . SER B 1 237 ? -22.797 -10.906 6.805 1 72.62 237 SER B CA 1
ATOM 6286 C C . SER B 1 237 ? -23.953 -11.195 5.848 1 72.62 237 SER B C 1
ATOM 6288 O O . SER B 1 237 ? -24.188 -12.352 5.492 1 72.62 237 SER B O 1
ATOM 6290 N N . PRO B 1 238 ? -24.625 -10.234 5.547 1 80.38 238 PRO B N 1
ATOM 6291 C CA . PRO B 1 238 ? -25.75 -10.414 4.637 1 80.38 238 PRO B CA 1
ATOM 6292 C C . PRO B 1 238 ? -25.328 -10.617 3.186 1 80.38 238 PRO B C 1
ATOM 6294 O O . PRO B 1 238 ? -26.156 -10.562 2.277 1 80.38 238 PRO B O 1
ATOM 6297 N N . MET B 1 239 ? -24.297 -11.102 2.965 1 84.62 239 MET B N 1
ATOM 6298 C CA . MET B 1 239 ? -23.781 -11.305 1.61 1 84.62 239 MET B CA 1
ATOM 6299 C C . MET B 1 239 ? -24.375 -12.57 0.997 1 84.62 239 MET B C 1
ATOM 6301 O O . MET B 1 239 ? -24.781 -13.492 1.716 1 84.62 239 MET B O 1
ATOM 6305 N N . THR B 1 240 ? -24.469 -12.602 -0.326 1 88.38 240 THR B N 1
ATOM 6306 C CA . THR B 1 240 ? -24.891 -13.797 -1.033 1 88.38 240 THR B CA 1
ATOM 6307 C C . THR B 1 240 ? -23.891 -14.93 -0.836 1 88.38 240 THR B C 1
ATOM 6309 O O . THR B 1 240 ? -22.703 -14.688 -0.585 1 88.38 240 THR B O 1
ATOM 6312 N N . PRO B 1 241 ? -24.344 -16.109 -0.9 1 88.38 241 PRO B N 1
ATOM 6313 C CA . PRO B 1 241 ? -23.438 -17.25 -0.731 1 88.38 241 PRO B CA 1
ATOM 6314 C C . PRO B 1 241 ? -22.266 -17.219 -1.719 1 88.38 241 PRO B C 1
ATOM 6316 O O . PRO B 1 241 ? -21.156 -17.609 -1.37 1 88.38 241 PRO B O 1
ATOM 6319 N N . GLN B 1 242 ? -22.562 -16.844 -2.855 1 89.06 242 GLN B N 1
ATOM 6320 C CA . GLN B 1 242 ? -21.5 -16.781 -3.854 1 89.06 242 GLN B CA 1
ATOM 6321 C C . GLN B 1 242 ? -20.422 -15.766 -3.445 1 89.06 242 GLN B C 1
ATOM 6323 O O . GLN B 1 242 ? -19.234 -16.016 -3.617 1 89.06 242 GLN B O 1
ATOM 6328 N N . ARG B 1 243 ? -20.875 -14.719 -2.949 1 89.81 243 ARG B N 1
ATOM 6329 C CA . ARG B 1 243 ? -19.953 -13.688 -2.51 1 89.81 243 ARG B CA 1
ATOM 6330 C C . ARG B 1 243 ? -19.172 -14.133 -1.273 1 89.81 243 ARG B C 1
ATOM 6332 O O . ARG B 1 243 ? -18 -13.773 -1.105 1 89.81 243 ARG B O 1
ATOM 6339 N N . GLN B 1 244 ? -19.844 -14.883 -0.461 1 91.44 244 GLN B N 1
ATOM 6340 C CA . GLN B 1 244 ? -19.172 -15.391 0.731 1 91.44 244 GLN B CA 1
ATOM 6341 C C . GLN B 1 244 ? -18.031 -16.328 0.361 1 91.44 244 GLN B C 1
ATOM 6343 O O . GLN B 1 244 ? -16.984 -16.328 1.01 1 91.44 244 GLN B O 1
ATOM 6348 N N . LYS B 1 245 ? -18.266 -17.109 -0.655 1 93 245 LYS B N 1
ATOM 6349 C CA . LYS B 1 245 ? -17.234 -18.031 -1.118 1 93 245 LYS B CA 1
ATOM 6350 C C . LYS B 1 245 ? -16.016 -17.281 -1.614 1 93 245 LYS B C 1
ATOM 6352 O O . LYS B 1 245 ? -14.875 -17.625 -1.269 1 93 245 LYS B O 1
ATOM 6357 N N . ILE B 1 246 ? -16.297 -16.266 -2.381 1 94.06 246 ILE B N 1
ATOM 6358 C CA . ILE B 1 246 ? -15.203 -15.477 -2.945 1 94.06 246 ILE B CA 1
ATOM 6359 C C . ILE B 1 246 ? -14.469 -14.742 -1.828 1 94.06 246 ILE B C 1
ATOM 6361 O O . ILE B 1 246 ? -13.242 -14.602 -1.871 1 94.06 246 ILE B O 1
ATOM 6365 N N . TRP B 1 247 ? -15.227 -14.289 -0.823 1 92.38 247 TRP B N 1
ATOM 6366 C CA . TRP B 1 247 ? -14.656 -13.57 0.312 1 92.38 247 TRP B CA 1
ATOM 6367 C C . TRP B 1 247 ? -13.648 -14.438 1.053 1 92.38 247 TRP B C 1
ATOM 6369 O O . TRP B 1 247 ? -12.523 -14 1.323 1 92.38 247 TRP B O 1
ATOM 6379 N N . LYS B 1 248 ? -14.023 -15.609 1.302 1 92.75 248 LYS B N 1
ATOM 6380 C CA . LYS B 1 248 ? -13.172 -16.547 2.029 1 92.75 248 LYS B CA 1
ATOM 6381 C C . LYS B 1 248 ? -11.961 -16.938 1.191 1 92.75 248 LYS B C 1
ATOM 6383 O O . LYS B 1 248 ? -10.836 -17 1.7 1 92.75 248 LYS B O 1
ATOM 6388 N N . ARG B 1 249 ? -12.148 -17.188 -0.011 1 96.06 249 ARG B N 1
ATOM 6389 C CA . ARG B 1 249 ? -11.047 -17.578 -0.884 1 96.06 249 ARG B CA 1
ATOM 6390 C C . ARG B 1 249 ? -10.039 -16.438 -1.036 1 96.06 249 ARG B C 1
ATOM 6392 O O . ARG B 1 249 ? -8.828 -16.672 -1.023 1 96.06 249 ARG B O 1
ATOM 6399 N N . LEU B 1 250 ? -10.523 -15.25 -1.188 1 96 250 LEU B N 1
ATOM 6400 C CA . LEU B 1 250 ? -9.633 -14.109 -1.359 1 96 250 LEU B CA 1
ATOM 6401 C C . LEU B 1 250 ? -8.758 -13.906 -0.124 1 96 250 LEU B C 1
ATOM 6403 O O . LEU B 1 250 ? -7.57 -13.609 -0.24 1 96 250 LEU B O 1
ATOM 6407 N N . TRP B 1 251 ? -9.375 -14.062 1.013 1 93.44 251 TRP B N 1
ATOM 6408 C CA . TRP B 1 251 ? -8.602 -13.938 2.244 1 93.44 251 TRP B CA 1
ATOM 6409 C C . TRP B 1 251 ? -7.445 -14.938 2.271 1 93.44 251 TRP B C 1
ATOM 6411 O O . TRP B 1 251 ? -6.305 -14.57 2.555 1 93.44 251 TRP B O 1
ATOM 6421 N N . TRP B 1 252 ? -7.742 -16.094 1.976 1 94.69 252 TRP B N 1
ATOM 6422 C CA . TRP B 1 252 ? -6.727 -17.141 2.096 1 94.69 252 TRP B CA 1
ATOM 6423 C C . TRP B 1 252 ? -5.73 -17.062 0.943 1 94.69 252 TRP B C 1
ATOM 6425 O O . TRP B 1 252 ? -4.566 -17.453 1.095 1 94.69 252 TRP B O 1
ATOM 6435 N N . CYS B 1 253 ? -6.207 -16.609 -0.247 1 96.38 253 CYS B N 1
ATOM 6436 C CA . CYS B 1 253 ? -5.254 -16.359 -1.321 1 96.38 253 CYS B CA 1
ATOM 6437 C C . CYS B 1 253 ? -4.242 -15.297 -0.909 1 96.38 253 CYS B C 1
ATOM 6439 O O . CYS B 1 253 ? -3.047 -15.438 -1.178 1 96.38 253 CYS B O 1
ATOM 6441 N N . LEU B 1 254 ? -4.734 -14.281 -0.302 1 94.06 254 LEU B N 1
ATOM 6442 C CA . LEU B 1 254 ? -3.857 -13.219 0.192 1 94.06 254 LEU B CA 1
ATOM 6443 C C . LEU B 1 254 ? -2.902 -13.758 1.252 1 94.06 254 LEU B C 1
ATOM 6445 O O . LEU B 1 254 ? -1.699 -13.492 1.201 1 94.06 254 LEU B O 1
ATOM 6449 N N . TYR B 1 255 ? -3.453 -14.523 2.148 1 91.88 255 TYR B N 1
ATOM 6450 C CA . TYR B 1 255 ? -2.672 -15.086 3.246 1 91.88 255 TYR B CA 1
ATOM 6451 C C . TYR B 1 255 ? -1.577 -16 2.725 1 91.88 255 TYR B C 1
ATOM 6453 O O . TYR B 1 255 ? -0.424 -15.914 3.152 1 91.88 255 TYR B O 1
ATOM 6461 N N . THR B 1 256 ? -1.951 -16.859 1.844 1 93.25 256 THR B N 1
ATOM 6462 C CA . THR B 1 256 ? -0.997 -17.844 1.319 1 93.25 256 THR B CA 1
ATOM 6463 C C . THR B 1 256 ? 0.079 -17.141 0.489 1 93.25 256 THR B C 1
ATOM 6465 O O . THR B 1 256 ? 1.263 -17.469 0.598 1 93.25 256 THR B O 1
ATOM 6468 N N . ARG B 1 257 ? -0.348 -16.219 -0.326 1 92.56 257 ARG B N 1
ATOM 6469 C CA . ARG B 1 257 ? 0.621 -15.516 -1.164 1 92.56 257 ARG B CA 1
ATOM 6470 C C . ARG B 1 257 ? 1.603 -14.719 -0.316 1 92.56 257 ARG B C 1
ATOM 6472 O O . ARG B 1 257 ? 2.801 -14.688 -0.605 1 92.56 257 ARG B O 1
ATOM 6479 N N . ASP B 1 258 ? 1.139 -14.07 0.694 1 89.81 258 ASP B N 1
ATOM 6480 C CA . ASP B 1 258 ? 1.974 -13.266 1.577 1 89.81 258 ASP B CA 1
ATOM 6481 C C . ASP B 1 258 ? 2.99 -14.133 2.316 1 89.81 258 ASP B C 1
ATOM 6483 O O . ASP B 1 258 ? 4.176 -13.797 2.365 1 89.81 258 ASP B O 1
ATOM 6487 N N . THR B 1 259 ? 2.523 -15.211 2.861 1 89.75 259 THR B N 1
ATOM 6488 C CA . THR B 1 259 ? 3.4 -16.078 3.637 1 89.75 259 THR B CA 1
ATOM 6489 C C . THR B 1 259 ? 4.453 -16.734 2.74 1 89.75 259 THR B C 1
ATOM 6491 O O . THR B 1 259 ? 5.609 -16.875 3.143 1 89.75 259 THR B O 1
ATOM 6494 N N . LEU B 1 260 ? 4.016 -17.109 1.581 1 88.81 260 LEU B N 1
ATOM 6495 C CA . LEU B 1 260 ? 4.957 -17.75 0.669 1 88.81 260 LEU B CA 1
ATOM 6496 C C . LEU B 1 260 ? 6 -16.75 0.179 1 88.81 260 LEU B C 1
ATOM 6498 O O . LEU B 1 260 ? 7.168 -17.109 0.008 1 88.81 260 LEU B O 1
ATOM 6502 N N . LEU B 1 261 ? 5.598 -15.57 -0.045 1 84.44 261 LEU B N 1
ATOM 6503 C CA . LEU B 1 261 ? 6.547 -14.547 -0.455 1 84.44 261 LEU B CA 1
ATOM 6504 C C . LEU B 1 261 ? 7.504 -14.203 0.685 1 84.44 261 LEU B C 1
ATOM 6506 O O . LEU B 1 261 ? 8.688 -13.953 0.453 1 84.44 261 LEU B O 1
ATOM 6510 N N . ALA B 1 262 ? 6.984 -14.125 1.88 1 82.94 262 ALA B N 1
ATOM 6511 C CA . ALA B 1 262 ? 7.816 -13.844 3.043 1 82.94 262 ALA B CA 1
ATOM 6512 C C . ALA B 1 262 ? 8.852 -14.945 3.264 1 82.94 262 ALA B C 1
ATOM 6514 O O . ALA B 1 262 ? 9.984 -14.672 3.646 1 82.94 262 ALA B O 1
ATOM 6515 N N . LEU B 1 263 ? 8.43 -16.094 3.094 1 78.44 263 LEU B N 1
ATOM 6516 C CA . LEU B 1 263 ? 9.328 -17.234 3.24 1 78.44 263 LEU B CA 1
ATOM 6517 C C . LEU B 1 263 ? 10.469 -17.156 2.234 1 78.44 263 LEU B C 1
ATOM 6519 O O . LEU B 1 263 ? 11.625 -17.406 2.58 1 78.44 263 LEU B O 1
ATOM 6523 N N . ASN B 1 264 ? 10.086 -16.656 1.154 1 66.81 264 ASN B N 1
ATOM 6524 C CA . ASN B 1 264 ? 11.023 -16.703 0.038 1 66.81 264 ASN B CA 1
ATOM 6525 C C . ASN B 1 264 ? 11.969 -15.508 0.045 1 66.81 264 ASN B C 1
ATOM 6527 O O . ASN B 1 264 ? 13.156 -15.648 -0.226 1 66.81 264 ASN B O 1
ATOM 6531 N N . LEU B 1 265 ? 11.375 -14.422 0.317 1 60.16 265 LEU B N 1
ATOM 6532 C CA . LEU B 1 265 ? 12.148 -13.188 0.181 1 60.16 265 LEU B CA 1
ATOM 6533 C C . LEU B 1 265 ? 12.703 -12.75 1.529 1 60.16 265 LEU B C 1
ATOM 6535 O O . LEU B 1 265 ? 13.5 -11.805 1.599 1 60.16 265 LEU B O 1
ATOM 6539 N N . ARG B 1 266 ? 12.43 -13.547 2.496 1 58.22 266 ARG B N 1
ATOM 6540 C CA . ARG B 1 266 ? 12.852 -13.219 3.855 1 58.22 266 ARG B CA 1
ATOM 6541 C C . ARG B 1 266 ? 12.43 -11.797 4.227 1 58.22 266 ARG B C 1
ATOM 6543 O O . ARG B 1 266 ? 13.242 -11.016 4.73 1 58.22 266 ARG B O 1
ATOM 6550 N N . ARG B 1 267 ? 11.367 -11.516 3.746 1 64.5 267 ARG B N 1
ATOM 6551 C CA . ARG B 1 267 ? 10.781 -10.219 4.043 1 64.5 267 ARG B CA 1
ATOM 6552 C C . ARG B 1 267 ? 9.719 -10.328 5.133 1 64.5 267 ARG B C 1
ATOM 6554 O O . ARG B 1 267 ? 9.219 -11.422 5.406 1 64.5 267 ARG B O 1
ATOM 6561 N N . PRO B 1 268 ? 9.594 -9.172 5.777 1 65.62 268 PRO B N 1
ATOM 6562 C CA . PRO B 1 268 ? 8.57 -9.219 6.82 1 65.62 268 PRO B CA 1
ATOM 6563 C C . PRO B 1 268 ? 7.16 -9.414 6.258 1 65.62 268 PRO B C 1
ATOM 6565 O O . PRO B 1 268 ? 6.895 -9.047 5.109 1 65.62 268 PRO B O 1
ATOM 6568 N N . LEU B 1 269 ? 6.441 -10.125 7.074 1 68.06 269 LEU B N 1
ATOM 6569 C CA . LEU B 1 269 ? 5.047 -10.336 6.699 1 68.06 269 LEU B CA 1
ATOM 6570 C C . LEU B 1 269 ? 4.301 -9.008 6.633 1 68.06 269 LEU B C 1
ATOM 6572 O O . LEU B 1 269 ? 4.52 -8.125 7.465 1 68.06 269 LEU B O 1
ATOM 6576 N N . CYS B 1 270 ? 3.586 -8.875 5.605 1 62.19 270 CYS B N 1
ATOM 6577 C CA . CYS B 1 270 ? 2.768 -7.676 5.461 1 62.19 270 CYS B CA 1
ATOM 6578 C C . CYS B 1 270 ? 1.629 -7.668 6.473 1 62.19 270 CYS B C 1
ATOM 6580 O O . CYS B 1 270 ? 1.297 -6.621 7.031 1 62.19 270 CYS B O 1
ATOM 6582 N N . TYR B 1 271 ? 1.122 -8.883 6.617 1 61.84 271 TYR B N 1
ATOM 6583 C CA . TYR B 1 271 ? -0.019 -8.984 7.52 1 61.84 271 TYR B CA 1
ATOM 6584 C C . TYR B 1 271 ? 0.441 -9.188 8.961 1 61.84 271 TYR B C 1
ATOM 6586 O O . TYR B 1 271 ? 1.232 -10.086 9.242 1 61.84 271 TYR B O 1
ATOM 6594 N N . GLY B 1 272 ? 0.438 -8.227 9.82 1 57.31 272 GLY B N 1
ATOM 6595 C CA . GLY B 1 272 ? 0.999 -8.281 11.164 1 57.31 272 GLY B CA 1
ATOM 6596 C C . GLY B 1 272 ? 0.164 -9.102 12.125 1 57.31 272 GLY B C 1
ATOM 6597 O O . GLY B 1 272 ? 0.634 -9.477 13.203 1 57.31 272 GLY B O 1
ATOM 6598 N N . GLN B 1 273 ? -1.238 -9.086 12.148 1 55.88 273 GLN B N 1
ATOM 6599 C CA . GLN B 1 273 ? -1.93 -9.586 13.336 1 55.88 273 GLN B CA 1
ATOM 6600 C C . GLN B 1 273 ? -2.627 -10.914 13.047 1 55.88 273 GLN B C 1
ATOM 6602 O O . GLN B 1 273 ? -3.596 -10.961 12.281 1 55.88 273 GLN B O 1
ATOM 6607 N N . ASP B 1 274 ? -1.894 -12.047 13.086 1 51.56 274 ASP B N 1
ATOM 6608 C CA . ASP B 1 274 ? -2.525 -13.344 12.867 1 51.56 274 ASP B CA 1
ATOM 6609 C C . ASP B 1 274 ? -3.637 -13.594 13.883 1 51.56 274 ASP B C 1
ATOM 6611 O O . ASP B 1 274 ? -4.652 -14.211 13.562 1 51.56 274 ASP B O 1
ATOM 6615 N N . ASP B 1 275 ? -3.26 -13.258 15.148 1 50.59 275 ASP B N 1
ATOM 6616 C CA . ASP B 1 275 ? -4.039 -13.859 16.234 1 50.59 275 ASP B CA 1
ATOM 6617 C C . ASP B 1 275 ? -5.523 -13.547 16.078 1 50.59 275 ASP B C 1
ATOM 6619 O O . ASP B 1 275 ? -6.371 -14.203 16.672 1 50.59 275 ASP B O 1
ATOM 6623 N N . ASP B 1 276 ? -5.812 -12.508 15.242 1 51.06 276 ASP B N 1
ATOM 6624 C CA . ASP B 1 276 ? -7.18 -12.055 15.469 1 51.06 276 ASP B CA 1
ATOM 6625 C C . ASP B 1 276 ? -8.078 -12.43 14.289 1 51.06 276 ASP B C 1
ATOM 6627 O O . ASP B 1 276 ? -9.227 -11.977 14.211 1 51.06 276 ASP B O 1
ATOM 6631 N N . SER B 1 277 ? -7.473 -13.094 13.32 1 57.16 277 SER B N 1
ATOM 6632 C CA . SER B 1 277 ? -8.398 -13.336 12.219 1 57.16 277 SER B CA 1
ATOM 6633 C C . SER B 1 277 ? -9.414 -14.414 12.578 1 57.16 277 SER B C 1
ATOM 6635 O O . SER B 1 277 ? -9.047 -15.484 13.062 1 57.16 277 SER B O 1
ATOM 6637 N N . GLN B 1 278 ? -10.539 -14.047 12.727 1 61.47 278 GLN B N 1
ATOM 6638 C CA . GLN B 1 278 ? -11.695 -14.875 13.055 1 61.47 278 GLN B CA 1
ATOM 6639 C C . GLN B 1 278 ? -12.172 -15.656 11.836 1 61.47 278 GLN B C 1
ATOM 6641 O O . GLN B 1 278 ? -13.242 -16.266 11.859 1 61.47 278 GLN B O 1
ATOM 6646 N N . LEU B 1 279 ? -11.305 -15.727 10.812 1 75.12 279 LEU B N 1
ATOM 6647 C CA . LEU B 1 279 ? -11.875 -16.359 9.633 1 75.12 279 LEU B CA 1
ATOM 6648 C C . LEU B 1 279 ? -11.594 -17.859 9.641 1 75.12 279 LEU B C 1
ATOM 6650 O O . LEU B 1 279 ? -10.461 -18.281 9.852 1 75.12 279 LEU B O 1
ATOM 6654 N N . PRO B 1 280 ? -12.656 -18.562 9.5 1 84.81 280 PRO B N 1
ATOM 6655 C CA . PRO B 1 280 ? -12.477 -20 9.391 1 84.81 280 PRO B CA 1
ATOM 6656 C C . PRO B 1 280 ? -11.688 -20.406 8.148 1 84.81 280 PRO B C 1
ATOM 6658 O O . PRO B 1 280 ? -11.625 -19.656 7.172 1 84.81 280 PRO B O 1
ATOM 6661 N N . LEU B 1 281 ? -11.078 -21.547 8.266 1 91.12 281 LEU B N 1
ATOM 6662 C CA . LEU B 1 281 ? -10.305 -22.078 7.156 1 91.12 281 LEU B CA 1
ATOM 6663 C C . LEU B 1 281 ? -11.203 -22.344 5.949 1 91.12 281 LEU B C 1
ATOM 6665 O O . LEU B 1 281 ? -12.383 -22.656 6.102 1 91.12 281 LEU B O 1
ATOM 6669 N N . VAL B 1 282 ? -10.688 -22.203 4.816 1 93.44 282 VAL B N 1
ATOM 6670 C CA . VAL B 1 282 ? -11.398 -22.484 3.576 1 93.44 282 VAL B CA 1
ATOM 6671 C C . VAL B 1 282 ? -11.727 -23.969 3.482 1 93.44 282 VAL B C 1
ATOM 6673 O O . VAL B 1 282 ? -10.906 -24.812 3.857 1 93.44 282 VAL B O 1
ATOM 6676 N N . SER B 1 283 ? -12.898 -24.25 3.035 1 94.44 283 SER B N 1
ATOM 6677 C CA . SER B 1 283 ? -13.352 -25.625 2.863 1 94.44 283 SER B CA 1
ATOM 6678 C C . SER B 1 283 ? -13.742 -25.906 1.417 1 94.44 283 SER B C 1
ATOM 6680 O O . SER B 1 283 ? -13.758 -24.984 0.586 1 94.44 283 SER B O 1
ATOM 6682 N N . LEU B 1 284 ? -14.047 -27.188 1.079 1 95.06 284 LEU B N 1
ATOM 6683 C CA . LEU B 1 284 ? -14.406 -27.594 -0.276 1 95.06 284 LEU B CA 1
ATOM 6684 C C . LEU B 1 284 ? -15.688 -26.891 -0.73 1 95.06 284 LEU B C 1
ATOM 6686 O O . LEU B 1 284 ? -15.883 -26.672 -1.928 1 95.06 284 LEU B O 1
ATOM 6690 N N . GLU B 1 285 ? -16.438 -26.422 0.196 1 93.25 285 GLU B N 1
ATOM 6691 C CA . GLU B 1 285 ? -17.719 -25.781 -0.118 1 93.25 285 GLU B CA 1
ATOM 6692 C C . GLU B 1 285 ? -17.5 -24.359 -0.647 1 93.25 285 GLU B C 1
ATOM 6694 O O . GLU B 1 285 ? -18.391 -23.781 -1.276 1 93.25 285 GLU B O 1
ATOM 6699 N N . ASP B 1 286 ? -16.375 -23.906 -0.386 1 94.44 286 ASP B N 1
ATOM 6700 C CA . ASP B 1 286 ? -16.078 -22.547 -0.811 1 94.44 286 ASP B CA 1
ATOM 6701 C C . ASP B 1 286 ? -15.633 -22.516 -2.268 1 94.44 286 ASP B C 1
ATOM 6703 O O . ASP B 1 286 ? -15.438 -21.438 -2.834 1 94.44 286 ASP B O 1
ATOM 6707 N N . PHE B 1 287 ? -15.453 -23.688 -2.863 1 95.38 287 PHE B N 1
ATOM 6708 C CA . PHE B 1 287 ? -15.07 -23.781 -4.266 1 95.38 287 PHE B CA 1
ATOM 6709 C C . PHE B 1 287 ? -16.25 -24.203 -5.125 1 95.38 287 PHE B C 1
ATOM 6711 O O . PHE B 1 287 ? -17.172 -24.891 -4.645 1 95.38 287 PHE B O 1
ATOM 6718 N N . ASN B 1 288 ? -16.25 -23.75 -6.324 1 91 288 ASN B N 1
ATOM 6719 C CA . ASN B 1 288 ? -17.297 -24.156 -7.258 1 91 288 ASN B CA 1
ATOM 6720 C C . ASN B 1 288 ? -16.875 -25.391 -8.047 1 91 288 ASN B C 1
ATOM 6722 O O . ASN B 1 288 ? -16.516 -25.297 -9.219 1 91 288 ASN B O 1
ATOM 6726 N N . ILE B 1 289 ? -17.078 -26.5 -7.352 1 93.06 289 ILE B N 1
ATOM 6727 C CA . ILE B 1 289 ? -16.719 -27.781 -7.961 1 93.06 289 ILE B CA 1
ATOM 6728 C C . ILE B 1 289 ? -17.922 -28.344 -8.711 1 93.06 289 ILE B C 1
ATOM 6730 O O . ILE B 1 289 ? -19.031 -28.422 -8.164 1 93.06 289 ILE B O 1
ATOM 6734 N N . GLY B 1 290 ? -17.812 -28.609 -9.922 1 90.12 290 GLY B N 1
ATOM 6735 C CA . GLY B 1 290 ? -18.891 -29.156 -10.727 1 90.12 290 GLY B CA 1
ATOM 6736 C C . GLY B 1 290 ? -18.688 -28.969 -12.219 1 90.12 290 GLY B C 1
ATOM 6737 O O . GLY B 1 290 ? -17.625 -28.5 -12.641 1 90.12 290 GLY B O 1
ATOM 6738 N N . TYR B 1 291 ? -19.656 -29.375 -12.906 1 88.44 291 TYR B N 1
ATOM 6739 C CA . TYR B 1 291 ? -19.594 -29.25 -14.352 1 88.44 291 TYR B CA 1
ATOM 6740 C C . TYR B 1 291 ? -19.797 -27.812 -14.789 1 88.44 291 TYR B C 1
ATOM 6742 O O . TYR B 1 291 ? -20.641 -27.109 -14.258 1 88.44 291 TYR B O 1
ATOM 6750 N N . HIS B 1 292 ? -18.906 -27.391 -15.648 1 89.69 292 HIS B N 1
ATOM 6751 C CA . HIS B 1 292 ? -19.031 -26.047 -16.203 1 89.69 292 HIS B CA 1
ATOM 6752 C C . HIS B 1 292 ? -19.922 -26.031 -17.438 1 89.69 292 HIS B C 1
ATOM 6754 O O . HIS B 1 292 ? -20.281 -27.094 -17.969 1 89.69 292 HIS B O 1
ATOM 6760 N N . SER B 1 293 ? -20.344 -24.922 -17.828 1 89.75 293 SER B N 1
ATOM 6761 C CA . SER B 1 293 ? -21.219 -24.781 -18.984 1 89.75 293 SER B CA 1
ATOM 6762 C C . SER B 1 293 ? -20.594 -25.422 -20.219 1 89.75 293 SER B C 1
ATOM 6764 O O . SER B 1 293 ? -19.375 -25.344 -20.422 1 89.75 293 SER B O 1
ATOM 6766 N N . THR B 1 294 ? -21.406 -26.047 -21.062 1 91 294 THR B N 1
ATOM 6767 C CA . THR B 1 294 ? -20.953 -26.703 -22.281 1 91 294 THR B CA 1
ATOM 6768 C C . THR B 1 294 ? -20.328 -25.703 -23.234 1 91 294 THR B C 1
ATOM 6770 O O . THR B 1 294 ? -19.422 -26.047 -24 1 91 294 THR B O 1
ATOM 6773 N N . LYS B 1 295 ? -20.781 -24.5 -23.125 1 91.25 295 LYS B N 1
ATOM 6774 C CA . LYS B 1 295 ? -20.234 -23.453 -23.984 1 91.25 295 LYS B CA 1
ATOM 6775 C C . LYS B 1 295 ? -18.766 -23.188 -23.656 1 91.25 295 LYS B C 1
ATOM 6777 O O . LYS B 1 295 ? -17.953 -22.984 -24.562 1 91.25 295 LYS B O 1
ATOM 6782 N N . ILE B 1 296 ? -18.484 -23.219 -22.375 1 92.75 296 ILE B N 1
ATOM 6783 C CA . ILE B 1 296 ? -17.109 -22.984 -21.922 1 92.75 296 ILE B CA 1
ATOM 6784 C C . ILE B 1 296 ? -16.234 -24.172 -22.344 1 92.75 296 ILE B C 1
ATOM 6786 O O . ILE B 1 296 ? -15.141 -23.969 -22.859 1 92.75 296 ILE B O 1
ATOM 6790 N N . ILE B 1 297 ? -16.766 -25.375 -22.188 1 91.62 297 ILE B N 1
ATOM 6791 C CA . ILE B 1 297 ? -16.016 -26.594 -22.469 1 91.62 297 ILE B CA 1
ATOM 6792 C C . ILE B 1 297 ? -15.719 -26.688 -23.969 1 91.62 297 ILE B C 1
ATOM 6794 O O . ILE B 1 297 ? -14.617 -27.062 -24.375 1 91.62 297 ILE B O 1
ATOM 6798 N N . THR B 1 298 ? -16.672 -26.312 -24.734 1 91.06 298 THR B N 1
ATOM 6799 C CA . THR B 1 298 ? -16.516 -26.391 -26.188 1 91.06 298 THR B CA 1
ATOM 6800 C C . THR B 1 298 ? -15.547 -25.312 -26.672 1 91.06 298 THR B C 1
ATOM 6802 O O . THR B 1 298 ? -14.734 -25.562 -27.562 1 91.06 298 THR B O 1
ATOM 6805 N N . ALA B 1 299 ? -15.641 -24.141 -26.141 1 90.94 299 ALA B N 1
ATOM 6806 C CA . ALA B 1 299 ? -14.82 -23.031 -26.578 1 90.94 299 ALA B CA 1
ATOM 6807 C C . ALA B 1 299 ? -13.352 -23.25 -26.219 1 90.94 299 ALA B C 1
ATOM 6809 O O . ALA B 1 299 ? -12.461 -23 -27.047 1 90.94 299 ALA B O 1
ATOM 6810 N N . LEU B 1 300 ? -13 -23.594 -25 1 91.38 300 LEU B N 1
ATOM 6811 C CA . LEU B 1 300 ? -11.625 -23.75 -24.547 1 91.38 300 LEU B CA 1
ATOM 6812 C C . LEU B 1 300 ? -11.062 -25.094 -24.984 1 91.38 300 LEU B C 1
ATOM 6814 O O . LEU B 1 300 ? -9.852 -25.219 -25.219 1 91.38 300 LEU B O 1
ATOM 6818 N N . GLY B 1 301 ? -11.789 -26.031 -25.188 1 84.81 301 GLY B N 1
ATOM 6819 C CA . GLY B 1 301 ? -11.391 -27.344 -25.672 1 84.81 301 GLY B CA 1
ATOM 6820 C C . GLY B 1 301 ? -10.227 -27.938 -24.906 1 84.81 301 GLY B C 1
ATOM 6821 O O . GLY B 1 301 ? -9.336 -27.203 -24.469 1 84.81 301 GLY B O 1
ATOM 6822 N N . GLY B 1 302 ? -10.188 -29.203 -24.703 1 78.25 302 GLY B N 1
ATOM 6823 C CA . GLY B 1 302 ? -9.031 -29.953 -24.219 1 78.25 302 GLY B CA 1
ATOM 6824 C C . GLY B 1 302 ? -8.562 -29.516 -22.844 1 78.25 302 GLY B C 1
ATOM 6825 O O . GLY B 1 302 ? -7.363 -29.453 -22.578 1 78.25 302 GLY B O 1
ATOM 6826 N N . CYS B 1 303 ? -9.414 -28.969 -22.062 1 84.81 303 CYS B N 1
ATOM 6827 C CA . CYS B 1 303 ? -9.047 -28.562 -20.703 1 84.81 303 CYS B CA 1
ATOM 6828 C C . CYS B 1 303 ? -9.5 -29.594 -19.688 1 84.81 303 CYS B C 1
ATOM 6830 O O . CYS B 1 303 ? -10.695 -29.688 -19.375 1 84.81 303 CYS B O 1
ATOM 6832 N N . ASP B 1 304 ? -8.578 -30.328 -19.156 1 83.19 304 ASP B N 1
ATOM 6833 C CA . ASP B 1 304 ? -8.883 -31.406 -18.219 1 83.19 304 ASP B CA 1
ATOM 6834 C C . ASP B 1 304 ? -9.547 -30.875 -16.953 1 83.19 304 ASP B C 1
ATOM 6836 O O . ASP B 1 304 ? -10.414 -31.531 -16.375 1 83.19 304 ASP B O 1
ATOM 6840 N N . PHE B 1 305 ? -9.18 -29.797 -16.578 1 88.81 305 PHE B N 1
ATOM 6841 C CA . PHE B 1 305 ? -9.711 -29.203 -15.352 1 88.81 305 PHE B CA 1
ATOM 6842 C C . PHE B 1 305 ? -11.219 -29.016 -15.453 1 88.81 305 PHE B C 1
ATOM 6844 O O . PHE B 1 305 ? -11.953 -29.281 -14.492 1 88.81 305 PHE B O 1
ATOM 6851 N N . LEU B 1 306 ? -11.695 -28.625 -16.594 1 89 306 LEU B N 1
ATOM 6852 C CA . LEU B 1 306 ? -13.102 -28.312 -16.766 1 89 306 LEU B CA 1
ATOM 6853 C C . LEU B 1 306 ? -13.938 -29.578 -16.906 1 89 306 LEU B C 1
ATOM 6855 O O . LEU B 1 306 ? -15.133 -29.578 -16.609 1 89 306 LEU B O 1
ATOM 6859 N N . LEU B 1 307 ? -13.281 -30.625 -17.297 1 87.19 307 LEU B N 1
ATOM 6860 C CA . LEU B 1 307 ? -14.016 -31.844 -17.625 1 87.19 307 LEU B CA 1
ATOM 6861 C C . LEU B 1 307 ? -13.953 -32.844 -16.469 1 87.19 307 LEU B C 1
ATOM 6863 O O . LEU B 1 307 ? -14.828 -33.688 -16.328 1 87.19 307 LEU B O 1
ATOM 6867 N N . ASN B 1 308 ? -12.969 -32.719 -15.656 1 91.19 308 ASN B N 1
ATOM 6868 C CA . ASN B 1 308 ? -12.703 -33.719 -14.625 1 91.19 308 ASN B CA 1
ATOM 6869 C C . ASN B 1 308 ? -13.023 -33.156 -13.234 1 91.19 308 ASN B C 1
ATOM 6871 O O . ASN B 1 308 ? -12.211 -32.469 -12.617 1 91.19 308 ASN B O 1
ATOM 6875 N N . ILE B 1 309 ? -14.117 -33.625 -12.664 1 93.06 309 ILE B N 1
ATOM 6876 C CA . ILE B 1 309 ? -14.594 -33.188 -11.359 1 93.06 309 ILE B CA 1
ATOM 6877 C C . ILE B 1 309 ? -13.633 -33.625 -10.266 1 93.06 309 ILE B C 1
ATOM 6879 O O . ILE B 1 309 ? -13.391 -32.906 -9.297 1 93.06 309 ILE B O 1
ATOM 6883 N N . GLN B 1 310 ? -13.156 -34.812 -10.453 1 92.81 310 GLN B N 1
ATOM 6884 C CA . GLN B 1 310 ? -12.227 -35.344 -9.453 1 92.81 310 GLN B CA 1
ATOM 6885 C C . GLN B 1 310 ? -10.945 -34.5 -9.406 1 92.81 310 GLN B C 1
ATOM 6887 O O . GLN B 1 310 ? -10.375 -34.281 -8.336 1 92.81 310 GLN B O 1
ATOM 6892 N N . LEU B 1 311 ? -10.484 -34.156 -10.562 1 94 311 LEU B N 1
ATOM 6893 C CA . LEU B 1 311 ? -9.305 -33.281 -10.625 1 94 311 LEU B CA 1
ATOM 6894 C C . LEU B 1 311 ? -9.562 -31.953 -9.93 1 94 311 LEU B C 1
ATOM 6896 O O . LEU B 1 311 ? -8.719 -31.469 -9.188 1 94 311 LEU B O 1
ATOM 6900 N N . GLN B 1 312 ? -10.742 -31.359 -10.164 1 94.94 312 GLN B N 1
ATOM 6901 C CA . GLN B 1 312 ? -11.117 -30.109 -9.516 1 94.94 312 GLN B CA 1
ATOM 6902 C C . GLN B 1 312 ? -11.094 -30.25 -8 1 94.94 312 GLN B C 1
ATOM 6904 O O . GLN B 1 312 ? -10.578 -29.375 -7.301 1 94.94 312 GLN B O 1
ATOM 6909 N N . ARG B 1 313 ? -11.633 -31.297 -7.539 1 95.12 313 ARG B N 1
ATOM 6910 C CA . ARG B 1 313 ? -11.711 -31.547 -6.105 1 95.12 313 ARG B CA 1
ATOM 6911 C C . ARG B 1 313 ? -10.32 -31.703 -5.496 1 95.12 313 ARG B C 1
ATOM 6913 O O . ARG B 1 313 ? -10.039 -31.141 -4.438 1 95.12 313 ARG B O 1
ATOM 6920 N N . GLN B 1 314 ? -9.5 -32.438 -6.156 1 94.75 314 GLN B N 1
ATOM 6921 C CA . GLN B 1 314 ? -8.156 -32.656 -5.641 1 94.75 314 GLN B CA 1
ATOM 6922 C C . GLN B 1 314 ? -7.34 -31.375 -5.625 1 94.75 314 GLN B C 1
ATOM 6924 O O . GLN B 1 314 ? -6.57 -31.141 -4.695 1 94.75 314 GLN B O 1
ATOM 6929 N N . LEU B 1 315 ? -7.508 -30.625 -6.645 1 95 315 LEU B N 1
ATOM 6930 C CA . LEU B 1 315 ? -6.789 -29.359 -6.695 1 95 315 LEU B CA 1
ATOM 6931 C C . LEU B 1 315 ? -7.309 -28.391 -5.625 1 95 315 LEU B C 1
ATOM 6933 O O . LEU B 1 315 ? -6.531 -27.641 -5.031 1 95 315 LEU B O 1
ATOM 6937 N N . ALA B 1 316 ? -8.609 -28.375 -5.402 1 96.62 316 ALA B N 1
ATOM 6938 C CA . ALA B 1 316 ? -9.172 -27.578 -4.32 1 96.62 316 ALA B CA 1
ATOM 6939 C C . ALA B 1 316 ? -8.648 -28.031 -2.963 1 96.62 316 ALA B C 1
ATOM 6941 O O . ALA B 1 316 ? -8.344 -27.203 -2.1 1 96.62 316 ALA B O 1
ATOM 6942 N N . MET B 1 317 ? -8.562 -29.328 -2.836 1 96.44 317 MET B N 1
ATOM 6943 C CA . MET B 1 317 ? -7.988 -29.875 -1.607 1 96.44 317 MET B CA 1
ATOM 6944 C C . MET B 1 317 ? -6.531 -29.453 -1.45 1 96.44 317 MET B C 1
ATOM 6946 O O . MET B 1 317 ? -6.07 -29.203 -0.334 1 96.44 317 MET B O 1
ATOM 6950 N N . GLY B 1 318 ? -5.875 -29.453 -2.572 1 95.81 318 GLY B N 1
ATOM 6951 C CA . GLY B 1 318 ? -4.508 -28.969 -2.557 1 95.81 318 GLY B CA 1
ATOM 6952 C C . GLY B 1 318 ? -4.391 -27.547 -2.039 1 95.81 318 GLY B C 1
ATOM 6953 O O . GLY B 1 318 ? -3.49 -27.234 -1.255 1 95.81 318 GLY B O 1
ATOM 6954 N N . PHE B 1 319 ? -5.281 -26.703 -2.445 1 96.81 319 PHE B N 1
ATOM 6955 C CA . PHE B 1 319 ? -5.25 -25.328 -1.99 1 96.81 319 PHE B CA 1
ATOM 6956 C C . PHE B 1 319 ? -5.559 -25.234 -0.5 1 96.81 319 PHE B C 1
ATOM 6958 O O . PHE B 1 319 ? -4.98 -24.406 0.211 1 96.81 319 PHE B O 1
ATOM 6965 N N . ILE B 1 320 ? -6.469 -25.984 -0.051 1 96.94 320 ILE B N 1
ATOM 6966 C CA . ILE B 1 320 ? -6.828 -26 1.363 1 96.94 320 ILE B CA 1
ATOM 6967 C C . ILE B 1 320 ? -5.609 -26.391 2.201 1 96.94 320 ILE B C 1
ATOM 6969 O O . ILE B 1 320 ? -5.328 -25.75 3.225 1 96.94 320 ILE B O 1
ATOM 6973 N N . GLU B 1 321 ? -4.898 -27.359 1.736 1 96.56 321 GLU B N 1
ATOM 6974 C CA . GLU B 1 321 ? -3.699 -27.781 2.457 1 96.56 321 GLU B CA 1
ATOM 6975 C C . GLU B 1 321 ? -2.605 -26.719 2.379 1 96.56 321 GLU B C 1
ATOM 6977 O O . GLU B 1 321 ? -1.828 -26.547 3.322 1 96.56 321 GLU B O 1
ATOM 6982 N N . LYS B 1 322 ? -2.586 -26.141 1.247 1 95.25 322 LYS B N 1
ATOM 6983 C CA . LYS B 1 322 ? -1.651 -25.016 1.126 1 95.25 322 LYS B CA 1
ATOM 6984 C C . LYS B 1 322 ? -1.964 -23.938 2.145 1 95.25 322 LYS B C 1
ATOM 6986 O O . LYS B 1 322 ? -1.052 -23.328 2.719 1 95.25 322 LYS B O 1
ATOM 6991 N N . ALA B 1 323 ? -3.195 -23.656 2.34 1 95.06 323 ALA B N 1
ATOM 6992 C CA . ALA B 1 323 ? -3.605 -22.672 3.346 1 95.06 323 ALA B CA 1
ATOM 6993 C C . ALA B 1 323 ? -3.195 -23.125 4.746 1 95.06 323 ALA B C 1
ATOM 6995 O O . ALA B 1 323 ? -2.715 -22.312 5.547 1 95.06 323 ALA B O 1
ATOM 6996 N N . LYS B 1 324 ? -3.391 -24.375 4.984 1 94.69 324 LYS B N 1
ATOM 6997 C CA . LYS B 1 324 ? -3.025 -24.906 6.297 1 94.69 324 LYS B CA 1
ATOM 6998 C C . LYS B 1 324 ? -1.525 -24.781 6.543 1 94.69 324 LYS B C 1
ATOM 7000 O O . LYS B 1 324 ? -1.104 -24.359 7.625 1 94.69 324 LYS B O 1
ATOM 7005 N N . ILE B 1 325 ? -0.777 -25.172 5.559 1 94.75 325 ILE B N 1
ATOM 7006 C CA . ILE B 1 325 ? 0.666 -25.109 5.766 1 94.75 325 ILE B CA 1
ATOM 7007 C C . ILE B 1 325 ? 1.116 -23.656 5.848 1 94.75 325 ILE B C 1
ATOM 7009 O O . ILE B 1 325 ? 2.088 -23.344 6.539 1 94.75 325 ILE B O 1
ATOM 7013 N N . SER B 1 326 ? 0.454 -22.766 5.156 1 92.69 326 SER B N 1
ATOM 7014 C CA . SER B 1 326 ? 0.8 -21.344 5.223 1 92.69 326 SER B CA 1
ATOM 7015 C C . SER B 1 326 ? 0.634 -20.812 6.641 1 92.69 326 SER B C 1
ATOM 7017 O O . SER B 1 326 ? 1.373 -19.906 7.059 1 92.69 326 SER B O 1
ATOM 7019 N N . MET B 1 327 ? -0.312 -21.297 7.363 1 90.69 327 MET B N 1
ATOM 7020 C CA . MET B 1 327 ? -0.475 -20.906 8.758 1 90.69 327 MET B CA 1
ATOM 7021 C C . MET B 1 327 ? 0.73 -21.328 9.594 1 90.69 327 MET B C 1
ATOM 7023 O O . MET B 1 327 ? 1.162 -20.594 10.484 1 90.69 327 MET B O 1
ATOM 7027 N N . LEU B 1 328 ? 1.192 -22.469 9.273 1 90.75 328 LEU B N 1
ATOM 7028 C CA . LEU B 1 328 ? 2.363 -22.969 9.984 1 90.75 328 LEU B CA 1
ATOM 7029 C C . LEU B 1 328 ? 3.617 -22.203 9.578 1 90.75 328 LEU B C 1
ATOM 7031 O O . LEU B 1 328 ? 4.5 -21.969 10.406 1 90.75 328 LEU B O 1
ATOM 7035 N N . ILE B 1 329 ? 3.662 -21.922 8.289 1 89.44 329 ILE B N 1
ATOM 7036 C CA . ILE B 1 329 ? 4.773 -21.094 7.816 1 89.44 329 ILE B CA 1
ATOM 7037 C C . ILE B 1 329 ? 4.777 -19.766 8.555 1 89.44 329 ILE B C 1
ATOM 7039 O O . ILE B 1 329 ? 5.836 -19.266 8.945 1 89.44 329 ILE B O 1
ATOM 7043 N N . TYR B 1 330 ? 3.623 -19.219 8.695 1 86.25 330 TYR B N 1
ATOM 7044 C CA . TYR B 1 330 ? 3.492 -17.953 9.414 1 86.25 330 TYR B CA 1
ATOM 7045 C C . TYR B 1 330 ? 4.086 -18.047 10.812 1 86.25 330 TYR B C 1
ATOM 7047 O O . TYR B 1 330 ? 4.84 -17.172 11.242 1 86.25 330 TYR B O 1
ATOM 7055 N N . ARG B 1 331 ? 3.773 -19.016 11.469 1 83.56 331 ARG B N 1
ATOM 7056 C CA . ARG B 1 331 ? 4.285 -19.234 12.82 1 83.56 331 ARG B CA 1
ATOM 7057 C C . ARG B 1 331 ? 5.801 -19.406 12.812 1 83.56 331 ARG B C 1
ATOM 7059 O O . ARG B 1 331 ? 6.496 -18.891 13.703 1 83.56 331 ARG B O 1
ATOM 7066 N N . ALA B 1 332 ? 6.242 -20.141 11.852 1 84.5 332 ALA B N 1
ATOM 7067 C CA . ALA B 1 332 ? 7.68 -20.359 11.727 1 84.5 332 ALA B CA 1
ATOM 7068 C C . ALA B 1 332 ? 8.414 -19.047 11.477 1 84.5 332 ALA B C 1
ATOM 7070 O O . ALA B 1 332 ? 9.508 -18.828 12 1 84.5 332 ALA B O 1
ATOM 7071 N N . LEU B 1 333 ? 7.809 -18.234 10.703 1 81.88 333 LEU B N 1
ATOM 7072 C CA . LEU B 1 333 ? 8.43 -16.938 10.391 1 81.88 333 LEU B CA 1
ATOM 7073 C C . LEU B 1 333 ? 8.43 -16.031 11.617 1 81.88 333 LEU B C 1
ATOM 7075 O O . LEU B 1 333 ? 9.375 -15.266 11.828 1 81.88 333 LEU B O 1
ATOM 7079 N N . LEU B 1 334 ? 7.398 -16.109 12.414 1 77.31 334 LEU B N 1
ATOM 7080 C CA . LEU B 1 334 ? 7.352 -15.328 13.641 1 77.31 334 LEU B CA 1
ATOM 7081 C C . LEU B 1 334 ? 8.461 -15.758 14.602 1 77.31 334 LEU B C 1
ATOM 7083 O O . LEU B 1 334 ? 9.078 -14.914 15.258 1 77.31 334 LEU B O 1
ATOM 7087 N N . VAL B 1 335 ? 8.625 -17.047 14.688 1 76.5 335 VAL B N 1
ATOM 7088 C CA . VAL B 1 335 ? 9.672 -17.594 15.547 1 76.5 335 VAL B CA 1
ATOM 7089 C C . VAL B 1 335 ? 11.039 -17.125 15.047 1 76.5 335 VAL B C 1
ATOM 7091 O O . VAL B 1 335 ? 11.883 -16.719 15.852 1 76.5 335 VAL B O 1
ATOM 7094 N N . ARG B 1 336 ? 11.164 -17.125 13.805 1 73.06 336 ARG B N 1
ATOM 7095 C CA . ARG B 1 336 ? 12.422 -16.672 13.211 1 73.06 336 ARG B CA 1
ATOM 7096 C C . ARG B 1 336 ? 12.672 -15.195 13.5 1 73.06 336 ARG B C 1
ATOM 7098 O O . ARG B 1 336 ? 13.789 -14.812 13.852 1 73.06 336 ARG B O 1
ATOM 7105 N N . ASP B 1 337 ? 11.719 -14.398 13.312 1 69.5 337 ASP B N 1
ATOM 7106 C CA . ASP B 1 337 ? 11.859 -12.961 13.531 1 69.5 337 ASP B CA 1
ATOM 7107 C C . ASP B 1 337 ? 12.141 -12.656 15 1 69.5 337 ASP B C 1
ATOM 7109 O O . ASP B 1 337 ? 12.93 -11.758 15.312 1 69.5 337 ASP B O 1
ATOM 7113 N N . HIS B 1 338 ? 11.461 -13.344 15.836 1 69.44 338 HIS B N 1
ATOM 7114 C CA . HIS B 1 338 ? 11.688 -13.172 17.266 1 69.44 338 HIS B CA 1
ATOM 7115 C C . HIS B 1 338 ? 13.125 -13.539 17.641 1 69.44 338 HIS B C 1
ATOM 7117 O O . HIS B 1 338 ? 13.75 -12.859 18.453 1 69.44 338 HIS B O 1
ATOM 7123 N N . GLN B 1 339 ? 13.586 -14.531 17.078 1 66.25 339 GLN B N 1
ATOM 7124 C CA . GLN B 1 339 ? 14.953 -14.977 17.344 1 66.25 339 GLN B CA 1
ATOM 7125 C C . GLN B 1 339 ? 15.969 -13.969 16.812 1 66.25 339 GLN B C 1
ATOM 7127 O O . GLN B 1 339 ? 16.984 -13.711 17.453 1 66.25 339 GLN B O 1
ATOM 7132 N N . GLU B 1 340 ? 15.664 -13.438 15.727 1 63.22 340 GLU B N 1
ATOM 7133 C CA . GLU B 1 340 ? 16.562 -12.453 15.133 1 63.22 340 GLU B CA 1
ATOM 7134 C C . GLU B 1 340 ? 16.578 -11.164 15.945 1 63.22 340 GLU B C 1
ATOM 7136 O O . GLU B 1 340 ? 17.641 -10.539 16.109 1 63.22 340 GLU B O 1
ATOM 7141 N N . LYS B 1 341 ? 15.492 -10.812 16.406 1 62.19 341 LYS B N 1
ATOM 7142 C CA . LYS B 1 341 ? 15.406 -9.625 17.234 1 62.19 341 LYS B CA 1
ATOM 7143 C C . LYS B 1 341 ? 16.172 -9.812 18.547 1 62.19 341 LYS B C 1
ATOM 7145 O O . LYS B 1 341 ? 16.875 -8.906 19 1 62.19 341 LYS B O 1
ATOM 7150 N N . HIS B 1 342 ? 15.953 -10.914 19.094 1 62.16 342 HIS B N 1
ATOM 7151 C CA . HIS B 1 342 ? 16.641 -11.211 20.359 1 62.16 342 HIS B CA 1
ATOM 7152 C C . HIS B 1 342 ? 18.156 -11.305 20.141 1 62.16 342 HIS B C 1
ATOM 7154 O O . HIS B 1 342 ? 18.922 -10.922 21.031 1 62.16 342 HIS B O 1
ATOM 7160 N N . ARG B 1 343 ? 18.453 -11.766 19.078 1 56.97 343 ARG B N 1
ATOM 7161 C CA . ARG B 1 343 ? 19.875 -11.82 18.75 1 56.97 343 ARG B CA 1
ATOM 7162 C C . ARG B 1 343 ? 20.453 -10.422 18.641 1 56.97 343 ARG B C 1
ATOM 7164 O O . ARG B 1 343 ? 21.578 -10.172 19.094 1 56.97 343 ARG B O 1
ATOM 7171 N N . ARG B 1 344 ? 19.719 -9.68 18.156 1 55.78 344 ARG B N 1
ATOM 7172 C CA . ARG B 1 344 ? 20.188 -8.312 17.984 1 55.78 344 ARG B CA 1
ATOM 7173 C C . ARG B 1 344 ? 20.25 -7.59 19.328 1 55.78 344 ARG B C 1
ATOM 7175 O O . ARG B 1 344 ? 21.125 -6.738 19.547 1 55.78 344 ARG B O 1
ATOM 7182 N N . GLN B 1 345 ? 19.266 -7.922 20.266 1 55.56 345 GLN B N 1
ATOM 7183 C CA . GLN B 1 345 ? 19.219 -7.289 21.578 1 55.56 345 GLN B CA 1
ATOM 7184 C C . GLN B 1 345 ? 20.156 -7.996 22.562 1 55.56 345 GLN B C 1
ATOM 7186 O O . GLN B 1 345 ? 20.406 -7.496 23.656 1 55.56 345 GLN B O 1
ATOM 7191 N N . GLY B 1 346 ? 20.875 -8.883 22.078 1 52.59 346 GLY B N 1
ATOM 7192 C CA . GLY B 1 346 ? 21.797 -9.602 22.953 1 52.59 346 GLY B CA 1
ATOM 7193 C C . GLY B 1 346 ? 21.109 -10.438 24 1 52.59 346 GLY B C 1
ATOM 7194 O O . GLY B 1 346 ? 21.75 -10.883 24.969 1 52.59 346 GLY B O 1
ATOM 7195 N N . SER B 1 347 ? 19.859 -10.305 24.047 1 49.72 347 SER B N 1
ATOM 7196 C CA . SER B 1 347 ? 19.188 -11.016 25.125 1 49.72 347 SER B CA 1
ATOM 7197 C C . SER B 1 347 ? 19.031 -12.492 24.797 1 49.72 347 SER B C 1
ATOM 7199 O O . SER B 1 347 ? 18.562 -12.852 23.719 1 49.72 347 SER B O 1
ATOM 7201 N N . LEU B 1 348 ? 19.953 -13.25 25.328 1 45.06 348 LEU B N 1
ATOM 7202 C CA . LEU B 1 348 ? 20.062 -14.703 25.203 1 45.06 348 LEU B CA 1
ATOM 7203 C C . LEU B 1 348 ? 18.797 -15.391 25.734 1 45.06 348 LEU B C 1
ATOM 7205 O O . LEU B 1 348 ? 18.891 -16.219 26.641 1 45.06 348 LEU B O 1
ATOM 7209 N N . GLU B 1 349 ? 17.781 -14.797 25.875 1 45.25 349 GLU B N 1
ATOM 7210 C CA . GLU B 1 349 ? 16.781 -15.672 26.484 1 45.25 349 GLU B CA 1
ATOM 7211 C C . GLU B 1 349 ? 16.422 -16.812 25.547 1 45.25 349 GLU B C 1
ATOM 7213 O O . GLU B 1 349 ? 16.016 -16.578 24.406 1 45.25 349 GLU B O 1
ATOM 7218 N N . SER B 1 350 ? 17.078 -17.938 25.688 1 45.22 350 SER B N 1
ATOM 7219 C CA . SER B 1 350 ? 16.938 -19.297 25.156 1 45.22 350 SER B CA 1
ATOM 7220 C C . SER B 1 350 ? 15.484 -19.734 25.125 1 45.22 350 SER B C 1
ATOM 7222 O O . SER B 1 350 ? 15.016 -20.391 26.062 1 45.22 350 SER B O 1
ATOM 7224 N N . SER B 1 351 ? 14.57 -19.047 25 1 44.78 351 SER B N 1
ATOM 7225 C CA . SER B 1 351 ? 13.258 -19.672 25.141 1 44.78 351 SER B CA 1
ATOM 7226 C C . SER B 1 351 ? 13.047 -20.766 24.094 1 44.78 351 SER B C 1
ATOM 7228 O O . SER B 1 351 ? 13 -20.469 22.891 1 44.78 351 SER B O 1
ATOM 7230 N N . LYS B 1 352 ? 13.719 -22.016 24.203 1 47.69 352 LYS B N 1
ATOM 7231 C CA . LYS B 1 352 ? 13.641 -23.344 23.594 1 47.69 352 LYS B CA 1
ATOM 7232 C C . LYS B 1 352 ? 12.273 -23.562 22.938 1 47.69 352 LYS B C 1
ATOM 7234 O O . LYS B 1 352 ? 12.172 -24.219 21.906 1 47.69 352 LYS B O 1
ATOM 7239 N N . ASP B 1 353 ? 11.039 -22.875 23.266 1 62.5 353 ASP B N 1
ATOM 7240 C CA . ASP B 1 353 ? 9.656 -23.359 23.25 1 62.5 353 ASP B CA 1
ATOM 7241 C C . ASP B 1 353 ? 8.953 -22.953 21.953 1 62.5 353 ASP B C 1
ATOM 7243 O O . ASP B 1 353 ? 8.344 -23.797 21.297 1 62.5 353 ASP B O 1
ATOM 7247 N N . PRO B 1 354 ? 9.453 -21.969 21.234 1 66.19 354 PRO B N 1
ATOM 7248 C CA . PRO B 1 354 ? 8.57 -21.625 20.109 1 66.19 354 PRO B CA 1
ATOM 7249 C C . PRO B 1 354 ? 9 -22.281 18.797 1 66.19 354 PRO B C 1
ATOM 7251 O O . PRO B 1 354 ? 8.156 -22.641 17.984 1 66.19 354 PRO B O 1
ATOM 7254 N N . GLY B 1 355 ? 10.289 -22.703 18.672 1 73.19 355 GLY B N 1
ATOM 7255 C CA . GLY B 1 355 ? 10.773 -23.375 17.469 1 73.19 355 GLY B CA 1
ATOM 7256 C C . GLY B 1 355 ? 10.375 -24.828 17.406 1 73.19 355 GLY B C 1
ATOM 7257 O O . GLY B 1 355 ? 10.023 -25.328 16.328 1 73.19 355 GLY B O 1
ATOM 7258 N N . TRP B 1 356 ? 10.398 -25.422 18.5 1 77.38 356 TRP B N 1
ATOM 7259 C CA . TRP B 1 356 ? 10.031 -26.828 18.578 1 77.38 356 TRP B CA 1
ATOM 7260 C C . TRP B 1 356 ? 8.547 -27.016 18.281 1 77.38 356 TRP B C 1
ATOM 7262 O O . TRP B 1 356 ? 8.156 -27.969 17.609 1 77.38 356 TRP B O 1
ATOM 7272 N N . GLU B 1 357 ? 7.828 -26.094 18.781 1 82.25 357 GLU B N 1
ATOM 7273 C CA . GLU B 1 357 ? 6.391 -26.172 18.547 1 82.25 357 GLU B CA 1
ATOM 7274 C C . GLU B 1 357 ? 6.074 -26 17.062 1 82.25 357 GLU B C 1
ATOM 7276 O O . GLU B 1 357 ? 5.172 -26.641 16.531 1 82.25 357 GLU B O 1
ATOM 7281 N N . ALA B 1 358 ? 6.82 -25.156 16.453 1 85.62 358 ALA B N 1
ATOM 7282 C CA . ALA B 1 358 ? 6.625 -24.922 15.031 1 85.62 358 ALA B CA 1
ATOM 7283 C C . ALA B 1 358 ? 7.012 -26.141 14.211 1 85.62 358 ALA B C 1
ATOM 7285 O O . ALA B 1 358 ? 6.324 -26.5 13.258 1 85.62 358 ALA B O 1
ATOM 7286 N N . LEU B 1 359 ? 8.07 -26.844 14.641 1 84 359 LEU B N 1
ATOM 7287 C CA . LEU B 1 359 ? 8.523 -28.047 13.945 1 84 359 LEU B CA 1
ATOM 7288 C C . LEU B 1 359 ? 7.523 -29.188 14.133 1 84 359 LEU B C 1
ATOM 7290 O O . LEU B 1 359 ? 7.254 -29.938 13.195 1 84 359 LEU B O 1
ATOM 7294 N N . GLN B 1 360 ? 7.07 -29.219 15.281 1 87.88 360 GLN B N 1
ATOM 7295 C CA . GLN B 1 360 ? 6.086 -30.266 15.555 1 87.88 360 GLN B CA 1
ATOM 7296 C C . GLN B 1 360 ? 4.812 -30.047 14.742 1 87.88 360 GLN B C 1
ATOM 7298 O O . GLN B 1 360 ? 4.207 -31.016 14.266 1 87.88 360 GLN B O 1
ATOM 7303 N N . GLY B 1 361 ? 4.441 -28.812 14.656 1 90.25 361 GLY B N 1
ATOM 7304 C CA . GLY B 1 361 ? 3.279 -28.5 13.836 1 90.25 361 GLY B CA 1
ATOM 7305 C C . GLY B 1 361 ? 3.459 -28.859 12.375 1 90.25 361 GLY B C 1
ATOM 7306 O O . GLY B 1 361 ? 2.535 -29.375 11.742 1 90.25 361 GLY B O 1
ATOM 7307 N N . LEU B 1 362 ? 4.602 -28.703 11.867 1 91.62 362 LEU B N 1
ATOM 7308 C CA . LEU B 1 362 ? 4.91 -29.016 10.477 1 91.62 362 LEU B CA 1
ATOM 7309 C C . LEU B 1 362 ? 4.938 -30.516 10.25 1 91.62 362 LEU B C 1
ATOM 7311 O O . LEU B 1 362 ? 4.434 -31.016 9.242 1 91.62 362 LEU B O 1
ATOM 7315 N N . GLN B 1 363 ? 5.535 -31.156 11.211 1 91 363 GLN B N 1
ATOM 7316 C CA . GLN B 1 363 ? 5.598 -32.625 11.094 1 91 363 GLN B CA 1
ATOM 7317 C C . GLN B 1 363 ? 4.203 -33.219 11.188 1 91 363 GLN B C 1
ATOM 7319 O O . GLN B 1 363 ? 3.893 -34.188 10.461 1 91 363 GLN B O 1
ATOM 7324 N N . ALA B 1 364 ? 3.465 -32.656 12.055 1 94.69 364 ALA B N 1
ATOM 7325 C CA . ALA B 1 364 ? 2.092 -33.156 12.172 1 94.69 364 ALA B CA 1
ATOM 7326 C C . ALA B 1 364 ? 1.317 -32.906 10.875 1 94.69 364 ALA B C 1
ATOM 7328 O O . ALA B 1 364 ? 0.539 -33.781 10.453 1 94.69 364 ALA B O 1
ATOM 7329 N N . TRP B 1 365 ? 1.474 -31.797 10.297 1 95.69 365 TRP B N 1
ATOM 7330 C CA . TRP B 1 365 ? 0.821 -31.5 9.023 1 95.69 365 TRP B CA 1
ATOM 7331 C C . TRP B 1 365 ? 1.253 -32.469 7.938 1 95.69 365 TRP B C 1
ATOM 7333 O O . TRP B 1 365 ? 0.426 -32.938 7.16 1 95.69 365 TRP B O 1
ATOM 7343 N N . CYS B 1 366 ? 2.521 -32.812 7.855 1 93.06 366 CYS B N 1
ATOM 7344 C CA . CYS B 1 366 ? 3.057 -33.719 6.848 1 93.06 366 CYS B CA 1
ATOM 7345 C C . CYS B 1 366 ? 2.477 -35.094 7.008 1 93.06 366 CYS B C 1
ATOM 7347 O O . CYS B 1 366 ? 2.172 -35.781 6.02 1 93.06 366 CYS B O 1
ATOM 7349 N N . GLU B 1 367 ? 2.295 -35.438 8.25 1 93.5 367 GLU B N 1
ATOM 7350 C CA . GLU B 1 367 ? 1.774 -36.781 8.539 1 93.5 367 GLU B CA 1
ATOM 7351 C C . GLU B 1 367 ? 0.278 -36.844 8.25 1 93.5 367 GLU B C 1
ATOM 7353 O O . GLU B 1 367 ? -0.233 -37.906 7.883 1 93.5 367 GLU B O 1
ATOM 7358 N N . GLU B 1 368 ? -0.397 -35.75 8.398 1 94.25 368 GLU B N 1
ATOM 7359 C CA . GLU B 1 368 ? -1.846 -35.75 8.219 1 94.25 368 GLU B CA 1
ATOM 7360 C C . GLU B 1 368 ? -2.223 -35.438 6.777 1 94.25 368 GLU B C 1
ATOM 7362 O O . GLU B 1 368 ? -3.398 -35.5 6.41 1 94.25 368 GLU B O 1
ATOM 7367 N N . LEU B 1 369 ? -1.252 -35.156 6.008 1 94.88 369 LEU B N 1
ATOM 7368 C CA . LEU B 1 369 ? -1.521 -34.844 4.609 1 94.88 369 LEU B CA 1
ATOM 7369 C C . LEU B 1 369 ? -2.178 -36.031 3.898 1 94.88 369 LEU B C 1
ATOM 7371 O O . LEU B 1 369 ? -1.689 -37.156 3.977 1 94.88 369 LEU B O 1
ATOM 7375 N N . PRO B 1 370 ? -3.324 -35.812 3.301 1 93.44 370 PRO B N 1
ATOM 7376 C CA . PRO B 1 370 ? -3.977 -36.875 2.564 1 93.44 370 PRO B CA 1
ATOM 7377 C C . PRO B 1 370 ? -3.051 -37.562 1.55 1 93.44 370 PRO B C 1
ATOM 7379 O O . PRO B 1 370 ? -2.236 -36.875 0.915 1 93.44 370 PRO B O 1
ATOM 7382 N N . VAL B 1 371 ? -3.26 -38.781 1.234 1 91.25 371 VAL B N 1
ATOM 7383 C CA . VAL B 1 371 ? -2.398 -39.594 0.386 1 91.25 371 VAL B CA 1
ATOM 7384 C C . VAL B 1 371 ? -2.428 -39.062 -1.045 1 91.25 371 VAL B C 1
ATOM 7386 O O . VAL B 1 371 ? -1.42 -39.125 -1.753 1 91.25 371 VAL B O 1
ATOM 7389 N N . GLU B 1 372 ? -3.574 -38.5 -1.361 1 89.88 372 GLU B N 1
ATOM 7390 C CA . GLU B 1 372 ? -3.75 -38 -2.723 1 89.88 372 GLU B CA 1
ATOM 7391 C C . GLU B 1 372 ? -2.867 -36.781 -2.984 1 89.88 372 GLU B C 1
ATOM 7393 O O . GLU B 1 372 ? -2.564 -36.469 -4.137 1 89.88 372 GLU B O 1
ATOM 7398 N N . LEU B 1 373 ? -2.4 -36.188 -1.921 1 93.19 373 LEU B N 1
ATOM 7399 C CA . LEU B 1 373 ? -1.659 -34.938 -2.08 1 93.19 373 LEU B CA 1
ATOM 7400 C C . LEU B 1 373 ? -0.194 -35.125 -1.701 1 93.19 373 LEU B C 1
ATOM 7402 O O . LEU B 1 373 ? 0.587 -34.156 -1.733 1 93.19 373 LEU B O 1
ATOM 7406 N N . GLN B 1 374 ? 0.206 -36.312 -1.423 1 93.81 374 GLN B N 1
ATOM 7407 C CA . GLN B 1 374 ? 1.593 -36.562 -1.062 1 93.81 374 GLN B CA 1
ATOM 7408 C C . GLN B 1 374 ? 2.463 -36.75 -2.303 1 93.81 374 GLN B C 1
ATOM 7410 O O . GLN B 1 374 ? 2.027 -37.312 -3.297 1 93.81 374 GLN B O 1
ATOM 7415 N N . TYR B 1 375 ? 3.578 -36.25 -2.248 1 93.94 375 TYR B N 1
ATOM 7416 C CA . TYR B 1 375 ? 4.5 -36.312 -3.375 1 93.94 375 TYR B CA 1
ATOM 7417 C C . TYR B 1 375 ? 5.207 -37.688 -3.408 1 93.94 375 TYR B C 1
ATOM 7419 O O . TYR B 1 375 ? 5.656 -38.188 -2.371 1 93.94 375 TYR B O 1
ATOM 7427 N N . ALA B 1 376 ? 5.238 -38.25 -4.531 1 89.62 376 ALA B N 1
ATOM 7428 C CA . ALA B 1 376 ? 6.035 -39.406 -4.844 1 89.62 376 ALA B CA 1
ATOM 7429 C C . ALA B 1 376 ? 6.609 -39.344 -6.254 1 89.62 376 ALA B C 1
ATOM 7431 O O . ALA B 1 376 ? 5.918 -38.938 -7.191 1 89.62 376 ALA B O 1
ATOM 7432 N N . PRO B 1 377 ? 7.922 -39.562 -6.301 1 87.75 377 PRO B N 1
ATOM 7433 C CA . PRO B 1 377 ? 8.5 -39.5 -7.645 1 87.75 377 PRO B CA 1
ATOM 7434 C C . PRO B 1 377 ? 7.805 -40.438 -8.625 1 87.75 377 PRO B C 1
ATOM 7436 O O . PRO B 1 377 ? 7.395 -41.531 -8.242 1 87.75 377 PRO B O 1
ATOM 7439 N N . LEU B 1 378 ? 7.582 -39.906 -9.75 1 80.75 378 LEU B N 1
ATOM 7440 C CA . LEU B 1 378 ? 6.879 -40.719 -10.75 1 80.75 378 LEU B CA 1
ATOM 7441 C C . LEU B 1 378 ? 7.855 -41.531 -11.586 1 80.75 378 LEU B C 1
ATOM 7443 O O . LEU B 1 378 ? 8.945 -41.062 -11.906 1 80.75 378 LEU B O 1
ATOM 7447 N N . GLN B 1 379 ? 7.566 -42.812 -11.688 1 68.56 379 GLN B N 1
ATOM 7448 C CA . GLN B 1 379 ? 8.422 -43.719 -12.43 1 68.56 379 GLN B CA 1
ATOM 7449 C C . GLN B 1 379 ? 8.125 -43.656 -13.93 1 68.56 379 GLN B C 1
ATOM 7451 O O . GLN B 1 379 ? 8.977 -43.969 -14.75 1 68.56 379 GLN B O 1
ATOM 7456 N N . SER B 1 380 ? 6.953 -43.125 -14.258 1 70.38 380 SER B N 1
ATOM 7457 C CA . SER B 1 380 ? 6.609 -43.188 -15.672 1 70.38 380 SER B CA 1
ATOM 7458 C C . SER B 1 380 ? 6.633 -41.812 -16.312 1 70.38 380 SER B C 1
ATOM 7460 O O . SER B 1 380 ? 6.238 -40.844 -15.688 1 70.38 380 SER B O 1
ATOM 7462 N N . ASP B 1 381 ? 7.137 -41.875 -17.547 1 67.56 381 ASP B N 1
ATOM 7463 C CA . ASP B 1 381 ? 7.25 -40.625 -18.312 1 67.56 381 ASP B CA 1
ATOM 7464 C C . ASP B 1 381 ? 5.949 -40.312 -19.062 1 67.56 381 ASP B C 1
ATOM 7466 O O . ASP B 1 381 ? 5.75 -39.219 -19.531 1 67.56 381 ASP B O 1
ATOM 7470 N N . ASN B 1 382 ? 5.141 -41.281 -19.156 1 73 382 ASN B N 1
ATOM 7471 C CA . ASN B 1 382 ? 3.92 -41.031 -19.922 1 73 382 ASN B CA 1
ATOM 7472 C C . ASN B 1 382 ? 2.742 -40.688 -19.016 1 73 382 ASN B C 1
ATOM 7474 O O . ASN B 1 382 ? 1.903 -41.562 -18.734 1 73 382 ASN B O 1
ATOM 7478 N N . LEU B 1 383 ? 2.729 -39.5 -18.625 1 80.94 383 LEU B N 1
ATOM 7479 C CA . LEU B 1 383 ? 1.709 -39.062 -17.672 1 80.94 383 LEU B CA 1
ATOM 7480 C C . LEU B 1 383 ? 0.602 -38.281 -18.375 1 80.94 383 LEU B C 1
ATOM 7482 O O . LEU B 1 383 ? 0.864 -37.562 -19.328 1 80.94 383 LEU B O 1
ATOM 7486 N N . ASP B 1 384 ? -0.593 -38.625 -17.938 1 85.88 384 ASP B N 1
ATOM 7487 C CA . ASP B 1 384 ? -1.727 -37.812 -18.406 1 85.88 384 ASP B CA 1
ATOM 7488 C C . ASP B 1 384 ? -1.627 -36.375 -17.891 1 85.88 384 ASP B C 1
ATOM 7490 O O . ASP B 1 384 ? -0.915 -36.125 -16.922 1 85.88 384 ASP B O 1
ATOM 7494 N N . HIS B 1 385 ? -2.242 -35.531 -18.625 1 87.06 385 HIS B N 1
ATOM 7495 C CA . HIS B 1 385 ? -2.168 -34.094 -18.312 1 87.06 385 HIS B CA 1
ATOM 7496 C C . HIS B 1 385 ? -2.684 -33.812 -16.906 1 87.06 385 HIS B C 1
ATOM 7498 O O . HIS B 1 385 ? -2.111 -33 -16.188 1 87.06 385 HIS B O 1
ATOM 7504 N N . ALA B 1 386 ? -3.762 -34.438 -16.516 1 89.12 386 ALA B N 1
ATOM 7505 C CA . ALA B 1 386 ? -4.336 -34.25 -15.188 1 89.12 386 ALA B CA 1
ATOM 7506 C C . ALA B 1 386 ? -3.348 -34.688 -14.109 1 89.12 386 ALA B C 1
ATOM 7508 O O . ALA B 1 386 ? -3.229 -34 -13.07 1 89.12 386 ALA B O 1
ATOM 7509 N N . THR B 1 387 ? -2.682 -35.719 -14.375 1 89.31 387 THR B N 1
ATOM 7510 C CA . THR B 1 387 ? -1.707 -36.25 -13.414 1 89.31 387 THR B CA 1
ATOM 7511 C C . THR B 1 387 ? -0.514 -35.312 -13.305 1 89.31 387 THR B C 1
ATOM 7513 O O . THR B 1 387 ? 0.06 -35.156 -12.219 1 89.31 387 THR B O 1
ATOM 7516 N N . LYS B 1 388 ? -0.192 -34.75 -14.406 1 90.75 388 LYS B N 1
ATOM 7517 C CA . LYS B 1 388 ? 0.907 -33.781 -14.391 1 90.75 388 LYS B CA 1
ATOM 7518 C C . LYS B 1 388 ? 0.571 -32.562 -13.523 1 90.75 388 LYS B C 1
ATOM 7520 O O . LYS B 1 388 ? 1.407 -32.125 -12.742 1 90.75 388 LYS B O 1
ATOM 7525 N N . LEU B 1 389 ? -0.644 -32.125 -13.656 1 91.5 389 LEU B N 1
ATOM 7526 C CA . LEU B 1 389 ? -1.076 -30.969 -12.875 1 91.5 389 LEU B CA 1
ATOM 7527 C C . LEU B 1 389 ? -1.045 -31.281 -11.383 1 91.5 389 LEU B C 1
ATOM 7529 O O . LEU B 1 389 ? -0.578 -30.469 -10.586 1 91.5 389 LEU B O 1
ATOM 7533 N N . LEU B 1 390 ? -1.481 -32.438 -11.016 1 93.06 390 LEU B N 1
ATOM 7534 C CA . LEU B 1 390 ? -1.503 -32.812 -9.609 1 93.06 390 LEU B CA 1
ATOM 7535 C C . LEU B 1 390 ? -0.088 -33.031 -9.086 1 93.06 390 LEU B C 1
ATOM 7537 O O . LEU B 1 390 ? 0.203 -32.719 -7.93 1 93.06 390 LEU B O 1
ATOM 7541 N N . HIS B 1 391 ? 0.722 -33.562 -10 1 93.25 391 HIS B N 1
ATOM 7542 C CA . HIS B 1 391 ? 2.1 -33.844 -9.602 1 93.25 391 HIS B CA 1
ATOM 7543 C C . HIS B 1 391 ? 2.846 -32.562 -9.297 1 93.25 391 HIS B C 1
ATOM 7545 O O . HIS B 1 391 ? 3.666 -32.5 -8.375 1 93.25 391 HIS B O 1
ATOM 7551 N N . ILE B 1 392 ? 2.578 -31.578 -10.055 1 92.81 392 ILE B N 1
ATOM 7552 C CA . ILE B 1 392 ? 3.199 -30.281 -9.828 1 92.81 392 ILE B CA 1
ATOM 7553 C C . ILE B 1 392 ? 2.801 -29.75 -8.445 1 92.81 392 ILE B C 1
ATOM 7555 O O . ILE B 1 392 ? 3.648 -29.266 -7.695 1 92.81 392 ILE B O 1
ATOM 7559 N N . GLN B 1 393 ? 1.58 -29.844 -8.109 1 92.56 393 GLN B N 1
ATOM 7560 C CA . GLN B 1 393 ? 1.074 -29.344 -6.832 1 92.56 393 GLN B CA 1
ATOM 7561 C C . GLN B 1 393 ? 1.674 -30.125 -5.664 1 92.56 393 GLN B C 1
ATOM 7563 O O . GLN B 1 393 ? 2.041 -29.547 -4.645 1 92.56 393 GLN B O 1
ATOM 7568 N N . ARG B 1 394 ? 1.719 -31.391 -5.852 1 94.56 394 ARG B N 1
ATOM 7569 C CA . ARG B 1 394 ? 2.281 -32.25 -4.809 1 94.56 394 ARG B CA 1
ATOM 7570 C C . ARG B 1 394 ? 3.754 -31.922 -4.574 1 94.56 394 ARG B C 1
ATOM 7572 O O . ARG B 1 394 ? 4.195 -31.797 -3.432 1 94.56 394 ARG B O 1
ATOM 7579 N N . ALA B 1 395 ? 4.438 -31.828 -5.66 1 93.88 395 ALA B N 1
ATOM 7580 C CA . ALA B 1 395 ? 5.863 -31.531 -5.574 1 93.88 395 ALA B CA 1
ATOM 7581 C C . ALA B 1 395 ? 6.094 -30.156 -4.93 1 93.88 395 ALA B C 1
ATOM 7583 O O . ALA B 1 395 ? 6.969 -30.016 -4.074 1 93.88 395 ALA B O 1
ATOM 7584 N N . TRP B 1 396 ? 5.32 -29.281 -5.367 1 92.25 396 TRP B N 1
ATOM 7585 C CA . TRP B 1 396 ? 5.469 -27.922 -4.848 1 92.25 396 TRP B CA 1
ATOM 7586 C C . TRP B 1 396 ? 5.172 -27.875 -3.352 1 92.25 396 TRP B C 1
ATOM 7588 O O . TRP B 1 396 ? 5.875 -27.203 -2.594 1 92.25 396 TRP B O 1
ATOM 7598 N N . MET B 1 397 ? 4.172 -28.484 -2.885 1 93.38 397 MET B N 1
ATOM 7599 C CA . MET B 1 397 ? 3.814 -28.531 -1.47 1 93.38 397 MET B CA 1
ATOM 7600 C C . MET B 1 397 ? 4.941 -29.141 -0.641 1 93.38 397 MET B C 1
ATOM 7602 O O . MET B 1 397 ? 5.23 -28.656 0.459 1 93.38 397 MET B O 1
ATOM 7606 N N . ARG B 1 398 ? 5.523 -30.109 -1.201 1 94.12 398 ARG B N 1
ATOM 7607 C CA . ARG B 1 398 ? 6.641 -30.734 -0.513 1 94.12 398 ARG B CA 1
ATOM 7608 C C . ARG B 1 398 ? 7.836 -29.797 -0.42 1 94.12 398 ARG B C 1
ATOM 7610 O O . ARG B 1 398 ? 8.508 -29.734 0.609 1 94.12 398 ARG B O 1
ATOM 7617 N N . VAL B 1 399 ? 8.062 -29.172 -1.482 1 91.69 399 VAL B N 1
ATOM 7618 C CA . VAL B 1 399 ? 9.18 -28.234 -1.506 1 91.69 399 VAL B CA 1
ATOM 7619 C C . VAL B 1 399 ? 8.945 -27.141 -0.469 1 91.69 399 VAL B C 1
ATOM 7621 O O . VAL B 1 399 ? 9.883 -26.734 0.235 1 91.69 399 VAL B O 1
ATOM 7624 N N . ILE B 1 400 ? 7.77 -26.625 -0.363 1 91.5 400 ILE B N 1
ATOM 7625 C CA . ILE B 1 400 ? 7.441 -25.594 0.605 1 91.5 400 ILE B CA 1
ATOM 7626 C C . ILE B 1 400 ? 7.637 -26.125 2.023 1 91.5 400 ILE B C 1
ATOM 7628 O O . ILE B 1 400 ? 8.133 -25.406 2.898 1 91.5 400 ILE B O 1
ATOM 7632 N N . PHE B 1 401 ? 7.18 -27.297 2.186 1 93.06 401 PHE B N 1
ATOM 7633 C CA . PHE B 1 401 ? 7.359 -27.953 3.479 1 93.06 401 PHE B CA 1
ATOM 7634 C C . PHE B 1 401 ? 8.836 -28.016 3.85 1 93.06 401 PHE B C 1
ATOM 7636 O O . PHE B 1 401 ? 9.219 -27.625 4.953 1 93.06 401 PHE B O 1
ATOM 7643 N N . LEU B 1 402 ? 9.688 -28.422 2.961 1 90.38 402 LEU B N 1
ATOM 7644 C CA . LEU B 1 402 ? 11.117 -28.562 3.199 1 90.38 402 LEU B CA 1
ATOM 7645 C C . LEU B 1 402 ? 11.766 -27.203 3.416 1 90.38 402 LEU B C 1
ATOM 7647 O O . LEU B 1 402 ? 12.617 -27.047 4.297 1 90.38 402 LEU B O 1
ATOM 7651 N N . ALA B 1 403 ? 11.336 -26.297 2.623 1 86.81 403 ALA B N 1
ATOM 7652 C CA . ALA B 1 403 ? 11.883 -24.953 2.76 1 86.81 403 ALA B CA 1
ATOM 7653 C C . ALA B 1 403 ? 11.547 -24.359 4.125 1 86.81 403 ALA B C 1
ATOM 7655 O O . ALA B 1 403 ? 12.352 -23.625 4.703 1 86.81 403 ALA B O 1
ATOM 7656 N N . THR B 1 404 ? 10.375 -24.609 4.617 1 88.31 404 THR B N 1
ATOM 7657 C CA . THR B 1 404 ? 9.953 -24.094 5.914 1 88.31 404 THR B CA 1
ATOM 7658 C C . THR B 1 404 ? 10.789 -24.703 7.035 1 88.31 404 THR B C 1
ATOM 7660 O O . THR B 1 404 ? 11.195 -24 7.965 1 88.31 404 THR B O 1
ATOM 7663 N N . ILE B 1 405 ? 11.023 -25.953 6.879 1 85.88 405 ILE B N 1
ATOM 7664 C CA . ILE B 1 405 ? 11.859 -26.625 7.871 1 85.88 405 ILE B CA 1
ATOM 7665 C C . ILE B 1 405 ? 13.273 -26.031 7.824 1 85.88 405 ILE B C 1
ATOM 7667 O O . ILE B 1 405 ? 13.906 -25.844 8.859 1 85.88 405 ILE B O 1
ATOM 7671 N N . GLY B 1 406 ? 13.742 -25.75 6.68 1 80.25 406 GLY B N 1
ATOM 7672 C CA . GLY B 1 406 ? 15.062 -25.172 6.512 1 80.25 406 GLY B CA 1
ATOM 7673 C C . GLY B 1 406 ? 15.203 -23.812 7.152 1 80.25 406 GLY B C 1
ATOM 7674 O O . GLY B 1 406 ? 16.266 -23.453 7.641 1 80.25 406 GLY B O 1
ATOM 7675 N N . THR B 1 407 ? 14.211 -23.078 7.113 1 76.44 407 THR B N 1
ATOM 7676 C CA . THR B 1 407 ? 14.242 -21.734 7.688 1 76.44 407 THR B CA 1
ATOM 7677 C C . THR B 1 407 ? 14.344 -21.797 9.203 1 76.44 407 THR B C 1
ATOM 7679 O O . THR B 1 407 ? 14.883 -20.891 9.836 1 76.44 407 THR B O 1
ATOM 7682 N N . LEU B 1 408 ? 13.75 -22.781 9.766 1 73.88 408 LEU B N 1
ATOM 7683 C CA . LEU B 1 408 ? 13.828 -22.953 11.219 1 73.88 408 LEU B CA 1
ATOM 7684 C C . LEU B 1 408 ? 15.211 -23.422 11.641 1 73.88 408 LEU B C 1
ATOM 7686 O O . LEU B 1 408 ? 15.617 -23.234 12.789 1 73.88 408 LEU B O 1
ATOM 7690 N N . HIS B 1 409 ? 15.914 -24.141 10.828 1 62.09 409 HIS B N 1
ATOM 7691 C CA . HIS B 1 409 ? 17.266 -24.609 11.109 1 62.09 409 HIS B CA 1
ATOM 7692 C C . HIS B 1 409 ? 18.25 -23.453 11.125 1 62.09 409 HIS B C 1
ATOM 7694 O O . HIS B 1 409 ? 19.188 -23.422 11.93 1 62.09 409 HIS B O 1
ATOM 7700 N N . ARG B 1 410 ? 18.219 -22.609 10.414 1 52.72 410 ARG B N 1
ATOM 7701 C CA . ARG B 1 410 ? 19.234 -21.562 10.227 1 52.72 410 ARG B CA 1
ATOM 7702 C C . ARG B 1 410 ? 19.484 -20.797 11.523 1 52.72 410 ARG B C 1
ATOM 7704 O O . ARG B 1 410 ? 20.609 -20.375 11.797 1 52.72 410 ARG B O 1
ATOM 7711 N N . GLU B 1 411 ? 18.578 -20.438 12.312 1 47.72 411 GLU B N 1
ATOM 7712 C CA . GLU B 1 411 ? 18.719 -19.578 13.477 1 47.72 411 GLU B CA 1
ATOM 7713 C C . GLU B 1 411 ? 19.484 -20.281 14.594 1 47.72 411 GLU B C 1
ATOM 7715 O O . GLU B 1 411 ? 20.141 -19.641 15.406 1 47.72 411 GLU B O 1
ATOM 7720 N N . SER B 1 412 ? 19.438 -21.578 14.781 1 42.47 412 SER B N 1
ATOM 7721 C CA . SER B 1 412 ? 20.047 -22.219 15.938 1 42.47 412 SER B CA 1
ATOM 7722 C C . SER B 1 412 ? 21.578 -22.188 15.844 1 42.47 412 SER B C 1
ATOM 7724 O O . SER B 1 412 ? 22.266 -22.594 16.781 1 42.47 412 SER B O 1
ATOM 7726 N N . GLN B 1 413 ? 22.141 -21.812 14.828 1 39.38 413 GLN B N 1
ATOM 7727 C CA . GLN B 1 413 ? 23.594 -21.938 14.82 1 39.38 413 GLN B CA 1
ATOM 7728 C C . GLN B 1 413 ? 24.25 -20.781 15.586 1 39.38 413 GLN B C 1
ATOM 7730 O O . GLN B 1 413 ? 25.391 -20.406 15.297 1 39.38 413 GLN B O 1
ATOM 7735 N N . SER B 1 414 ? 23.516 -20.125 16.469 1 38.38 414 SER B N 1
ATOM 7736 C CA . SER B 1 414 ? 24.219 -19.219 17.375 1 38.38 414 SER B CA 1
ATOM 7737 C C . SER B 1 414 ? 25.219 -19.984 18.25 1 38.38 414 SER B C 1
ATOM 7739 O O . SER B 1 414 ? 24.953 -21.125 18.641 1 38.38 414 SER B O 1
ATOM 7741 N N . PRO B 1 415 ? 26.516 -19.578 18.422 1 35.81 415 PRO B N 1
ATOM 7742 C CA . PRO B 1 415 ? 27.531 -20.172 19.297 1 35.81 415 PRO B CA 1
ATOM 7743 C C . PRO B 1 415 ? 27.031 -20.406 20.719 1 35.81 415 PRO B C 1
ATOM 7745 O O . PRO B 1 415 ? 27.797 -20.844 21.578 1 35.81 415 PRO B O 1
ATOM 7748 N N . SER B 1 416 ? 26.031 -19.797 21.312 1 34.72 416 SER B N 1
ATOM 7749 C CA . SER B 1 416 ? 25.938 -20.078 22.734 1 34.72 416 SER B CA 1
ATOM 7750 C C . SER B 1 416 ? 25.594 -21.547 22.984 1 34.72 416 SER B C 1
ATOM 7752 O O . SER B 1 416 ? 24.734 -22.125 22.312 1 34.72 416 SER B O 1
ATOM 7754 N N . PRO B 1 417 ? 26.469 -22.328 23.812 1 33.59 417 PRO B N 1
ATOM 7755 C CA . PRO B 1 417 ? 26.344 -23.719 24.25 1 33.59 417 PRO B CA 1
ATOM 7756 C C . PRO B 1 417 ? 24.891 -24.109 24.516 1 33.59 417 PRO B C 1
ATOM 7758 O O . PRO B 1 417 ? 24.5 -25.25 24.25 1 33.59 417 PRO B O 1
ATOM 7761 N N . SER B 1 418 ? 24.172 -23.375 25.438 1 32.84 418 SER B N 1
ATOM 7762 C CA . SER B 1 418 ? 22.938 -23.828 26.062 1 32.84 418 SER B CA 1
ATOM 7763 C C . SER B 1 418 ? 21.797 -23.891 25.062 1 32.84 418 SER B C 1
ATOM 7765 O O . SER B 1 418 ? 20.719 -24.422 25.359 1 32.84 418 SER B O 1
ATOM 7767 N N . LEU B 1 419 ? 21.625 -22.953 24.312 1 33.84 419 LEU B N 1
ATOM 7768 C CA . LEU B 1 419 ? 20.469 -23.078 23.438 1 33.84 419 LEU B CA 1
ATOM 7769 C C . LEU B 1 419 ? 20.672 -24.172 22.391 1 33.84 419 LEU B C 1
ATOM 7771 O O . LEU B 1 419 ? 21.234 -23.906 21.328 1 33.84 419 LEU B O 1
ATOM 7775 N N . GLN B 1 420 ? 20.969 -25.359 22.656 1 33.19 420 GLN B N 1
ATOM 7776 C CA . GLN B 1 420 ? 20.703 -26.609 21.953 1 33.19 420 GLN B CA 1
ATOM 7777 C C . GLN B 1 420 ? 19.391 -26.547 21.188 1 33.19 420 GLN B C 1
ATOM 7779 O O . GLN B 1 420 ? 18.406 -27.203 21.578 1 33.19 420 GLN B O 1
ATOM 7784 N N . VAL B 1 421 ? 18.781 -25.422 20.969 1 34.62 421 VAL B N 1
ATOM 7785 C CA . VAL B 1 421 ? 17.562 -25.344 20.188 1 34.62 421 VAL B CA 1
ATOM 7786 C C . VAL B 1 421 ? 17.672 -26.266 18.969 1 34.62 421 VAL B C 1
ATOM 7788 O O . VAL B 1 421 ? 18.766 -26.641 18.562 1 34.62 421 VAL B O 1
ATOM 7791 N N . LEU B 1 422 ? 16.375 -26.656 18.266 1 38.59 422 LEU B N 1
ATOM 7792 C CA . LEU B 1 422 ? 16.156 -27.609 17.188 1 38.59 422 LEU B CA 1
ATOM 7793 C C . LEU B 1 422 ? 17.125 -27.359 16.031 1 38.59 422 LEU B C 1
ATOM 7795 O O . LEU B 1 422 ? 16.938 -26.422 15.266 1 38.59 422 LEU B O 1
ATOM 7799 N N . SER B 1 423 ? 18.312 -27.156 16.188 1 43.09 423 SER B N 1
ATOM 7800 C CA . SER B 1 423 ? 19.297 -27.297 15.133 1 43.09 423 SER B CA 1
ATOM 7801 C C . SER B 1 423 ? 18.938 -28.422 14.172 1 43.09 423 SER B C 1
ATOM 7803 O O . SER B 1 423 ? 18.844 -29.578 14.586 1 43.09 423 SER B O 1
ATOM 7805 N N . LEU B 1 424 ? 18.016 -28.312 13.359 1 49.34 424 LEU B N 1
ATOM 7806 C CA . LEU B 1 424 ? 18.203 -29.359 12.367 1 49.34 424 LEU B CA 1
ATOM 7807 C C . LEU B 1 424 ? 19.672 -29.719 12.211 1 49.34 424 LEU B C 1
ATOM 7809 O O . LEU B 1 424 ? 20.531 -28.828 12.203 1 49.34 424 LEU B O 1
ATOM 7813 N N . SER B 1 425 ? 20.078 -30.828 12.773 1 56.56 425 SER B N 1
ATOM 7814 C CA . SER B 1 425 ? 21.438 -31.312 12.578 1 56.56 425 SER B CA 1
ATOM 7815 C C . SER B 1 425 ? 21.938 -31 11.172 1 56.56 425 SER B C 1
ATOM 7817 O O . SER B 1 425 ? 21.156 -30.797 10.25 1 56.56 425 SER B O 1
ATOM 7819 N N . GLY B 1 426 ? 23.078 -30.375 11.102 1 62.16 426 GLY B N 1
ATOM 7820 C CA . GLY B 1 426 ? 23.766 -30.266 9.812 1 62.16 426 GLY B CA 1
ATOM 7821 C C . GLY B 1 426 ? 23.344 -31.344 8.836 1 62.16 426 GLY B C 1
ATOM 7822 O O . GLY B 1 426 ? 23.141 -31.062 7.652 1 62.16 426 GLY B O 1
ATOM 7823 N N . VAL B 1 427 ? 23 -32.469 9.484 1 69.81 427 VAL B N 1
ATOM 7824 C CA . VAL B 1 427 ? 22.641 -33.594 8.656 1 69.81 427 VAL B CA 1
ATOM 7825 C C . VAL B 1 427 ? 21.219 -33.438 8.148 1 69.81 427 VAL B C 1
ATOM 7827 O O . VAL B 1 427 ? 20.922 -33.75 6.992 1 69.81 427 VAL B O 1
ATOM 7830 N N . GLN B 1 428 ? 20.406 -32.938 9.008 1 75.44 428 GLN B N 1
ATOM 7831 C CA . GLN B 1 428 ? 19.016 -32.781 8.617 1 75.44 428 GLN B CA 1
ATOM 7832 C C . GLN B 1 428 ? 18.875 -31.703 7.531 1 75.44 428 GLN B C 1
ATOM 7834 O O . GLN B 1 428 ? 18.062 -31.844 6.609 1 75.44 428 GLN B O 1
ATOM 7839 N N . TYR B 1 429 ? 19.672 -30.766 7.707 1 76.88 429 TYR B N 1
ATOM 7840 C CA . TYR B 1 429 ? 19.641 -29.703 6.703 1 76.88 429 TYR B CA 1
ATOM 7841 C C . TYR B 1 429 ? 20.172 -30.203 5.363 1 76.88 429 TYR B C 1
ATOM 7843 O O . TYR B 1 429 ? 19.641 -29.844 4.309 1 76.88 429 TYR B O 1
ATOM 7851 N N . GLU B 1 430 ? 21.141 -31.031 5.414 1 77.88 430 GLU B N 1
ATOM 7852 C CA . GLU B 1 430 ? 21.672 -31.609 4.188 1 77.88 430 GLU B CA 1
ATOM 7853 C C . GLU B 1 430 ? 20.625 -32.5 3.5 1 77.88 430 GLU B C 1
ATOM 7855 O O . GLU B 1 430 ? 20.562 -32.531 2.27 1 77.88 430 GLU B O 1
ATOM 7860 N N . ASN B 1 431 ? 19.906 -33.094 4.316 1 83.25 431 ASN B N 1
ATOM 7861 C CA . ASN B 1 431 ? 18.859 -33.938 3.76 1 83.25 431 ASN B CA 1
ATOM 7862 C C . ASN B 1 431 ? 17.766 -33.094 3.09 1 83.25 431 ASN B C 1
ATOM 7864 O O . ASN B 1 431 ? 17.188 -33.5 2.084 1 83.25 431 ASN B O 1
ATOM 7868 N N . ILE B 1 432 ? 17.516 -32 3.676 1 85.62 432 ILE B N 1
ATOM 7869 C CA . ILE B 1 432 ? 16.516 -31.109 3.109 1 85.62 432 ILE B CA 1
ATOM 7870 C C . ILE B 1 432 ? 16.984 -30.594 1.746 1 85.62 432 ILE B C 1
ATOM 7872 O O . ILE B 1 432 ? 16.203 -30.562 0.792 1 85.62 432 ILE B O 1
ATOM 7876 N N . ILE B 1 433 ? 18.203 -30.312 1.657 1 82.06 433 ILE B N 1
ATOM 7877 C CA . ILE B 1 433 ? 18.766 -29.797 0.414 1 82.06 433 ILE B CA 1
ATOM 7878 C C . ILE B 1 433 ? 18.766 -30.891 -0.648 1 82.06 433 ILE B C 1
ATOM 7880 O O . ILE B 1 433 ? 18.406 -30.656 -1.804 1 82.06 433 ILE B O 1
ATOM 7884 N N . ARG B 1 434 ? 19.078 -32.031 -0.221 1 83.62 434 ARG B N 1
ATOM 7885 C CA . ARG B 1 434 ? 19.125 -33.156 -1.144 1 83.62 434 ARG B CA 1
ATOM 7886 C C . ARG B 1 434 ? 17.734 -33.5 -1.66 1 83.62 434 ARG B C 1
ATOM 7888 O O . ARG B 1 434 ? 17.547 -33.75 -2.854 1 83.62 434 ARG B O 1
ATOM 7895 N N . GLU B 1 435 ? 16.859 -33.5 -0.769 1 89.19 435 GLU B N 1
ATOM 7896 C CA . GLU B 1 435 ? 15.484 -33.844 -1.16 1 89.19 435 GLU B CA 1
ATOM 7897 C C . GLU B 1 435 ? 14.898 -32.781 -2.082 1 89.19 435 GLU B C 1
ATOM 7899 O O . GLU B 1 435 ? 14.211 -33.094 -3.051 1 89.19 435 GLU B O 1
ATOM 7904 N N . THR B 1 436 ? 15.102 -31.516 -1.742 1 88.38 436 THR B N 1
ATOM 7905 C CA . THR B 1 436 ? 14.617 -30.438 -2.588 1 88.38 436 THR B CA 1
ATOM 7906 C C . THR B 1 436 ? 15.219 -30.531 -3.988 1 88.38 436 THR B C 1
ATOM 7908 O O . THR B 1 436 ? 14.516 -30.375 -4.984 1 88.38 436 THR B O 1
ATOM 7911 N N . SER B 1 437 ? 16.484 -30.875 -4.039 1 84 437 SER B N 1
ATOM 7912 C CA . SER B 1 437 ? 17.156 -31.016 -5.324 1 84 437 SER B CA 1
ATOM 7913 C C . SER B 1 437 ? 16.594 -32.188 -6.113 1 84 437 SER B C 1
ATOM 7915 O O . SER B 1 437 ? 16.453 -32.125 -7.336 1 84 437 SER B O 1
ATOM 7917 N N . SER B 1 438 ? 16.344 -33.188 -5.402 1 88.56 438 SER B N 1
ATOM 7918 C CA . SER B 1 438 ? 15.805 -34.375 -6.055 1 88.56 438 SER B CA 1
ATOM 7919 C C . SER B 1 438 ? 14.43 -34.094 -6.648 1 88.56 438 SER B C 1
ATOM 7921 O O . SER B 1 438 ? 14.109 -34.562 -7.742 1 88.56 438 SER B O 1
ATOM 7923 N N . ILE B 1 439 ? 13.625 -33.375 -5.969 1 91.31 439 ILE B N 1
ATOM 7924 C CA . ILE B 1 439 ? 12.289 -33.031 -6.445 1 91.31 439 ILE B CA 1
ATOM 7925 C C . ILE B 1 439 ? 12.391 -32.156 -7.688 1 91.31 439 ILE B C 1
ATOM 7927 O O . ILE B 1 439 ? 11.672 -32.375 -8.664 1 91.31 439 ILE B O 1
ATOM 7931 N N . LEU B 1 440 ? 13.258 -31.266 -7.672 1 84.75 440 LEU B N 1
ATOM 7932 C CA . LEU B 1 440 ? 13.414 -30.359 -8.797 1 84.75 440 LEU B CA 1
ATOM 7933 C C . LEU B 1 440 ? 13.953 -31.094 -10.023 1 84.75 440 LEU B C 1
ATOM 7935 O O . LEU B 1 440 ? 13.578 -30.797 -11.156 1 84.75 440 LEU B O 1
ATOM 7939 N N . GLN B 1 441 ? 14.805 -32.031 -9.734 1 83.19 441 GLN B N 1
ATOM 7940 C CA . GLN B 1 441 ? 15.32 -32.844 -10.82 1 83.19 441 GLN B CA 1
ATOM 7941 C C . GLN B 1 441 ? 14.203 -33.688 -11.445 1 83.19 441 GLN B C 1
ATOM 7943 O O . GLN B 1 441 ? 14.156 -33.844 -12.672 1 83.19 441 GLN B O 1
ATOM 7948 N N . ASP B 1 442 ? 13.43 -34.156 -10.625 1 88.88 442 ASP B N 1
ATOM 7949 C CA . ASP B 1 442 ? 12.297 -34.938 -11.094 1 88.88 442 ASP B CA 1
ATOM 7950 C C . ASP B 1 442 ? 11.367 -34.094 -11.961 1 88.88 442 ASP B C 1
ATOM 7952 O O . ASP B 1 442 ? 10.961 -34.5 -13.047 1 88.88 442 ASP B O 1
ATOM 7956 N N . LEU B 1 443 ? 11.07 -32.938 -11.516 1 89.25 443 LEU B N 1
ATOM 7957 C CA . LEU B 1 443 ? 10.188 -32.031 -12.258 1 89.25 443 LEU B CA 1
ATOM 7958 C C . LEU B 1 443 ? 10.836 -31.594 -13.57 1 89.25 443 LEU B C 1
ATOM 7960 O O . LEU B 1 443 ? 10.156 -31.438 -14.586 1 89.25 443 LEU B O 1
ATOM 7964 N N . ASN B 1 444 ? 12.078 -31.422 -13.508 1 84 444 ASN B N 1
ATOM 7965 C CA . ASN B 1 444 ? 12.797 -31.016 -14.719 1 84 444 ASN B CA 1
ATOM 7966 C C . ASN B 1 444 ? 12.781 -32.125 -15.766 1 84 444 ASN B C 1
ATOM 7968 O O . ASN B 1 444 ? 12.641 -31.844 -16.953 1 84 444 ASN B O 1
ATOM 7972 N N . HIS B 1 445 ? 12.992 -33.281 -15.32 1 84.06 445 HIS B N 1
ATOM 7973 C CA . HIS B 1 445 ? 12.984 -34.438 -16.219 1 84.06 445 HIS B CA 1
ATOM 7974 C C . HIS B 1 445 ? 11.633 -34.594 -16.906 1 84.06 445 HIS B C 1
ATOM 7976 O O . HIS B 1 445 ? 11.562 -35 -18.062 1 84.06 445 HIS B O 1
ATOM 7982 N N . LEU B 1 446 ? 10.617 -34.25 -16.172 1 88.44 446 LEU B N 1
ATOM 7983 C CA . LEU B 1 446 ? 9.266 -34.375 -16.703 1 88.44 446 LEU B CA 1
ATOM 7984 C C . LEU B 1 446 ? 8.867 -33.125 -17.469 1 88.44 446 LEU B C 1
ATOM 7986 O O . LEU B 1 446 ? 7.781 -33.062 -18.047 1 88.44 446 LEU B O 1
ATOM 7990 N N . GLY B 1 447 ? 9.719 -32.125 -17.516 1 85.44 447 GLY B N 1
ATOM 7991 C CA . GLY B 1 447 ? 9.43 -30.875 -18.188 1 85.44 447 GLY B CA 1
ATOM 7992 C C . GLY B 1 447 ? 8.344 -30.062 -17.5 1 85.44 447 GLY B C 1
ATOM 7993 O O . GLY B 1 447 ? 7.574 -29.359 -18.172 1 85.44 447 GLY B O 1
ATOM 7994 N N . LEU B 1 448 ? 8.227 -30.203 -16.172 1 90.12 448 LEU B N 1
ATOM 7995 C CA . LEU B 1 448 ? 7.137 -29.562 -15.438 1 90.12 448 LEU B CA 1
ATOM 7996 C C . LEU B 1 448 ? 7.645 -28.359 -14.641 1 90.12 448 LEU B C 1
ATOM 7998 O O . LEU B 1 448 ? 6.859 -27.672 -14 1 90.12 448 LEU B O 1
ATOM 8002 N N . VAL B 1 449 ? 8.883 -28 -14.766 1 86.75 449 VAL B N 1
ATOM 8003 C CA . VAL B 1 449 ? 9.492 -26.953 -13.969 1 86.75 449 VAL B CA 1
ATOM 8004 C C . VAL B 1 449 ? 8.914 -25.594 -14.383 1 86.75 449 VAL B C 1
ATOM 8006 O O . VAL B 1 449 ? 8.766 -24.688 -13.547 1 86.75 449 VAL B O 1
ATOM 8009 N N . GLN B 1 450 ? 8.547 -25.453 -15.555 1 85.94 450 GLN B N 1
ATOM 8010 C CA . GLN B 1 450 ? 8.062 -24.172 -16.078 1 85.94 450 GLN B CA 1
ATOM 8011 C C . GLN B 1 450 ? 6.695 -23.828 -15.5 1 85.94 450 GLN B C 1
ATOM 8013 O O . GLN B 1 450 ? 6.273 -22.672 -15.547 1 85.94 450 GLN B O 1
ATOM 8018 N N . TYR B 1 451 ? 6.043 -24.812 -14.922 1 88.69 451 TYR B N 1
ATOM 8019 C CA . TYR B 1 451 ? 4.695 -24.594 -14.406 1 88.69 451 TYR B CA 1
ATOM 8020 C C . TYR B 1 451 ? 4.719 -24.297 -12.914 1 88.69 451 TYR B C 1
ATOM 8022 O O . TYR B 1 451 ? 3.672 -24.078 -12.297 1 88.69 451 TYR B O 1
ATOM 8030 N N . LEU B 1 452 ? 5.906 -24.266 -12.383 1 87 452 LEU B N 1
ATOM 8031 C CA . LEU B 1 452 ? 6.023 -23.922 -10.969 1 87 452 LEU B CA 1
ATOM 8032 C C . LEU B 1 452 ? 5.852 -22.422 -10.75 1 87 452 LEU B C 1
ATOM 8034 O O . LEU B 1 452 ? 6.16 -21.625 -11.641 1 87 452 LEU B O 1
ATOM 8038 N N . PRO B 1 453 ? 5.301 -22.078 -9.594 1 82.5 453 PRO B N 1
ATOM 8039 C CA . PRO B 1 453 ? 5.117 -20.656 -9.305 1 82.5 453 PRO B CA 1
ATOM 8040 C C . PRO B 1 453 ? 6.441 -19.891 -9.227 1 82.5 453 PRO B C 1
ATOM 8042 O O . PRO B 1 453 ? 7.492 -20.5 -9.008 1 82.5 453 PRO B O 1
ATOM 8045 N N . THR B 1 454 ? 6.316 -18.578 -9.336 1 76.81 454 THR B N 1
ATOM 8046 C CA . THR B 1 454 ? 7.473 -17.688 -9.352 1 76.81 454 THR B CA 1
ATOM 8047 C C . THR B 1 454 ? 8.203 -17.75 -8.016 1 76.81 454 THR B C 1
ATOM 8049 O O . THR B 1 454 ? 9.414 -17.5 -7.953 1 76.81 454 THR B O 1
ATOM 8052 N N . THR B 1 455 ? 7.559 -18.078 -7.008 1 78.44 455 THR B N 1
ATOM 8053 C CA . THR B 1 455 ? 8.156 -18.094 -5.676 1 78.44 455 THR B CA 1
ATOM 8054 C C . THR B 1 455 ? 9.195 -19.219 -5.57 1 78.44 455 THR B C 1
ATOM 8056 O O . THR B 1 455 ? 10.016 -19.219 -4.656 1 78.44 455 THR B O 1
ATOM 8059 N N . THR B 1 456 ? 9.156 -20.094 -6.508 1 80.06 456 THR B N 1
ATOM 8060 C CA . THR B 1 456 ? 10.117 -21.188 -6.5 1 80.06 456 THR B CA 1
ATOM 8061 C C . THR B 1 456 ? 11.531 -20.656 -6.723 1 80.06 456 THR B C 1
ATOM 8063 O O . THR B 1 456 ? 12.5 -21.25 -6.23 1 80.06 456 THR B O 1
ATOM 8066 N N . VAL B 1 457 ? 11.648 -19.562 -7.402 1 78.06 457 VAL B N 1
ATOM 8067 C CA . VAL B 1 457 ? 12.961 -18.969 -7.68 1 78.06 457 VAL B CA 1
ATOM 8068 C C . VAL B 1 457 ? 13.664 -18.641 -6.371 1 78.06 457 VAL B C 1
ATOM 8070 O O . VAL B 1 457 ? 14.836 -18.984 -6.18 1 78.06 457 VAL B O 1
ATOM 8073 N N . ALA B 1 458 ? 12.93 -18.094 -5.527 1 73.44 458 ALA B N 1
ATOM 8074 C CA . ALA B 1 458 ? 13.516 -17.672 -4.254 1 73.44 458 ALA B CA 1
ATOM 8075 C C . ALA B 1 458 ? 13.852 -18.891 -3.383 1 73.44 458 ALA B C 1
ATOM 8077 O O . ALA B 1 458 ? 14.82 -18.859 -2.621 1 73.44 458 ALA B O 1
ATOM 8078 N N . LEU B 1 459 ? 13.203 -19.906 -3.561 1 78 459 LEU B N 1
ATOM 8079 C CA . LEU B 1 459 ? 13.406 -21.109 -2.746 1 78 459 LEU B CA 1
ATOM 8080 C C . LEU B 1 459 ? 14.648 -21.859 -3.195 1 78 459 LEU B C 1
ATOM 8082 O O . LEU B 1 459 ? 15.219 -22.641 -2.43 1 78 459 LEU B O 1
ATOM 8086 N N . LEU B 1 460 ? 15.062 -21.547 -4.398 1 81.31 460 LEU B N 1
ATOM 8087 C CA . LEU B 1 460 ? 16.219 -22.234 -4.953 1 81.31 460 LEU B CA 1
ATOM 8088 C C . LEU B 1 460 ? 17.516 -21.609 -4.461 1 81.31 460 LEU B C 1
ATOM 8090 O O . LEU B 1 460 ? 18.562 -22.25 -4.473 1 81.31 460 LEU B O 1
ATOM 8094 N N . VAL B 1 461 ? 17.391 -20.438 -4.02 1 76.94 461 VAL B N 1
ATOM 8095 C CA . VAL B 1 461 ? 18.578 -19.672 -3.695 1 76.94 461 VAL B CA 1
ATOM 8096 C C . VAL B 1 461 ? 19.328 -20.328 -2.535 1 76.94 461 VAL B C 1
ATOM 8098 O O . VAL B 1 461 ? 20.516 -20.609 -2.635 1 76.94 461 VAL B O 1
ATOM 8101 N N . PRO B 1 462 ? 18.672 -20.625 -1.439 1 73.56 462 PRO B N 1
ATOM 8102 C CA . PRO B 1 462 ? 19.391 -21.281 -0.345 1 73.56 462 PRO B CA 1
ATOM 8103 C C . PRO B 1 462 ? 19.906 -22.672 -0.72 1 73.56 462 PRO B C 1
ATOM 8105 O O . PRO B 1 462 ? 20.953 -23.094 -0.236 1 73.56 462 PRO B O 1
ATOM 8108 N N . VAL B 1 463 ? 19.25 -23.312 -1.516 1 80.94 463 VAL B N 1
ATOM 8109 C CA . VAL B 1 463 ? 19.656 -24.641 -1.95 1 80.94 463 VAL B CA 1
ATOM 8110 C C . VAL B 1 463 ? 20.938 -24.547 -2.785 1 80.94 463 VAL B C 1
ATOM 8112 O O . VAL B 1 463 ? 21.891 -25.297 -2.559 1 80.94 463 VAL B O 1
ATOM 8115 N N . LEU B 1 464 ? 20.938 -23.625 -3.693 1 80.62 464 LEU B N 1
ATOM 8116 C CA . LEU B 1 464 ? 22.094 -23.438 -4.559 1 80.62 464 LEU B CA 1
ATOM 8117 C C . LEU B 1 464 ? 23.297 -22.922 -3.766 1 80.62 464 LEU B C 1
ATOM 8119 O O . LEU B 1 464 ? 24.422 -23.359 -3.994 1 80.62 464 LEU B O 1
ATOM 8123 N N . ALA B 1 465 ? 23 -22.094 -2.863 1 73.5 465 ALA B N 1
ATOM 8124 C CA . ALA B 1 465 ? 24.078 -21.547 -2.027 1 73.5 465 ALA B CA 1
ATOM 8125 C C . ALA B 1 465 ? 24.734 -22.656 -1.201 1 73.5 465 ALA B C 1
ATOM 8127 O O . ALA B 1 465 ? 25.953 -22.688 -1.067 1 73.5 465 ALA B O 1
ATOM 8128 N N . ARG B 1 466 ? 23.938 -23.484 -0.703 1 76.44 466 ARG B N 1
ATOM 8129 C CA . ARG B 1 466 ? 24.469 -24.578 0.104 1 76.44 466 ARG B CA 1
ATOM 8130 C C . ARG B 1 466 ? 25.25 -25.562 -0.757 1 76.44 466 ARG B C 1
ATOM 8132 O O . ARG B 1 466 ? 26.234 -26.141 -0.305 1 76.44 466 ARG B O 1
ATOM 8139 N N . GLN B 1 467 ? 24.781 -25.766 -1.896 1 77 467 GLN B N 1
ATOM 8140 C CA . GLN B 1 467 ? 25.484 -26.656 -2.812 1 77 467 GLN B CA 1
ATOM 8141 C C . GLN B 1 467 ? 26.859 -26.094 -3.158 1 77 467 GLN B C 1
ATOM 8143 O O . GLN B 1 467 ? 27.844 -26.828 -3.232 1 77 467 GLN B O 1
ATOM 8148 N N . VAL B 1 468 ? 26.891 -24.812 -3.32 1 73.38 468 VAL B N 1
ATOM 8149 C CA . VAL B 1 468 ? 28.156 -24.172 -3.631 1 73.38 468 VAL B CA 1
ATOM 8150 C C . VAL B 1 468 ? 29.125 -24.312 -2.451 1 73.38 468 VAL B C 1
ATOM 8152 O O . VAL B 1 468 ? 30.312 -24.578 -2.643 1 73.38 468 VAL B O 1
ATOM 8155 N N . LEU B 1 469 ? 28.594 -24.25 -1.26 1 68.56 469 LEU B N 1
ATOM 8156 C CA . LEU B 1 469 ? 29.422 -24.359 -0.066 1 68.56 469 LEU B CA 1
ATOM 8157 C C . LEU B 1 469 ? 29.969 -25.781 0.094 1 68.56 469 LEU B C 1
ATOM 8159 O O . LEU B 1 469 ? 31.016 -25.984 0.691 1 68.56 469 LEU B O 1
ATOM 8163 N N . ARG B 1 470 ? 29.344 -26.672 -0.45 1 72.12 470 ARG B N 1
ATOM 8164 C CA . ARG B 1 470 ? 29.719 -28.078 -0.319 1 72.12 470 ARG B CA 1
ATOM 8165 C C . ARG B 1 470 ? 30.719 -28.469 -1.396 1 72.12 470 ARG B C 1
ATOM 8167 O O . ARG B 1 470 ? 31.297 -29.562 -1.344 1 72.12 470 ARG B O 1
ATOM 8174 N N . PHE B 1 471 ? 30.859 -27.516 -2.279 1 66.88 471 PHE B N 1
ATOM 8175 C CA . PHE B 1 471 ? 31.859 -27.797 -3.295 1 66.88 471 PHE B CA 1
ATOM 8176 C C . PHE B 1 471 ? 33.219 -28.062 -2.652 1 66.88 471 PHE B C 1
ATOM 8178 O O . PHE B 1 471 ? 34 -28.875 -3.145 1 66.88 471 PHE B O 1
ATOM 8185 N N . LYS B 1 472 ? 33.406 -27.328 -1.541 1 59.09 472 LYS B N 1
ATOM 8186 C CA . LYS B 1 472 ? 34.719 -27.391 -0.892 1 59.09 472 LYS B CA 1
ATOM 8187 C C . LYS B 1 472 ? 34.906 -28.688 -0.125 1 59.09 472 LYS B C 1
ATOM 8189 O O . LYS B 1 472 ? 36.031 -29.062 0.238 1 59.09 472 LYS B O 1
ATOM 8194 N N . ASP B 1 473 ? 33.781 -29.188 0.238 1 55.72 473 ASP B N 1
ATOM 8195 C CA . ASP B 1 473 ? 33.938 -30.391 1.05 1 55.72 473 ASP B CA 1
ATOM 8196 C C . ASP B 1 473 ? 34.531 -31.531 0.229 1 55.72 473 ASP B C 1
ATOM 8198 O O . ASP B 1 473 ? 34 -31.891 -0.822 1 55.72 473 ASP B O 1
ATOM 8202 N N . SER B 1 474 ? 35.875 -31.672 0.219 1 53.34 474 SER B N 1
ATOM 8203 C CA . SER B 1 474 ? 36.875 -32.5 -0.446 1 53.34 474 SER B CA 1
ATOM 8204 C C . SER B 1 474 ? 36.469 -33.969 -0.437 1 53.34 474 SER B C 1
ATOM 8206 O O . SER B 1 474 ? 37.156 -34.812 -0.996 1 53.34 474 SER B O 1
ATOM 8208 N N . THR B 1 475 ? 35.5 -34.438 0.382 1 53.53 475 THR B N 1
ATOM 8209 C CA . THR B 1 475 ? 35.469 -35.875 0.206 1 53.53 475 THR B CA 1
ATOM 8210 C C . THR B 1 475 ? 34.812 -36.25 -1.123 1 53.53 475 THR B C 1
ATOM 8212 O O . THR B 1 475 ? 33.781 -35.688 -1.491 1 53.53 475 THR B O 1
ATOM 8215 N N . GLY B 1 476 ? 35.594 -36.5 -2.125 1 55.31 476 GLY B N 1
ATOM 8216 C CA . GLY B 1 476 ? 35.438 -36.781 -3.545 1 55.31 476 GLY B CA 1
ATOM 8217 C C . GLY B 1 476 ? 34 -36.969 -3.961 1 55.31 476 GLY B C 1
ATOM 8218 O O . GLY B 1 476 ? 33.531 -36.375 -4.953 1 55.31 476 GLY B O 1
ATOM 8219 N N . CYS B 1 477 ? 33.094 -37.719 -3.199 1 62.25 477 CYS B N 1
ATOM 8220 C CA . CYS B 1 477 ? 31.75 -38.062 -3.633 1 62.25 477 CYS B CA 1
ATOM 8221 C C . CYS B 1 477 ? 30.75 -36.969 -3.295 1 62.25 477 CYS B C 1
ATOM 8223 O O . CYS B 1 477 ? 29.844 -36.688 -4.07 1 62.25 477 CYS B O 1
ATOM 8225 N N . VAL B 1 478 ? 31.062 -36.219 -2.24 1 71.31 478 VAL B N 1
ATOM 8226 C CA . VAL B 1 478 ? 30.125 -35.219 -1.781 1 71.31 478 VAL B CA 1
ATOM 8227 C C . VAL B 1 478 ? 30.234 -33.969 -2.674 1 71.31 478 VAL B C 1
ATOM 8229 O O . VAL B 1 478 ? 29.219 -33.344 -2.994 1 71.31 478 VAL B O 1
ATOM 8232 N N . GLY B 1 479 ? 31.328 -33.75 -3.146 1 68.69 479 GLY B N 1
ATOM 8233 C CA . GLY B 1 479 ? 31.547 -32.594 -4.016 1 68.69 479 GLY B CA 1
ATOM 8234 C C . GLY B 1 479 ? 30.891 -32.75 -5.375 1 68.69 479 GLY B C 1
ATOM 8235 O O . GLY B 1 479 ? 30.312 -31.797 -5.891 1 68.69 479 GLY B O 1
ATOM 8236 N N . ILE B 1 480 ? 30.969 -34 -5.859 1 72.56 480 ILE B N 1
ATOM 8237 C CA . ILE B 1 480 ? 30.391 -34.281 -7.172 1 72.56 480 ILE B CA 1
ATOM 8238 C C . ILE B 1 480 ? 28.875 -34.188 -7.09 1 72.56 480 ILE B C 1
ATOM 8240 O O . ILE B 1 480 ? 28.234 -33.625 -7.984 1 72.56 480 ILE B O 1
ATOM 8244 N N . GLU B 1 481 ? 28.391 -34.719 -6.059 1 74.81 481 GLU B N 1
ATOM 8245 C CA . GLU B 1 481 ? 26.938 -34.688 -5.875 1 74.81 481 GLU B CA 1
ATOM 8246 C C . GLU B 1 481 ? 26.453 -33.25 -5.723 1 74.81 481 GLU B C 1
ATOM 8248 O O . GLU B 1 481 ? 25.391 -32.875 -6.234 1 74.81 481 GLU B O 1
ATOM 8253 N N . ALA B 1 482 ? 27.219 -32.5 -4.984 1 75 482 ALA B N 1
ATOM 8254 C CA . ALA B 1 482 ? 26.859 -31.094 -4.785 1 75 482 ALA B CA 1
ATOM 8255 C C . ALA B 1 482 ? 26.922 -30.312 -6.102 1 75 482 ALA B C 1
ATOM 8257 O O . ALA B 1 482 ? 26.094 -29.453 -6.355 1 75 482 ALA B O 1
ATOM 8258 N N . PHE B 1 483 ? 27.781 -30.719 -6.891 1 73.38 483 PHE B N 1
ATOM 8259 C CA . PHE B 1 483 ? 27.938 -30.047 -8.18 1 73.38 483 PHE B CA 1
ATOM 8260 C C . PHE B 1 483 ? 26.781 -30.391 -9.109 1 73.38 483 PHE B C 1
ATOM 8262 O O . PHE B 1 483 ? 26.266 -29.531 -9.82 1 73.38 483 PHE B O 1
ATOM 8269 N N . GLU B 1 484 ? 26.484 -31.625 -9.086 1 75.56 484 GLU B N 1
ATOM 8270 C CA . GLU B 1 484 ? 25.344 -32.031 -9.906 1 75.56 484 GLU B CA 1
ATOM 8271 C C . GLU B 1 484 ? 24.062 -31.344 -9.461 1 75.56 484 GLU B C 1
ATOM 8273 O O . GLU B 1 484 ? 23.25 -30.922 -10.297 1 75.56 484 GLU B O 1
ATOM 8278 N N . GLY B 1 485 ? 23.953 -31.312 -8.203 1 78.81 485 GLY B N 1
ATOM 8279 C CA . GLY B 1 485 ? 22.797 -30.594 -7.68 1 78.81 485 GLY B CA 1
ATOM 8280 C C . GLY B 1 485 ? 22.781 -29.125 -8.047 1 78.81 485 GLY B C 1
ATOM 8281 O O . GLY B 1 485 ? 21.734 -28.562 -8.359 1 78.81 485 GLY B O 1
ATOM 8282 N N . PHE B 1 486 ? 23.875 -28.578 -8.008 1 80 486 PHE B N 1
ATOM 8283 C CA . PHE B 1 486 ? 24.016 -27.172 -8.367 1 80 486 PHE B CA 1
ATOM 8284 C C . PHE B 1 486 ? 23.703 -26.953 -9.836 1 80 486 PHE B C 1
ATOM 8286 O O . PHE B 1 486 ? 23 -26 -10.195 1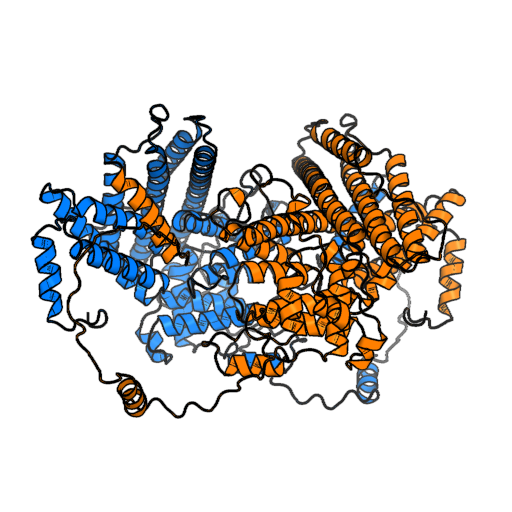 80 486 PHE B O 1
ATOM 8293 N N . TYR B 1 487 ? 24.156 -27.859 -10.586 1 78.5 487 TYR B N 1
ATOM 8294 C CA . TYR B 1 487 ? 23.938 -27.75 -12.023 1 78.5 487 TYR B CA 1
ATOM 8295 C C . TYR B 1 487 ? 22.453 -27.859 -12.352 1 78.5 487 TYR B C 1
ATOM 8297 O O . TYR B 1 487 ? 21.938 -27.109 -13.195 1 78.5 487 TYR B O 1
ATOM 8305 N N . GLN B 1 488 ? 21.875 -28.75 -11.711 1 80.62 488 GLN B N 1
ATOM 8306 C CA . GLN B 1 488 ? 20.438 -28.922 -11.938 1 80.62 488 GLN B CA 1
ATOM 8307 C C . GLN B 1 488 ? 19.656 -27.703 -11.469 1 80.62 488 GLN B C 1
ATOM 8309 O O . GLN B 1 488 ? 18.672 -27.297 -12.102 1 80.62 488 GLN B O 1
ATOM 8314 N N . GLY B 1 489 ? 20.078 -27.172 -10.352 1 84.31 489 GLY B N 1
ATOM 8315 C CA . GLY B 1 489 ? 19.438 -25.953 -9.875 1 84.31 489 GLY B CA 1
ATOM 8316 C C . GLY B 1 489 ? 19.609 -24.781 -10.828 1 84.31 489 GLY B C 1
ATOM 8317 O O . GLY B 1 489 ? 18.672 -24 -11.031 1 84.31 489 GLY B O 1
ATOM 8318 N N . MET B 1 490 ? 20.688 -24.781 -11.469 1 83.44 490 MET B N 1
ATOM 8319 C CA . MET B 1 490 ? 20.969 -23.719 -12.422 1 83.44 490 MET B CA 1
ATOM 8320 C C . MET B 1 490 ? 20.141 -23.875 -13.688 1 83.44 490 MET B C 1
ATOM 8322 O O . MET B 1 490 ? 19.719 -22.891 -14.297 1 83.44 490 MET B O 1
ATOM 8326 N N . ARG B 1 491 ? 19.938 -25.062 -14.016 1 82.06 491 ARG B N 1
ATOM 8327 C CA . ARG B 1 491 ? 19.094 -25.328 -15.18 1 82.06 491 ARG B CA 1
ATOM 8328 C C . ARG B 1 491 ? 17.656 -24.922 -14.922 1 82.06 491 ARG B C 1
ATOM 8330 O O . ARG B 1 491 ? 17 -24.375 -15.812 1 82.06 491 ARG B O 1
ATOM 8337 N N . VAL B 1 492 ? 17.281 -25.25 -13.75 1 84.75 492 VAL B N 1
ATOM 8338 C CA . VAL B 1 492 ? 15.93 -24.859 -13.367 1 84.75 492 VAL B CA 1
ATOM 8339 C C . VAL B 1 492 ? 15.805 -23.328 -13.398 1 84.75 492 VAL B C 1
ATOM 8341 O O . VAL B 1 492 ? 14.812 -22.797 -13.898 1 84.75 492 VAL B O 1
ATOM 8344 N N . LEU B 1 493 ? 16.828 -22.656 -12.922 1 83.88 493 LEU B N 1
ATOM 8345 C CA . LEU B 1 493 ? 16.828 -21.203 -12.938 1 83.88 493 LEU B CA 1
ATOM 8346 C C . LEU B 1 493 ? 16.828 -20.672 -14.375 1 83.88 493 LEU B C 1
ATOM 8348 O O . LEU B 1 493 ? 16.219 -19.641 -14.656 1 83.88 493 LEU B O 1
ATOM 8352 N N . GLY B 1 494 ? 17.516 -21.344 -15.242 1 82.56 494 GLY B N 1
ATOM 8353 C CA . GLY B 1 494 ? 17.516 -20.984 -16.641 1 82.56 494 GLY B CA 1
ATOM 8354 C C . GLY B 1 494 ? 16.141 -21.047 -17.281 1 82.56 494 GLY B C 1
ATOM 8355 O O . GLY B 1 494 ? 15.766 -20.188 -18.078 1 82.56 494 GLY B O 1
ATOM 8356 N N . THR B 1 495 ? 15.438 -22.047 -16.891 1 83.31 495 THR B N 1
ATOM 8357 C CA . THR B 1 495 ? 14.078 -22.188 -17.406 1 83.31 495 THR B CA 1
ATOM 8358 C C . THR B 1 495 ? 13.172 -21.078 -16.875 1 83.31 495 THR B C 1
ATOM 8360 O O . THR B 1 495 ? 12.359 -20.531 -17.625 1 83.31 495 THR B O 1
ATOM 8363 N N . PHE B 1 496 ? 13.391 -20.75 -15.617 1 82.81 496 PHE B N 1
ATOM 8364 C CA . PHE B 1 496 ? 12.617 -19.656 -15.023 1 82.81 496 PHE B CA 1
ATOM 8365 C C . PHE B 1 496 ? 13 -18.328 -15.648 1 82.81 496 PHE B C 1
ATOM 8367 O O . PHE B 1 496 ? 12.172 -17.406 -15.727 1 82.81 496 PHE B O 1
ATOM 8374 N N . GLY B 1 497 ? 14.25 -18.156 -16.078 1 81.19 497 GLY B N 1
ATOM 8375 C CA . GLY B 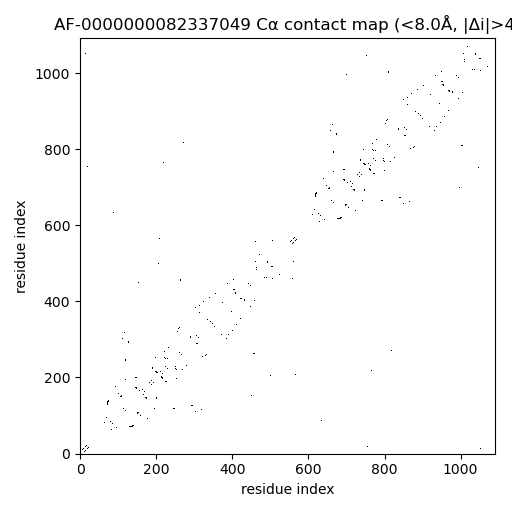1 497 ? 14.758 -16.906 -16.625 1 81.19 497 GLY B CA 1
ATOM 8376 C C . GLY B 1 497 ? 14.078 -16.516 -17.922 1 81.19 497 GLY B C 1
ATOM 8377 O O . GLY B 1 497 ? 14.094 -15.336 -18.297 1 81.19 497 GLY B O 1
ATOM 8378 N N . GLU B 1 498 ? 13.383 -17.5 -18.5 1 79.06 498 GLU B N 1
ATOM 8379 C CA . GLU B 1 498 ? 12.656 -17.203 -19.734 1 79.06 498 GLU B CA 1
ATOM 8380 C C . GLU B 1 498 ? 11.359 -16.469 -19.453 1 79.06 498 GLU B C 1
ATOM 8382 O O . GLU B 1 498 ? 10.805 -15.805 -20.328 1 79.06 498 GLU B O 1
ATOM 8387 N N . VAL B 1 499 ? 10.938 -16.594 -18.25 1 78.56 499 VAL B N 1
ATOM 8388 C CA . VAL B 1 499 ? 9.641 -16.031 -17.906 1 78.56 499 VAL B CA 1
ATOM 8389 C C . VAL B 1 499 ? 9.836 -14.898 -16.891 1 78.56 499 VAL B C 1
ATOM 8391 O O . VAL B 1 499 ? 9.172 -13.859 -16.969 1 78.56 499 VAL B O 1
ATOM 8394 N N . TYR B 1 500 ? 10.812 -15.148 -15.977 1 75.94 500 TYR B N 1
ATOM 8395 C CA . TYR B 1 500 ? 10.93 -14.227 -14.852 1 75.94 500 TYR B CA 1
ATOM 8396 C C . TYR B 1 500 ? 12.273 -13.523 -14.859 1 75.94 500 TYR B C 1
ATOM 8398 O O . TYR B 1 500 ? 13.32 -14.164 -14.766 1 75.94 500 TYR B O 1
ATOM 8406 N N . PRO B 1 501 ? 12.234 -12.195 -14.828 1 72.25 501 PRO B N 1
ATOM 8407 C CA . PRO B 1 501 ? 13.5 -11.469 -14.766 1 72.25 501 PRO B CA 1
ATOM 8408 C C . PRO B 1 501 ? 14.266 -11.711 -13.469 1 72.25 501 PRO B C 1
ATOM 8410 O O . PRO B 1 501 ? 15.5 -11.664 -13.453 1 72.25 501 PRO B O 1
ATOM 8413 N N . SER B 1 502 ? 13.633 -11.977 -12.43 1 72.5 502 SER B N 1
ATOM 8414 C CA . SER B 1 502 ? 14.281 -12.234 -11.148 1 72.5 502 SER B CA 1
ATOM 8415 C C . SER B 1 502 ? 15.156 -13.484 -11.211 1 72.5 502 SER B C 1
ATOM 8417 O O . SER B 1 502 ? 16.203 -13.539 -10.57 1 72.5 502 SER B O 1
ATOM 8419 N N . ALA B 1 503 ? 14.75 -14.477 -11.938 1 79.81 503 ALA B N 1
ATOM 8420 C CA . ALA B 1 503 ? 15.539 -15.703 -12.086 1 79.81 503 ALA B CA 1
ATOM 8421 C C . ALA B 1 503 ? 16.844 -15.43 -12.82 1 79.81 503 ALA B C 1
ATOM 8423 O O . ALA B 1 503 ? 17.875 -16.031 -12.508 1 79.81 503 ALA B O 1
ATOM 8424 N N . VAL B 1 504 ? 16.734 -14.477 -13.719 1 76.44 504 VAL B N 1
ATOM 8425 C CA . VAL B 1 504 ? 17.938 -14.117 -14.461 1 76.44 504 VAL B CA 1
ATOM 8426 C C . VAL B 1 504 ? 18.938 -13.43 -13.523 1 76.44 504 VAL B C 1
ATOM 8428 O O . VAL B 1 504 ? 20.141 -13.672 -13.602 1 76.44 504 VAL B O 1
ATOM 8431 N N . THR B 1 505 ? 18.422 -12.648 -12.719 1 71.94 505 THR B N 1
ATOM 8432 C CA . THR B 1 505 ? 19.281 -11.953 -11.758 1 71.94 505 THR B CA 1
ATOM 8433 C C . THR B 1 505 ? 19.953 -12.938 -10.812 1 71.94 505 THR B C 1
ATOM 8435 O O . THR B 1 505 ? 21.141 -12.812 -10.508 1 71.94 505 THR B O 1
ATOM 8438 N N . VAL B 1 506 ? 19.234 -13.922 -10.367 1 74.25 506 VAL B N 1
ATOM 8439 C CA . VAL B 1 506 ? 19.781 -14.922 -9.453 1 74.25 506 VAL B CA 1
ATOM 8440 C C . VAL B 1 506 ? 20.812 -15.773 -10.188 1 74.25 506 VAL B C 1
ATOM 8442 O O . VAL B 1 506 ? 21.859 -16.125 -9.617 1 74.25 506 VAL B O 1
ATOM 8445 N N . GLN B 1 507 ? 20.484 -16.016 -11.391 1 79.38 507 GLN B N 1
ATOM 8446 C CA . GLN B 1 507 ? 21.422 -16.781 -12.195 1 79.38 507 GLN B CA 1
ATOM 8447 C C . GLN B 1 507 ? 22.734 -16.047 -12.375 1 79.38 507 GLN B C 1
ATOM 8449 O O . GLN B 1 507 ? 23.812 -16.625 -12.227 1 79.38 507 GLN B O 1
ATOM 8454 N N . ARG B 1 508 ? 22.578 -14.805 -12.648 1 73.06 508 ARG B N 1
ATOM 8455 C CA . ARG B 1 508 ? 23.766 -13.977 -12.828 1 73.06 508 ARG B CA 1
ATOM 8456 C C . ARG B 1 508 ? 24.562 -13.875 -11.531 1 73.06 508 ARG B C 1
ATOM 8458 O O . ARG B 1 508 ? 25.797 -13.836 -11.562 1 73.06 508 ARG B O 1
ATOM 8465 N N . PHE B 1 509 ? 23.953 -13.914 -10.57 1 71.06 509 PHE B N 1
ATOM 8466 C CA . PHE B 1 509 ? 24.594 -13.844 -9.258 1 71.06 509 PHE B CA 1
ATOM 8467 C C . PHE B 1 509 ? 25.438 -15.086 -9 1 71.06 509 PHE B C 1
ATOM 8469 O O . PHE B 1 509 ? 26.609 -14.984 -8.609 1 71.06 509 PHE B O 1
ATOM 8476 N N . PHE B 1 510 ? 24.891 -16.203 -9.234 1 76.88 510 PHE B N 1
ATOM 8477 C CA . PHE B 1 510 ? 25.609 -17.453 -8.953 1 76.88 510 PHE B CA 1
ATOM 8478 C C . PHE B 1 510 ? 26.703 -17.688 -9.977 1 76.88 510 PHE B C 1
ATOM 8480 O O . PHE B 1 510 ? 27.75 -18.234 -9.648 1 76.88 510 PHE B O 1
ATOM 8487 N N . GLU B 1 511 ? 26.438 -17.156 -11.125 1 72.94 511 GLU B N 1
ATOM 8488 C CA . GLU B 1 511 ? 27.5 -17.234 -12.133 1 72.94 511 GLU B CA 1
ATOM 8489 C C . GLU B 1 511 ? 28.672 -16.344 -11.75 1 72.94 511 GLU B C 1
ATOM 8491 O O . GLU B 1 511 ? 29.828 -16.734 -11.914 1 72.94 511 GLU B O 1
ATOM 8496 N N . GLY B 1 512 ? 28.312 -15.211 -11.297 1 68.56 512 GLY B N 1
ATOM 8497 C CA . GLY B 1 512 ? 29.359 -14.32 -10.812 1 68.56 512 GLY B CA 1
ATOM 8498 C C . GLY B 1 512 ? 30.109 -14.867 -9.617 1 68.56 512 GLY B C 1
ATOM 8499 O O . GLY B 1 512 ? 31.328 -14.758 -9.539 1 68.56 512 GLY B O 1
ATOM 8500 N N . ALA B 1 513 ? 29.422 -15.5 -8.75 1 63.97 513 ALA B N 1
ATOM 8501 C CA . ALA B 1 513 ? 30.016 -16.078 -7.555 1 63.97 513 ALA B CA 1
ATOM 8502 C C . ALA B 1 513 ? 30.953 -17.234 -7.914 1 63.97 513 ALA B C 1
ATOM 8504 O O . ALA B 1 513 ? 32 -17.406 -7.305 1 63.97 513 ALA B O 1
ATOM 8505 N N . LEU B 1 514 ? 30.594 -18.031 -8.906 1 66 514 LEU B N 1
ATOM 8506 C CA . LEU B 1 514 ? 31.406 -19.156 -9.352 1 66 514 LEU B CA 1
ATOM 8507 C C . LEU B 1 514 ? 32.656 -18.672 -10.07 1 66 514 LEU B C 1
ATOM 8509 O O . LEU B 1 514 ? 33.719 -19.281 -9.938 1 66 514 LEU B O 1
ATOM 8513 N N . ARG B 1 515 ? 32.469 -17.531 -10.711 1 64.94 515 ARG B N 1
ATOM 8514 C CA . ARG B 1 515 ? 33.625 -16.969 -11.398 1 64.94 515 ARG B CA 1
ATOM 8515 C C . ARG B 1 515 ? 34.656 -16.422 -10.398 1 64.94 515 ARG B C 1
ATOM 8517 O O . ARG B 1 515 ? 35.875 -16.594 -10.578 1 64.94 515 ARG B O 1
ATOM 8524 N N . SER B 1 516 ? 34.156 -15.75 -9.445 1 57.19 516 SER B N 1
ATOM 8525 C CA . SER B 1 516 ? 35.031 -15.203 -8.414 1 57.19 516 SER B CA 1
ATOM 8526 C C . SER B 1 516 ? 35.719 -16.312 -7.617 1 57.19 516 SER B C 1
ATOM 8528 O O . SER B 1 516 ? 36.875 -16.172 -7.195 1 57.19 516 SER B O 1
ATOM 8530 N N . ALA B 1 517 ? 35 -17.328 -7.336 1 55.09 517 ALA B N 1
ATOM 8531 C CA . ALA B 1 517 ? 35.562 -18.469 -6.613 1 55.09 517 ALA B CA 1
ATOM 8532 C C . ALA B 1 517 ? 36.656 -19.156 -7.434 1 55.09 517 ALA B C 1
ATOM 8534 O O . ALA B 1 517 ? 37.656 -19.656 -6.875 1 55.09 517 ALA B O 1
ATOM 8535 N N . LYS B 1 518 ? 36.5 -19.172 -8.672 1 54.38 518 LYS B N 1
ATOM 8536 C CA . LYS B 1 518 ? 37.531 -19.734 -9.547 1 54.38 518 LYS B CA 1
ATOM 8537 C C . LYS B 1 518 ? 38.812 -18.875 -9.523 1 54.38 518 LYS B C 1
ATOM 8539 O O . LYS B 1 518 ? 39.906 -19.406 -9.633 1 54.38 518 LYS B O 1
ATOM 8544 N N . GLN B 1 519 ? 38.625 -17.516 -9.578 1 47.38 519 GLN B N 1
ATOM 8545 C CA . GLN B 1 519 ? 39.812 -16.641 -9.625 1 47.38 519 GLN B CA 1
ATOM 8546 C C . GLN B 1 519 ? 40.5 -16.594 -8.273 1 47.38 519 GLN B C 1
ATOM 8548 O O . GLN B 1 519 ? 41.688 -16.328 -8.203 1 47.38 519 GLN B O 1
ATOM 8553 N N . GLY B 1 520 ? 39.812 -16.703 -7.254 1 40.84 520 GLY B N 1
ATOM 8554 C CA . GLY B 1 520 ? 40.5 -16.609 -5.984 1 40.84 520 GLY B CA 1
ATOM 8555 C C . GLY B 1 520 ? 41.125 -17.922 -5.555 1 40.84 520 GLY B C 1
ATOM 8556 O O . GLY B 1 520 ? 40.656 -19 -5.949 1 40.84 520 GLY B O 1
ATOM 8557 N N . PRO B 1 521 ? 42.562 -18.047 -5.164 1 36.66 521 PRO B N 1
ATOM 8558 C CA . PRO B 1 521 ? 43.344 -19.234 -4.82 1 36.66 521 PRO B CA 1
ATOM 8559 C C . PRO B 1 521 ? 42.562 -20.25 -3.994 1 36.66 521 PRO B C 1
ATOM 8561 O O . PRO B 1 521 ? 42.812 -21.453 -4.098 1 36.66 521 PRO B O 1
ATOM 8564 N N . ASN B 1 522 ? 42 -19.812 -2.924 1 33.91 522 ASN B N 1
ATOM 8565 C CA . ASN B 1 522 ? 41.719 -20.719 -1.819 1 33.91 522 ASN B CA 1
ATOM 8566 C C . ASN B 1 522 ? 40.469 -21.531 -2.066 1 33.91 522 ASN B C 1
ATOM 8568 O O . ASN B 1 522 ? 39.969 -22.234 -1.169 1 33.91 522 ASN B O 1
ATOM 8572 N N . ILE B 1 523 ? 39.594 -21.125 -2.904 1 36.72 523 ILE B N 1
ATOM 8573 C CA . ILE B 1 523 ? 38.562 -22.141 -3.021 1 36.72 523 ILE B CA 1
ATOM 8574 C C . ILE B 1 523 ? 39 -23.25 -3.969 1 36.72 523 ILE B C 1
ATOM 8576 O O . ILE B 1 523 ? 39.188 -23.016 -5.164 1 36.72 523 ILE B O 1
ATOM 8580 N N . SER B 1 524 ? 39.844 -24.156 -3.625 1 33.53 524 SER B N 1
ATOM 8581 C CA . SER B 1 524 ? 40.219 -25.375 -4.332 1 33.53 524 SER B CA 1
ATOM 8582 C C . SER B 1 524 ? 39 -26 -5.016 1 33.53 524 SER B C 1
ATOM 8584 O O . SER B 1 524 ? 38.156 -26.609 -4.359 1 33.53 524 SER B O 1
ATOM 8586 N N . MET B 1 525 ? 38.5 -25.375 -5.949 1 37.75 525 MET B N 1
ATOM 8587 C CA . MET B 1 525 ? 37.469 -26.062 -6.719 1 37.75 525 MET B CA 1
ATOM 8588 C C . MET B 1 525 ? 37.969 -27.406 -7.238 1 37.75 525 MET B C 1
ATOM 8590 O O . MET B 1 525 ? 39.094 -27.516 -7.688 1 37.75 525 MET B O 1
ATOM 8594 N N . PRO B 1 526 ? 37.406 -28.516 -6.891 1 33.5 526 PRO B N 1
ATOM 8595 C CA . PRO B 1 526 ? 37.906 -29.797 -7.422 1 33.5 526 PRO B CA 1
ATOM 8596 C C . PRO B 1 526 ? 38.188 -29.734 -8.93 1 33.5 526 PRO B C 1
ATOM 8598 O O . PRO B 1 526 ? 37.531 -28.984 -9.641 1 33.5 526 PRO B O 1
ATOM 8601 N N . SER B 1 527 ? 39.312 -30.297 -9.445 1 36.69 527 SER B N 1
ATOM 8602 C CA . SER B 1 527 ? 39.812 -30.375 -10.82 1 36.69 527 SER B CA 1
ATOM 8603 C C . SER B 1 527 ? 38.688 -30.703 -11.789 1 36.69 527 SER B C 1
ATOM 8605 O O . SER B 1 527 ? 38.656 -30.172 -12.906 1 36.69 527 SER B O 1
ATOM 8607 N N . ALA B 1 528 ? 37.812 -31.594 -11.367 1 32.22 528 ALA B N 1
ATOM 8608 C CA . ALA B 1 528 ? 36.75 -32.031 -12.242 1 32.22 528 ALA B CA 1
ATOM 8609 C C . ALA B 1 528 ? 35.781 -30.906 -12.578 1 32.22 528 ALA B C 1
ATOM 8611 O O . ALA B 1 528 ? 35.281 -30.828 -13.695 1 32.22 528 ALA B O 1
ATOM 8612 N N . ILE B 1 529 ? 35.656 -30.047 -11.711 1 35.84 529 ILE B N 1
ATOM 8613 C CA . ILE B 1 529 ? 34.781 -28.906 -11.938 1 35.84 529 ILE B CA 1
ATOM 8614 C C . ILE B 1 529 ? 35.469 -27.875 -12.805 1 35.84 529 ILE B C 1
ATOM 8616 O O . ILE B 1 529 ? 34.875 -27.266 -13.68 1 35.84 529 ILE B O 1
ATOM 8620 N N . ARG B 1 530 ? 36.812 -27.859 -12.789 1 36.38 530 ARG B N 1
ATOM 8621 C CA . ARG B 1 530 ? 37.625 -26.984 -13.633 1 36.38 530 ARG B CA 1
ATOM 8622 C C . ARG B 1 530 ? 37.5 -27.344 -15.102 1 36.38 530 ARG B C 1
ATOM 8624 O O . ARG B 1 530 ? 37.375 -26.469 -15.961 1 36.38 530 ARG B O 1
ATOM 8631 N N . ASN B 1 531 ? 37.594 -28.594 -15.406 1 34.38 531 ASN B N 1
ATOM 8632 C CA . ASN B 1 531 ? 37.5 -29.062 -16.781 1 34.38 531 ASN B CA 1
ATOM 8633 C C . ASN B 1 531 ? 36.125 -28.766 -17.359 1 34.38 531 ASN B C 1
ATOM 8635 O O . ASN B 1 531 ? 36 -28.438 -18.547 1 34.38 531 ASN B O 1
ATOM 8639 N N . LEU B 1 532 ? 35.094 -28.906 -16.594 1 30.58 532 LEU B N 1
ATOM 8640 C CA . LEU B 1 532 ? 33.75 -28.609 -17.094 1 30.58 532 LEU B CA 1
ATOM 8641 C C . LEU B 1 532 ? 33.594 -27.125 -17.422 1 30.58 532 LEU B C 1
ATOM 8643 O O . LEU B 1 532 ? 32.969 -26.766 -18.406 1 30.58 532 LEU B O 1
ATOM 8647 N N . LEU B 1 533 ? 34.281 -26.297 -16.719 1 32.78 533 LEU B N 1
ATOM 8648 C CA . LEU B 1 533 ? 34.219 -24.859 -16.984 1 32.78 533 LEU B CA 1
ATOM 8649 C C . LEU B 1 533 ? 35.125 -24.484 -18.141 1 32.78 533 LEU B C 1
ATOM 8651 O O . LEU B 1 533 ? 34.812 -23.562 -18.906 1 32.78 533 LEU B O 1
ATOM 8655 N N . THR B 1 534 ? 36.312 -25.031 -18.406 1 32.31 534 THR B N 1
ATOM 8656 C CA . THR B 1 534 ? 37.219 -24.719 -19.5 1 32.31 534 THR B CA 1
ATOM 8657 C C . THR B 1 534 ? 36.656 -25.188 -20.828 1 32.31 534 THR B C 1
ATOM 8659 O O . THR B 1 534 ? 36.938 -24.578 -21.875 1 32.31 534 THR B O 1
ATOM 8662 N N . GLU B 1 535 ? 36.219 -26.391 -20.984 1 30.73 535 GLU B N 1
ATOM 8663 C CA . GLU B 1 535 ? 35.75 -26.812 -22.312 1 30.73 535 GLU B CA 1
ATOM 8664 C C . GLU B 1 535 ? 34.625 -25.875 -22.812 1 30.73 535 GLU B C 1
ATOM 8666 O O . GLU B 1 535 ? 34.5 -25.656 -24.016 1 30.73 535 GLU B O 1
ATOM 8671 N N . GLU B 1 536 ? 33.844 -25.297 -22 1 30.7 536 GLU B N 1
ATOM 8672 C CA . GLU B 1 536 ? 32.812 -24.406 -22.531 1 30.7 536 GLU B CA 1
ATOM 8673 C C . GLU B 1 536 ? 33.375 -23.016 -22.812 1 30.7 536 GLU B C 1
ATOM 8675 O O . GLU B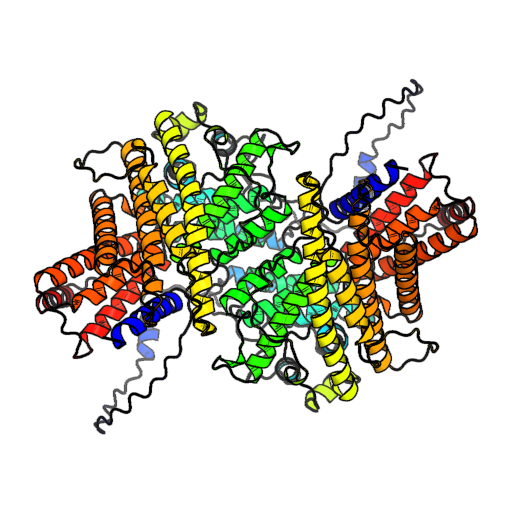 1 536 ? 32.656 -22.141 -23.297 1 30.7 536 GLU B O 1
ATOM 8680 N N . GLU B 1 537 ? 34.562 -22.562 -22.625 1 30.42 537 GLU B N 1
ATOM 8681 C CA . GLU B 1 537 ? 35.156 -21.344 -23.188 1 30.42 537 GLU B CA 1
ATOM 8682 C C . GLU B 1 537 ? 35.125 -21.375 -24.703 1 30.42 537 GLU B C 1
ATOM 8684 O O . GLU B 1 537 ? 35.156 -20.328 -25.359 1 30.42 537 GLU B O 1
ATOM 8689 N N . GLN B 1 538 ? 35.562 -22.359 -25.422 1 28.3 538 GLN B N 1
ATOM 8690 C CA . GLN B 1 538 ? 35.656 -22.359 -26.891 1 28.3 538 GLN B CA 1
ATOM 8691 C C . GLN B 1 538 ? 34.281 -22.203 -27.516 1 28.3 538 GLN B C 1
ATOM 8693 O O . GLN B 1 538 ? 34.156 -21.844 -28.688 1 28.3 538 GLN B O 1
ATOM 8698 N N . THR B 1 539 ? 33.312 -23.047 -27.297 1 26.88 539 THR B N 1
ATOM 8699 C CA . THR B 1 539 ? 32.062 -22.781 -27.969 1 26.88 539 THR B CA 1
ATOM 8700 C C . THR B 1 539 ? 31.359 -21.578 -27.344 1 26.88 539 THR B C 1
ATOM 8702 O O . THR B 1 539 ? 31.406 -21.391 -26.125 1 26.88 539 THR B O 1
ATOM 8705 N N . ASN B 1 540 ? 31.453 -20.312 -28.109 1 27.05 540 ASN B N 1
ATOM 8706 C CA . ASN B 1 540 ? 30.703 -19.062 -27.938 1 27.05 540 ASN B CA 1
ATOM 8707 C C . ASN B 1 540 ? 29.344 -19.328 -27.312 1 27.05 540 ASN B C 1
ATOM 8709 O O . ASN B 1 540 ? 28.328 -19.422 -28.016 1 27.05 540 ASN B O 1
ATOM 8713 N N . TRP B 1 541 ? 29.297 -20.203 -26.547 1 22.67 541 TRP B N 1
ATOM 8714 C CA . TRP B 1 541 ? 27.938 -20.469 -26.078 1 22.67 541 TRP B CA 1
ATOM 8715 C C . TRP B 1 541 ? 27.391 -19.297 -25.266 1 22.67 541 TRP B C 1
ATOM 8717 O O . TRP B 1 541 ? 28.031 -18.844 -24.312 1 22.67 541 TRP B O 1
ATOM 8727 N N . ARG B 1 542 ? 26.906 -18.344 -25.984 1 27.06 542 ARG B N 1
ATOM 8728 C CA . ARG B 1 542 ? 25.891 -17.484 -25.375 1 27.06 542 ARG B CA 1
ATOM 8729 C C . ARG B 1 542 ? 24.828 -18.328 -24.656 1 27.06 542 ARG B C 1
ATOM 8731 O O . ARG B 1 542 ? 24.438 -19.391 -25.141 1 27.06 542 ARG B O 1
ATOM 8738 N N . PHE B 1 543 ? 24.781 -18.109 -23.297 1 25.73 543 PHE B N 1
ATOM 8739 C CA . PHE B 1 543 ? 23.797 -18.875 -22.547 1 25.73 543 PHE B CA 1
ATOM 8740 C C . PHE B 1 543 ? 22.562 -19.125 -23.406 1 25.73 543 PHE B C 1
ATOM 8742 O O . PHE B 1 543 ? 21.719 -19.953 -23.047 1 25.73 543 PHE B O 1
ATOM 8749 N N . GLY B 1 544 ? 22.281 -18.344 -24.297 1 24.55 544 GLY B N 1
ATOM 8750 C CA . GLY B 1 544 ? 21.266 -18.531 -25.312 1 24.55 544 GLY B CA 1
ATOM 8751 C C . GLY B 1 544 ? 21.453 -19.828 -26.109 1 24.55 544 GLY B C 1
ATOM 8752 O O . GLY B 1 544 ? 20.531 -20.266 -26.797 1 24.55 544 GLY B O 1
ATOM 8753 N N . ASP B 1 545 ? 22.656 -20.125 -26.5 1 25.61 545 ASP B N 1
ATOM 8754 C CA . ASP B 1 545 ? 22.828 -21.141 -27.531 1 25.61 545 ASP B CA 1
ATOM 8755 C C . ASP B 1 545 ? 22.578 -22.547 -26.969 1 25.61 545 ASP B C 1
ATOM 8757 O O . ASP B 1 545 ? 22.75 -23.531 -27.688 1 25.61 545 ASP B O 1
ATOM 8761 N N . ILE B 1 546 ? 22.578 -22.781 -25.703 1 21.48 546 ILE B N 1
ATOM 8762 C CA . ILE B 1 546 ? 21.891 -24.062 -25.469 1 21.48 546 ILE B CA 1
ATOM 8763 C C . ILE B 1 546 ? 20.391 -23.891 -25.672 1 21.48 546 ILE B C 1
ATOM 8765 O O . ILE B 1 546 ? 19.781 -22.969 -25.125 1 21.48 546 ILE B O 1
#

Solvent-accessible surface area (backbone atoms only — not comparable to full-atom values): 61565 Å² total; per-residue (Å²): 131,74,67,60,58,57,45,49,50,42,43,48,42,40,44,41,16,58,58,39,62,45,82,75,86,80,80,80,82,81,76,84,70,85,84,84,81,84,75,82,72,85,66,80,65,73,68,59,56,62,56,47,55,50,62,66,73,60,67,68,87,73,73,85,57,89,74,82,79,65,64,46,18,40,47,80,72,64,86,84,64,54,61,70,56,46,50,49,41,53,74,68,43,53,67,62,72,73,55,71,68,54,42,36,47,25,52,46,27,22,61,64,63,41,32,54,79,47,57,57,68,60,63,65,73,59,47,47,25,59,76,65,48,32,59,85,57,45,39,54,59,47,41,50,31,21,48,46,23,56,7,43,69,64,49,61,65,69,56,42,47,71,72,72,35,90,43,57,43,57,49,32,50,53,31,42,50,32,22,48,51,38,58,69,66,56,62,68,65,54,61,68,55,47,38,43,24,38,59,41,48,40,73,48,59,88,47,63,68,43,76,79,29,37,66,44,38,49,45,51,37,50,54,52,32,58,74,72,45,46,56,46,53,50,87,81,41,92,61,53,69,70,55,37,23,46,42,49,36,40,44,47,44,52,50,33,52,46,39,52,46,20,68,37,65,70,40,78,63,77,77,66,72,69,90,69,54,66,50,75,78,72,53,77,81,48,48,91,76,58,83,61,59,66,66,54,53,64,68,48,43,95,50,58,59,62,72,30,55,66,55,40,50,52,39,52,50,47,39,40,49,46,43,55,50,31,56,50,46,42,53,43,49,51,44,50,51,52,51,51,50,30,58,71,67,65,50,74,75,62,70,64,64,58,58,53,52,39,51,49,52,50,52,48,49,64,70,65,51,53,76,90,56,54,65,66,88,73,89,66,87,85,63,55,70,65,56,49,55,52,48,51,52,16,45,48,53,50,43,51,53,43,51,50,54,47,60,58,24,67,64,34,72,53,82,60,79,81,45,71,41,72,45,50,47,74,63,51,50,48,48,42,45,49,50,48,44,50,52,50,50,52,31,49,75,70,67,49,55,70,71,53,64,73,60,52,56,43,57,42,48,64,46,42,52,50,23,57,62,33,40,61,45,68,61,71,67,56,20,51,52,22,46,51,47,34,51,51,50,49,50,53,33,52,57,40,35,55,63,32,60,63,27,42,52,53,47,49,47,53,50,50,51,54,50,51,40,66,70,40,82,80,53,63,64,55,68,71,59,50,53,63,58,55,64,56,64,73,54,79,60,47,87,75,70,110,131,72,69,60,58,58,45,50,50,43,43,47,41,40,46,41,16,56,59,46,58,43,82,74,84,80,80,78,80,80,80,79,73,82,83,84,80,81,77,79,70,86,68,81,66,72,67,57,56,64,56,48,52,51,61,64,75,59,63,68,88,73,74,85,59,86,74,81,79,63,63,46,19,42,47,78,72,64,84,85,62,54,60,71,56,48,52,51,41,52,74,70,43,54,67,62,74,71,55,71,67,54,42,34,48,25,51,44,29,23,61,63,63,41,32,56,79,45,56,56,68,59,65,63,73,58,49,47,24,58,76,66,48,32,60,85,56,44,38,53,58,47,40,50,31,20,49,47,22,57,7,43,69,64,49,61,66,68,57,42,46,72,74,73,33,90,43,56,41,56,49,30,50,52,31,42,50,32,21,49,51,37,58,70,67,58,62,68,66,55,60,67,56,47,40,45,24,38,60,40,48,38,74,48,59,87,45,63,67,43,77,80,31,36,66,45,39,50,44,51,35,52,53,52,33,56,74,73,45,47,56,44,54,51,86,81,40,92,60,53,70,70,54,38,23,48,43,49,37,41,42,45,45,50,49,32,52,45,39,51,47,20,69,38,66,72,42,80,63,75,76,67,72,69,90,69,54,64,50,75,80,71,53,78,82,48,47,91,77,58,82,62,59,65,67,55,53,63,69,47,43,96,51,58,60,63,71,30,55,67,56,40,49,52,39,52,50,48,40,42,51,48,43,54,50,29,54,50,44,45,52,42,49,51,44,48,52,51,51,52,51,31,58,72,68,65,49,74,75,63,72,62,64,59,58,51,52,41,51,50,52,51,52,50,49,63,70,64,49,55,76,91,56,53,65,69,89,73,90,66,88,83,63,54,69,65,53,49,55,52,47,50,52,14,46,49,53,49,44,51,52,44,51,51,54,49,59,56,26,64,68,37,73,55,83,61,81,80,50,72,38,72,41,50,46,75,61,51,48,50,48,42,46,49,50,47,46,50,51,50,48,52,32,48,76,69,68,48,54,71,70,52,62,73,61,52,55,43,58,43,48,64,46,41,52,50,23,58,62,32,39,59,45,70,59,72,67,56,19,52,52,21,46,52,46,34,50,52,50,49,50,52,33,54,56,40,35,55,64,33,60,64,27,42,50,50,48,51,47,53,50,49,51,53,50,50,40,66,70,41,82,80,53,62,64,53,68,73,59,51,53,63,58,55,65,55,65,72,54,82,60,47,86,72,69,106

Foldseek 3Di:
DVVVVVVVVCCCVVVVCVVVVNPDPPPDPPPDDDDDDDDPCPDDDVVVVVVVVCVPVCPDDPPPADDQDAQLQEDHWDPPQDSVLVVVLVVLVLRPDADLVLLLQLLLLLLQQPCLQAVQDASQLAVVCVLVSHNPRHDYSLLSLLSSLLSLLPGDVVSCVVRPHDASQVVNVSSLVSNVSCVVSPRDDDLSSLLNSLLSSQLAADDPPDPCHSVVSLLVSVVSCVSVVLLAQCVPPPDDLLVNLSSQSSVLSSLLSQLLLCLQVVDDRSDPDVVPRPYDQHDLSSHDQDAHDPSSCVSSDPRCCNVPSVLVSLSNVLSSLSSVVSVLSVLLSVVLVVLVVCVVVVPPPLPLPSLVVSVVSLVVSLVPDDPQLAADQDPDLDDDPSVLSSNLSSLLVVLSSLSSNLSSQVSQPDPDPPNPHPNPDVVNNVVSLVVNLVSLVSCVVSVNLSSHGPSVLSSLLVSLVVLVVQCQVPPPVSNVSSVVSNVSSLVSLVSVVSHHVVSVVSSVVVVVVVVVLVPPPPSPRDPVVVVVVVVVVPVPPPVVPD/DVVVVVVVVCCCVVVVCVVVVNPDPPPDPPPDPDDDDDDPCPDDDCVVPVVVVCVPVCVDDPPPADDQDAQLQEDHWDPPQDSVLVVVLVVLVLRPDADLVLLLQLLLLLLQQPCLQAVQDASQLAVVCVLVSHNPRHDYSLLSLLSSLLSLLPGDVVSCVVRPHDASQVVNVSSLVSNVSCVVSPRDDDLSSLLNSLLSSQLAADDPPDPCHSVVSLLVSVVSCVSVVLLAQCVPPPDDLLVNLSSQSSVLSSLLSQLLLCLQVVDDRSDPDVVPRPYDQHDLSSHDQDAHDPSSCVSSDPRCCNVPSVLVSLSNVLSSLSSVVSVLSVLLSVVLVVLVVCVVVVPPPLPLPSLVVSVVSLVVSLVPDDPQLAADQDPDLDDDPSVLSSNLSSLLVVLSSLSSNLSSQPSQPDPDPPSPRPNCPVVNNVVSLVVNLVSLLSCVVSVNLSSHGPSVLSSLLVSLVVLVVQCQVPPPPSNVSSVVSNVSSLVSLVSVVSHHVVSVVSSVVVVVVVVVLVPPPPSPRDPVVVVVVVVVVPPPPPVVPD

Radius of gyration: 32.15 Å; Cα contacts (8 Å, |Δi|>4): 1184; chains: 2; bounding box: 110×85×73 Å

Secondary structure (DSSP, 8-state):
--HHHHHHHHHHHHHHHHHTT----------------------S-THHHHHHHHHHTT-------------TTBPPPPTT--HHHHHHHHHTTTTPPPPHHHHHHHHHHIIIIITTT---S-HHHHHHHHHHT-SSSPBPHHHHHHHHHHHTTTS-HHHHHHTT-SSHHHHHHHHHHHHHHHHHTT----HHHHHHHHHHHTT----TT-SSSHHHHHHHHHHHHHHHTTTS-GGGS---HHHHHHHHHHHHHHHHHHHHHHHHHTPPPS----TT--PPPP-GGGS--SPPPHHHHHHH-S-HHHH-HHHHHHHHHHHHHHHHHHHHHHHHHHHHHHHHHHHHHT------HHHHHHHHHHHHHHHHS-GGG-------S---HHHHHHHHHHHHHHHHHHHHHHHHHHHHT-S-TT-------HHHHHHHHHHHHHHHHHHHHTT-GGGS-THHHHHHHHHHHHHHHHTT--SHHHHHHHHHHHHHHHHHHHHHHTT-HHHHHHHHHHHHHHHHHHHSTTS---HHHHHHHHHHHHS---TT--/--HHHHHHHHHHHHHHHHHTT----------------------S-THHHHHHHHHHTT-------------TTBPPPPTT--HHHHHHHHHTTTTPPPPHHHHHHHHHHIIIIITTT---S-HHHHHHHHHHT-SSSPBPHHHHHHHHHHHTTTS-HHHHHHTT-SSHHHHHHHHHHHHHHHHHTT----HHHHHHHHHHHTT----TT-S-SHHHHHHHHHHHHHHHTTTS-GGGS---HHHHHHHHHHHHHHHHHHHHHHHHHTPPPS----TT--PPPP-GGGS--SPPPHHHHHHH-S-HHHH-HHHHHHHHHHHHHHHHHHHHHHHHHHHHHHHHHHHHHT------HHHHHHHHHHHHHHHHS-GGG-------S---HHHHHHHHHHHHHHHHHHHHHHHHHHGGG-S-TT-------HHHHHHHHHHHHHHHHHHHHTT-GGGS-THHHHHHHHHHHHHHHGGG--SHHHHHHHHHHHHHHHHHHHHHHTT-HHHHHHHHHHHHHHHHHHHSTTS---HHHHHHHHHTTTS---TTT-

InterPro domains:
  IPR007219 Xylanolytic transcriptional activator, regulatory domain [PF04082] (107-294)
  IPR007219 Xylanolytic transcriptional activator, regulatory domain [SM00906] (214-288)
  IPR052761 Fungal Detoxification and Toxin Biosynthesis TFs [PTHR47425] (31-520)

Organism: NCBI:txid1220207

Sequence (1092 aa):
MYEVSLYEEIMLRACYDSAVGIQCETEGEYRGGMAEDSQVHLTKPLDNLVTELHDFLGLGHSSLGFVPVLPQFVQSLPGNVPEEDMEYLEIKGVFRVPDIILRHELLKAFVENVYPFLPVLDLESFILPIILNDGAQPVSLLLFHAVMFSATAFVELKHIHNAGYETRKELREAYYLKARTLYDFDIERDRVVLIQALLLMTYWHESPENPKDSQHWLNVCWSLGVSIGLDCDPSTSPMTPQRQKIWKRLWWCLYTRDTLLALNLRRPLCYGQDDDSQLPLVSLEDFNIGYHSTKIITALGGCDFLLNIQLQRQLAMGFIEKAKISMLIYRALLVRDHQEKHRRQGSLESSKDPGWEALQGLQAWCEELPVELQYAPLQSDNLDHATKLLHIQRAWMRVIFLATIGTLHRESQSPSPSLQVLSLSGVQYENIIRETSSILQDLNHLGLVQYLPTTTVALLVPVLARQVLRFKDSTGCVGIEAFEGFYQGMRVLGTFGEVYPSAVTVQRFFEGALRSAKQGPNISMPSAIRNLLTEEEQTNWRFGDIMYEVSLYEEIMLRACYDSAVGIQCETEGEYRGGMAEDSQVHLTKPLDNLVTELHDFLGLGHSSLGFVPVLPQFVQSLPGNVPEEDMEYLEIKGVFRVPDIILRHELLKAFVENVYPFLPVLDLESFILPIILNDGAQPVSLLLFHAVMFSATAFVELKHIHNAGYETRKELREAYYLKARTLYDFDIERDRVVLIQALLLMTYWHESPENPKDSQHWLNVCWSLGVSIGLDCDPSTSPMTPQRQKIWKRLWWCLYTRDTLLALNLRRPLCYGQDDDSQLPLVSLEDFNIGYHSTKIITALGGCDFLLNIQLQRQLAMGFIEKAKISMLIYRALLVRDHQEKHRRQGSLESSKDPGWEALQGLQAWCEELPVELQYAPLQSDNLDHATKLLHIQRAWMRVIFLATIGTLHRESQSPSPSLQVLSLSGVQYENIIRETSSILQDLNHLGLVQYLPTTTVALLVPVLARQVLRFKDSTGCVGIEAFEGFYQGMRVLGTFGEVYPSAVTVQRFFEGALRSAKQGPNISMPSAIRNLLTEEEQTNWRFGDI